Protein AF-A4YJ19-F1 (afdb_monomer)

Organism: Metallosphaera sedula (strain ATCC 51363 / DSM 5348 / JCM 9185 / NBRC 15509 / TH2) (NCBI:txid399549)

Solvent-accessible surface area (backbone atoms only — not comparable to full-atom values): 49978 Å² total; per-residue (Å²): 135,94,81,86,88,84,87,80,83,91,82,80,92,81,84,82,84,88,86,85,87,82,89,84,86,87,84,86,86,86,90,86,87,84,83,90,82,89,81,90,83,82,90,85,82,82,89,79,88,80,89,80,87,79,83,89,86,85,88,88,87,79,86,79,88,86,88,88,82,89,76,91,80,88,88,84,90,79,88,86,89,81,85,88,82,85,87,82,92,88,87,88,90,84,88,83,90,78,92,76,89,78,78,82,78,78,81,74,70,86,76,57,55,72,39,74,46,76,39,81,89,78,35,32,42,37,42,35,38,79,86,40,77,48,66,36,40,50,42,86,70,52,67,47,80,51,66,51,43,93,66,27,27,41,43,28,50,26,31,40,38,32,41,91,95,49,69,45,78,45,41,39,44,72,42,76,58,83,76,61,94,83,68,78,88,66,81,91,51,66,51,64,46,57,73,50,47,66,67,47,37,46,60,52,46,59,65,39,63,81,77,52,84,76,73,48,60,68,57,50,48,52,50,52,54,52,48,54,67,69,63,74,76,72,94,44,68,44,52,42,62,77,67,36,65,85,39,67,66,42,55,43,42,75,74,38,49,67,61,45,52,50,63,67,24,58,56,69,49,74,68,48,98,84,40,56,53,51,50,52,41,48,51,50,50,37,18,56,48,17,12,53,41,66,78,54,101,82,68,73,62,50,70,43,33,25,37,38,33,35,41,58,83,91,55,44,63,65,54,47,49,48,40,55,56,69,47,46,44,29,64,88,75,68,43,81,67,44,33,36,49,79,35,73,74,81,58,44,63,48,77,85,66,47,90,89,52,77,47,31,56,49,18,30,41,34,40,49,57,50,58,72,52,82,61,40,53,51,58,54,35,15,65,51,72,34,34,39,77,46,79,43,79,40,68,38,96,85,76,69,45,76,39,81,38,80,43,73,33,41,32,42,47,15,36,38,36,27,39,80,57,92,58,59,56,62,78,51,50,76,58,27,40,52,56,70,40,78,68,78,83,52,66,65,61,53,46,54,43,50,53,44,65,73,68,53,68,77,77,56,73,65,62,50,50,54,46,26,54,39,45,49,47,50,60,79,66,40,48,39,70,34,43,82,35,69,67,32,48,53,53,51,44,68,64,44,73,75,58,98,44,67,80,31,40,55,48,36,48,30,54,48,49,16,47,16,32,17,43,12,15,74,73,62,29,68,36,26,46,53,70,27,47,52,53,45,45,78,74,37,44,58,43,40,53,32,40,36,68,74,46,52,72,68,54,49,53,49,53,50,47,45,62,77,76,38,56,79,74,79,79,82,99,70,81,62,50,49,42,49,72,54,53,12,60,76,72,71,44,54,54,64,58,40,50,56,52,51,53,51,37,35,78,68,57,36,31,48,79,48,68,69,85,92,47,46,30,38,35,61,28,68,64,35,51,55,53,48,50,62,38,50,48,59,74,72,29,78,78,58,44,55,60,53,65,64,46,79,79,51,99,72,93,81,89,90,79,87,80,83,90,80,82,81,87,81,85,90,77,89,79,81,91,85,81,84,92,82,92,74,84,90,68,87,77,73,84,77,73,50,76,67,57,50,50,52,51,54,52,28,74,75,62,51,42,45,43,69,59,50,34,73,73,64,37,69,64,52,57,51,36,38,74,71,60,64,33,36,77,47,76,48,103,77,89,43,49,28,31,35,66,55,86,73,83,86,73,97,71,74,68,63,64,64,62,47,54,77,47,65,80,55,80,46,46,69,65,53,66,74,72,65,76,58,76,65,57,61,59,48,57,74,71,36,53,75,49,79,47,72,47,96,89,68,47,66,38,49,43,52,46,72,75,51,92,91,71,111

Sequence (808 aa):
MLKRLSDLPNVKRITKKSGIPSDTRDSQTPAHSRKPSARIISPRYNESKNDHGSDSNTSEKSKGVPGFVAKVAKTEHSKVKSLPQMPQSGVPHSKIDSEKSHHVTKNSRETSDNDIIIDKENERIIIIKNGRRLEIEYRFSGYIEGKVKDMKIPLFPQYELSVPPQSVMATIRYYKKEQKKGESQGNDEYKFVIANLEEVVEKIYEKKKSIDRHITTKDITTALEMWVNELELQPMYKDVLEVVKDWDEWKKINKDPINFFLELSKNDTVDDDNGITKKLKIATLLSIVSSHLKRNKSDTGIVRVHLILTGKSSAGKSTTIKSILKYFYERRDNTDDPIVFRNTRLTQNALGYIRSIDTFDGRVLFVEQIDNLEGVKYLREALSEGVISTTVPVRDPKTEEMKDQEVIVEGEPAFISTNVVASIDTQILNRTVQPYLPSSGDKKFKEKKRRKIWFKKGLDDEQFNRIKLVTYAWLKSLPDDPEPTEESFELVNKIFGRFDNADNDSRATEITKAFSRAVASLRRHDKIEREDVEFVMKLFKKDIILMAHYMSERDLEILKWLKDHGYIKEDENKAEYIENADLSRSLKLLSKETMDIMNSMYNMGLVDKDIIGKKVYWALTPYALTLIQEIDLTELGSDEANEVIETETGMGTVGFFRGDERGRDSEDPMPRNDGEGMRGDEREDGETLSRREAEIIQFVQSRNPRLADLIRKFGDTVNGLISKGMLETFVAGDDETYVRLPKTERSPVNNINDICASFDRREITEEEYASETPIEVFRCLRNAKAYMENTEDGKRVYRYIYPTEREK

Foldseek 3Di:
DPDPDDDDDDDDDDDDDDDDDDDDDDDDDDDDDDDDDDDDDDDDDDDDDDDDDDDDDDDDDDDDDDDDDDDDDDDDDDDDDDDDDDDDDDDDDDDDDDDDDDDPPPPPDPDDQFDWDQDPPQQWTWGHHNNDIFIKHKDWDFWDFDFDDPQKTWTWTWIWIDRPPDTDIWTKDKDFDDDDVPDPDDDGDIQIDGPCLVVRLCVSVVVCVVPDDGQDSVSVSVSRSVNRVPPPDDTDIDGLCNVQVVPVLLVVCLVPVLVSLVVQLVLQDDQDPLRLLSLLLVLLLLLLLLLQADDDPPDFAQSAAAAEAEEAPPLCQVSSNCSRQLLAAEVVVVHLDGQEDEDQDADLARVLPPPSALELRSHAYEYEECDPVPHVVQLLCCRGVQKDWDWDFDQDPPPRDTDTDIRMYGGRHSYYYYYHDPPDDVSVLLNHQYRYRYRDPDPVSVVVRVVSVVPRDDDDPVVSVSSNSSVHSLSNPFQNYAAEDPLLVVVLCVLLVVFPDVQLSVSLVSNLNNQQRSQCRSNRHSHRDNVSSVVCCLSCVLSSLCSSLVHDVVLLVLLVCLVVPADACPDDDDRPFDWLVVSCVVSVHDSVVSVVSQVSCVVSVQWDWDCDDPIITIHGDPSNVVSNVSVVLSSVGDPVSVVVVVPVVDDDDDDDDDDDDDDDDDDDDDDDDDDDDDDDDDDCPDDDDDPLLVVLQVVCAVPQAFPVVSCVVRNCVSVVCVVVLQKDWDDDPPRTITIHGDPDPDDDDDDLCVVLVVVAFDKDFPVNVVPDDDPSNVVSQVQWDWDWDQDPVGGIIIHTHHDDPVRD

Secondary structure (DSSP, 8-state):
---------------------------------------------------------------------PPP----------------------------------------TT-EEEETTTTEEEEEETTEEEEEEEEEEEEEE---BTTEEEEEEEEEEEETTEEEEEEEEEEEPPPPTTS------EEEEETTHHHHHHHHHHHHTTT-SSS-HHHHHHHHHHHHHHT----EEEEHHHHHTTSHHHHHHHH-HHHHHHHHHTTTSPPPTTSHHHHHHHHHHHHHHHTTS---TT--S--S--EEEEE-TTSSHHHHHHHHHTTS-BGGGT-SS-SEEEES---TTGGGG-TT-SBSTT-EEEES--TT-TT-HHHHHHHHHSEEEEEEEEE-TTT--EEEEEEEEES-PEEEEE-SSS---HHHHTTSB--EE-----HHHHHHHHHHHHT-PPPPHHHHHHHHHHHHHHHTTS-S-PEEPHHHHHHHHHHHTTSS-HHHHHHHHHHHHHHHHHHHHHHT-SEE-HHHHHHHHHHHHHHHHHHHTT--HHHHHHHHHHHHHS----SSS---PEEHHHHHHHHT--HHHHHHHHHHHHHTTSEEEEEETTEEEEEE-HHHHHHHHHHHHHHH-HHHHHHHHHHTTS----------------------------------------HHHHHHHHHHHHH--BHHHHHHHHTTHHHHHHHTTSSEEEEETTTEEEEE----S------HHHHHHTTTT--EEHHHHHH---TTHHHHHTTSEEEEEE-TTS-EEEEEEPPPTTT-

Radius of gyration: 40.96 Å; Cα contacts (8 Å, |Δi|>4): 970; chains: 1; bounding box: 127×102×115 Å

pLDDT: mean 72.52, std 23.94, range [24.91, 98.25]

Mean predicted aligned error: 19.34 Å

Nearest PDB structures (foldseek):
  6j05-assembly1_A  TM=7.494E-01  e=1.634E-02  Acidithiobacillus ferrooxidans
  3f6v-assembly1_A-2  TM=7.055E-01  e=6.992E-02  Rhodococcus jostii RHA1
  3fm5-assembly3_C  TM=6.008E-01  e=2.321E-02  Rhodococcus jostii RHA1
  3hrm-assembly1_B  TM=6.149E-01  e=6.016E-02  Staphylococcus aureus subsp. aureus str. Newman
  4a6d-assembly1_A  TM=6.645E-01  e=2.107E-01  Homo sapiens

Structure (mmCIF, N/CA/C/O backbone):
data_AF-A4YJ19-F1
#
_entry.id   AF-A4YJ19-F1
#
loop_
_atom_site.group_PDB
_atom_site.id
_atom_site.type_symbol
_atom_site.label_atom_id
_atom_site.label_alt_id
_atom_site.label_comp_id
_atom_site.label_asym_id
_atom_site.label_entity_id
_atom_site.label_seq_id
_atom_site.pdbx_PDB_ins_code
_atom_site.Cartn_x
_atom_site.Cartn_y
_atom_site.Cartn_z
_atom_site.occupancy
_atom_site.B_iso_or_equiv
_atom_site.auth_seq_id
_atom_site.auth_comp_id
_atom_site.auth_asym_id
_atom_site.auth_atom_id
_atom_site.pdbx_PDB_model_num
ATOM 1 N N . MET A 1 1 ? -41.319 -20.548 18.534 1.00 39.06 1 MET A N 1
ATOM 2 C CA . MET A 1 1 ? -40.942 -20.415 17.106 1.00 39.06 1 MET A CA 1
ATOM 3 C C . MET A 1 1 ? -40.502 -21.729 16.434 1.00 39.06 1 MET A C 1
ATOM 5 O O . MET A 1 1 ? -40.518 -21.782 15.216 1.00 39.06 1 MET A O 1
ATOM 9 N N . LEU A 1 2 ? -40.188 -22.814 17.162 1.00 32.88 2 LEU A N 1
ATOM 10 C CA . LEU A 1 2 ? -39.773 -24.105 16.574 1.00 32.88 2 LEU A CA 1
ATOM 11 C C . LEU A 1 2 ? -40.944 -25.087 16.324 1.00 32.88 2 LEU A C 1
ATOM 13 O O . LEU A 1 2 ? -41.030 -26.126 16.973 1.00 32.88 2 LEU A O 1
ATOM 17 N N . LYS A 1 3 ? -41.871 -24.757 15.407 1.00 29.62 3 LYS A N 1
ATOM 18 C CA . LYS A 1 3 ? -42.896 -25.710 14.908 1.00 29.62 3 LYS A CA 1
ATOM 19 C C . LYS A 1 3 ? -43.544 -25.278 13.575 1.00 29.62 3 LYS A C 1
ATOM 21 O O . LYS A 1 3 ? -44.746 -25.029 13.538 1.00 29.62 3 LYS A O 1
ATOM 26 N N . ARG A 1 4 ? -42.757 -25.138 12.494 1.00 35.41 4 ARG A N 1
ATOM 27 C CA . ARG A 1 4 ? -43.264 -24.842 11.128 1.00 35.41 4 ARG A CA 1
ATOM 28 C C . ARG A 1 4 ? -42.242 -25.153 10.009 1.00 35.41 4 ARG A C 1
ATOM 30 O O . ARG A 1 4 ? -41.819 -24.265 9.285 1.00 35.41 4 ARG A O 1
ATOM 37 N N . LEU A 1 5 ? -41.831 -26.419 9.891 1.00 34.25 5 LEU A N 1
ATOM 38 C CA . LEU A 1 5 ? -41.032 -26.948 8.767 1.00 34.25 5 LEU A CA 1
ATOM 39 C C . LEU A 1 5 ? -41.442 -28.407 8.478 1.00 34.25 5 LEU A C 1
ATOM 41 O O . LEU A 1 5 ? -40.699 -29.343 8.764 1.00 34.25 5 LEU A O 1
ATOM 45 N N . SER A 1 6 ? -42.665 -28.599 7.981 1.00 32.09 6 SER A N 1
ATOM 46 C CA . SER A 1 6 ? -43.226 -29.916 7.618 1.00 32.09 6 SER A CA 1
ATOM 47 C C . SER A 1 6 ? -43.806 -29.983 6.204 1.00 32.09 6 SER A C 1
ATOM 49 O O . SER A 1 6 ? -44.053 -31.078 5.708 1.00 32.09 6 SER A O 1
ATOM 51 N N . ASP A 1 7 ? -43.992 -28.836 5.549 1.00 38.50 7 ASP A N 1
ATOM 52 C CA . ASP A 1 7 ? -44.722 -28.721 4.289 1.00 38.50 7 ASP A CA 1
ATOM 53 C C . ASP A 1 7 ? -43.813 -28.145 3.195 1.00 38.50 7 ASP A C 1
ATOM 55 O O . ASP A 1 7 ? -43.645 -26.933 3.111 1.00 38.50 7 ASP A O 1
ATOM 59 N N . LEU A 1 8 ? -43.207 -29.027 2.390 1.00 33.72 8 LEU A N 1
ATOM 60 C CA . LEU A 1 8 ? -42.922 -28.878 0.948 1.00 33.72 8 LEU A CA 1
ATOM 61 C C . LEU A 1 8 ? -42.337 -30.216 0.411 1.00 33.72 8 LEU A C 1
ATOM 63 O O . LEU A 1 8 ? -41.652 -30.917 1.160 1.00 33.72 8 LEU A O 1
ATOM 67 N N . PRO A 1 9 ? -42.639 -30.644 -0.835 1.00 39.03 9 PRO A N 1
ATOM 68 C CA . PRO A 1 9 ? -42.507 -32.049 -1.239 1.00 39.03 9 PRO A CA 1
ATOM 69 C C . PRO A 1 9 ? -41.195 -32.431 -1.952 1.00 39.03 9 PRO A C 1
ATOM 71 O O . PRO A 1 9 ? -40.477 -31.610 -2.514 1.00 39.03 9 PRO A O 1
ATOM 74 N N . ASN A 1 10 ? -40.941 -33.744 -1.989 1.00 33.62 10 ASN A N 1
ATOM 75 C CA . ASN A 1 10 ? -39.816 -34.384 -2.680 1.00 33.62 10 ASN A CA 1
ATOM 76 C C . ASN A 1 10 ? -39.808 -34.164 -4.207 1.00 33.62 10 ASN A C 1
ATOM 78 O O . ASN A 1 10 ? -40.820 -34.398 -4.868 1.00 33.62 10 ASN A O 1
ATOM 82 N N . VAL A 1 11 ? -38.618 -33.950 -4.782 1.00 29.66 11 VAL A N 1
ATOM 83 C CA . VAL A 1 11 ? -38.312 -34.246 -6.197 1.00 29.66 11 VAL A CA 1
ATOM 84 C C . VAL A 1 11 ? -37.090 -35.175 -6.262 1.00 29.66 11 VAL A C 1
ATOM 86 O O . VAL A 1 11 ? -36.184 -35.095 -5.435 1.00 29.66 11 VAL A O 1
ATOM 89 N N . LYS A 1 12 ? -37.101 -36.137 -7.193 1.00 29.66 12 LYS A N 1
ATOM 90 C CA . LYS A 1 12 ? -36.185 -37.294 -7.212 1.00 29.66 12 LYS A CA 1
ATOM 91 C C . LYS A 1 12 ? -34.906 -37.045 -8.020 1.00 29.66 12 LYS A C 1
ATOM 93 O O . LYS A 1 12 ? -34.950 -36.448 -9.090 1.00 29.66 12 LYS A O 1
ATOM 98 N N . ARG A 1 13 ? -33.800 -37.671 -7.593 1.00 29.86 13 ARG A N 1
ATOM 99 C CA . ARG A 1 13 ? -32.670 -38.009 -8.483 1.00 29.86 13 ARG A CA 1
ATOM 100 C C . ARG A 1 13 ? -33.146 -38.942 -9.605 1.00 29.86 13 ARG A C 1
ATOM 102 O O . ARG A 1 13 ? -33.707 -39.994 -9.302 1.00 29.86 13 ARG A O 1
ATOM 109 N N . ILE A 1 14 ? -32.802 -38.637 -10.855 1.00 28.06 14 ILE A N 1
ATOM 110 C CA . ILE A 1 14 ? -32.711 -39.606 -11.963 1.00 28.06 14 ILE A CA 1
ATOM 111 C C . ILE A 1 14 ? -31.387 -39.356 -12.702 1.00 28.06 14 ILE A C 1
ATOM 113 O O . ILE A 1 14 ? -30.889 -38.234 -12.733 1.00 28.06 14 ILE A O 1
ATOM 117 N N . THR A 1 15 ? -30.781 -40.416 -13.238 1.00 29.66 15 THR A N 1
ATOM 118 C CA . THR A 1 15 ? -29.508 -40.384 -13.976 1.00 29.66 15 THR A CA 1
ATOM 119 C C . THR A 1 15 ? -29.657 -41.003 -15.371 1.00 29.66 15 THR A C 1
ATOM 121 O O . THR A 1 15 ? -30.603 -41.749 -15.607 1.00 29.66 15 THR A O 1
ATOM 124 N N . LYS A 1 16 ? -28.634 -40.776 -16.216 1.00 29.22 16 LYS A N 1
ATOM 125 C CA . LYS A 1 16 ? -28.295 -41.435 -17.504 1.00 29.22 16 LYS A CA 1
ATOM 126 C C . LYS A 1 16 ? -28.807 -40.811 -18.818 1.00 29.22 16 LYS A C 1
ATOM 128 O O . LYS A 1 16 ? -29.994 -40.766 -19.087 1.00 29.22 16 LYS A O 1
ATOM 133 N N . LYS A 1 17 ? -27.804 -40.502 -19.656 1.00 28.70 17 LYS A N 1
ATOM 134 C CA . LYS A 1 17 ? -27.562 -40.927 -21.057 1.00 28.70 17 LYS A CA 1
ATOM 135 C C . LYS A 1 17 ? -28.699 -40.953 -22.104 1.00 28.70 17 LYS A C 1
ATOM 137 O O . LYS A 1 17 ? -29.700 -41.632 -21.936 1.00 28.70 17 LYS A O 1
ATOM 142 N N . SER A 1 18 ? -28.290 -40.482 -23.292 1.00 28.27 18 SER A N 1
ATOM 143 C CA . SER A 1 18 ? -28.553 -41.016 -24.649 1.00 28.27 18 SER A CA 1
ATOM 144 C C . SER A 1 18 ? -29.981 -41.030 -25.205 1.00 28.27 18 SER A C 1
ATOM 146 O O . SER A 1 18 ? -30.839 -41.754 -24.715 1.00 28.27 18 SER A O 1
ATOM 148 N N . GLY A 1 19 ? -30.152 -40.370 -26.356 1.00 27.80 19 GLY A N 1
ATOM 149 C CA . GLY A 1 19 ? -31.308 -40.524 -27.243 1.00 27.80 19 GLY A CA 1
ATOM 150 C C . GLY A 1 19 ? -31.323 -39.471 -28.354 1.00 27.80 19 GLY A C 1
ATOM 151 O O . GLY A 1 19 ? -31.833 -38.379 -28.139 1.00 27.80 19 GLY A O 1
ATOM 152 N N . ILE A 1 20 ? -30.765 -39.790 -29.527 1.00 32.50 20 ILE A N 1
ATOM 153 C CA . ILE A 1 20 ? -30.948 -38.998 -30.757 1.00 32.50 20 ILE A CA 1
ATOM 154 C C . ILE A 1 20 ? -32.115 -39.627 -31.541 1.00 32.50 20 ILE A C 1
ATOM 156 O O . ILE A 1 20 ? -32.042 -40.828 -31.811 1.00 32.50 20 ILE A O 1
ATOM 160 N N . PRO A 1 21 ? -33.170 -38.876 -31.906 1.00 40.12 21 PRO A N 1
ATOM 161 C CA . PRO A 1 21 ? -34.173 -39.314 -32.875 1.00 40.12 21 PRO A CA 1
ATOM 162 C C . PRO A 1 21 ? -33.722 -39.024 -34.320 1.00 40.12 21 PRO A C 1
ATOM 164 O O . PRO A 1 21 ? -32.933 -38.113 -34.564 1.00 40.12 21 PRO A O 1
ATOM 167 N N . SER A 1 22 ? -34.224 -39.808 -35.273 1.00 31.56 22 SER A N 1
ATOM 168 C CA . SER A 1 22 ? -33.745 -39.872 -36.661 1.00 31.56 22 SER A CA 1
ATOM 169 C C . SER A 1 22 ? -34.684 -39.239 -37.698 1.00 31.56 22 SER A C 1
ATOM 171 O O . SER A 1 22 ? -35.899 -39.274 -37.535 1.00 31.56 22 SER A O 1
ATOM 173 N N . ASP A 1 23 ? -34.079 -38.817 -38.811 1.00 32.00 23 ASP A N 1
ATOM 174 C CA . ASP A 1 23 ? -34.597 -38.780 -40.188 1.00 32.00 23 ASP A CA 1
ATOM 175 C C . ASP A 1 23 ? -35.902 -38.031 -40.536 1.00 32.00 23 ASP A C 1
ATOM 177 O O . ASP A 1 23 ? -37.010 -38.534 -40.362 1.00 32.00 23 ASP A O 1
ATOM 181 N N . THR A 1 24 ? -35.736 -36.963 -41.326 1.00 31.39 24 THR A N 1
ATOM 182 C CA . THR A 1 24 ? -36.512 -36.757 -42.567 1.00 31.39 24 THR A CA 1
ATOM 183 C C . THR A 1 24 ? -35.579 -36.306 -43.697 1.00 31.39 24 THR A C 1
ATOM 185 O O . THR A 1 24 ? -34.614 -35.586 -43.450 1.00 31.39 24 THR A O 1
ATOM 188 N N . ARG A 1 25 ? -35.861 -36.753 -44.927 1.00 30.00 25 ARG A N 1
ATOM 189 C CA . ARG A 1 25 ? -35.112 -36.455 -46.169 1.00 30.00 25 ARG A CA 1
ATOM 190 C C . ARG A 1 25 ? -35.675 -35.197 -46.869 1.00 30.00 25 ARG A C 1
ATOM 192 O O . ARG A 1 25 ? -36.715 -34.711 -46.436 1.00 30.00 25 ARG A O 1
ATOM 199 N N .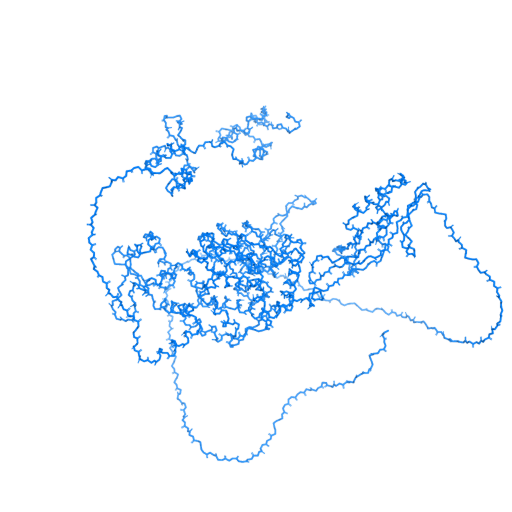 ASP A 1 26 ? -35.134 -34.630 -47.955 1.00 29.23 26 ASP A N 1
ATOM 200 C CA . ASP A 1 26 ? -33.914 -34.864 -48.772 1.00 29.23 26 ASP A CA 1
ATOM 201 C C . ASP A 1 26 ? -33.074 -33.528 -48.761 1.00 29.23 26 ASP A C 1
ATOM 203 O O . ASP A 1 26 ? -33.140 -32.833 -47.754 1.00 29.23 26 ASP A O 1
ATOM 207 N N . SER A 1 27 ? -32.257 -33.026 -49.712 1.00 30.31 27 SER A N 1
ATOM 208 C CA . SER A 1 27 ? -31.871 -33.409 -51.085 1.00 30.31 27 SER A CA 1
ATOM 209 C C . SER A 1 27 ? -30.578 -32.699 -51.575 1.00 30.31 27 SER A C 1
ATOM 211 O O . SER A 1 27 ? -30.138 -31.730 -50.969 1.00 30.31 27 SER A O 1
ATOM 213 N N . GLN A 1 28 ? -30.049 -33.159 -52.720 1.00 30.33 28 GLN A N 1
ATOM 214 C CA . GLN A 1 28 ? -29.187 -32.466 -53.710 1.00 30.33 28 GLN A CA 1
ATOM 215 C C . GLN A 1 28 ? -27.819 -31.847 -53.303 1.00 30.33 28 GLN A C 1
ATOM 217 O O . GLN A 1 28 ? -27.698 -30.749 -52.771 1.00 30.33 28 GLN A O 1
ATOM 222 N N . THR A 1 29 ? -26.764 -32.547 -53.740 1.00 30.44 29 THR A N 1
ATOM 223 C CA . THR A 1 29 ? -25.398 -32.092 -54.105 1.00 30.44 29 THR A CA 1
ATOM 224 C C . THR A 1 29 ? -25.398 -31.147 -55.337 1.00 30.44 29 THR A C 1
ATOM 226 O O . THR A 1 29 ? -26.430 -31.109 -56.008 1.00 30.44 29 THR A O 1
ATOM 229 N N . PRO A 1 30 ? -24.307 -30.408 -55.705 1.00 46.38 30 PRO A N 1
ATOM 230 C CA . PRO A 1 30 ? -22.859 -30.708 -55.577 1.00 46.38 30 PRO A CA 1
ATOM 231 C C . PRO A 1 30 ? -22.026 -29.658 -54.799 1.00 46.38 30 PRO A C 1
ATOM 233 O O . PRO A 1 30 ? -22.410 -28.505 -54.694 1.00 46.38 30 PRO A O 1
ATOM 236 N N . ALA A 1 31 ? -20.902 -29.965 -54.137 1.00 30.09 31 ALA A N 1
ATOM 237 C CA . ALA A 1 31 ? -19.748 -30.837 -54.426 1.00 30.09 31 ALA A CA 1
ATOM 238 C C . ALA A 1 31 ? -18.658 -30.206 -55.326 1.00 30.09 31 ALA A C 1
ATOM 240 O O . ALA A 1 31 ? -18.698 -30.309 -56.547 1.00 30.09 31 ALA A O 1
ATOM 241 N N . HIS A 1 32 ? -17.601 -29.681 -54.690 1.00 34.31 32 HIS A N 1
ATOM 242 C CA . HIS A 1 32 ? -16.267 -29.551 -55.285 1.00 34.31 32 HIS A CA 1
ATOM 243 C C . HIS A 1 32 ? -15.211 -30.101 -54.318 1.00 34.31 32 HIS A C 1
ATOM 245 O O . HIS A 1 32 ? -15.211 -29.791 -53.131 1.00 34.31 32 HIS A O 1
ATOM 251 N N . SER A 1 33 ? -14.313 -30.944 -54.829 1.00 29.64 33 SER A N 1
ATOM 252 C CA . SER A 1 33 ? -13.331 -31.693 -54.037 1.00 29.64 33 SER A CA 1
ATOM 253 C C . SER A 1 33 ? -11.893 -31.348 -54.412 1.00 29.64 33 SER A C 1
ATOM 255 O O . SER A 1 33 ? -11.582 -31.306 -55.603 1.00 29.64 33 SER A O 1
ATOM 257 N N . ARG A 1 34 ? -10.984 -31.303 -53.431 1.00 30.12 34 ARG A N 1
ATOM 258 C CA . ARG A 1 34 ? -9.563 -31.661 -53.609 1.00 30.12 34 ARG A CA 1
ATOM 259 C C . ARG A 1 34 ? -9.037 -32.352 -52.346 1.00 30.12 34 ARG A C 1
ATOM 261 O O . ARG A 1 34 ? -9.491 -32.063 -51.245 1.00 30.12 34 ARG A O 1
ATOM 268 N N . LYS A 1 35 ? -8.152 -33.337 -52.532 1.00 32.34 35 LYS A N 1
ATOM 269 C CA . LYS A 1 35 ? -7.600 -34.196 -51.467 1.00 32.34 35 LYS A CA 1
ATOM 270 C C . LYS A 1 35 ? -6.288 -33.624 -50.902 1.00 32.34 35 LYS A C 1
ATOM 272 O O . LYS A 1 35 ? -5.608 -32.897 -51.625 1.00 32.34 35 LYS A O 1
ATOM 277 N N . PRO A 1 36 ? -5.911 -33.976 -49.658 1.00 37.34 36 PRO A N 1
ATOM 278 C CA . PRO A 1 36 ? -4.627 -33.596 -49.076 1.00 37.34 36 PRO A CA 1
ATOM 279 C C . PRO A 1 36 ? -3.463 -34.411 -49.661 1.00 37.34 36 PRO A C 1
ATOM 281 O O . PRO A 1 36 ? -3.653 -35.536 -50.127 1.00 37.34 36 PRO A O 1
ATOM 284 N N . SER A 1 37 ? -2.251 -33.869 -49.533 1.00 29.56 37 SER A N 1
ATOM 285 C CA . SER A 1 37 ? -0.988 -34.568 -49.800 1.00 29.56 37 SER A CA 1
ATOM 286 C C . SER A 1 37 ? -0.098 -34.490 -48.564 1.00 29.56 37 SER A C 1
ATOM 288 O O . SER A 1 37 ? 0.371 -33.412 -48.209 1.00 29.56 37 SER A O 1
ATOM 290 N N . ALA A 1 38 ? 0.148 -35.624 -47.911 1.00 30.77 38 ALA A N 1
ATOM 291 C CA . ALA A 1 38 ? 1.094 -35.701 -46.803 1.00 30.77 38 ALA A CA 1
ATOM 292 C C . ALA A 1 38 ? 2.537 -35.826 -47.322 1.00 30.77 38 ALA A C 1
ATOM 294 O O . ALA A 1 38 ? 2.797 -36.567 -48.272 1.00 30.77 38 ALA A O 1
ATOM 295 N N . ARG A 1 39 ? 3.492 -35.179 -46.645 1.00 27.09 39 ARG A N 1
ATOM 296 C CA . ARG A 1 39 ? 4.913 -35.550 -46.704 1.00 27.09 39 ARG A CA 1
ATOM 297 C C . ARG A 1 39 ? 5.504 -35.578 -45.303 1.00 27.09 39 ARG A C 1
ATOM 299 O O . ARG A 1 39 ? 5.495 -34.579 -44.597 1.00 27.09 39 ARG A O 1
ATOM 306 N N . ILE A 1 40 ? 6.027 -36.743 -44.939 1.00 32.56 40 ILE A N 1
ATOM 307 C CA . ILE A 1 40 ? 6.816 -36.962 -43.730 1.00 32.56 40 ILE A CA 1
ATOM 308 C C . ILE A 1 40 ? 8.275 -36.693 -44.095 1.00 32.56 40 ILE A C 1
ATOM 310 O O . ILE A 1 40 ? 8.812 -37.379 -44.963 1.00 32.56 40 ILE A O 1
ATOM 314 N N . ILE A 1 41 ? 8.917 -35.736 -43.427 1.00 29.59 41 ILE A N 1
ATOM 315 C CA . ILE A 1 41 ? 10.379 -35.639 -43.353 1.00 29.59 41 ILE A CA 1
ATOM 316 C C . ILE A 1 41 ? 10.735 -35.301 -41.905 1.00 29.59 41 ILE A C 1
ATOM 318 O O . ILE A 1 41 ? 10.301 -34.280 -41.381 1.00 29.59 41 ILE A O 1
ATOM 322 N N . SER A 1 42 ? 11.527 -36.161 -41.269 1.00 31.66 42 SER A N 1
ATOM 323 C CA . SER A 1 42 ? 12.101 -35.927 -39.943 1.00 31.66 42 SER A CA 1
ATOM 324 C C . SER A 1 42 ? 13.619 -35.800 -40.080 1.00 31.66 42 SER A C 1
ATOM 326 O O . SER A 1 42 ? 14.235 -36.728 -40.609 1.00 31.66 42 SER A O 1
ATOM 328 N N . PRO A 1 43 ? 14.252 -34.719 -39.597 1.00 36.16 43 PRO A N 1
ATOM 329 C CA . PRO A 1 43 ? 15.698 -34.666 -39.468 1.00 36.16 43 PRO A CA 1
ATOM 330 C C . PRO A 1 43 ? 16.137 -35.319 -38.149 1.00 36.16 43 PRO A C 1
ATOM 332 O O . PRO A 1 43 ? 15.746 -34.887 -37.068 1.00 36.16 43 PRO A O 1
ATOM 335 N N . ARG A 1 44 ? 16.983 -36.351 -38.238 1.00 29.08 44 ARG A N 1
ATOM 336 C CA . ARG A 1 44 ? 17.853 -36.780 -37.132 1.00 29.08 44 ARG A CA 1
ATOM 337 C C . ARG A 1 44 ? 19.213 -36.108 -37.303 1.00 29.08 44 ARG A C 1
ATOM 339 O O . ARG A 1 44 ? 19.816 -36.297 -38.353 1.00 29.08 44 ARG A O 1
ATOM 346 N N . TYR A 1 45 ? 19.724 -35.461 -36.262 1.00 27.23 45 TYR A N 1
ATOM 347 C CA . TYR A 1 45 ? 21.160 -35.285 -36.012 1.00 27.23 45 TYR A CA 1
ATOM 348 C C . TYR A 1 45 ? 21.350 -35.514 -34.503 1.00 27.23 45 TYR A C 1
ATOM 350 O O . TYR A 1 45 ? 20.686 -34.863 -33.707 1.00 27.23 45 TYR A O 1
ATOM 358 N N . ASN A 1 46 ? 21.937 -36.636 -34.082 1.00 29.09 46 ASN A N 1
ATOM 359 C CA . ASN A 1 46 ? 23.366 -36.996 -34.090 1.00 29.09 46 ASN A CA 1
ATOM 360 C C . ASN A 1 46 ? 24.129 -36.353 -32.927 1.00 29.09 46 ASN A C 1
ATOM 362 O O . ASN A 1 46 ? 24.462 -35.173 -32.953 1.00 29.09 46 ASN A O 1
ATOM 366 N N . GLU A 1 47 ? 24.442 -37.190 -31.943 1.00 28.64 47 GLU A N 1
ATOM 367 C CA . GLU A 1 47 ? 25.321 -36.892 -30.816 1.00 28.64 47 GLU A CA 1
ATOM 368 C C . GLU A 1 47 ? 26.776 -36.768 -31.297 1.00 28.64 47 GLU A C 1
ATOM 370 O O . GLU A 1 47 ? 27.260 -37.609 -32.059 1.00 28.64 47 GLU A O 1
ATOM 375 N N . SER A 1 48 ? 27.506 -35.765 -30.807 1.00 31.27 48 SER A N 1
ATOM 376 C CA . SER A 1 48 ? 28.965 -35.690 -30.936 1.00 31.27 48 SER A CA 1
ATOM 377 C C . SER A 1 48 ? 29.614 -35.931 -29.577 1.00 31.27 48 SER A C 1
ATOM 379 O O . SER A 1 48 ? 29.458 -35.124 -28.660 1.00 31.27 48 SER A O 1
ATOM 381 N N . LYS A 1 49 ? 30.359 -37.031 -29.451 1.00 30.06 49 LYS A N 1
ATOM 382 C CA . LYS A 1 49 ? 31.200 -37.299 -28.278 1.00 30.06 49 LYS A CA 1
ATOM 383 C C . LYS A 1 49 ? 32.295 -36.241 -28.135 1.00 30.06 49 LYS A C 1
ATOM 385 O O . LYS A 1 49 ? 32.832 -35.786 -29.141 1.00 30.06 49 LYS A O 1
ATOM 390 N N . ASN A 1 50 ? 32.725 -36.006 -26.901 1.00 30.22 50 ASN A N 1
ATOM 391 C CA . ASN A 1 50 ? 34.144 -35.866 -26.584 1.00 30.22 50 ASN A CA 1
ATOM 392 C C . ASN A 1 50 ? 34.380 -36.359 -25.152 1.00 30.22 50 ASN A C 1
ATOM 394 O O . ASN A 1 50 ? 33.744 -35.883 -24.215 1.00 30.22 50 ASN A O 1
ATOM 398 N N . ASP A 1 51 ? 35.271 -37.334 -25.002 1.00 28.70 51 ASP A N 1
ATOM 399 C CA . ASP A 1 51 ? 35.718 -37.849 -23.709 1.00 28.70 51 ASP A CA 1
ATOM 400 C C . ASP A 1 51 ? 36.794 -36.932 -23.117 1.00 28.70 51 ASP A C 1
ATOM 402 O O . ASP A 1 51 ? 37.648 -36.473 -23.869 1.00 28.70 51 ASP A O 1
ATOM 406 N N . HIS A 1 52 ? 36.843 -36.778 -21.789 1.00 31.52 52 HIS A N 1
ATOM 407 C CA . HIS A 1 52 ? 38.085 -36.731 -20.994 1.00 31.52 52 HIS A CA 1
ATOM 408 C C . HIS A 1 52 ? 37.772 -37.054 -19.517 1.00 31.52 52 HIS A C 1
ATOM 410 O O . HIS A 1 52 ? 36.684 -36.759 -19.027 1.00 31.52 52 HIS A O 1
ATOM 416 N N . GLY A 1 53 ? 38.716 -37.714 -18.832 1.00 28.23 53 GLY A N 1
ATOM 417 C CA . GLY A 1 53 ? 38.622 -38.071 -17.407 1.00 28.23 53 GLY A CA 1
ATOM 418 C C . GLY A 1 53 ? 38.886 -36.889 -16.456 1.00 28.23 53 GLY A C 1
ATOM 419 O O . GLY A 1 53 ? 39.093 -35.766 -16.903 1.00 28.23 53 GLY A O 1
ATOM 420 N N . SER A 1 54 ? 38.937 -37.088 -15.134 1.00 28.28 54 SER A N 1
ATOM 421 C CA . SER A 1 54 ? 39.250 -38.345 -14.423 1.00 28.28 54 SER A CA 1
ATOM 422 C C . SER A 1 54 ? 38.755 -38.369 -12.957 1.00 28.28 54 SER A C 1
ATOM 424 O O . SER A 1 54 ? 38.341 -37.338 -12.439 1.00 28.28 54 SER A O 1
ATOM 426 N N . ASP A 1 55 ? 38.828 -39.557 -12.337 1.00 27.27 55 ASP A N 1
ATOM 427 C CA . ASP A 1 55 ? 38.952 -39.865 -10.893 1.00 27.27 55 ASP A CA 1
ATOM 428 C C . ASP A 1 55 ? 37.858 -39.347 -9.918 1.00 27.27 55 ASP A C 1
ATOM 430 O O . ASP A 1 55 ? 37.730 -38.164 -9.637 1.00 27.27 55 ASP A O 1
ATOM 434 N N . SER A 1 56 ? 36.948 -40.195 -9.408 1.00 29.25 56 SER A N 1
ATOM 435 C CA . SER A 1 56 ? 37.115 -41.167 -8.293 1.00 29.25 56 SER A CA 1
ATOM 436 C C . SER A 1 56 ? 37.449 -40.491 -6.947 1.00 29.25 56 SER A C 1
ATOM 438 O O . SER A 1 56 ? 38.569 -40.035 -6.746 1.00 29.25 56 SER A O 1
ATOM 440 N N . ASN A 1 57 ? 36.540 -40.358 -5.976 1.00 27.83 57 ASN A N 1
ATOM 441 C CA . ASN A 1 57 ? 35.982 -41.366 -5.046 1.00 27.83 57 ASN A CA 1
ATOM 442 C C . ASN A 1 57 ? 35.036 -40.611 -4.056 1.00 27.83 57 ASN A C 1
ATOM 444 O O . ASN A 1 57 ? 34.986 -39.388 -4.119 1.00 27.83 57 ASN A O 1
ATOM 448 N N . THR A 1 58 ? 34.272 -41.175 -3.108 1.00 29.52 58 THR A N 1
ATOM 449 C CA . THR A 1 58 ? 34.072 -42.537 -2.556 1.00 29.52 58 THR A CA 1
ATOM 450 C C . THR A 1 58 ? 32.566 -42.828 -2.397 1.00 29.52 58 THR A C 1
ATOM 452 O O . THR A 1 58 ? 31.734 -41.926 -2.397 1.00 29.52 58 THR A O 1
ATOM 455 N N . SER A 1 59 ? 32.199 -44.098 -2.193 1.00 30.00 59 SER A N 1
ATOM 456 C CA . SER A 1 59 ? 30.852 -44.497 -1.752 1.00 30.00 59 SER A CA 1
ATOM 457 C C . SER A 1 59 ? 30.735 -44.584 -0.228 1.00 30.00 59 SER A C 1
ATOM 459 O O . SER A 1 59 ? 31.641 -45.139 0.393 1.00 30.00 59 SER A O 1
ATOM 461 N N . GLU A 1 60 ? 29.564 -44.289 0.345 1.00 29.36 60 GLU A N 1
ATOM 462 C CA . GLU A 1 60 ? 29.128 -44.987 1.564 1.00 29.36 60 GLU A CA 1
ATOM 463 C C . GLU A 1 60 ? 27.604 -45.209 1.621 1.00 29.36 60 GLU A C 1
ATOM 465 O O . GLU A 1 60 ? 26.839 -44.614 0.863 1.00 29.36 60 GLU A O 1
ATOM 470 N N . LYS A 1 61 ? 27.162 -46.154 2.462 1.00 32.88 61 LYS A N 1
ATOM 471 C CA . LYS A 1 61 ? 25.779 -46.661 2.545 1.00 32.88 61 LYS A CA 1
ATOM 472 C C . LYS A 1 61 ? 25.258 -46.555 3.976 1.00 32.88 61 LYS A C 1
ATOM 474 O O . LYS A 1 61 ? 25.939 -47.034 4.878 1.00 32.88 61 LYS A O 1
ATOM 479 N N . SER A 1 62 ? 23.991 -46.182 4.181 1.00 28.31 62 SER A N 1
ATOM 480 C CA . SER A 1 62 ? 23.157 -46.846 5.205 1.00 28.31 62 SER A CA 1
ATOM 481 C C . SER A 1 62 ? 21.647 -46.545 5.116 1.00 28.31 62 SER A C 1
ATOM 483 O O . SER A 1 62 ? 21.233 -45.479 4.688 1.00 28.31 62 SER A O 1
ATOM 485 N N . LYS A 1 63 ? 20.855 -47.571 5.484 1.00 29.33 63 LYS A N 1
ATOM 486 C CA . LYS A 1 63 ? 19.677 -47.602 6.393 1.00 29.33 63 LYS A CA 1
ATOM 487 C C . LYS A 1 63 ? 18.899 -46.274 6.606 1.00 29.33 63 LYS A C 1
ATOM 489 O O . LYS A 1 63 ? 19.505 -45.271 6.937 1.00 29.33 63 LYS A O 1
ATOM 494 N N . GLY A 1 64 ? 17.563 -46.200 6.606 1.00 26.05 64 GLY A N 1
ATOM 495 C CA . GLY A 1 64 ? 16.518 -47.232 6.504 1.00 26.05 64 GLY A CA 1
ATOM 496 C C . GLY A 1 64 ? 15.448 -47.120 7.613 1.00 26.05 64 GLY A C 1
ATOM 497 O O . GLY A 1 64 ? 15.775 -47.416 8.752 1.00 26.05 64 GLY A O 1
ATOM 498 N N . VAL A 1 65 ? 14.214 -46.723 7.235 1.00 30.95 65 VAL A N 1
ATOM 499 C CA . VAL A 1 65 ? 12.848 -47.083 7.747 1.00 30.95 65 VAL A CA 1
ATOM 500 C C . VAL A 1 65 ? 12.698 -47.463 9.245 1.00 30.95 65 VAL A C 1
ATOM 502 O O . VAL A 1 65 ? 13.383 -48.395 9.662 1.00 30.95 65 VAL A O 1
ATOM 505 N N . PRO A 1 66 ? 11.733 -46.916 10.043 1.00 42.31 66 PRO A N 1
ATOM 506 C CA . PRO A 1 66 ? 10.359 -46.473 9.690 1.00 42.31 66 PRO A CA 1
ATOM 507 C C . PRO A 1 66 ? 9.995 -45.040 10.179 1.00 42.31 66 PRO A C 1
ATOM 509 O O . PRO A 1 66 ? 10.824 -44.358 10.761 1.00 42.31 66 PRO A O 1
ATOM 512 N N . GLY A 1 67 ? 8.785 -44.487 9.992 1.00 28.69 67 GLY A N 1
ATOM 513 C CA . GLY A 1 67 ? 7.546 -45.036 9.410 1.00 28.69 67 GLY A CA 1
ATOM 514 C C . GLY A 1 67 ? 6.420 -45.268 10.438 1.00 28.69 67 GLY A C 1
ATOM 515 O O . GLY A 1 67 ? 6.125 -46.413 10.769 1.00 28.69 67 GLY A O 1
ATOM 516 N N . PHE A 1 68 ? 5.777 -44.202 10.936 1.00 26.55 68 PHE A N 1
ATOM 517 C CA . PHE A 1 68 ? 4.689 -44.287 11.927 1.00 26.55 68 PHE A CA 1
ATOM 518 C C . PHE A 1 68 ? 3.297 -44.062 11.313 1.00 26.55 68 PHE A C 1
ATOM 520 O O . PHE A 1 68 ? 3.063 -43.069 10.631 1.00 26.55 68 PHE A O 1
ATOM 527 N N . VAL A 1 69 ? 2.351 -44.960 11.615 1.00 29.14 69 VAL A N 1
ATOM 528 C CA . VAL A 1 69 ? 0.932 -44.857 11.227 1.00 29.14 69 VAL A CA 1
ATOM 529 C C . VAL A 1 69 ? 0.063 -44.989 12.476 1.00 29.14 69 VAL A C 1
ATOM 531 O O . VAL A 1 69 ? -0.037 -46.072 13.053 1.00 29.14 69 VAL A O 1
ATOM 534 N N . ALA A 1 70 ? -0.598 -43.904 12.884 1.00 28.92 70 ALA A N 1
ATOM 535 C CA . ALA A 1 70 ? -1.579 -43.929 13.967 1.00 28.92 70 ALA A CA 1
ATOM 536 C C . ALA A 1 70 ? -2.968 -44.305 13.419 1.00 28.92 70 ALA A C 1
ATOM 538 O O . ALA A 1 70 ? -3.515 -43.617 12.558 1.00 28.92 70 ALA A O 1
ATOM 539 N N . LYS A 1 71 ? -3.550 -45.410 13.903 1.00 28.94 71 LYS A N 1
ATOM 540 C CA . LYS A 1 71 ? -4.907 -45.838 13.523 1.00 28.94 71 LYS A CA 1
ATOM 541 C C . LYS A 1 71 ? -5.975 -45.168 14.386 1.00 28.94 71 LYS A C 1
ATOM 543 O O . LYS A 1 71 ? -5.818 -45.038 15.595 1.00 28.94 71 LYS A O 1
ATOM 548 N N . VAL A 1 72 ? -7.106 -44.858 13.755 1.00 28.06 72 VAL A N 1
ATOM 549 C CA . VAL A 1 72 ? -8.363 -44.500 14.427 1.00 28.06 72 VAL A CA 1
ATOM 550 C C . VAL A 1 72 ? -8.816 -45.643 15.341 1.00 28.06 72 VAL A C 1
ATOM 552 O O . VAL A 1 72 ? -8.906 -46.789 14.897 1.00 28.06 72 VAL A O 1
ATOM 555 N N . ALA A 1 73 ? -9.181 -45.316 16.581 1.00 28.34 73 ALA A N 1
ATOM 556 C CA . ALA A 1 73 ? -9.923 -46.196 17.478 1.00 28.34 73 ALA A CA 1
ATOM 557 C C . ALA A 1 73 ? -11.350 -45.655 17.665 1.00 28.34 73 ALA A C 1
ATOM 559 O O . ALA A 1 73 ? -11.540 -44.468 17.925 1.00 28.34 73 ALA A O 1
ATOM 560 N N . LYS A 1 74 ? -12.353 -46.528 17.523 1.00 27.95 74 LYS A N 1
ATOM 561 C CA . LYS A 1 74 ? -13.749 -46.248 17.887 1.00 27.95 74 LYS A CA 1
ATOM 562 C C . LYS A 1 74 ? -14.043 -46.816 19.273 1.00 27.95 74 LYS A C 1
ATOM 564 O O . LYS A 1 74 ? -13.584 -47.914 19.580 1.00 27.95 74 LYS A O 1
ATOM 569 N N . THR A 1 75 ? -14.939 -46.168 20.006 1.00 27.98 75 THR A N 1
ATOM 570 C CA . THR A 1 75 ? -15.657 -46.774 21.135 1.00 27.98 75 THR A CA 1
ATOM 571 C C . THR A 1 75 ? -17.104 -46.291 21.128 1.00 27.98 75 THR A C 1
ATOM 573 O O . THR A 1 75 ? -17.368 -45.104 20.960 1.00 27.98 75 THR A O 1
ATOM 576 N N . GLU A 1 76 ? -18.047 -47.218 21.288 1.00 27.58 76 GLU A N 1
ATOM 577 C CA . GLU A 1 76 ? -19.488 -46.953 21.297 1.00 27.58 76 GLU A CA 1
ATOM 578 C C . GLU A 1 76 ? -20.159 -47.581 22.534 1.00 27.58 76 GLU A C 1
ATOM 580 O O . GLU A 1 76 ? -19.628 -48.512 23.133 1.00 27.58 76 GLU A O 1
ATOM 585 N N . HIS A 1 77 ? -21.389 -47.126 22.812 1.00 28.61 77 HIS A N 1
ATOM 586 C CA . HIS A 1 77 ? -22.457 -47.813 23.562 1.00 28.61 77 HIS A CA 1
ATOM 587 C C . HIS A 1 77 ? -22.411 -47.897 25.106 1.00 28.61 77 HIS A C 1
ATOM 589 O O . HIS A 1 77 ? -21.973 -48.883 25.690 1.00 28.61 77 HIS A O 1
ATOM 595 N N . SER A 1 78 ? -23.198 -47.014 25.729 1.00 27.91 78 SER A N 1
ATOM 596 C CA . SER A 1 78 ? -24.340 -47.363 26.607 1.00 27.91 78 SER A CA 1
ATOM 597 C C . SER A 1 78 ? -25.308 -46.149 26.597 1.00 27.91 78 SER A C 1
ATOM 599 O O . SER A 1 78 ? -24.838 -45.020 26.534 1.00 27.91 78 SER A O 1
ATOM 601 N N . LYS A 1 79 ? -26.646 -46.192 26.428 1.00 29.28 79 LYS A N 1
ATOM 602 C CA . LYS A 1 79 ? -27.757 -47.080 26.862 1.00 29.28 79 LYS A CA 1
ATOM 603 C C . LYS A 1 79 ? -27.886 -47.142 28.401 1.00 29.28 79 LYS A C 1
ATOM 605 O O . LYS A 1 79 ? -26.917 -47.487 29.049 1.00 29.28 79 LYS A O 1
ATOM 610 N N . VAL A 1 80 ? -29.038 -46.901 29.051 1.00 26.83 80 VAL A N 1
ATOM 611 C CA . VAL A 1 80 ? -30.425 -46.632 28.589 1.00 26.83 80 VAL A CA 1
ATOM 612 C C . VAL A 1 80 ? -31.305 -46.104 29.761 1.00 26.83 80 VAL A C 1
ATOM 614 O O . VAL A 1 80 ? -30.919 -46.314 30.906 1.00 26.83 80 VAL A O 1
ATOM 617 N N . LYS A 1 81 ? -32.517 -45.584 29.435 1.00 27.98 81 LYS A N 1
ATOM 618 C CA . LYS A 1 81 ? -33.731 -45.228 30.249 1.00 27.98 81 LYS A CA 1
ATOM 619 C C . LYS A 1 81 ? -33.848 -43.754 30.686 1.00 27.98 81 LYS A C 1
ATOM 621 O O . LYS A 1 81 ? -32.850 -43.170 31.066 1.00 27.98 81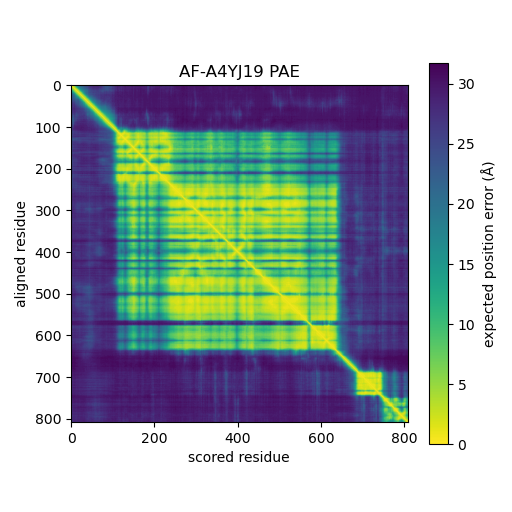 LYS A O 1
ATOM 626 N N . SER A 1 82 ? -35.012 -43.095 30.760 1.00 29.59 82 SER A N 1
ATOM 627 C CA . SER A 1 82 ? -36.398 -43.236 30.237 1.00 29.59 82 SER A CA 1
ATOM 628 C C . SER A 1 82 ? -37.264 -42.171 30.952 1.00 29.59 82 SER A C 1
ATOM 630 O O . SER A 1 82 ? -37.016 -41.903 32.123 1.00 29.59 82 SER A O 1
ATOM 632 N N . LEU A 1 83 ? -38.285 -41.599 30.300 1.00 28.44 83 LEU A N 1
ATOM 633 C CA . LEU A 1 83 ? -39.230 -40.631 30.906 1.00 28.44 83 LEU A CA 1
ATOM 634 C C . LEU A 1 83 ? -40.148 -41.256 31.985 1.00 28.44 83 LEU A C 1
ATOM 636 O O . LEU A 1 83 ? -40.247 -42.482 32.074 1.00 28.44 83 LEU A O 1
ATOM 640 N N . PRO A 1 84 ? -40.876 -40.420 32.751 1.00 33.66 84 PRO A N 1
ATOM 641 C CA . PRO A 1 84 ? -42.333 -40.353 32.527 1.00 33.66 84 PRO A CA 1
ATOM 642 C C . PRO A 1 84 ? -42.869 -38.930 32.241 1.00 33.66 84 PRO A C 1
ATOM 644 O O . PRO A 1 84 ? -42.130 -37.949 32.277 1.00 33.66 84 PRO A O 1
ATOM 647 N N . GLN A 1 85 ? -44.159 -38.832 31.896 1.00 28.58 85 GLN A N 1
ATOM 648 C CA . GLN A 1 85 ? -44.845 -37.612 31.430 1.00 28.58 85 GLN A CA 1
ATOM 649 C C . GLN A 1 85 ? -45.836 -37.032 32.464 1.00 28.58 85 GLN A C 1
ATOM 651 O O . GLN A 1 85 ? -46.181 -37.678 33.450 1.00 28.58 85 GLN A O 1
ATOM 656 N N . MET A 1 86 ? -46.324 -35.815 32.190 1.00 29.31 86 MET A N 1
ATOM 657 C CA . MET A 1 86 ? -47.457 -35.164 32.871 1.00 29.31 86 MET A CA 1
ATOM 658 C C . MET A 1 86 ? -48.801 -35.889 32.650 1.00 29.31 86 MET A C 1
ATOM 660 O O . MET A 1 86 ? -48.994 -36.498 31.597 1.00 29.31 86 MET A O 1
ATOM 664 N N . PRO A 1 87 ? -49.798 -35.642 33.518 1.00 32.81 87 PRO A N 1
ATOM 665 C CA . PRO A 1 87 ? -51.203 -35.488 33.138 1.00 32.81 87 PRO A CA 1
ATOM 666 C C . PRO A 1 87 ? -51.633 -34.000 33.089 1.00 32.81 87 PRO A C 1
ATOM 668 O O . PRO A 1 87 ? -50.984 -33.132 33.669 1.00 32.81 87 PRO A O 1
ATOM 671 N N . GLN A 1 88 ? -52.746 -33.700 32.409 1.00 30.47 88 GLN A N 1
ATOM 672 C CA . GLN A 1 88 ? -53.318 -32.348 32.263 1.00 30.47 88 GLN A CA 1
ATOM 673 C C . GLN A 1 88 ? -54.762 -32.255 32.798 1.00 30.47 88 GLN A C 1
ATOM 675 O O . GLN A 1 88 ? -55.475 -33.255 32.823 1.00 30.47 88 GLN A O 1
ATOM 680 N N . SER A 1 89 ? -55.220 -31.010 33.005 1.00 30.17 89 SER A N 1
ATOM 681 C CA . SER A 1 89 ? -56.623 -30.534 32.937 1.00 30.17 89 SER A CA 1
ATOM 682 C C . SER A 1 89 ? -57.595 -30.826 34.099 1.00 30.17 89 SER A C 1
ATOM 684 O O . SER A 1 89 ? -57.489 -31.834 34.788 1.00 30.17 89 SER A O 1
ATOM 686 N N . GLY A 1 90 ? -58.577 -29.923 34.272 1.00 27.80 90 GLY A N 1
ATOM 687 C CA . GLY A 1 90 ? -59.739 -30.067 35.168 1.00 27.80 90 GLY A CA 1
ATOM 688 C C . GLY A 1 90 ? -60.118 -28.771 35.909 1.00 27.80 90 GLY A C 1
ATOM 689 O O . GLY A 1 90 ? -59.349 -28.300 36.738 1.00 27.80 90 GLY A O 1
ATOM 690 N N . VAL A 1 91 ? -61.299 -28.195 35.631 1.00 32.25 91 VAL A N 1
ATOM 691 C CA . VAL A 1 91 ? -61.839 -26.962 36.263 1.00 32.25 91 VAL A CA 1
ATOM 692 C C . VAL A 1 91 ? -63.331 -27.148 36.581 1.00 32.25 91 VAL A C 1
ATOM 694 O O . VAL A 1 91 ? -64.052 -27.675 35.733 1.00 32.25 91 VAL A O 1
ATOM 697 N N . PRO A 1 92 ? -63.810 -26.719 37.767 1.00 40.22 92 PRO A N 1
ATOM 698 C CA . PRO A 1 92 ? -65.065 -25.946 37.832 1.00 40.22 92 PRO A CA 1
ATOM 699 C C . PRO A 1 92 ? -65.089 -24.802 38.886 1.00 40.22 92 PRO A C 1
ATOM 701 O O . PRO A 1 92 ? -64.168 -24.627 39.676 1.00 40.22 92 PRO A O 1
ATOM 704 N N . HIS A 1 93 ? -66.159 -23.992 38.859 1.00 32.47 93 HIS A N 1
ATOM 705 C CA . HIS A 1 93 ? -66.315 -22.689 39.539 1.00 32.47 93 HIS A CA 1
ATOM 706 C C . HIS A 1 93 ? -66.789 -22.702 41.014 1.00 32.47 93 HIS A C 1
ATOM 708 O O . HIS A 1 93 ? -67.699 -23.457 41.342 1.00 32.47 93 HIS A O 1
ATOM 714 N N . SER A 1 94 ? -66.377 -21.684 41.794 1.00 28.61 94 SER A N 1
ATOM 715 C CA . SER A 1 94 ? -67.247 -20.812 42.640 1.00 28.61 94 SER A CA 1
ATOM 716 C C . SER A 1 94 ? -66.414 -19.661 43.258 1.00 28.61 94 SER A C 1
ATOM 718 O O . SER A 1 94 ? -65.387 -19.945 43.857 1.00 28.61 94 SER A O 1
ATOM 720 N N . LYS A 1 95 ? -66.639 -18.365 42.977 1.00 31.12 95 LYS A N 1
ATOM 721 C CA . LYS A 1 95 ? -67.677 -17.412 43.460 1.00 31.12 95 LYS A CA 1
ATOM 722 C C . LYS A 1 95 ? -67.504 -16.876 44.908 1.00 31.12 95 LYS A C 1
ATOM 724 O O . LYS A 1 95 ? -67.702 -17.633 45.846 1.00 31.12 95 LYS A O 1
ATOM 729 N N . ILE A 1 96 ? -67.385 -15.535 44.992 1.00 29.47 96 ILE A N 1
ATOM 730 C CA . ILE A 1 96 ? -67.853 -14.603 46.057 1.00 29.47 96 ILE A CA 1
ATOM 731 C C . ILE A 1 96 ? -66.936 -14.357 47.289 1.00 29.47 96 ILE A C 1
ATOM 733 O O . ILE A 1 96 ? -66.591 -15.289 48.000 1.00 29.47 96 ILE A O 1
ATOM 737 N N . ASP A 1 97 ? -66.662 -13.056 47.522 1.00 29.27 97 ASP A N 1
ATOM 738 C CA . ASP A 1 97 ? -66.260 -12.331 48.756 1.00 29.27 97 ASP A CA 1
ATOM 739 C C . ASP A 1 97 ? -64.954 -12.711 49.509 1.00 29.27 97 ASP A C 1
ATOM 741 O O . ASP A 1 97 ? -64.512 -13.852 49.491 1.00 29.27 97 ASP A O 1
ATOM 745 N N . SER A 1 98 ? -64.248 -11.802 50.208 1.00 30.70 98 SER A N 1
ATOM 746 C CA . SER A 1 98 ? -64.382 -10.335 50.401 1.00 30.70 98 SER A CA 1
ATOM 747 C C . SER A 1 98 ? -63.010 -9.669 50.670 1.00 30.70 98 SER A C 1
ATOM 749 O O . SER A 1 98 ? -61.964 -10.318 50.642 1.00 30.70 98 SER A O 1
ATOM 751 N N . GLU A 1 99 ? -63.003 -8.351 50.897 1.00 38.78 99 GLU A N 1
ATOM 752 C CA . GLU A 1 99 ? -61.817 -7.512 51.118 1.00 38.78 99 GLU A CA 1
ATOM 753 C C . GLU A 1 99 ? -60.892 -7.982 52.259 1.00 38.78 99 GLU A C 1
ATOM 755 O O . GLU A 1 99 ? -61.338 -8.269 53.373 1.00 38.78 99 GLU A O 1
ATOM 760 N N . LYS A 1 100 ? -59.573 -7.908 52.027 1.00 31.72 100 LYS A N 1
ATOM 761 C CA . LYS A 1 100 ? -58.572 -7.637 53.075 1.00 31.72 100 LYS A CA 1
ATOM 762 C C . LYS A 1 100 ? -57.271 -7.115 52.477 1.00 31.72 100 LYS A C 1
ATOM 764 O O . LYS A 1 100 ? -56.697 -7.728 51.581 1.00 31.72 100 LYS A O 1
ATOM 769 N N . SER A 1 101 ? -56.790 -5.993 53.000 1.00 35.59 101 SER A N 1
ATOM 770 C CA . SER A 1 101 ? -55.505 -5.412 52.619 1.00 35.59 101 SER A CA 1
ATOM 771 C C . SER A 1 101 ? -54.354 -6.352 52.986 1.00 35.59 101 SER A C 1
ATOM 773 O O . SER A 1 101 ? -54.242 -6.819 54.119 1.00 35.59 101 SER A O 1
ATOM 775 N N . HIS A 1 102 ? -53.469 -6.629 52.029 1.00 33.03 102 HIS A N 1
ATOM 776 C CA . HIS A 1 102 ? -52.184 -7.256 52.321 1.00 33.03 102 HIS A CA 1
ATOM 777 C C . HIS A 1 102 ? -51.142 -6.170 52.571 1.00 33.03 102 HIS A C 1
ATOM 779 O O . HIS A 1 102 ? -50.770 -5.419 51.671 1.00 33.03 102 HIS A O 1
ATOM 785 N N . HIS A 1 103 ? -50.669 -6.097 53.816 1.00 32.50 103 HIS A N 1
ATOM 786 C CA . HIS A 1 103 ? -49.451 -5.367 54.137 1.00 32.50 103 HIS A CA 1
ATOM 787 C C . HIS A 1 103 ? -48.297 -5.944 53.316 1.00 32.50 103 HIS A C 1
ATOM 789 O O . HIS A 1 103 ? -47.986 -7.129 53.433 1.00 32.50 103 HIS A O 1
ATOM 795 N N . VAL A 1 104 ? -47.618 -5.095 52.544 1.00 35.16 104 VAL A N 1
ATOM 796 C CA . VAL A 1 104 ? -46.295 -5.429 52.011 1.00 35.16 104 VAL A CA 1
ATOM 797 C C . VAL A 1 104 ? -45.350 -5.565 53.203 1.00 35.16 104 VAL A C 1
ATOM 799 O O . VAL A 1 104 ? -44.962 -4.570 53.820 1.00 35.16 104 VAL A O 1
ATOM 802 N N . THR A 1 105 ? -45.001 -6.801 53.552 1.00 33.03 105 THR A N 1
ATOM 803 C CA . THR A 1 105 ? -43.987 -7.095 54.565 1.00 33.03 105 THR A CA 1
ATOM 804 C C . THR A 1 105 ? -42.636 -6.620 54.053 1.00 33.03 105 THR A C 1
ATOM 806 O O . THR A 1 105 ? -41.982 -7.300 53.261 1.00 33.03 105 THR A O 1
ATOM 809 N N . LYS A 1 106 ? -42.209 -5.439 54.513 1.00 39.41 106 LYS A N 1
ATOM 810 C CA . LYS A 1 106 ? -40.826 -4.986 54.375 1.00 39.41 106 LYS A CA 1
ATOM 811 C C . LYS A 1 106 ? -39.920 -5.965 55.119 1.00 39.41 106 LYS A C 1
ATOM 813 O O . LYS A 1 106 ? -39.714 -5.822 56.320 1.00 39.41 106 LYS A O 1
ATOM 818 N N . ASN A 1 107 ? -39.353 -6.923 54.392 1.00 35.91 107 ASN A N 1
ATOM 819 C CA . ASN A 1 107 ? -38.201 -7.689 54.852 1.00 35.91 107 ASN A CA 1
ATOM 820 C C . ASN A 1 107 ? -36.984 -6.756 54.869 1.00 35.91 107 ASN A C 1
ATOM 822 O O . ASN A 1 107 ? -36.156 -6.771 53.959 1.00 35.91 107 ASN A O 1
ATOM 826 N N . SER A 1 108 ? -36.897 -5.913 55.898 1.00 40.94 108 SER A N 1
ATOM 827 C CA . SER A 1 108 ? -35.687 -5.167 56.215 1.00 40.94 108 SER A CA 1
ATOM 828 C C . SER A 1 108 ? -34.604 -6.163 56.614 1.00 40.94 108 SER A C 1
ATOM 830 O O . SER A 1 108 ? -34.504 -6.545 57.779 1.00 40.94 108 SER A O 1
ATOM 832 N N . ARG A 1 109 ? -33.801 -6.595 55.635 1.00 48.97 109 ARG A N 1
ATOM 833 C CA . ARG A 1 109 ? -32.470 -7.133 55.918 1.00 48.97 109 ARG A CA 1
ATOM 834 C C . ARG A 1 109 ? -31.743 -6.115 56.790 1.00 48.97 109 ARG A C 1
ATOM 836 O O . ARG A 1 109 ? -31.729 -4.929 56.460 1.00 48.97 109 ARG A O 1
ATOM 843 N N . GLU A 1 110 ? -31.151 -6.586 57.876 1.00 52.34 110 GLU A N 1
ATOM 844 C CA . GLU A 1 110 ? -30.199 -5.804 58.655 1.00 52.34 110 GLU A CA 1
ATOM 845 C C . GLU A 1 110 ? -28.959 -5.602 57.776 1.00 52.34 110 GLU A C 1
ATOM 847 O O . GLU A 1 110 ? -28.129 -6.498 57.638 1.00 52.34 110 GLU A O 1
ATOM 852 N N . THR A 1 111 ? -28.892 -4.458 57.090 1.00 59.84 111 THR A N 1
ATOM 853 C CA . THR A 1 111 ? -27.723 -4.069 56.295 1.00 59.84 111 THR A CA 1
ATOM 854 C C . THR A 1 111 ? -26.546 -3.855 57.229 1.00 59.84 111 THR A C 1
ATOM 856 O O . THR A 1 111 ? -26.681 -3.125 58.216 1.00 59.84 111 THR A O 1
ATOM 859 N N . SER A 1 112 ? -25.400 -4.459 56.927 1.00 72.81 112 SER A N 1
ATOM 860 C CA . SER A 1 112 ? -24.201 -4.262 57.733 1.00 72.81 112 SER A CA 1
ATOM 861 C C . SER A 1 112 ? -23.665 -2.838 57.574 1.00 72.81 112 SER A C 1
ATOM 863 O O . SER A 1 112 ? -23.924 -2.146 56.587 1.00 72.81 112 SER A O 1
ATOM 865 N N . ASP A 1 113 ? -22.845 -2.413 58.533 1.00 77.38 113 ASP A N 1
ATOM 866 C CA . ASP A 1 113 ? -22.173 -1.113 58.498 1.00 77.38 113 ASP A CA 1
ATOM 867 C C . ASP A 1 113 ? -21.198 -0.935 57.312 1.00 77.38 113 ASP A C 1
ATOM 869 O O . ASP A 1 113 ? -20.613 0.137 57.184 1.00 77.38 113 ASP A O 1
ATOM 873 N N . ASN A 1 114 ? -20.972 -1.952 56.469 1.00 85.44 114 ASN A N 1
ATOM 874 C CA . ASN A 1 114 ? -20.042 -1.913 55.331 1.00 85.44 114 ASN A CA 1
ATOM 875 C C . ASN A 1 114 ? -20.598 -2.620 54.067 1.00 85.44 114 ASN A C 1
ATOM 877 O O . ASN A 1 114 ? -19.855 -3.308 53.366 1.00 85.44 114 ASN A O 1
ATOM 881 N N . ASP A 1 115 ? -21.895 -2.472 53.775 1.00 90.38 115 ASP A N 1
ATOM 882 C CA . ASP A 1 115 ? -22.534 -3.089 52.599 1.00 90.38 115 ASP A CA 1
ATOM 883 C C . ASP A 1 115 ? -22.395 -2.264 51.302 1.00 90.38 115 ASP A C 1
ATOM 885 O O . ASP A 1 115 ? -22.537 -1.040 51.288 1.00 90.38 115 ASP A O 1
ATOM 889 N N . ILE A 1 116 ? -22.226 -2.960 50.173 1.00 91.75 116 ILE A N 1
ATOM 890 C CA . ILE A 1 116 ? -22.455 -2.428 48.820 1.00 91.75 116 ILE A CA 1
ATOM 891 C C . ILE A 1 116 ? -23.686 -3.138 48.252 1.00 91.75 116 ILE A C 1
ATOM 893 O O . ILE A 1 116 ? -23.748 -4.367 48.258 1.00 91.75 116 ILE A O 1
ATOM 897 N N . ILE A 1 117 ? -24.661 -2.371 47.763 1.00 92.81 117 ILE A N 1
ATOM 898 C CA . ILE A 1 117 ? -25.938 -2.876 47.245 1.00 92.81 117 ILE A CA 1
ATOM 899 C C . ILE A 1 117 ? -26.153 -2.319 45.837 1.00 92.81 117 ILE A C 1
ATOM 901 O O . ILE A 1 117 ? -26.105 -1.105 45.632 1.00 92.81 117 ILE A O 1
ATOM 905 N N . ILE A 1 118 ? -26.413 -3.202 44.874 1.00 93.75 118 ILE A N 1
ATOM 906 C CA . ILE A 1 118 ? -26.786 -2.842 43.503 1.00 93.75 118 ILE A CA 1
ATOM 907 C C . ILE A 1 118 ? -28.294 -3.057 43.367 1.00 93.75 118 ILE A C 1
ATOM 909 O O . ILE A 1 118 ? -28.799 -4.175 43.438 1.00 93.75 118 ILE A O 1
ATOM 913 N N . ASP A 1 119 ? -29.021 -1.956 43.234 1.00 91.75 119 ASP A N 1
ATOM 914 C CA . ASP A 1 119 ? -30.469 -1.920 43.084 1.00 91.75 119 ASP A CA 1
ATOM 915 C C . ASP A 1 119 ? -30.804 -1.799 41.594 1.00 91.75 119 ASP A C 1
ATOM 917 O O . ASP A 1 119 ? -30.856 -0.703 41.026 1.00 91.75 119 ASP A O 1
ATOM 921 N N . LYS A 1 120 ? -30.999 -2.958 40.952 1.00 88.62 120 LYS A N 1
ATOM 922 C CA . LYS A 1 120 ? -31.363 -3.046 39.530 1.00 88.62 120 LYS A CA 1
ATOM 923 C C . LYS A 1 120 ? -32.780 -2.537 39.234 1.00 88.62 120 LYS A C 1
ATOM 925 O O . LYS A 1 120 ? -33.057 -2.226 38.081 1.00 88.62 120 LYS A O 1
ATOM 930 N N . GLU A 1 121 ? -33.670 -2.464 40.228 1.00 88.81 121 GLU A N 1
ATOM 931 C CA . GLU A 1 121 ? -35.067 -2.039 40.038 1.00 88.81 121 GLU A CA 1
ATOM 932 C C . GLU A 1 121 ? -35.205 -0.510 40.032 1.00 88.81 121 GLU A C 1
ATOM 934 O O . GLU A 1 121 ? -36.009 0.030 39.276 1.00 88.81 121 GLU A O 1
ATOM 939 N N . ASN A 1 122 ? -34.395 0.188 40.836 1.00 90.88 122 ASN A N 1
ATOM 940 C CA . ASN A 1 122 ? -34.379 1.653 40.939 1.00 90.88 122 ASN A CA 1
ATOM 941 C C . ASN A 1 122 ? -33.175 2.308 40.228 1.00 90.88 122 ASN A C 1
ATOM 943 O O . ASN A 1 122 ? -32.926 3.496 40.427 1.00 90.88 122 ASN A O 1
ATOM 947 N N . GLU A 1 123 ? -32.422 1.532 39.440 1.00 93.94 123 GLU A N 1
ATOM 948 C CA . GLU A 1 123 ? -31.181 1.912 38.743 1.00 93.94 123 GLU A CA 1
ATOM 949 C C . GLU A 1 123 ? -30.145 2.624 39.645 1.00 93.94 123 GLU A C 1
ATOM 951 O O . GLU A 1 123 ? -29.661 3.721 39.347 1.00 93.94 123 GLU A O 1
ATOM 956 N N . ARG A 1 124 ? -29.802 2.021 40.794 1.00 94.19 124 ARG A N 1
ATOM 957 C CA . ARG A 1 124 ? -28.913 2.632 41.802 1.00 94.19 124 ARG A CA 1
ATOM 958 C C . ARG A 1 124 ? -27.789 1.724 42.282 1.00 94.19 124 ARG A C 1
ATOM 960 O O . ARG A 1 124 ? -27.960 0.526 42.475 1.00 94.19 124 ARG A O 1
ATOM 967 N N . ILE A 1 125 ? -26.646 2.337 42.574 1.00 94.00 125 ILE A N 1
ATOM 968 C CA . ILE A 1 125 ? -25.561 1.751 43.365 1.00 94.00 125 ILE A CA 1
ATOM 969 C C . ILE A 1 125 ? -25.568 2.454 44.722 1.00 94.00 125 ILE A C 1
ATOM 971 O O . ILE A 1 125 ? -25.473 3.682 44.795 1.00 94.00 125 ILE A O 1
ATOM 975 N N . ILE A 1 126 ? -25.690 1.686 45.799 1.00 92.88 126 ILE A N 1
ATOM 976 C CA . ILE A 1 126 ? -25.761 2.184 47.172 1.00 92.88 126 ILE A CA 1
ATOM 977 C C . ILE A 1 126 ? -24.533 1.675 47.927 1.00 92.88 126 ILE A C 1
ATOM 979 O O . ILE A 1 126 ? -24.309 0.470 48.020 1.00 92.88 126 ILE A O 1
ATOM 983 N N . ILE A 1 127 ? -23.743 2.593 48.481 1.00 92.38 127 ILE A N 1
ATOM 984 C CA . ILE A 1 127 ? -22.558 2.276 49.287 1.00 92.38 127 ILE A CA 1
ATOM 985 C C . ILE A 1 127 ? -22.838 2.705 50.726 1.00 92.38 127 ILE A C 1
ATOM 987 O O . ILE A 1 127 ? -23.042 3.894 50.983 1.00 92.38 127 ILE A O 1
ATOM 991 N N . ILE A 1 128 ? -22.842 1.747 51.652 1.00 91.12 128 ILE A N 1
ATOM 992 C CA . ILE A 1 128 ? -23.019 1.954 53.091 1.00 91.12 128 ILE A CA 1
ATOM 993 C C . ILE A 1 128 ? -21.662 1.759 53.776 1.00 91.12 128 ILE A C 1
ATOM 995 O O . ILE A 1 128 ? -20.986 0.756 53.557 1.00 91.12 128 ILE A O 1
ATOM 999 N N . LYS A 1 129 ? -21.235 2.730 54.590 1.00 90.19 129 LYS A N 1
ATOM 1000 C CA . LYS A 1 129 ? -19.979 2.657 55.347 1.00 90.19 129 LYS A CA 1
ATOM 1001 C C . LYS A 1 129 ? -20.042 3.439 56.659 1.00 90.19 129 LYS A C 1
ATOM 1003 O O . LYS A 1 129 ? -20.151 4.663 56.632 1.00 90.19 129 LYS A O 1
ATOM 1008 N N . ASN A 1 130 ? -19.931 2.755 57.797 1.00 87.44 130 ASN A N 1
ATOM 1009 C CA . ASN A 1 130 ? -20.036 3.313 59.155 1.00 87.44 130 ASN A CA 1
ATOM 1010 C C . ASN A 1 130 ? -21.303 4.184 59.330 1.00 87.44 130 ASN A C 1
ATOM 1012 O O . ASN A 1 130 ? -21.217 5.378 59.629 1.00 87.44 130 ASN A O 1
ATOM 1016 N N . GLY A 1 131 ? -22.476 3.626 59.027 1.00 83.88 131 GLY A N 1
ATOM 1017 C CA . GLY A 1 131 ? -23.766 4.322 59.049 1.00 83.88 131 GLY A CA 1
ATOM 1018 C C . GLY A 1 131 ? -23.950 5.431 58.000 1.00 83.88 131 GLY A C 1
ATOM 1019 O O . GLY A 1 131 ? -24.987 6.096 57.998 1.00 83.88 131 GLY A O 1
ATOM 1020 N N . ARG A 1 132 ? -22.978 5.673 57.108 1.00 86.38 132 ARG A N 1
ATOM 1021 C CA . ARG A 1 132 ? -23.058 6.687 56.041 1.00 86.38 132 ARG A CA 1
ATOM 1022 C C . ARG A 1 132 ? -23.411 6.052 54.703 1.00 86.38 132 ARG A C 1
ATOM 1024 O O . ARG A 1 132 ? -22.859 5.016 54.357 1.00 86.38 132 ARG A O 1
ATOM 1031 N N . ARG A 1 133 ? -24.306 6.690 53.943 1.00 89.62 133 ARG A N 1
ATOM 1032 C CA . ARG A 1 133 ? -24.820 6.202 52.654 1.00 89.62 133 ARG A CA 1
ATOM 1033 C C . ARG A 1 133 ? -24.437 7.155 51.522 1.00 89.62 133 ARG A C 1
ATOM 1035 O O . ARG A 1 133 ? -24.681 8.354 51.626 1.00 89.62 133 ARG A O 1
ATOM 1042 N N . LEU A 1 134 ? -23.889 6.615 50.436 1.00 90.56 134 LEU A N 1
ATOM 1043 C CA . LEU A 1 134 ? -23.816 7.268 49.126 1.00 90.56 134 LEU A CA 1
ATOM 1044 C C . LEU A 1 134 ? -24.755 6.531 48.170 1.00 90.56 134 LEU A C 1
ATOM 1046 O O . LEU A 1 134 ? -24.753 5.303 48.139 1.00 90.56 134 LEU A O 1
ATOM 1050 N N . GLU A 1 135 ? -25.528 7.279 47.388 1.00 92.19 135 GLU A N 1
ATOM 1051 C CA . GLU A 1 135 ? -26.307 6.752 46.266 1.00 92.19 135 GLU A CA 1
ATOM 1052 C C . GLU A 1 135 ? -25.747 7.328 44.966 1.00 92.19 135 GLU A C 1
ATOM 1054 O O . GLU A 1 135 ? -25.507 8.533 44.867 1.00 92.19 135 GLU A O 1
ATOM 1059 N N . ILE A 1 136 ? -25.534 6.455 43.986 1.00 93.19 136 ILE A N 1
ATOM 1060 C CA . ILE A 1 136 ? -25.189 6.796 42.607 1.00 93.19 136 ILE A CA 1
ATOM 1061 C C . ILE A 1 136 ? -26.339 6.252 41.759 1.00 93.19 136 ILE A C 1
ATOM 1063 O O . ILE A 1 136 ? -26.508 5.036 41.680 1.00 93.19 136 ILE A O 1
ATOM 1067 N N . GLU A 1 137 ? -27.152 7.121 41.157 1.00 94.06 137 GLU A N 1
ATOM 1068 C CA . GLU A 1 137 ? -28.091 6.670 40.121 1.00 94.06 137 GLU A CA 1
ATOM 1069 C C . GLU A 1 137 ? -27.296 6.374 38.845 1.00 94.06 137 GLU A C 1
ATOM 1071 O O . GLU A 1 137 ? -26.354 7.102 38.527 1.00 94.06 137 GLU A O 1
ATOM 1076 N N . TYR A 1 138 ? -27.668 5.345 38.094 1.00 94.62 138 TYR A N 1
ATOM 1077 C CA . TYR A 1 138 ? -27.131 5.091 36.760 1.00 94.62 138 TYR A CA 1
ATOM 1078 C C . TYR A 1 138 ? -28.268 5.056 35.745 1.00 94.62 138 TYR A C 1
ATOM 1080 O O . TYR A 1 138 ? -29.349 4.583 36.055 1.00 94.62 138 TYR A O 1
ATOM 1088 N N . ARG A 1 139 ? -28.052 5.547 34.524 1.00 93.31 139 ARG A N 1
ATOM 1089 C CA . ARG A 1 139 ? -29.028 5.422 33.428 1.00 93.31 139 ARG A CA 1
ATOM 1090 C C . ARG A 1 139 ? -28.331 5.051 32.140 1.00 93.31 139 ARG A C 1
ATOM 1092 O O . ARG A 1 139 ? -27.236 5.540 31.863 1.00 93.31 139 ARG A O 1
ATOM 1099 N N . PHE A 1 140 ? -28.948 4.183 31.348 1.00 92.56 140 PHE A N 1
ATOM 1100 C CA . PHE A 1 140 ? -28.414 3.844 30.034 1.00 92.56 140 PHE A CA 1
ATOM 1101 C C . PHE A 1 140 ? -28.528 5.048 29.086 1.00 92.56 140 PHE A C 1
ATOM 1103 O O . PHE A 1 140 ? -29.618 5.566 28.859 1.00 92.56 140 PHE A O 1
ATOM 1110 N N . SER A 1 141 ? -27.395 5.490 28.536 1.00 89.69 141 SER A N 1
ATOM 1111 C CA . SER A 1 141 ? -27.297 6.698 27.706 1.00 89.69 141 SER A CA 1
ATOM 1112 C C . SER A 1 141 ? -27.146 6.404 26.211 1.00 89.69 141 SER A C 1
ATOM 1114 O O . SER A 1 141 ? -27.321 7.313 25.402 1.00 89.69 141 SER A O 1
ATOM 1116 N N . GLY A 1 142 ? -26.803 5.169 25.831 1.00 91.50 142 GLY A N 1
ATOM 1117 C CA . GLY A 1 142 ? -26.602 4.761 24.440 1.00 91.50 142 GLY A CA 1
ATOM 1118 C C . GLY A 1 142 ? -25.361 3.889 24.246 1.00 91.50 142 GLY A C 1
ATOM 1119 O O . GLY A 1 142 ? -24.849 3.283 25.187 1.00 91.50 142 GLY A O 1
ATOM 1120 N N . TYR A 1 143 ? -24.865 3.837 23.011 1.00 89.31 143 TYR A N 1
ATOM 1121 C CA . TYR A 1 143 ? -23.624 3.148 22.654 1.00 89.31 143 TYR A CA 1
ATOM 1122 C C . TYR A 1 143 ? -22.642 4.125 22.010 1.00 89.31 143 TYR A C 1
ATOM 1124 O O . TYR A 1 143 ? -23.032 4.918 21.155 1.00 89.31 143 TYR A O 1
ATOM 1132 N N . ILE A 1 144 ? -21.363 4.011 22.365 1.00 85.50 144 ILE A N 1
ATOM 1133 C CA . ILE A 1 144 ? -20.259 4.643 21.637 1.00 85.50 144 ILE A CA 1
ATOM 1134 C C . ILE A 1 144 ? -19.673 3.622 20.657 1.00 85.50 144 ILE A C 1
ATOM 1136 O O . ILE A 1 144 ? -19.354 2.493 21.039 1.00 85.50 144 ILE A O 1
ATOM 1140 N N . GLU A 1 145 ? -19.508 4.029 19.399 1.00 84.88 145 GLU A N 1
ATOM 1141 C CA . GLU A 1 145 ? -18.798 3.250 18.382 1.00 84.88 145 GLU A CA 1
ATOM 1142 C C . GLU A 1 145 ? -17.290 3.206 18.701 1.00 84.88 145 GLU A C 1
ATOM 1144 O O . GLU A 1 145 ? -16.638 4.228 18.921 1.00 84.88 145 GLU A O 1
ATOM 1149 N N . GLY A 1 146 ? -16.738 1.995 18.792 1.00 78.38 146 GLY A N 1
ATOM 1150 C CA . GLY A 1 146 ? -15.320 1.753 19.033 1.00 78.38 146 GLY A CA 1
ATOM 1151 C C . GLY A 1 146 ? -14.473 1.718 17.758 1.00 78.38 146 GLY A C 1
ATOM 1152 O O . GLY A 1 146 ? -14.880 2.138 16.680 1.00 78.38 146 GLY A O 1
ATOM 1153 N N . LYS A 1 147 ? -13.255 1.186 17.882 1.00 79.88 147 LYS A N 1
ATOM 1154 C CA . LYS A 1 147 ? -12.332 1.019 16.751 1.00 79.88 147 LYS A CA 1
ATOM 1155 C C . LYS A 1 147 ? -12.754 -0.149 15.868 1.00 79.88 147 LYS A C 1
ATOM 1157 O O . LYS A 1 147 ? -13.121 -1.200 16.387 1.00 79.88 147 LYS A O 1
ATOM 1162 N N . VAL A 1 148 ? -12.611 0.013 14.557 1.00 81.00 148 VAL A N 1
ATOM 1163 C CA . VAL A 1 148 ? -12.861 -1.057 13.588 1.00 81.00 148 VAL A CA 1
ATOM 1164 C C . VAL A 1 148 ? -11.917 -2.237 13.818 1.00 81.00 148 VAL A C 1
ATOM 1166 O O . VAL A 1 148 ? -10.708 -2.053 13.972 1.00 81.00 148 VAL A O 1
ATOM 1169 N N . LYS A 1 149 ? -12.477 -3.445 13.784 1.00 77.25 149 LYS A N 1
ATOM 1170 C CA . LYS A 1 149 ? -11.756 -4.715 13.767 1.00 77.25 149 LYS A CA 1
ATOM 1171 C C . LYS A 1 149 ? -12.513 -5.710 12.894 1.00 77.25 149 LYS A C 1
ATOM 1173 O O . LYS A 1 149 ? -13.695 -5.931 13.131 1.00 77.25 149 LYS A O 1
ATOM 1178 N N . ASP A 1 150 ? -11.846 -6.310 11.911 1.00 76.44 150 ASP A N 1
ATOM 1179 C CA . ASP A 1 150 ? -12.387 -7.402 11.084 1.00 76.44 150 ASP A CA 1
ATOM 1180 C C . ASP A 1 150 ? -13.791 -7.098 10.510 1.00 76.44 150 ASP A C 1
ATOM 1182 O O . ASP A 1 150 ? -14.741 -7.862 10.693 1.00 76.44 150 ASP A O 1
ATOM 1186 N N . MET A 1 151 ? -13.933 -5.928 9.867 1.00 83.62 151 MET A N 1
ATOM 1187 C CA . MET A 1 151 ? -15.201 -5.376 9.343 1.00 83.62 151 MET A CA 1
ATOM 1188 C C . MET A 1 151 ? -16.321 -5.139 10.376 1.00 83.62 151 MET A C 1
ATOM 1190 O O . MET A 1 151 ? -17.465 -4.875 10.008 1.00 83.62 151 MET A O 1
ATOM 1194 N N . LYS A 1 152 ? -16.001 -5.137 11.674 1.00 85.25 152 LYS A N 1
ATOM 1195 C CA . LYS A 1 152 ? -16.945 -4.871 12.768 1.00 85.25 152 LYS A CA 1
ATOM 1196 C C . LYS A 1 152 ? -16.535 -3.653 13.585 1.00 85.25 152 LYS A C 1
ATOM 1198 O O . LYS A 1 152 ? -15.361 -3.443 13.885 1.00 85.25 152 LYS A O 1
ATOM 1203 N N . ILE A 1 153 ? -17.531 -2.885 14.006 1.00 84.38 153 ILE A N 1
ATOM 1204 C CA . ILE A 1 153 ? -17.403 -1.822 15.001 1.00 84.38 153 ILE A CA 1
ATOM 1205 C C . ILE A 1 153 ? -17.948 -2.363 16.330 1.00 84.38 153 ILE A C 1
ATOM 1207 O O . ILE A 1 153 ? -19.134 -2.695 16.393 1.00 84.38 153 ILE A O 1
ATOM 1211 N N . PRO A 1 154 ? -17.130 -2.496 17.390 1.00 85.19 154 PRO A N 1
ATOM 1212 C CA . PRO A 1 154 ? -17.620 -2.842 18.715 1.00 85.19 154 PRO A CA 1
ATOM 1213 C C . PRO A 1 154 ? -18.421 -1.664 19.280 1.00 85.19 154 PRO A C 1
ATOM 1215 O O . PRO A 1 154 ? -17.962 -0.522 19.251 1.00 85.19 154 PRO A O 1
ATOM 1218 N N . LEU A 1 155 ? -19.618 -1.941 19.787 1.00 88.38 155 LEU A N 1
ATOM 1219 C CA . LEU A 1 155 ? -20.496 -0.964 20.419 1.00 88.38 155 LEU A CA 1
ATOM 1220 C C . LEU A 1 155 ? -20.306 -1.040 21.934 1.00 88.38 155 LEU A C 1
ATOM 1222 O O . LEU A 1 155 ? -20.644 -2.040 22.570 1.00 88.38 155 LEU A O 1
ATOM 1226 N N . PHE A 1 156 ? -19.764 0.022 22.522 1.00 88.69 156 PHE A N 1
ATOM 1227 C CA . PHE A 1 156 ? -19.516 0.105 23.958 1.00 88.69 156 PHE A CA 1
ATOM 1228 C C . PHE A 1 156 ? -20.703 0.780 24.655 1.00 88.69 156 PHE A C 1
ATOM 1230 O O . PHE A 1 156 ? -20.956 1.956 24.378 1.00 88.69 156 PHE A O 1
ATOM 1237 N N . PRO A 1 157 ? -21.455 0.080 25.529 1.00 91.50 157 PRO A N 1
ATOM 1238 C CA . PRO A 1 157 ? -22.578 0.689 26.229 1.00 91.50 157 PRO A CA 1
ATOM 1239 C C . PRO A 1 157 ? -22.087 1.798 27.164 1.00 91.50 157 PRO A C 1
ATOM 1241 O O . PRO A 1 157 ? -21.104 1.647 27.900 1.00 91.50 157 PRO A O 1
ATOM 1244 N N . GLN A 1 158 ? -22.784 2.926 27.109 1.00 93.00 158 GLN A N 1
ATOM 1245 C CA . GLN A 1 158 ? -22.479 4.137 27.850 1.00 93.00 158 GLN A CA 1
ATOM 1246 C C . GLN A 1 158 ? -23.592 4.404 28.864 1.00 93.00 158 GLN A C 1
ATOM 1248 O O . GLN A 1 158 ? -24.778 4.351 28.535 1.00 93.00 158 GLN A O 1
ATOM 1253 N N . TYR A 1 159 ? -23.200 4.721 30.093 1.00 94.75 159 TYR A N 1
ATOM 1254 C CA . TYR A 1 159 ? -24.110 5.020 31.191 1.00 94.75 159 TYR A CA 1
ATOM 1255 C C . TYR A 1 159 ? -23.831 6.414 31.748 1.00 94.75 159 TYR A C 1
ATOM 1257 O O . TYR A 1 159 ? -22.676 6.807 31.930 1.00 94.75 159 TYR A O 1
ATOM 1265 N N . GLU A 1 160 ? -24.895 7.151 32.041 1.00 94.06 160 GLU A N 1
ATOM 1266 C CA . GLU A 1 160 ? -24.836 8.376 32.828 1.00 94.06 160 GLU A CA 1
ATOM 1267 C C . GLU A 1 160 ? -24.900 8.003 34.315 1.00 94.06 160 GLU A C 1
ATOM 1269 O O . GLU A 1 160 ? -25.889 7.433 34.768 1.00 94.06 160 GLU A O 1
ATOM 1274 N N . LEU A 1 161 ? -23.844 8.304 35.074 1.00 93.44 161 LEU A N 1
ATOM 1275 C CA . LEU A 1 161 ? -23.771 8.105 36.522 1.00 93.44 161 LEU A CA 1
ATOM 1276 C C . LEU A 1 161 ? -24.035 9.431 37.236 1.00 93.44 161 LEU A C 1
ATOM 1278 O O . LEU A 1 161 ? -23.227 10.358 37.151 1.00 93.44 161 LEU A O 1
ATOM 1282 N N . SER A 1 162 ? -25.154 9.533 37.945 1.00 90.81 162 SER A N 1
ATOM 1283 C CA . SER A 1 162 ? -25.594 10.740 38.640 1.00 90.81 162 SER A CA 1
ATOM 1284 C C . SER A 1 162 ? -25.377 10.647 40.147 1.00 90.81 162 SER A C 1
ATOM 1286 O O . SER A 1 162 ? -25.877 9.744 40.816 1.00 90.81 162 SER A O 1
ATOM 1288 N N . VAL A 1 163 ? -24.670 11.639 40.689 1.00 88.94 163 VAL A N 1
ATOM 1289 C CA . VAL A 1 163 ? -24.665 11.951 42.122 1.00 88.94 163 VAL A CA 1
ATOM 1290 C C . VAL A 1 163 ? -25.208 13.374 42.241 1.00 88.94 163 VAL A C 1
ATOM 1292 O O . VAL A 1 163 ? -24.527 14.308 41.802 1.00 88.94 163 VAL A O 1
ATOM 1295 N N . PRO A 1 164 ? -26.440 13.573 42.750 1.00 77.88 164 PRO A N 1
ATOM 1296 C CA . PRO A 1 164 ? -27.101 14.872 42.698 1.00 77.88 164 PRO A CA 1
ATOM 1297 C C . PRO A 1 164 ? -26.235 16.006 43.279 1.00 77.88 164 PRO A C 1
ATOM 1299 O O . PRO A 1 164 ? -25.703 15.853 44.379 1.00 77.88 164 PRO A O 1
ATOM 1302 N N . PRO A 1 165 ? -26.080 17.147 42.574 1.00 75.81 165 PRO A N 1
ATOM 1303 C CA . PRO A 1 165 ? -26.835 17.578 41.393 1.00 75.81 165 PRO A CA 1
ATOM 1304 C C . PRO A 1 165 ? -26.122 17.372 40.033 1.00 75.81 165 PRO A C 1
ATOM 1306 O O . PRO A 1 165 ? -26.464 18.066 39.080 1.00 75.81 165 PRO A O 1
ATOM 1309 N N . GLN A 1 166 ? -25.108 16.499 39.908 1.00 78.56 166 GLN A N 1
ATOM 1310 C CA . GLN A 1 166 ? -24.278 16.412 38.689 1.00 78.56 166 GLN A CA 1
ATOM 1311 C C . GLN A 1 166 ? -23.950 14.980 38.242 1.00 78.56 166 GLN A C 1
ATOM 1313 O O . GLN A 1 166 ? -23.428 14.178 39.022 1.00 78.56 166 GLN A O 1
ATOM 1318 N N . SER A 1 167 ? -24.059 14.711 36.941 1.00 88.06 167 SER A N 1
ATOM 1319 C CA . SER A 1 167 ? -23.693 13.431 36.325 1.00 88.06 167 SER A CA 1
ATOM 1320 C C . SER A 1 167 ? -22.238 13.323 35.833 1.00 88.06 167 SER A C 1
ATOM 1322 O O . SER A 1 167 ? -21.453 14.276 35.913 1.00 88.06 167 SER A O 1
ATOM 1324 N N . VAL A 1 168 ? -21.842 12.110 35.428 1.00 91.50 168 VAL A N 1
ATOM 1325 C CA . VAL A 1 168 ? -20.563 11.722 34.807 1.00 91.50 168 VAL A CA 1
ATOM 1326 C C . VAL A 1 168 ? -20.838 10.588 33.815 1.00 91.50 168 VAL A C 1
ATOM 1328 O O . VAL A 1 168 ? -21.590 9.677 34.143 1.00 91.50 168 VAL A O 1
ATOM 1331 N N . MET A 1 169 ? -20.205 10.584 32.641 1.00 92.56 169 MET A N 1
ATOM 1332 C CA . MET A 1 169 ? -20.356 9.472 31.694 1.00 92.56 169 MET A CA 1
ATOM 1333 C C . MET A 1 169 ? -19.352 8.349 31.974 1.00 92.56 169 MET A C 1
ATOM 1335 O O . MET A 1 169 ? -18.142 8.573 31.931 1.00 92.56 169 MET A O 1
ATOM 1339 N N . ALA A 1 170 ? -19.848 7.132 32.182 1.00 87.94 170 ALA A N 1
ATOM 1340 C CA . ALA A 1 170 ? -19.057 5.908 32.233 1.00 87.94 170 ALA A CA 1
ATOM 1341 C C . ALA A 1 170 ? -19.214 5.130 30.919 1.00 87.94 170 ALA A C 1
ATOM 1343 O O . ALA A 1 170 ? -20.331 4.852 30.483 1.00 87.94 170 ALA A O 1
ATOM 1344 N N . THR A 1 171 ? -18.100 4.760 30.283 1.00 90.69 171 THR A N 1
ATOM 1345 C CA . THR A 1 171 ? -18.112 3.929 29.062 1.00 90.69 171 THR A CA 1
ATOM 1346 C C . THR A 1 171 ? -17.622 2.528 29.393 1.00 90.69 171 THR A C 1
ATOM 1348 O O . THR A 1 171 ? -16.489 2.382 29.849 1.00 90.69 171 THR A O 1
ATOM 1351 N N . ILE A 1 172 ? -18.427 1.491 29.157 1.00 90.31 172 ILE A N 1
ATOM 1352 C CA . ILE A 1 172 ? -18.042 0.111 29.476 1.00 90.31 172 ILE A CA 1
ATOM 1353 C C . ILE A 1 172 ? -17.433 -0.554 28.238 1.00 90.31 172 ILE A C 1
ATOM 1355 O O . ILE A 1 172 ? -18.087 -0.719 27.210 1.00 90.31 172 ILE A O 1
ATOM 1359 N N . ARG A 1 173 ? -16.166 -0.965 28.343 1.00 89.69 173 ARG A N 1
ATOM 1360 C CA . ARG A 1 173 ? -15.486 -1.804 27.347 1.00 89.69 173 ARG A CA 1
ATOM 1361 C C . ARG A 1 173 ? -15.513 -3.261 27.778 1.00 89.69 173 ARG A C 1
ATOM 1363 O O . ARG A 1 173 ? -15.538 -3.562 28.968 1.00 89.69 173 ARG A O 1
ATOM 1370 N N . TYR A 1 174 ? -15.432 -4.151 26.800 1.00 89.12 174 TYR A N 1
ATOM 1371 C CA . TYR A 1 174 ? -15.277 -5.583 27.011 1.00 89.12 174 TYR A CA 1
ATOM 1372 C C . TYR A 1 174 ? -14.006 -6.097 26.340 1.00 89.12 174 TYR A C 1
ATOM 1374 O O . TYR A 1 174 ? -13.604 -5.614 25.281 1.00 89.12 174 TYR A O 1
ATOM 1382 N N . TYR A 1 175 ? -13.400 -7.113 26.945 1.00 84.38 175 TYR A N 1
ATOM 1383 C CA . TYR A 1 175 ? -12.249 -7.826 26.403 1.00 84.38 175 TYR A CA 1
ATOM 1384 C C . TYR A 1 175 ? -12.534 -9.326 26.451 1.00 84.38 175 TYR A C 1
ATOM 1386 O O . TYR A 1 175 ? -12.965 -9.842 27.485 1.00 84.38 175 TYR A O 1
ATOM 1394 N N . LYS A 1 176 ? -12.301 -10.030 25.337 1.00 82.88 176 LYS A N 1
ATOM 1395 C CA . LYS A 1 176 ? -12.360 -11.494 25.313 1.00 82.88 176 LYS A CA 1
ATOM 1396 C C . LYS A 1 176 ? -11.226 -12.034 26.184 1.00 82.88 176 LYS A C 1
ATOM 1398 O O . LYS A 1 176 ? -10.068 -11.680 25.978 1.00 82.88 176 LYS A O 1
ATOM 1403 N N . LYS A 1 177 ? -11.561 -12.869 27.163 1.00 81.38 177 LYS A N 1
ATOM 1404 C CA . LYS A 1 177 ? -10.596 -13.541 28.033 1.00 81.38 177 LYS A CA 1
ATOM 1405 C C . LYS A 1 177 ? -9.863 -14.600 27.207 1.00 81.38 177 LYS A C 1
ATOM 1407 O O . LYS A 1 177 ? -10.505 -15.437 26.574 1.00 81.38 177 LYS A O 1
ATOM 1412 N N . GLU A 1 178 ? -8.533 -14.563 27.186 1.00 71.00 178 GLU A N 1
ATOM 1413 C CA . GLU A 1 178 ? -7.755 -15.599 26.501 1.00 71.00 178 GLU A CA 1
ATOM 1414 C C . GLU A 1 178 ? -7.984 -16.955 27.185 1.00 71.00 178 GLU A C 1
ATOM 1416 O O . GLU A 1 178 ? -7.660 -17.135 28.362 1.00 71.00 178 GLU A O 1
ATOM 1421 N N . GLN A 1 179 ? -8.560 -17.911 26.451 1.00 67.56 179 GLN A N 1
ATOM 1422 C CA . GLN A 1 179 ? -8.698 -19.287 26.925 1.00 67.56 179 GLN A CA 1
ATOM 1423 C C . GLN A 1 179 ? -7.304 -19.906 27.071 1.00 67.56 179 GLN A C 1
ATOM 1425 O O . GLN A 1 179 ? -6.470 -19.822 26.163 1.00 67.56 179 GLN A O 1
ATOM 1430 N N . LYS A 1 180 ? -7.035 -20.555 28.208 1.00 69.81 180 LYS A N 1
ATOM 1431 C CA . LYS A 1 180 ? -5.763 -21.255 28.409 1.00 69.81 180 LYS A CA 1
ATOM 1432 C C . LYS A 1 180 ? -5.687 -22.426 27.434 1.00 69.81 180 LYS A C 1
ATOM 1434 O O . LYS A 1 180 ? -6.592 -23.259 27.402 1.00 69.81 180 LYS A O 1
ATOM 1439 N N . LYS A 1 181 ? -4.591 -22.522 26.668 1.00 55.41 181 LYS A N 1
ATOM 1440 C CA . LYS A 1 181 ? -4.339 -23.646 25.747 1.00 55.41 181 LYS A CA 1
ATOM 1441 C C . LYS A 1 181 ? -4.463 -24.981 26.498 1.00 55.41 181 LYS A C 1
ATOM 1443 O O . LYS A 1 181 ? -3.570 -25.337 27.261 1.00 55.41 181 LYS A O 1
ATOM 1448 N N . GLY A 1 182 ? -5.568 -25.694 26.273 1.00 71.31 182 GLY A N 1
ATOM 1449 C CA . GLY A 1 182 ? -5.900 -26.961 26.935 1.00 71.31 182 GLY A CA 1
ATOM 1450 C C . GLY A 1 182 ? -7.339 -27.048 27.459 1.00 71.31 182 GLY A C 1
ATOM 1451 O O . GLY A 1 182 ? -7.863 -28.151 27.573 1.00 71.31 182 GLY A O 1
ATOM 1452 N N . GLU A 1 183 ? -8.005 -25.921 27.729 1.00 67.25 183 GLU A N 1
ATOM 1453 C CA . GLU A 1 183 ? -9.420 -25.909 28.130 1.00 67.25 183 GLU A CA 1
ATOM 1454 C C . GLU A 1 183 ? -10.327 -26.080 26.892 1.00 67.25 183 GLU A C 1
ATOM 1456 O O . GLU A 1 183 ? -10.194 -25.380 25.888 1.00 67.25 183 GLU A O 1
ATOM 1461 N N . SER A 1 184 ? -11.225 -27.069 26.927 1.00 54.00 184 SER A N 1
ATOM 1462 C CA . SER A 1 184 ? -12.016 -27.505 25.769 1.00 54.00 184 SER A CA 1
ATOM 1463 C C . SER A 1 184 ? -13.231 -26.609 25.508 1.00 54.00 184 SER A C 1
ATOM 1465 O O . SER A 1 184 ? -14.144 -26.613 26.331 1.00 54.00 184 SER A O 1
ATOM 1467 N N . GLN A 1 185 ? -13.252 -25.913 24.360 1.00 54.25 185 GLN A N 1
ATOM 1468 C CA . GLN A 1 185 ? -14.387 -25.167 23.766 1.00 54.25 185 GLN A CA 1
ATOM 1469 C C . GLN A 1 185 ? -15.494 -24.736 24.752 1.00 54.25 185 GLN A C 1
ATOM 1471 O O . GLN A 1 185 ? -16.657 -25.121 24.626 1.00 54.25 185 GLN A O 1
ATOM 1476 N N . GLY A 1 186 ? -15.124 -23.912 25.733 1.00 56.91 186 GLY A N 1
ATOM 1477 C CA . GLY A 1 186 ? -16.093 -23.163 26.527 1.00 56.91 186 GLY A CA 1
ATOM 1478 C C . GLY A 1 186 ? -16.674 -22.002 25.718 1.00 56.91 186 GLY A C 1
ATOM 1479 O O . GLY A 1 186 ? -16.058 -21.549 24.749 1.00 56.91 186 GLY A O 1
ATOM 1480 N N . ASN A 1 187 ? -17.834 -21.495 26.144 1.00 69.88 187 ASN A N 1
ATOM 1481 C CA . ASN A 1 187 ? -18.367 -20.226 25.643 1.00 69.88 187 ASN A CA 1
ATOM 1482 C C . ASN A 1 187 ? -17.315 -19.112 25.796 1.00 69.88 187 ASN A C 1
ATOM 1484 O O . ASN A 1 187 ? -16.536 -19.114 26.752 1.00 69.88 187 ASN A O 1
ATOM 1488 N N . ASP A 1 188 ? -17.314 -18.147 24.876 1.00 76.81 188 ASP A N 1
ATOM 1489 C CA . ASP A 1 188 ? -16.418 -16.995 24.956 1.00 76.81 188 ASP A CA 1
ATOM 1490 C C . ASP A 1 188 ? -16.727 -16.163 26.212 1.00 76.81 188 ASP A C 1
ATOM 1492 O O . ASP A 1 188 ? -17.777 -15.533 26.318 1.00 76.81 188 ASP A O 1
ATOM 1496 N N . GLU A 1 189 ? -15.806 -16.171 27.176 1.00 83.94 189 GLU A N 1
ATOM 1497 C CA . GLU A 1 189 ? -15.926 -15.390 28.406 1.00 83.94 189 GLU A CA 1
ATOM 1498 C C . GLU A 1 189 ? -15.382 -13.972 28.171 1.00 83.94 189 GLU A C 1
ATOM 1500 O O . GLU A 1 189 ? -14.233 -13.787 27.757 1.00 83.94 189 GLU A O 1
ATOM 1505 N N . TYR A 1 190 ? -16.200 -12.956 28.446 1.00 85.25 190 TYR A N 1
ATOM 1506 C CA . TYR A 1 190 ? -15.844 -11.550 28.262 1.00 85.25 190 TYR A CA 1
ATOM 1507 C C . TYR A 1 190 ? -15.730 -10.845 29.611 1.00 85.25 190 TYR A C 1
ATOM 1509 O O . TYR A 1 190 ? -16.661 -10.874 30.412 1.00 85.25 190 TYR A O 1
ATOM 1517 N N . LYS A 1 191 ? -14.604 -10.162 29.850 1.00 89.12 191 LYS A N 1
ATOM 1518 C CA . LYS A 1 191 ? -14.454 -9.266 31.001 1.00 89.12 191 LYS A CA 1
ATOM 1519 C C . LYS A 1 191 ? -14.888 -7.856 30.609 1.00 89.12 191 LYS A C 1
ATOM 1521 O O . LYS A 1 191 ? -14.263 -7.245 29.741 1.00 89.12 191 LYS A O 1
ATOM 1526 N N . PHE A 1 192 ? -15.904 -7.335 31.288 1.00 90.44 192 PHE A N 1
ATOM 1527 C CA . PHE A 1 192 ? -16.355 -5.948 31.171 1.00 90.44 192 PHE A CA 1
ATOM 1528 C C . PHE A 1 192 ? -15.630 -5.060 32.197 1.00 90.44 192 PHE A C 1
ATOM 1530 O O . PHE A 1 192 ? -15.363 -5.495 33.316 1.00 90.44 192 PHE A O 1
ATOM 1537 N N . VAL A 1 193 ? -15.279 -3.828 31.816 1.00 92.25 193 VAL A N 1
ATOM 1538 C CA . VAL A 1 193 ? -14.651 -2.811 32.686 1.00 92.25 193 VAL A CA 1
ATOM 1539 C C . VAL A 1 193 ? -15.057 -1.398 32.257 1.00 92.25 193 VAL A C 1
ATOM 1541 O O . VAL A 1 193 ? -15.289 -1.146 31.073 1.00 92.25 193 VAL A O 1
ATOM 1544 N N . ILE A 1 194 ? -15.075 -0.443 33.191 1.00 91.62 194 ILE A N 1
ATOM 1545 C CA . ILE A 1 194 ? -15.227 0.980 32.850 1.00 91.62 194 ILE A CA 1
ATOM 1546 C C . ILE A 1 194 ? -13.915 1.482 32.234 1.00 91.62 194 ILE A C 1
ATOM 1548 O O . ILE A 1 194 ? -12.856 1.416 32.853 1.00 91.62 194 ILE A O 1
ATOM 1552 N N . ALA A 1 195 ? -13.975 1.987 31.004 1.00 90.69 195 ALA A N 1
ATOM 1553 C CA . ALA A 1 195 ? -12.812 2.441 30.242 1.00 90.69 195 ALA A CA 1
ATOM 1554 C C . ALA A 1 195 ? -12.167 3.717 30.801 1.00 90.69 195 ALA A C 1
ATOM 1556 O O . ALA A 1 195 ? -10.979 3.940 30.588 1.00 90.69 195 ALA A O 1
ATOM 1557 N N . ASN A 1 196 ? -12.953 4.539 31.496 1.00 90.75 196 ASN A N 1
ATOM 1558 C CA . ASN A 1 196 ? -12.546 5.774 32.160 1.00 90.75 196 ASN A CA 1
ATOM 1559 C C . ASN A 1 196 ? -12.768 5.700 33.686 1.00 90.75 196 ASN A C 1
ATOM 1561 O O . ASN A 1 196 ? -13.209 6.662 34.307 1.00 90.75 196 ASN A O 1
ATOM 1565 N N . LEU A 1 197 ? -12.493 4.534 34.289 1.00 93.19 197 LEU A N 1
ATOM 1566 C CA . LEU A 1 197 ? -12.765 4.244 35.704 1.00 93.19 197 LEU A CA 1
ATOM 1567 C C . LEU A 1 197 ? -12.168 5.281 36.668 1.00 93.19 197 LEU A C 1
ATOM 1569 O O . LEU A 1 197 ? -12.860 5.708 37.584 1.00 93.19 197 LEU A O 1
ATOM 1573 N N . GLU A 1 198 ? -10.920 5.702 36.455 1.00 92.50 198 GLU A N 1
ATOM 1574 C CA . GLU A 1 198 ? -10.238 6.688 37.308 1.00 92.50 198 GLU A CA 1
ATOM 1575 C C . GLU A 1 198 ? -10.942 8.052 37.255 1.00 92.50 198 GLU A C 1
ATOM 1577 O O . GLU A 1 198 ? -11.378 8.554 38.286 1.00 92.50 198 GLU A O 1
ATOM 1582 N N . GLU A 1 199 ? -11.177 8.584 36.051 1.00 91.31 199 GLU A N 1
ATOM 1583 C CA . GLU A 1 199 ? -11.917 9.834 35.814 1.00 91.31 199 GLU A CA 1
ATOM 1584 C C . GLU A 1 199 ? -13.323 9.810 36.447 1.00 91.31 199 GLU A C 1
ATOM 1586 O O . GLU A 1 199 ? -13.775 10.793 37.039 1.00 91.31 199 GLU A O 1
ATOM 1591 N N . VAL A 1 200 ? -14.023 8.676 36.335 1.00 92.12 200 VAL A N 1
ATOM 1592 C CA . VAL A 1 200 ? -15.353 8.463 36.920 1.00 92.12 200 VAL A CA 1
ATOM 1593 C C . VAL A 1 200 ? -15.287 8.452 38.450 1.00 92.12 200 VAL A C 1
ATOM 1595 O O . VAL A 1 200 ? -16.060 9.162 39.097 1.00 92.12 200 VAL A O 1
ATOM 1598 N N . VAL A 1 201 ? -14.357 7.692 39.035 1.00 93.00 201 VAL A N 1
ATOM 1599 C CA . VAL A 1 201 ? -14.162 7.596 40.491 1.00 93.00 201 VAL A CA 1
ATOM 1600 C C . VAL A 1 201 ? -13.755 8.945 41.077 1.00 93.00 201 VAL A C 1
ATOM 1602 O O . VAL A 1 201 ? -14.317 9.345 42.095 1.00 93.00 201 VAL A O 1
ATOM 1605 N N . GLU A 1 202 ? -12.845 9.679 40.434 1.00 91.06 202 GLU A N 1
ATOM 1606 C CA . GLU A 1 202 ? -12.444 11.022 40.858 1.00 91.06 202 GLU A CA 1
ATOM 1607 C C . GLU A 1 202 ? -13.626 11.989 40.813 1.00 91.06 202 GLU A C 1
ATOM 1609 O O . GLU A 1 202 ? -13.965 12.572 41.842 1.00 91.06 202 GLU A O 1
ATOM 1614 N N . LYS A 1 203 ? -14.335 12.099 39.680 1.00 90.88 203 LYS A N 1
ATOM 1615 C CA . LYS A 1 203 ? -15.488 13.009 39.551 1.00 90.88 203 LYS A CA 1
ATOM 1616 C C . LYS A 1 203 ? -16.621 12.687 40.528 1.00 90.88 203 LYS A C 1
ATOM 1618 O O . LYS A 1 203 ? -17.289 13.610 40.991 1.00 90.88 203 LYS A O 1
ATOM 1623 N N . ILE A 1 204 ? -16.842 11.417 40.871 1.00 90.50 204 ILE A N 1
ATOM 1624 C CA . ILE A 1 204 ? -17.791 11.015 41.923 1.00 90.50 204 ILE A CA 1
ATOM 1625 C C . ILE A 1 204 ? -17.252 11.403 43.310 1.00 90.50 204 ILE A C 1
ATOM 1627 O O . ILE A 1 204 ? -17.969 12.015 44.104 1.00 90.50 204 ILE A O 1
ATOM 1631 N N . TYR A 1 205 ? -15.986 11.097 43.601 1.00 89.12 205 TYR A N 1
ATOM 1632 C CA . TYR A 1 205 ? -15.359 11.355 44.897 1.00 89.12 205 TYR A CA 1
ATOM 1633 C C . TYR A 1 205 ? -15.242 12.851 45.213 1.00 89.12 205 TYR A C 1
ATOM 1635 O O . TYR A 1 205 ? -15.519 13.257 46.339 1.00 89.12 205 TYR A O 1
ATOM 1643 N N . GLU A 1 206 ? -14.893 13.688 44.234 1.00 86.56 206 GLU A N 1
ATOM 1644 C CA . GLU A 1 206 ? -14.770 15.140 44.392 1.00 86.56 206 GLU A CA 1
ATOM 1645 C C . GLU A 1 206 ? -16.100 15.802 44.751 1.00 86.56 206 GLU A C 1
ATOM 1647 O O . GLU A 1 206 ? -16.167 16.523 45.747 1.00 86.56 206 GLU A O 1
ATOM 1652 N N . LYS A 1 207 ? -17.177 15.485 44.019 1.00 80.81 207 LYS A N 1
ATOM 1653 C CA . LYS A 1 207 ? -18.544 15.922 44.359 1.00 80.81 207 LYS A CA 1
ATOM 1654 C C . LYS A 1 207 ? -18.899 15.499 45.788 1.00 80.81 207 LYS A C 1
ATOM 1656 O O . LYS A 1 207 ? -19.381 16.300 46.592 1.00 80.81 207 LYS A O 1
ATOM 1661 N N . LYS A 1 208 ? -18.568 14.253 46.133 1.00 76.50 208 LYS A N 1
ATOM 1662 C CA . LYS A 1 208 ? -18.839 13.621 47.428 1.00 76.50 208 LYS A CA 1
ATOM 1663 C C . LYS A 1 208 ? -18.002 14.172 48.600 1.00 76.50 208 LYS A C 1
ATOM 1665 O O . LYS A 1 208 ? -18.475 14.085 49.736 1.00 76.50 208 LYS A O 1
ATOM 1670 N N . LYS A 1 209 ? -16.835 14.806 48.376 1.00 69.00 209 LYS A N 1
ATOM 1671 C CA . LYS A 1 209 ? -16.025 15.481 49.430 1.00 69.00 209 LYS A CA 1
ATOM 1672 C C . LYS A 1 209 ? -16.823 16.540 50.208 1.00 69.00 209 LYS A C 1
ATOM 1674 O O . LYS A 1 209 ? -16.482 16.825 51.354 1.00 69.00 209 LYS A O 1
ATOM 1679 N N . SER A 1 210 ? -17.863 17.113 49.595 1.00 60.22 210 SER A N 1
ATOM 1680 C CA . SER A 1 210 ? -18.754 18.104 50.218 1.00 60.22 210 SER A CA 1
ATOM 1681 C C . SER A 1 210 ? -19.787 17.509 51.190 1.00 60.22 210 SER A C 1
ATOM 1683 O O . SER A 1 210 ? -20.325 18.241 52.017 1.00 60.22 210 SER A O 1
ATOM 1685 N N . ILE A 1 211 ? -20.041 16.195 51.121 1.00 62.88 211 ILE A N 1
ATOM 1686 C CA . ILE A 1 211 ? -21.130 15.512 51.841 1.00 62.88 211 ILE A CA 1
ATOM 1687 C C . ILE A 1 211 ? -20.586 14.580 52.933 1.00 62.88 211 ILE A C 1
ATOM 1689 O O . ILE A 1 211 ? -21.115 14.558 54.044 1.00 62.88 211 ILE A O 1
ATOM 1693 N N . ASP A 1 212 ? -19.530 13.806 52.651 1.00 63.72 212 ASP A N 1
ATOM 1694 C CA . ASP A 1 212 ? -19.019 12.808 53.600 1.00 63.72 212 ASP A CA 1
ATOM 1695 C C . ASP A 1 212 ? -17.520 12.494 53.402 1.00 63.72 212 ASP A C 1
ATOM 1697 O O . ASP A 1 212 ? -16.998 12.558 52.287 1.00 63.72 212 ASP A O 1
ATOM 1701 N N . ARG A 1 213 ? -16.812 12.086 54.466 1.00 69.69 213 ARG A N 1
ATOM 1702 C CA . ARG A 1 213 ? -15.374 11.742 54.445 1.00 69.69 213 ARG A CA 1
ATOM 1703 C C . ARG A 1 213 ? -15.045 10.246 54.599 1.00 69.69 213 ARG A C 1
ATOM 1705 O O . ARG A 1 213 ? -13.894 9.889 54.389 1.00 69.69 213 ARG A O 1
ATOM 1712 N N . HIS A 1 214 ? -16.000 9.370 54.925 1.00 82.00 214 HIS A N 1
ATOM 1713 C CA . HIS A 1 214 ? -15.715 7.972 55.297 1.00 82.00 214 HIS A CA 1
ATOM 1714 C C . HIS A 1 214 ? -15.646 6.993 54.115 1.00 82.00 214 HIS A C 1
ATOM 1716 O O . HIS A 1 214 ? -14.755 6.149 54.079 1.00 82.00 214 HIS A O 1
ATOM 1722 N N . ILE A 1 215 ? -16.547 7.110 53.132 1.00 85.81 215 ILE A N 1
ATOM 1723 C CA . ILE A 1 215 ? -16.468 6.332 51.878 1.00 85.81 215 ILE A CA 1
ATOM 1724 C C . ILE A 1 215 ? -15.270 6.826 51.047 1.00 85.81 215 ILE A C 1
ATOM 1726 O O . ILE A 1 215 ? -15.180 8.022 50.749 1.00 85.81 215 ILE A O 1
ATOM 1730 N N . THR A 1 216 ? -14.361 5.922 50.687 1.00 90.00 216 THR A N 1
ATOM 1731 C CA . THR A 1 216 ? -13.103 6.206 49.974 1.00 90.00 216 THR A CA 1
ATOM 1732 C C . THR A 1 216 ? -13.239 6.041 48.456 1.00 90.00 216 THR A C 1
ATOM 1734 O O . THR A 1 216 ? -14.219 5.478 47.973 1.00 90.00 216 THR A O 1
ATOM 1737 N N . THR A 1 217 ? -12.232 6.475 47.689 1.00 91.56 217 THR A N 1
ATOM 1738 C CA . THR A 1 217 ? -12.136 6.169 46.248 1.00 91.56 217 THR A CA 1
ATOM 1739 C C . THR A 1 217 ? -12.179 4.666 45.983 1.00 91.56 217 THR A C 1
ATOM 1741 O O . THR A 1 217 ? -12.940 4.238 45.125 1.00 91.56 217 THR A O 1
ATOM 1744 N N . LYS A 1 218 ? -11.459 3.857 46.776 1.00 93.00 218 LYS A N 1
ATOM 1745 C CA . LYS A 1 218 ? -11.462 2.388 46.670 1.00 93.00 218 LYS A CA 1
ATOM 1746 C C . LYS A 1 218 ? -12.864 1.790 46.819 1.00 93.00 218 LYS A C 1
ATOM 1748 O O . LYS A 1 218 ? -13.200 0.872 46.082 1.00 93.00 218 LYS A O 1
ATOM 1753 N N . ASP A 1 219 ? -13.678 2.314 47.734 1.00 92.06 219 ASP A N 1
ATOM 1754 C CA . ASP A 1 219 ? -15.054 1.837 47.930 1.00 92.06 219 ASP A CA 1
ATOM 1755 C C . ASP A 1 219 ? -15.929 2.128 46.697 1.00 92.06 219 ASP A C 1
ATOM 1757 O O . ASP A 1 219 ? -16.704 1.274 46.272 1.00 92.06 219 ASP A O 1
ATOM 1761 N N . ILE A 1 220 ? -15.751 3.303 46.079 1.00 92.06 220 ILE A N 1
ATOM 1762 C CA . ILE A 1 220 ? -16.419 3.677 44.822 1.00 92.06 220 ILE A CA 1
ATOM 1763 C C . ILE A 1 220 ? -15.930 2.779 43.672 1.00 92.06 220 ILE A C 1
ATOM 1765 O O . ILE A 1 220 ? -16.752 2.268 42.917 1.00 92.06 220 ILE A O 1
ATOM 1769 N N . THR A 1 221 ? -14.618 2.526 43.564 1.00 95.31 221 THR A N 1
ATOM 1770 C CA . THR A 1 221 ? -14.041 1.595 42.580 1.00 95.31 221 THR A CA 1
ATOM 1771 C C . THR A 1 221 ? -14.659 0.203 42.706 1.00 95.31 221 THR A C 1
ATOM 1773 O O . THR A 1 221 ? -15.186 -0.312 41.726 1.00 95.31 221 THR A O 1
ATOM 1776 N N . THR A 1 222 ? -14.664 -0.385 43.908 1.00 95.25 222 THR A N 1
ATOM 1777 C CA . THR A 1 222 ? -15.227 -1.724 44.143 1.00 95.25 222 THR A CA 1
ATOM 1778 C C . THR A 1 222 ? -16.722 -1.778 43.827 1.00 95.25 222 THR A C 1
ATOM 1780 O O . THR A 1 222 ? -17.167 -2.729 43.188 1.00 95.25 222 THR A O 1
ATOM 1783 N N . ALA A 1 223 ? -17.496 -0.752 44.191 1.00 93.62 223 ALA A N 1
ATOM 1784 C CA . ALA A 1 223 ? -18.922 -0.704 43.878 1.00 93.62 223 ALA A CA 1
ATOM 1785 C C . ALA A 1 223 ? -19.203 -0.605 42.367 1.00 93.62 223 ALA A C 1
ATOM 1787 O O . ALA A 1 223 ? -20.112 -1.266 41.866 1.00 93.62 223 ALA A O 1
ATOM 1788 N N . LEU A 1 224 ? -18.398 0.165 41.627 1.00 94.62 224 LEU A N 1
ATOM 1789 C CA . LEU A 1 224 ? -18.486 0.268 40.167 1.00 94.62 224 LEU A CA 1
ATOM 1790 C C . LEU A 1 224 ? -18.045 -1.021 39.455 1.00 94.62 224 LEU A C 1
ATOM 1792 O O . LEU A 1 224 ? -18.656 -1.407 38.460 1.00 94.62 224 LEU A O 1
ATOM 1796 N N . GLU A 1 225 ? -17.021 -1.712 39.963 1.00 93.06 225 GLU A N 1
ATOM 1797 C CA . GLU A 1 225 ? -16.608 -3.022 39.447 1.00 93.06 225 GLU A CA 1
ATOM 1798 C C . GLU A 1 225 ? -17.679 -4.093 39.698 1.00 93.06 225 GLU A C 1
ATOM 1800 O O . GLU A 1 225 ? -17.994 -4.862 38.791 1.00 93.06 225 GLU A O 1
ATOM 1805 N N . MET A 1 226 ? -18.288 -4.133 40.889 1.00 92.62 226 MET A N 1
ATOM 1806 C CA . MET A 1 226 ? -19.421 -5.023 41.174 1.00 92.62 226 MET A CA 1
ATOM 1807 C C . MET A 1 226 ? -20.607 -4.730 40.243 1.00 92.62 226 MET A C 1
ATOM 1809 O O . MET A 1 226 ? -21.132 -5.652 39.623 1.00 92.62 226 MET A O 1
ATOM 1813 N N . TRP A 1 227 ? -20.969 -3.455 40.072 1.00 94.25 227 TRP A N 1
ATOM 1814 C CA . TRP A 1 227 ? -22.056 -3.021 39.189 1.00 94.25 227 TRP A CA 1
ATOM 1815 C C . TRP A 1 227 ? -21.847 -3.475 37.738 1.00 94.25 227 TRP A C 1
ATOM 1817 O O . TRP A 1 227 ? -22.743 -4.080 37.156 1.00 94.25 227 TRP A O 1
ATOM 1827 N N . VAL A 1 228 ? -20.650 -3.286 37.171 1.00 92.25 228 VAL A N 1
ATOM 1828 C CA . VAL A 1 228 ? -20.336 -3.730 35.798 1.00 92.25 228 VAL A CA 1
ATOM 1829 C C . VAL A 1 228 ? -20.439 -5.249 35.637 1.00 92.25 228 VAL A C 1
ATOM 1831 O O . VAL A 1 228 ? -20.916 -5.710 34.601 1.00 92.25 228 VAL A O 1
ATOM 1834 N N . ASN A 1 229 ? -20.035 -6.029 36.645 1.00 89.88 229 ASN A N 1
ATOM 1835 C CA . ASN A 1 229 ? -20.190 -7.487 36.622 1.00 89.88 229 ASN A CA 1
ATOM 1836 C C . ASN A 1 229 ? -21.667 -7.922 36.710 1.00 89.88 229 ASN A C 1
ATOM 1838 O O . ASN A 1 229 ? -22.033 -8.956 36.155 1.00 89.88 229 ASN A O 1
ATOM 1842 N N . GLU A 1 230 ? -22.523 -7.139 37.372 1.00 91.12 230 GLU A N 1
ATOM 1843 C CA . GLU A 1 230 ? -23.955 -7.426 37.512 1.00 91.12 230 GLU A CA 1
ATOM 1844 C C . GLU A 1 230 ? -24.821 -7.012 36.309 1.00 91.12 230 GLU A C 1
ATOM 1846 O O . GLU A 1 230 ? -25.960 -7.467 36.206 1.00 91.12 230 GLU A O 1
ATOM 1851 N N . LEU A 1 231 ? -24.329 -6.189 35.378 1.00 86.31 231 LEU A N 1
ATOM 1852 C CA . LEU A 1 231 ? -25.125 -5.716 34.232 1.00 86.31 231 LEU A CA 1
ATOM 1853 C C . LEU A 1 231 ? -25.425 -6.791 33.158 1.00 86.31 231 LEU A C 1
ATOM 1855 O O . LEU A 1 231 ? -26.132 -6.489 32.200 1.00 86.31 231 LEU A O 1
ATOM 1859 N N . GLU A 1 232 ? -24.892 -8.016 33.283 1.00 84.62 232 GLU A N 1
ATOM 1860 C CA . GLU A 1 232 ? -25.137 -9.170 32.379 1.00 84.62 232 GLU A CA 1
ATOM 1861 C C . GLU A 1 232 ? -24.908 -8.877 30.874 1.00 84.62 232 GLU A C 1
ATOM 1863 O O . GLU A 1 232 ? -25.445 -9.540 29.979 1.00 84.62 232 GLU A O 1
ATOM 1868 N N . LEU A 1 233 ? -24.067 -7.875 30.595 1.00 86.81 233 LEU A N 1
ATOM 1869 C CA . LEU A 1 233 ? -23.833 -7.317 29.267 1.00 86.81 233 LEU A CA 1
ATOM 1870 C C . LEU A 1 233 ? -23.360 -8.371 28.261 1.00 86.81 233 LEU A C 1
ATOM 1872 O O . LEU A 1 233 ? -22.597 -9.281 28.580 1.00 86.81 233 LEU A O 1
ATOM 1876 N N . GLN A 1 234 ? -23.767 -8.185 27.006 1.00 85.19 234 GLN A N 1
ATOM 1877 C CA . GLN A 1 234 ? -23.292 -8.971 25.870 1.00 85.19 234 GLN A CA 1
ATOM 1878 C C . GLN A 1 234 ? -22.475 -8.081 24.921 1.00 85.19 234 GLN A C 1
ATOM 1880 O O . GLN A 1 234 ? -22.848 -6.922 24.715 1.00 85.19 234 GLN A O 1
ATOM 1885 N N . PRO A 1 235 ? -21.381 -8.586 24.320 1.00 85.19 235 PRO A N 1
ATOM 1886 C CA . PRO A 1 235 ? -20.618 -7.853 23.313 1.00 85.19 235 PRO A CA 1
ATOM 1887 C C . PRO A 1 235 ? -21.480 -7.526 22.091 1.00 85.19 235 PRO A C 1
ATOM 1889 O O . PRO A 1 235 ? -21.856 -8.416 21.328 1.00 85.19 235 PRO A O 1
ATOM 1892 N N . MET A 1 236 ? -21.780 -6.246 21.886 1.00 88.00 236 MET A N 1
ATOM 1893 C CA . MET A 1 236 ? -22.475 -5.791 20.687 1.00 88.00 236 MET A CA 1
ATOM 1894 C C . MET A 1 236 ? -21.480 -5.341 19.627 1.00 88.00 236 MET A C 1
ATOM 1896 O O . MET A 1 236 ? -20.553 -4.588 19.899 1.00 88.00 236 MET A O 1
ATOM 1900 N N . TYR A 1 237 ? -21.707 -5.775 18.395 1.00 87.88 237 TYR A N 1
ATOM 1901 C CA . TYR A 1 237 ? -20.941 -5.369 17.226 1.00 87.88 237 TYR A CA 1
ATOM 1902 C C . TYR A 1 237 ? -21.907 -4.950 16.123 1.00 87.88 237 TYR A C 1
ATOM 1904 O O . TYR A 1 237 ? -22.980 -5.536 15.986 1.00 87.88 237 TYR A O 1
ATOM 1912 N N . LYS A 1 238 ? -21.499 -3.977 15.316 1.00 89.19 238 LYS A N 1
ATOM 1913 C CA . LYS A 1 238 ? -22.203 -3.516 14.117 1.00 89.19 238 LYS A CA 1
ATOM 1914 C C . LYS A 1 238 ? -21.297 -3.733 12.910 1.00 89.19 238 LYS A C 1
ATOM 1916 O O . LYS A 1 238 ? -20.089 -3.523 13.022 1.00 89.19 238 LYS A O 1
ATOM 1921 N N . ASP A 1 239 ? -21.841 -4.179 11.785 1.00 90.25 239 ASP A N 1
ATOM 1922 C CA . ASP A 1 239 ? -21.046 -4.335 10.564 1.00 90.25 239 ASP A CA 1
ATOM 1923 C C . ASP A 1 239 ? -20.698 -2.951 9.993 1.00 90.25 239 ASP A C 1
ATOM 1925 O O . ASP A 1 239 ? -21.546 -2.053 9.960 1.00 90.25 239 ASP A O 1
ATOM 1929 N N . VAL A 1 240 ? -19.455 -2.747 9.549 1.00 89.69 240 VAL A N 1
ATOM 1930 C CA . VAL A 1 240 ? -19.044 -1.460 8.970 1.00 89.69 240 VAL A CA 1
ATOM 1931 C C . VAL A 1 240 ? -19.850 -1.147 7.702 1.00 89.69 240 VAL A C 1
ATOM 1933 O O . VAL A 1 240 ? -20.215 0.009 7.493 1.00 89.69 240 VAL A O 1
ATOM 1936 N N . LEU A 1 241 ? -20.203 -2.146 6.885 1.00 91.06 241 LEU A N 1
ATOM 1937 C CA . LEU A 1 241 ? -21.042 -1.960 5.694 1.00 91.06 241 LEU A CA 1
ATOM 1938 C C . LEU A 1 241 ? -22.431 -1.437 6.073 1.00 91.06 241 LEU A C 1
ATOM 1940 O O . LEU A 1 241 ? -22.960 -0.556 5.398 1.00 91.06 241 LEU A O 1
ATOM 1944 N N . GLU A 1 242 ? -23.003 -1.907 7.184 1.00 90.50 242 GLU A N 1
ATOM 1945 C CA . GLU A 1 242 ? -24.281 -1.399 7.693 1.00 90.50 242 GLU A CA 1
ATOM 1946 C C . GLU A 1 242 ? -24.208 0.044 8.199 1.00 90.50 242 GLU A C 1
ATOM 1948 O O . GLU A 1 242 ? -25.225 0.735 8.174 1.00 90.50 242 GLU A O 1
ATOM 1953 N N . VAL A 1 243 ? -23.031 0.506 8.631 1.00 89.25 243 VAL A N 1
ATOM 1954 C CA . VAL A 1 243 ? -22.784 1.903 9.026 1.00 89.25 243 VAL A CA 1
ATOM 1955 C C . VAL A 1 243 ? -22.672 2.803 7.794 1.00 89.25 243 VAL A C 1
ATOM 1957 O O . VAL A 1 243 ? -23.301 3.859 7.750 1.00 89.25 243 VAL A O 1
ATOM 1960 N N . VAL A 1 244 ? -21.871 2.404 6.798 1.00 94.19 244 VAL A N 1
ATOM 1961 C CA . VAL A 1 244 ? -21.474 3.299 5.696 1.00 94.19 244 VAL A CA 1
ATOM 1962 C C . VAL A 1 244 ? -22.414 3.285 4.490 1.00 94.19 244 VAL A C 1
ATOM 1964 O O . VAL A 1 244 ? -22.420 4.263 3.746 1.00 94.19 244 VAL A O 1
ATOM 1967 N N . LYS A 1 245 ? -23.212 2.225 4.278 1.00 93.12 245 LYS A N 1
ATOM 1968 C CA . LYS A 1 245 ? -24.040 2.031 3.064 1.00 93.12 245 LYS A CA 1
ATOM 1969 C C . LYS A 1 245 ? -24.925 3.230 2.696 1.00 93.12 245 LYS A C 1
ATOM 1971 O O . LYS A 1 245 ? -25.105 3.534 1.517 1.00 93.12 245 LYS A O 1
ATOM 1976 N N . ASP A 1 246 ? -25.457 3.918 3.704 1.00 92.56 246 ASP A N 1
ATOM 1977 C CA . ASP A 1 246 ? -26.411 5.015 3.537 1.00 92.56 246 ASP A CA 1
ATOM 1978 C C . ASP A 1 246 ? -25.718 6.376 3.323 1.00 92.56 246 ASP A C 1
ATOM 1980 O O . ASP A 1 246 ? -26.369 7.361 2.963 1.00 92.56 246 ASP A O 1
ATOM 1984 N N . TRP A 1 247 ? -24.392 6.448 3.491 1.00 95.00 247 TRP A N 1
ATOM 1985 C CA . TRP A 1 247 ? -23.592 7.666 3.338 1.00 95.00 247 TRP A CA 1
ATOM 1986 C C . TRP A 1 247 ? -23.312 7.989 1.862 1.00 95.00 247 TRP A C 1
ATOM 1988 O O . TRP A 1 247 ? -23.212 7.111 1.005 1.00 95.00 247 TRP A O 1
ATOM 1998 N N . ASP A 1 248 ? -23.164 9.271 1.532 1.00 96.06 248 ASP A N 1
ATOM 1999 C CA . ASP A 1 248 ? -22.982 9.691 0.137 1.00 96.06 248 ASP A CA 1
ATOM 2000 C C . ASP A 1 248 ? -21.567 9.431 -0.379 1.00 96.06 248 ASP A C 1
ATOM 2002 O O . ASP A 1 248 ? -21.369 9.221 -1.572 1.00 96.06 248 ASP A O 1
ATOM 2006 N N . GLU A 1 249 ? -20.577 9.415 0.507 1.00 95.94 249 GLU A N 1
ATOM 2007 C CA . GLU A 1 249 ? -19.204 9.012 0.228 1.00 95.94 249 GLU A CA 1
ATOM 2008 C C . GLU A 1 249 ? -19.153 7.551 -0.242 1.00 95.94 249 GLU A C 1
ATOM 2010 O O . GLU A 1 249 ? -18.490 7.264 -1.235 1.00 95.94 249 GLU A O 1
ATOM 2015 N N . TRP A 1 250 ? -19.931 6.657 0.386 1.00 96.75 250 TRP A N 1
ATOM 2016 C CA . TRP A 1 250 ? -20.071 5.257 -0.032 1.00 96.75 250 TRP A CA 1
ATOM 2017 C C . TRP A 1 250 ? -20.688 5.128 -1.432 1.00 96.75 250 TRP A C 1
ATOM 2019 O O . TRP A 1 250 ? -20.195 4.372 -2.271 1.00 96.75 250 TRP A O 1
ATOM 2029 N N . LYS A 1 251 ? -21.733 5.911 -1.726 1.00 96.50 251 LYS A N 1
ATOM 2030 C CA . LYS A 1 251 ? -22.372 5.941 -3.055 1.00 96.50 251 LYS A CA 1
ATOM 2031 C C . LYS A 1 251 ? -21.421 6.488 -4.128 1.00 96.50 251 LYS A C 1
ATOM 2033 O O . LYS A 1 251 ? -21.417 5.993 -5.251 1.00 96.50 251 LYS A O 1
ATOM 2038 N N . LYS A 1 252 ? -20.594 7.485 -3.789 1.00 97.12 252 LYS A N 1
ATOM 2039 C CA . LYS A 1 252 ? -19.605 8.092 -4.698 1.00 97.12 252 LYS A CA 1
ATOM 2040 C C . LYS A 1 252 ? -18.447 7.137 -5.003 1.00 97.12 252 LYS A C 1
ATOM 2042 O O . LYS A 1 252 ? -18.179 6.901 -6.177 1.00 97.12 252 LYS A O 1
ATOM 2047 N N . ILE A 1 253 ? -17.810 6.550 -3.983 1.00 97.44 253 ILE A N 1
ATOM 2048 C CA . ILE A 1 253 ? -16.659 5.649 -4.173 1.00 97.44 253 ILE A CA 1
ATOM 2049 C C . ILE A 1 253 ? -17.038 4.355 -4.910 1.00 97.44 253 ILE A C 1
ATOM 2051 O O . ILE A 1 253 ? -16.239 3.847 -5.684 1.00 97.44 253 ILE A O 1
ATOM 2055 N N . ASN A 1 254 ? -18.267 3.849 -4.743 1.00 95.75 254 ASN A N 1
ATOM 2056 C CA . ASN A 1 254 ? -18.742 2.684 -5.500 1.00 95.75 254 ASN A CA 1
ATOM 2057 C C . ASN A 1 254 ? -19.185 3.008 -6.936 1.00 95.75 254 ASN A C 1
ATOM 2059 O O . ASN A 1 254 ? -19.268 2.091 -7.746 1.00 95.75 254 ASN A O 1
ATOM 2063 N N . LYS A 1 255 ? -19.470 4.277 -7.267 1.00 96.44 255 LYS A N 1
ATOM 2064 C CA . LYS A 1 255 ? -19.781 4.692 -8.644 1.00 96.44 255 LYS A CA 1
ATOM 2065 C C . LYS A 1 255 ? -18.518 4.957 -9.465 1.00 96.44 255 LYS A C 1
ATOM 2067 O O . LYS A 1 255 ? -18.471 4.604 -10.636 1.00 96.44 255 LYS A O 1
ATOM 2072 N N . ASP A 1 256 ? -17.545 5.645 -8.874 1.00 96.88 256 ASP A N 1
ATOM 2073 C CA . ASP A 1 256 ? -16.305 6.043 -9.544 1.00 96.88 256 ASP A CA 1
ATOM 2074 C C . ASP A 1 256 ? -15.188 6.226 -8.498 1.00 96.88 256 ASP A C 1
ATOM 2076 O O . ASP A 1 256 ? -14.959 7.341 -8.009 1.00 96.88 256 ASP A O 1
ATOM 2080 N N . PRO A 1 257 ? -14.505 5.138 -8.095 1.00 96.88 257 PRO A N 1
ATOM 2081 C CA . PRO A 1 257 ? -13.476 5.209 -7.061 1.00 96.88 257 PRO A CA 1
ATOM 2082 C C . PRO A 1 257 ? -12.267 6.036 -7.513 1.00 96.88 257 PRO A C 1
ATOM 2084 O O . PRO A 1 257 ? -11.668 6.741 -6.701 1.00 96.88 257 PRO A O 1
ATOM 2087 N N . ILE A 1 258 ? -11.930 6.017 -8.808 1.00 96.62 258 ILE A N 1
ATOM 2088 C CA . ILE A 1 258 ? -10.808 6.789 -9.353 1.00 96.62 258 ILE A CA 1
ATOM 2089 C C . ILE A 1 258 ? -11.075 8.285 -9.183 1.00 96.62 258 ILE A C 1
ATOM 2091 O O . ILE A 1 258 ? -10.294 8.966 -8.515 1.00 96.62 258 ILE A O 1
ATOM 2095 N N . ASN A 1 259 ? -12.180 8.813 -9.715 1.00 96.44 259 ASN A N 1
ATOM 2096 C CA . ASN A 1 259 ? -12.460 10.242 -9.589 1.00 96.44 259 ASN A CA 1
ATOM 2097 C C . ASN A 1 259 ? -12.814 10.645 -8.146 1.00 96.44 259 ASN A C 1
ATOM 2099 O O . ASN A 1 259 ? -12.502 11.770 -7.759 1.00 96.44 259 ASN A O 1
ATOM 2103 N N . PHE A 1 260 ? -13.338 9.738 -7.310 1.00 96.94 260 PHE A N 1
ATOM 2104 C CA . PHE A 1 260 ? -13.481 9.967 -5.865 1.00 96.94 260 PHE A CA 1
ATOM 2105 C C . PHE A 1 260 ? -12.131 10.291 -5.197 1.00 96.94 260 PHE A C 1
ATOM 2107 O O . PHE A 1 260 ? -11.989 11.343 -4.569 1.00 96.94 260 PHE A O 1
ATOM 2114 N N . PHE A 1 261 ? -11.105 9.451 -5.377 1.00 96.31 261 PHE A N 1
ATOM 2115 C CA . PHE A 1 261 ? -9.775 9.711 -4.808 1.00 96.31 261 PHE A CA 1
ATOM 2116 C C . PHE A 1 261 ? -9.036 10.879 -5.489 1.00 96.31 261 PHE A C 1
ATOM 2118 O O . PHE A 1 261 ? -8.259 11.583 -4.833 1.00 96.31 261 PHE A O 1
ATOM 2125 N N . LEU A 1 262 ? -9.280 11.140 -6.778 1.00 94.75 262 LEU A N 1
ATOM 2126 C CA . LEU A 1 262 ? -8.712 12.302 -7.472 1.00 94.75 262 LEU A CA 1
ATOM 2127 C C . LEU A 1 262 ? -9.299 13.628 -6.962 1.00 94.75 262 LEU A C 1
ATOM 2129 O O . LEU A 1 262 ? -8.525 14.535 -6.662 1.00 94.75 262 LEU A O 1
ATOM 2133 N N . GLU A 1 263 ? -10.620 13.737 -6.788 1.00 93.06 263 GLU A N 1
ATOM 2134 C CA . GLU A 1 263 ? -11.262 14.930 -6.211 1.00 93.06 263 GLU A CA 1
ATOM 2135 C C . GLU A 1 263 ? -10.891 15.127 -4.733 1.00 93.06 263 GLU A C 1
ATOM 2137 O O . GLU A 1 263 ? -10.648 16.253 -4.305 1.00 93.06 263 GLU A O 1
ATOM 2142 N N . LEU A 1 264 ? -10.742 14.051 -3.954 1.00 92.19 264 LEU A N 1
ATOM 2143 C CA . LEU A 1 264 ? -10.257 14.137 -2.572 1.00 92.19 264 LEU A CA 1
ATOM 2144 C C . LEU A 1 264 ? -8.798 14.631 -2.477 1.00 92.19 264 LEU A C 1
ATOM 2146 O O . LEU A 1 264 ? -8.481 15.524 -1.687 1.00 92.19 264 LEU A O 1
ATOM 2150 N N . SER A 1 265 ? -7.900 14.104 -3.315 1.00 91.12 265 SER A N 1
ATOM 2151 C CA . SER A 1 265 ? -6.488 14.533 -3.379 1.00 91.12 265 SER A CA 1
ATOM 2152 C C . SER A 1 265 ? -6.276 15.883 -4.087 1.00 91.12 265 SER A C 1
ATOM 2154 O O . SER A 1 265 ? -5.172 16.443 -4.061 1.00 91.12 265 SER A O 1
ATOM 2156 N N . LYS A 1 266 ? -7.333 16.462 -4.674 1.00 87.44 266 LYS A N 1
ATOM 2157 C CA . LYS A 1 266 ? -7.340 17.738 -5.412 1.00 87.44 266 LYS A CA 1
ATOM 2158 C C . LYS A 1 266 ? -6.959 18.955 -4.574 1.00 87.44 266 LYS A C 1
ATOM 2160 O O . LYS A 1 266 ? -6.711 20.001 -5.162 1.00 87.44 266 LYS A O 1
ATOM 2165 N N . ASN A 1 267 ? -6.829 18.841 -3.251 1.00 81.94 267 ASN A N 1
ATOM 2166 C CA . ASN A 1 267 ? -6.298 19.903 -2.383 1.00 81.94 267 ASN A CA 1
ATOM 2167 C C . ASN A 1 267 ? -4.837 19.681 -1.930 1.00 81.94 267 ASN A C 1
ATOM 2169 O O . ASN A 1 267 ? -4.229 20.601 -1.388 1.00 81.94 267 ASN A O 1
ATOM 2173 N N . ASP A 1 268 ? -4.225 18.516 -2.176 1.00 83.00 268 ASP A N 1
ATOM 2174 C CA . ASP A 1 268 ? -2.845 18.228 -1.743 1.00 83.00 268 ASP A CA 1
ATOM 2175 C C . ASP A 1 268 ? -1.781 18.526 -2.803 1.00 83.00 268 ASP A C 1
ATOM 2177 O O . ASP A 1 268 ? -0.693 19.000 -2.475 1.00 83.00 268 ASP A O 1
ATOM 2181 N N . THR A 1 269 ? -2.071 18.213 -4.065 1.00 82.19 269 THR A N 1
ATOM 2182 C CA . THR A 1 269 ? -1.099 18.218 -5.168 1.00 82.19 269 THR A CA 1
ATOM 2183 C C . THR A 1 269 ? -1.664 18.924 -6.389 1.00 82.19 269 THR A C 1
ATOM 2185 O O . THR A 1 269 ? -2.848 18.799 -6.695 1.00 82.19 269 THR A O 1
ATOM 2188 N N . VAL A 1 270 ? -0.842 19.721 -7.076 1.00 78.88 270 VAL A N 1
ATOM 2189 C CA . VAL A 1 270 ? -1.206 20.273 -8.389 1.00 78.88 270 VAL A CA 1
ATOM 2190 C C . VAL A 1 270 ? -1.029 19.164 -9.406 1.00 78.88 270 VAL A C 1
ATOM 2192 O O . VAL A 1 270 ? 0.081 18.663 -9.550 1.00 78.88 270 VAL A O 1
ATOM 2195 N N . ASP A 1 271 ? -2.105 18.815 -10.097 1.00 79.00 271 ASP A N 1
ATOM 2196 C CA . ASP A 1 271 ? -2.018 17.980 -11.283 1.00 79.00 271 ASP A CA 1
ATOM 2197 C C . ASP A 1 271 ? -1.387 18.799 -12.418 1.00 79.00 271 ASP A C 1
ATOM 2199 O O . ASP A 1 271 ? -1.775 19.944 -12.668 1.00 79.00 271 ASP A O 1
ATOM 2203 N N . ASP A 1 272 ? -0.342 18.250 -13.029 1.00 73.38 272 ASP A N 1
ATOM 2204 C CA . ASP A 1 272 ? 0.317 18.825 -14.197 1.00 73.38 272 ASP A CA 1
ATOM 2205 C C . ASP A 1 272 ? -0.563 18.704 -15.438 1.00 73.38 272 ASP A C 1
ATOM 2207 O O . ASP A 1 272 ? -1.414 17.821 -15.541 1.00 73.38 272 ASP A O 1
ATOM 2211 N N . ASP A 1 273 ? -0.339 19.611 -16.385 1.00 68.50 273 ASP A N 1
ATOM 2212 C CA . ASP A 1 273 ? -1.157 19.722 -17.591 1.00 68.50 273 ASP A CA 1
ATOM 2213 C C . ASP A 1 273 ? -0.968 18.514 -18.546 1.00 68.50 273 ASP A C 1
ATOM 2215 O O . ASP A 1 273 ? -1.805 18.291 -19.414 1.00 68.50 273 ASP A O 1
ATOM 2219 N N . ASN A 1 274 ? 0.056 17.675 -18.312 1.00 72.50 274 ASN A N 1
ATOM 2220 C CA . ASN A 1 274 ? 0.305 16.395 -18.994 1.00 72.50 274 ASN A CA 1
ATOM 2221 C C . ASN A 1 274 ? -0.317 15.182 -18.255 1.00 72.50 274 ASN A C 1
ATOM 2223 O O . ASN A 1 274 ? -0.164 14.042 -18.688 1.00 72.50 274 ASN A O 1
ATOM 2227 N N . GLY A 1 275 ? -0.993 15.388 -17.118 1.00 83.50 275 GLY A N 1
ATOM 2228 C CA . GLY A 1 275 ? -1.695 14.337 -16.375 1.00 83.50 275 GLY A CA 1
ATOM 2229 C C . GLY A 1 275 ? -0.815 13.324 -15.626 1.00 83.50 275 GLY A C 1
ATOM 2230 O O . GLY A 1 275 ? -1.354 12.366 -15.064 1.00 83.50 275 GLY A O 1
ATOM 2231 N N . ILE A 1 276 ? 0.504 13.515 -15.537 1.00 84.94 276 ILE A N 1
ATOM 2232 C CA . ILE A 1 276 ? 1.431 12.549 -14.920 1.00 84.94 276 ILE A CA 1
ATOM 2233 C C . ILE A 1 276 ? 1.109 12.371 -13.430 1.00 84.94 276 ILE A C 1
ATOM 2235 O O . ILE A 1 276 ? 1.017 11.254 -12.930 1.00 84.94 276 ILE A O 1
ATOM 2239 N N . THR A 1 277 ? 0.823 13.451 -12.709 1.00 87.12 277 THR A N 1
ATOM 2240 C CA . THR A 1 277 ? 0.410 13.415 -11.296 1.00 87.12 277 THR A CA 1
ATOM 2241 C C . THR A 1 277 ? -0.916 12.669 -11.104 1.00 87.12 277 THR A C 1
ATOM 2243 O O . THR A 1 277 ? -1.062 11.944 -10.118 1.00 87.12 277 THR A O 1
ATOM 2246 N N . LYS A 1 278 ? -1.852 12.759 -12.062 1.00 91.62 278 LYS A N 1
ATOM 2247 C CA . LYS A 1 278 ? -3.095 11.967 -12.071 1.00 91.62 278 LYS A CA 1
ATOM 2248 C C . LYS A 1 278 ? -2.788 10.479 -12.273 1.00 91.62 278 LYS A C 1
ATOM 2250 O O . LYS A 1 278 ? -3.256 9.660 -11.485 1.00 91.62 278 LYS A O 1
ATOM 2255 N N . LYS A 1 279 ? -1.944 10.132 -13.249 1.00 92.69 279 LYS A N 1
ATOM 2256 C CA . LYS A 1 279 ? -1.423 8.768 -13.467 1.00 92.69 279 LYS A CA 1
ATOM 2257 C C . LYS A 1 279 ? -0.754 8.200 -12.204 1.00 92.69 279 LYS A C 1
ATOM 2259 O O . LYS A 1 279 ? -1.055 7.079 -11.812 1.00 92.69 279 LYS A O 1
ATOM 2264 N N . LEU A 1 280 ? 0.072 8.983 -11.505 1.00 93.00 280 LEU A N 1
ATOM 2265 C CA . LEU A 1 280 ? 0.733 8.581 -10.253 1.00 93.00 280 LEU A CA 1
ATOM 2266 C C . LEU A 1 280 ? -0.245 8.355 -9.088 1.00 93.00 280 LEU A C 1
ATOM 2268 O O . LEU A 1 280 ? -0.059 7.426 -8.298 1.00 93.00 280 LEU A O 1
ATOM 2272 N N . LYS A 1 281 ? -1.299 9.175 -8.975 1.00 95.31 281 LYS A N 1
ATOM 2273 C CA . LYS A 1 281 ? -2.395 8.956 -8.014 1.00 95.31 281 LYS A CA 1
ATOM 2274 C C . LYS A 1 281 ? -3.138 7.650 -8.312 1.00 95.31 281 LYS A C 1
ATOM 2276 O O . LYS A 1 281 ? -3.381 6.880 -7.388 1.00 95.31 281 LYS A O 1
ATOM 2281 N N . ILE A 1 282 ? -3.440 7.381 -9.587 1.00 96.81 282 ILE A N 1
ATOM 2282 C CA . ILE A 1 282 ? -4.093 6.138 -10.029 1.00 96.81 282 ILE A CA 1
ATOM 2283 C C . ILE A 1 282 ? -3.192 4.928 -9.753 1.00 96.81 282 ILE A C 1
ATOM 2285 O O . ILE A 1 282 ? -3.659 3.972 -9.147 1.00 96.81 282 ILE A O 1
ATOM 2289 N N . ALA A 1 283 ? -1.899 4.987 -10.089 1.00 96.94 283 ALA A N 1
ATOM 2290 C CA . ALA A 1 283 ? -0.942 3.929 -9.757 1.00 96.94 283 ALA A CA 1
ATOM 2291 C C . ALA A 1 283 ? -0.922 3.648 -8.246 1.00 96.94 283 ALA A C 1
ATOM 2293 O O . ALA A 1 283 ? -1.035 2.499 -7.828 1.00 96.94 283 ALA A O 1
ATOM 2294 N N . THR A 1 284 ? -0.853 4.702 -7.423 1.00 97.44 284 THR A N 1
ATOM 2295 C CA . THR A 1 284 ? -0.880 4.575 -5.957 1.00 97.44 284 THR A CA 1
ATOM 2296 C C . THR A 1 284 ? -2.168 3.902 -5.474 1.00 97.44 284 THR A C 1
ATOM 2298 O O . THR A 1 284 ? -2.108 3.036 -4.607 1.00 97.44 284 THR A O 1
ATOM 2301 N N . LEU A 1 285 ? -3.324 4.246 -6.053 1.00 98.12 285 LEU A N 1
ATOM 2302 C CA . LEU A 1 285 ? -4.601 3.601 -5.740 1.00 98.12 285 LEU A CA 1
ATOM 2303 C C . LEU A 1 285 ? -4.619 2.120 -6.151 1.00 98.12 285 LEU A C 1
ATOM 2305 O O . LEU A 1 285 ? -5.025 1.285 -5.350 1.00 98.12 285 LEU A O 1
ATOM 2309 N N . LEU A 1 286 ? -4.140 1.782 -7.350 1.00 98.25 286 LEU A N 1
ATOM 2310 C CA . LEU A 1 286 ? -4.070 0.397 -7.831 1.00 98.25 286 LEU A CA 1
ATOM 2311 C C . LEU A 1 286 ? -3.087 -0.453 -7.013 1.00 98.25 286 LEU A C 1
ATOM 2313 O O . LEU A 1 286 ? -3.368 -1.618 -6.762 1.00 98.25 286 LEU A O 1
ATOM 2317 N N . SER A 1 287 ? -1.996 0.131 -6.510 1.00 98.06 287 SER A N 1
ATOM 2318 C CA . SER A 1 287 ? -1.112 -0.521 -5.535 1.00 98.06 287 SER A CA 1
ATOM 2319 C C . SER A 1 287 ? -1.850 -0.860 -4.234 1.00 98.06 287 SER A C 1
ATOM 2321 O O . SER A 1 287 ? -1.787 -2.000 -3.772 1.00 98.06 287 SER A O 1
ATOM 2323 N N . ILE A 1 288 ? -2.645 0.073 -3.696 1.00 98.00 288 ILE A N 1
ATOM 2324 C CA . ILE A 1 288 ? -3.461 -0.162 -2.492 1.00 98.00 288 ILE A CA 1
ATOM 2325 C C . ILE A 1 288 ? -4.554 -1.212 -2.745 1.00 98.00 288 ILE A C 1
ATOM 2327 O O . ILE A 1 288 ? -4.750 -2.079 -1.904 1.00 98.00 288 ILE A O 1
ATOM 2331 N N . VAL A 1 289 ? -5.232 -1.192 -3.898 1.00 97.81 289 VAL A N 1
ATOM 2332 C CA . VAL A 1 289 ? -6.207 -2.239 -4.263 1.00 97.81 289 VAL A CA 1
ATOM 2333 C C . VAL A 1 289 ? -5.516 -3.595 -4.424 1.00 97.81 289 VAL A C 1
ATOM 2335 O O . VAL A 1 289 ? -6.001 -4.595 -3.900 1.00 97.81 289 VAL A O 1
ATOM 2338 N N . SER A 1 290 ? -4.335 -3.634 -5.052 1.00 96.94 290 SER A N 1
ATOM 2339 C CA . SER A 1 290 ? -3.574 -4.875 -5.222 1.00 96.94 290 SER A CA 1
ATOM 2340 C C . SER A 1 290 ? -3.167 -5.522 -3.895 1.00 96.94 290 SER A C 1
ATOM 2342 O O . SER A 1 290 ? -3.044 -6.742 -3.845 1.00 96.94 290 SER A O 1
ATOM 2344 N N . SER A 1 291 ? -3.038 -4.754 -2.801 1.00 95.69 291 SER A N 1
ATOM 2345 C CA . SER A 1 291 ? -2.750 -5.319 -1.475 1.00 95.69 291 SER A CA 1
ATOM 2346 C C . SER A 1 291 ? -3.867 -6.217 -0.945 1.00 95.69 291 SER A C 1
ATOM 2348 O O . SER A 1 291 ? -3.586 -7.114 -0.154 1.00 95.69 291 SER A O 1
ATOM 2350 N N . HIS A 1 292 ? -5.115 -6.012 -1.378 1.00 93.00 292 HIS A N 1
ATOM 2351 C CA . HIS A 1 292 ? -6.233 -6.866 -0.988 1.00 93.00 292 HIS A CA 1
ATOM 2352 C C . HIS A 1 292 ? -6.275 -8.181 -1.778 1.00 93.00 292 HIS A C 1
ATOM 2354 O O . HIS A 1 292 ? -6.790 -9.170 -1.258 1.00 93.00 292 HIS A O 1
ATOM 2360 N N . LEU A 1 293 ? -5.723 -8.208 -2.998 1.00 93.25 293 LEU A N 1
ATOM 2361 C CA . LEU A 1 293 ? -5.806 -9.369 -3.882 1.00 93.25 293 LEU A CA 1
ATOM 2362 C C . LEU A 1 293 ? -5.171 -10.610 -3.251 1.00 93.25 293 LEU A C 1
ATOM 2364 O O . LEU A 1 293 ? -4.037 -10.557 -2.769 1.00 93.25 293 LEU A O 1
ATOM 2368 N N . LYS A 1 294 ? -5.858 -11.748 -3.326 1.00 89.44 294 LYS A N 1
ATOM 2369 C CA . LYS A 1 294 ? -5.320 -13.053 -2.953 1.00 89.44 294 LYS A CA 1
ATOM 2370 C C . LYS A 1 294 ? -4.092 -13.387 -3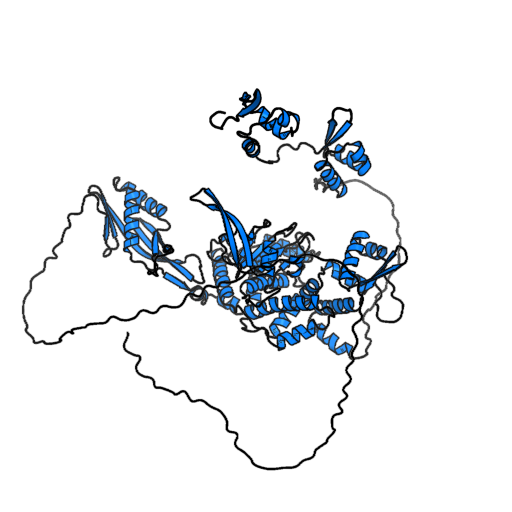.797 1.00 89.44 294 LYS A C 1
ATOM 2372 O O . LYS A 1 294 ? -4.072 -13.189 -5.017 1.00 89.44 294 LYS A O 1
ATOM 2377 N N . ARG A 1 295 ? -3.094 -13.958 -3.124 1.00 84.75 295 ARG A N 1
ATOM 2378 C CA . ARG A 1 295 ? -2.020 -14.735 -3.735 1.00 84.75 295 ARG A CA 1
ATOM 2379 C C . ARG A 1 295 ? -2.375 -16.210 -3.587 1.00 84.75 295 ARG A C 1
ATOM 2381 O O . ARG A 1 295 ? -2.471 -16.712 -2.467 1.00 84.75 295 ARG A O 1
ATOM 2388 N N . ASN A 1 296 ? -2.610 -16.904 -4.696 1.00 80.75 296 ASN A N 1
ATOM 2389 C CA . ASN A 1 296 ? -2.861 -18.339 -4.660 1.00 80.75 296 ASN A CA 1
ATOM 2390 C C . ASN A 1 296 ? -1.553 -19.101 -4.428 1.00 80.75 296 ASN A C 1
ATOM 2392 O O . ASN A 1 296 ? -0.472 -18.636 -4.780 1.00 80.75 296 ASN A O 1
ATOM 2396 N N . LYS A 1 297 ? -1.630 -20.319 -3.876 1.00 72.19 297 LYS A N 1
ATOM 2397 C CA . LYS A 1 297 ? -0.431 -21.145 -3.600 1.00 72.19 297 LYS A CA 1
ATOM 2398 C C . LYS A 1 297 ? 0.319 -21.614 -4.857 1.00 72.19 297 LYS A C 1
ATOM 2400 O O . LYS A 1 297 ? 1.388 -22.201 -4.742 1.00 72.19 297 LYS A O 1
ATOM 2405 N N . SER A 1 298 ? -0.253 -21.371 -6.034 1.00 72.38 298 SER A N 1
ATOM 2406 C CA . SER A 1 298 ? 0.344 -21.573 -7.355 1.00 72.38 298 SER A CA 1
ATOM 2407 C C . SER A 1 298 ? 0.888 -20.287 -7.993 1.00 72.38 298 SER A C 1
ATOM 2409 O O . SER A 1 298 ? 1.506 -20.374 -9.048 1.00 72.38 298 SER A O 1
ATOM 2411 N N . ASP A 1 299 ? 0.647 -19.106 -7.409 1.00 75.94 299 ASP A N 1
ATOM 2412 C CA . ASP A 1 299 ? 1.146 -17.836 -7.947 1.00 75.94 299 ASP A CA 1
ATOM 2413 C C . ASP A 1 299 ? 2.627 -17.640 -7.568 1.00 75.94 299 ASP A C 1
ATOM 2415 O O . ASP A 1 299 ? 2.986 -17.291 -6.435 1.00 75.94 299 ASP A O 1
ATOM 2419 N N . THR A 1 300 ? 3.488 -17.859 -8.558 1.00 72.31 300 THR A N 1
ATOM 2420 C CA . THR A 1 300 ? 4.884 -17.407 -8.601 1.00 72.31 300 THR A CA 1
ATOM 2421 C C . THR A 1 300 ? 4.982 -16.063 -9.326 1.00 72.31 300 THR A C 1
ATOM 2423 O O . THR A 1 300 ? 4.148 -15.777 -10.183 1.00 72.31 300 THR A O 1
ATOM 2426 N N . GLY A 1 301 ? 6.025 -15.280 -9.038 1.00 79.81 301 GLY A N 1
ATOM 2427 C CA . GLY A 1 301 ? 6.269 -13.998 -9.710 1.00 79.81 301 GLY A CA 1
ATOM 2428 C C . GLY A 1 301 ? 5.581 -12.809 -9.033 1.00 79.81 301 GLY A C 1
ATOM 2429 O O . GLY A 1 301 ? 5.293 -12.845 -7.836 1.00 79.81 301 GLY A O 1
ATOM 2430 N N . ILE A 1 302 ? 5.362 -11.736 -9.792 1.00 86.44 302 ILE A N 1
ATOM 2431 C CA . ILE A 1 302 ? 4.784 -10.471 -9.320 1.00 86.44 302 ILE A CA 1
ATOM 2432 C C . ILE A 1 302 ? 3.255 -10.601 -9.240 1.00 86.44 302 ILE A C 1
ATOM 2434 O O . ILE A 1 302 ? 2.566 -10.635 -10.261 1.00 86.44 302 ILE A O 1
ATOM 2438 N N . VAL A 1 303 ? 2.708 -10.647 -8.021 1.00 89.06 303 VAL A N 1
ATOM 2439 C CA . VAL A 1 303 ? 1.257 -10.790 -7.793 1.00 89.06 303 VAL A CA 1
ATOM 2440 C C . VAL A 1 303 ? 0.588 -9.439 -7.523 1.00 89.06 303 VAL A C 1
ATOM 2442 O O . VAL A 1 303 ? -0.584 -9.254 -7.874 1.00 89.06 303 VAL A O 1
ATOM 2445 N N . ARG A 1 304 ? 1.321 -8.482 -6.937 1.00 93.44 304 ARG A N 1
ATOM 2446 C CA . ARG A 1 304 ? 0.830 -7.144 -6.574 1.00 93.44 304 ARG A CA 1
ATOM 2447 C C . ARG A 1 304 ? 1.550 -6.018 -7.322 1.00 93.44 304 ARG A C 1
ATOM 2449 O O . ARG A 1 304 ? 2.572 -6.196 -7.976 1.00 93.44 304 ARG A O 1
ATOM 2456 N N . VAL A 1 305 ? 0.973 -4.819 -7.264 1.00 95.38 305 VAL A N 1
ATOM 2457 C CA . VAL A 1 305 ? 1.510 -3.627 -7.933 1.00 95.38 305 VAL A CA 1
ATOM 2458 C C . VAL A 1 305 ? 2.439 -2.900 -6.965 1.00 95.38 305 VAL A C 1
ATOM 2460 O O . VAL A 1 305 ? 1.989 -2.149 -6.095 1.00 95.38 305 VAL A O 1
ATOM 2463 N N . HIS A 1 306 ? 3.744 -3.110 -7.120 1.00 94.62 306 HIS A N 1
ATOM 2464 C CA . HIS A 1 306 ? 4.780 -2.405 -6.360 1.00 94.62 306 HIS A CA 1
ATOM 2465 C C . HIS A 1 306 ? 5.272 -1.175 -7.138 1.00 94.62 306 HIS A C 1
ATOM 2467 O O . HIS A 1 306 ? 5.389 -1.214 -8.366 1.00 94.62 306 HIS A O 1
ATOM 2473 N N . LEU A 1 307 ? 5.573 -0.079 -6.433 1.00 94.50 307 LEU A N 1
ATOM 2474 C CA . LEU A 1 307 ? 5.908 1.228 -7.007 1.00 94.50 307 LEU A CA 1
ATOM 2475 C C . LEU A 1 307 ? 7.150 1.857 -6.358 1.00 94.50 307 LEU A C 1
ATOM 2477 O O . LEU A 1 307 ? 7.173 2.083 -5.150 1.00 94.50 307 LEU A O 1
ATOM 2481 N N . ILE A 1 308 ? 8.125 2.281 -7.162 1.00 91.75 308 ILE A N 1
ATOM 2482 C CA . ILE A 1 308 ? 9.188 3.211 -6.752 1.00 91.75 308 ILE A CA 1
ATOM 2483 C C . ILE A 1 308 ? 9.036 4.469 -7.600 1.00 91.75 308 ILE A C 1
ATOM 2485 O O . ILE A 1 308 ? 9.381 4.490 -8.778 1.00 91.75 308 ILE A O 1
ATOM 2489 N N . LEU A 1 309 ? 8.515 5.545 -7.009 1.00 90.25 309 LEU A N 1
ATOM 2490 C CA . LEU A 1 309 ? 8.399 6.814 -7.720 1.00 90.25 309 LEU A CA 1
ATOM 2491 C C . LEU A 1 309 ? 9.783 7.451 -7.859 1.00 90.25 309 LEU A C 1
ATOM 2493 O O . LEU A 1 309 ? 10.401 7.866 -6.868 1.00 90.25 309 LEU A O 1
ATOM 2497 N N . THR A 1 310 ? 10.238 7.561 -9.103 1.00 85.19 310 THR A N 1
ATOM 2498 C CA . THR A 1 310 ? 11.508 8.180 -9.489 1.00 85.19 310 THR A CA 1
ATOM 2499 C C . THR A 1 310 ? 11.292 9.648 -9.884 1.00 85.19 310 THR A C 1
ATOM 2501 O O . THR A 1 310 ? 10.164 10.138 -9.987 1.00 85.19 310 THR A O 1
ATOM 2504 N N . GLY A 1 311 ? 12.377 10.411 -10.025 1.00 82.06 311 GLY A N 1
ATOM 2505 C CA . GLY A 1 311 ? 12.323 11.837 -10.369 1.00 82.06 311 GLY A CA 1
ATOM 2506 C C . GLY A 1 311 ? 13.208 12.704 -9.484 1.00 82.06 311 GLY A C 1
ATOM 2507 O O . GLY A 1 311 ? 13.731 12.259 -8.462 1.00 82.06 311 GLY A O 1
ATOM 2508 N N . LYS A 1 312 ? 13.362 13.977 -9.857 1.00 81.06 312 LYS A N 1
ATOM 2509 C CA . LYS A 1 312 ? 14.259 14.921 -9.164 1.00 81.06 312 LYS A CA 1
ATOM 2510 C C . LYS A 1 312 ? 13.771 15.234 -7.733 1.00 81.06 312 LYS A C 1
ATOM 2512 O O . LYS A 1 312 ? 12.640 14.911 -7.345 1.00 81.06 312 LYS A O 1
ATOM 2517 N N . SER A 1 313 ? 14.633 15.847 -6.919 1.00 79.25 313 SER A N 1
ATOM 2518 C CA . SER A 1 313 ? 14.235 16.351 -5.595 1.00 79.25 313 SER A CA 1
ATOM 2519 C C . SER A 1 313 ? 13.154 17.441 -5.720 1.00 79.25 313 SER A C 1
ATOM 2521 O O . SER A 1 313 ? 13.025 18.084 -6.762 1.00 79.25 313 SER A O 1
ATOM 2523 N N . SER A 1 314 ? 12.329 17.614 -4.684 1.00 78.94 314 SER A N 1
ATOM 2524 C CA . SER A 1 314 ? 11.210 18.581 -4.613 1.00 78.94 314 SER A CA 1
ATOM 2525 C C . SER A 1 314 ? 10.120 18.498 -5.705 1.00 78.94 314 SER A C 1
ATOM 2527 O O . SER A 1 314 ? 9.168 19.291 -5.684 1.00 78.94 314 SER A O 1
ATOM 2529 N N . ALA A 1 315 ? 10.179 17.515 -6.615 1.00 81.62 315 ALA A N 1
ATOM 2530 C CA . ALA A 1 315 ? 9.187 17.316 -7.676 1.00 81.62 315 ALA A CA 1
ATOM 2531 C C . ALA A 1 315 ? 7.757 17.171 -7.110 1.00 81.62 315 ALA A C 1
ATOM 2533 O O . ALA A 1 315 ? 6.851 17.909 -7.501 1.00 81.62 315 ALA A O 1
ATOM 2534 N N . GLY A 1 316 ? 7.589 16.331 -6.082 1.00 85.62 316 GLY A N 1
ATOM 2535 C CA . GLY A 1 316 ? 6.308 16.121 -5.387 1.00 85.62 316 GLY A CA 1
ATOM 2536 C C . GLY A 1 316 ? 5.990 14.666 -5.029 1.00 85.62 316 GLY A C 1
ATOM 2537 O O . GLY A 1 316 ? 4.970 14.426 -4.397 1.00 85.62 316 GLY A O 1
ATOM 2538 N N . LYS A 1 317 ? 6.869 13.718 -5.386 1.00 89.06 317 LYS A N 1
ATOM 2539 C CA . LYS A 1 317 ? 6.704 12.253 -5.273 1.00 89.06 317 LYS A CA 1
ATOM 2540 C C . LYS A 1 317 ? 5.991 11.802 -3.987 1.00 89.06 317 LYS A C 1
ATOM 2542 O O . LYS A 1 317 ? 4.892 11.255 -4.047 1.00 89.06 317 LYS A O 1
ATOM 2547 N N . SER A 1 318 ? 6.566 12.117 -2.822 1.00 90.38 318 SER A N 1
ATOM 2548 C CA . SER A 1 318 ? 5.978 11.772 -1.521 1.00 90.38 318 SER A CA 1
ATOM 2549 C C . SER A 1 318 ? 4.623 12.434 -1.279 1.00 90.38 318 SER A C 1
ATOM 2551 O O . SER A 1 318 ? 3.740 11.811 -0.702 1.00 90.38 318 SER A O 1
ATOM 2553 N N . THR A 1 319 ? 4.435 13.686 -1.701 1.00 90.62 319 THR A N 1
ATOM 2554 C CA . THR A 1 319 ? 3.167 14.417 -1.558 1.00 90.62 319 THR A CA 1
ATOM 2555 C C . THR A 1 319 ? 2.061 13.773 -2.393 1.00 90.62 319 THR A C 1
ATOM 2557 O O . THR A 1 319 ? 0.932 13.673 -1.920 1.00 90.62 319 THR A O 1
ATOM 2560 N N . THR A 1 320 ? 2.385 13.283 -3.593 1.00 92.06 320 THR A N 1
ATOM 2561 C CA . THR A 1 320 ? 1.452 12.569 -4.475 1.00 92.06 320 THR A CA 1
ATOM 2562 C C . THR A 1 320 ? 0.998 11.256 -3.843 1.00 92.06 320 THR A C 1
ATOM 2564 O O . THR A 1 320 ? -0.200 11.082 -3.631 1.00 92.06 320 THR A O 1
ATOM 2567 N N . ILE A 1 321 ? 1.929 10.400 -3.409 1.00 94.44 321 ILE A N 1
ATOM 2568 C CA . ILE A 1 321 ? 1.607 9.148 -2.698 1.00 94.44 321 ILE A CA 1
ATOM 2569 C C . ILE A 1 321 ? 0.780 9.426 -1.430 1.00 94.44 321 ILE A C 1
ATOM 2571 O O . ILE A 1 321 ? -0.299 8.863 -1.230 1.00 94.44 321 ILE A O 1
ATOM 2575 N N . LYS A 1 322 ? 1.249 10.350 -0.578 1.00 94.62 322 LYS A N 1
ATOM 2576 C CA . LYS A 1 322 ? 0.595 10.699 0.694 1.00 94.62 322 LYS A CA 1
ATOM 2577 C C . LYS A 1 322 ? -0.791 11.323 0.504 1.00 94.62 322 LYS A C 1
ATOM 2579 O O . LYS A 1 322 ? -1.598 11.221 1.424 1.00 94.62 322 LYS A O 1
ATOM 2584 N N . SER A 1 323 ? -1.086 11.931 -0.651 1.00 93.94 323 SER A N 1
ATOM 2585 C CA . SER A 1 323 ? -2.421 12.467 -0.958 1.00 93.94 323 SER A CA 1
ATOM 2586 C C . SER A 1 323 ? -3.492 11.387 -1.139 1.00 93.94 323 SER A C 1
ATOM 2588 O O . SER A 1 323 ? -4.667 11.671 -0.924 1.00 93.94 323 SER A O 1
ATOM 2590 N N . ILE A 1 324 ? -3.084 10.149 -1.448 1.00 96.81 324 ILE A N 1
ATOM 2591 C CA . ILE A 1 324 ? -3.962 8.976 -1.540 1.00 96.81 324 ILE A CA 1
ATOM 2592 C C . ILE A 1 324 ? -3.885 8.148 -0.248 1.00 96.81 324 ILE A C 1
ATOM 2594 O O . ILE A 1 324 ? -4.910 7.934 0.396 1.00 96.81 324 ILE A O 1
ATOM 2598 N N . LEU A 1 325 ? -2.677 7.766 0.204 1.00 96.38 325 LEU A N 1
ATOM 2599 C CA . LEU A 1 325 ? -2.493 6.899 1.385 1.00 96.38 325 LEU A CA 1
ATOM 2600 C C . LEU A 1 325 ? -3.151 7.433 2.663 1.00 96.38 325 LEU A C 1
ATOM 2602 O O . LEU A 1 325 ? -3.618 6.643 3.476 1.00 96.38 325 LEU A O 1
ATOM 2606 N N . LYS A 1 326 ? -3.216 8.760 2.847 1.00 94.75 326 LYS A N 1
ATOM 2607 C CA . LYS A 1 326 ? -3.815 9.374 4.046 1.00 94.75 326 LYS A CA 1
ATOM 2608 C C . LYS A 1 326 ? -5.286 8.988 4.272 1.00 94.75 326 LYS A C 1
ATOM 2610 O O . LYS A 1 326 ? -5.769 9.167 5.382 1.00 94.75 326 LYS A O 1
ATOM 2615 N N . TYR A 1 327 ? -5.992 8.515 3.242 1.00 96.06 327 TYR A N 1
ATOM 2616 C CA . TYR A 1 327 ? -7.397 8.110 3.321 1.00 96.06 327 TYR A CA 1
ATOM 2617 C C . TYR A 1 327 ? -7.601 6.652 3.736 1.00 96.06 327 TYR A C 1
ATOM 2619 O O . TYR A 1 327 ? -8.742 6.220 3.826 1.00 96.06 327 TYR A O 1
ATOM 2627 N N . PHE A 1 328 ? -6.536 5.904 4.007 1.00 96.06 328 PHE A N 1
ATOM 2628 C CA . PHE A 1 328 ? -6.596 4.542 4.532 1.00 96.06 328 PHE A CA 1
ATOM 2629 C C . PHE A 1 328 ? -6.070 4.533 5.973 1.00 96.06 328 PHE A C 1
ATOM 2631 O O . PHE A 1 328 ? -5.346 5.447 6.379 1.00 96.06 328 PHE A O 1
ATOM 2638 N N . TYR A 1 329 ? -6.451 3.530 6.768 1.00 93.81 329 TYR A N 1
ATOM 2639 C CA . TYR A 1 329 ? -6.002 3.467 8.159 1.00 93.81 329 TYR A CA 1
ATOM 2640 C C . TYR A 1 329 ? -4.509 3.122 8.261 1.00 93.81 329 TYR A C 1
ATOM 2642 O O . TYR A 1 329 ? -4.046 2.106 7.737 1.00 93.81 329 TYR A O 1
ATOM 2650 N N . GLU A 1 330 ? -3.769 3.952 8.992 1.00 91.81 330 GLU A N 1
ATOM 2651 C CA . GLU A 1 330 ? -2.381 3.740 9.396 1.00 91.81 330 GLU A CA 1
ATOM 2652 C C . GLU A 1 330 ? -2.310 3.266 10.851 1.00 91.81 330 GLU A C 1
ATOM 2654 O O . GLU A 1 330 ? -3.189 3.546 11.665 1.00 91.81 330 GLU A O 1
ATOM 2659 N N . ARG A 1 331 ? -1.190 2.640 11.238 1.00 83.50 331 ARG A N 1
ATOM 2660 C CA . ARG A 1 331 ? -0.925 2.241 12.638 1.00 83.50 331 ARG A CA 1
ATOM 2661 C C . ARG A 1 331 ? -1.073 3.398 13.651 1.00 83.50 331 ARG A C 1
ATOM 2663 O O . ARG A 1 331 ? -1.342 3.154 14.822 1.00 83.50 331 ARG A O 1
ATOM 2670 N N . ARG A 1 332 ? -0.921 4.654 13.206 1.00 85.06 332 ARG A N 1
ATOM 2671 C CA . ARG A 1 332 ? -1.085 5.873 14.026 1.00 85.06 332 ARG A CA 1
ATOM 2672 C C . ARG A 1 332 ? -2.540 6.253 14.313 1.00 85.06 332 ARG A C 1
ATOM 2674 O O . ARG A 1 332 ? -2.777 6.965 15.281 1.00 85.06 332 ARG A O 1
ATOM 2681 N N . ASP A 1 333 ? -3.498 5.741 13.541 1.00 84.75 333 ASP A N 1
ATOM 2682 C CA . ASP A 1 333 ? -4.933 5.888 13.831 1.00 84.75 333 ASP A CA 1
ATOM 2683 C C . ASP A 1 333 ? -5.380 4.971 14.988 1.00 84.75 333 ASP A C 1
ATOM 2685 O O . ASP A 1 333 ? -6.535 4.985 15.405 1.00 84.75 333 ASP A O 1
ATOM 2689 N N . ASN A 1 334 ? -4.455 4.165 15.527 1.00 76.19 334 ASN A N 1
ATOM 2690 C CA . ASN A 1 334 ? -4.666 3.204 16.606 1.00 76.19 334 ASN A CA 1
ATOM 2691 C C . ASN A 1 334 ? -5.714 2.116 16.294 1.00 76.19 334 ASN A C 1
ATOM 2693 O O . ASN A 1 334 ? -6.258 1.539 17.234 1.00 76.19 334 ASN A O 1
ATOM 2697 N N . THR A 1 335 ? -6.003 1.834 15.020 1.00 81.50 335 THR A N 1
ATOM 2698 C CA . THR A 1 335 ? -6.845 0.696 14.606 1.00 81.50 335 THR A CA 1
ATOM 2699 C C . THR A 1 335 ? -6.170 -0.652 14.899 1.00 81.50 335 THR A C 1
ATOM 2701 O O . THR A 1 335 ? -4.940 -0.734 14.932 1.00 81.50 335 THR A O 1
ATOM 2704 N N . ASP A 1 336 ? -6.975 -1.702 15.069 1.00 80.00 336 ASP A N 1
ATOM 2705 C CA . ASP A 1 336 ? -6.508 -3.091 15.159 1.00 80.00 336 ASP A CA 1
ATOM 2706 C C . ASP A 1 336 ? -6.124 -3.657 13.774 1.00 80.00 336 ASP A C 1
ATOM 2708 O O . ASP A 1 336 ? -5.314 -4.576 13.698 1.00 80.00 336 ASP A O 1
ATOM 2712 N N . ASP A 1 337 ? -6.664 -3.098 12.681 1.00 84.75 337 ASP A N 1
ATOM 2713 C CA . ASP A 1 337 ? -6.465 -3.583 11.304 1.00 84.75 337 ASP A CA 1
ATOM 2714 C C . ASP A 1 337 ? -5.909 -2.481 10.362 1.00 84.75 337 ASP A C 1
ATOM 2716 O O . ASP A 1 337 ? -6.616 -1.991 9.475 1.00 84.75 337 ASP A O 1
ATOM 2720 N N . PRO A 1 338 ? -4.653 -2.025 10.551 1.00 89.88 338 PRO A N 1
ATOM 2721 C CA . PRO A 1 338 ? -4.052 -0.963 9.741 1.00 89.88 338 PRO A CA 1
ATOM 2722 C C . PRO A 1 338 ? -3.690 -1.452 8.332 1.00 89.88 338 PRO A C 1
ATOM 2724 O O . PRO A 1 338 ? -2.927 -2.403 8.161 1.00 89.88 338 PRO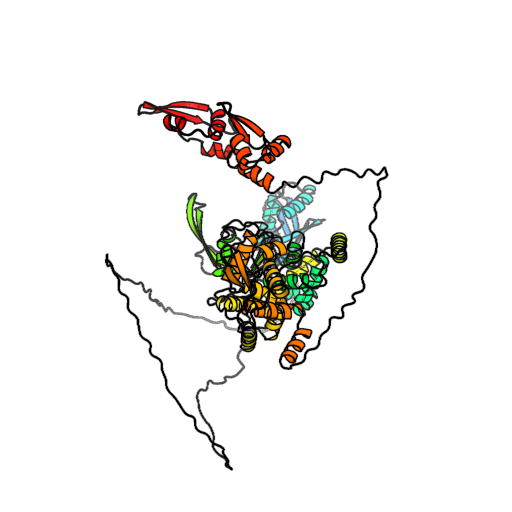 A O 1
ATOM 2727 N N . ILE A 1 339 ? -4.197 -0.766 7.308 1.00 93.44 339 ILE A N 1
ATOM 2728 C CA . ILE A 1 339 ? -3.891 -1.055 5.898 1.00 93.44 339 ILE A CA 1
ATOM 2729 C C . ILE A 1 339 ? -2.480 -0.562 5.549 1.00 93.44 339 ILE A C 1
ATOM 2731 O O . ILE A 1 339 ? -1.752 -1.235 4.826 1.00 93.44 339 ILE A O 1
ATOM 2735 N N . VAL A 1 340 ? -2.076 0.609 6.057 1.00 94.88 340 VAL A N 1
ATOM 2736 C CA . VAL A 1 340 ? -0.852 1.301 5.621 1.00 94.88 340 VAL A CA 1
ATOM 2737 C C . VAL A 1 340 ? 0.217 1.332 6.722 1.00 94.88 340 VAL A C 1
ATOM 2739 O O . VAL A 1 340 ? 0.034 1.905 7.802 1.00 94.88 340 VAL A O 1
ATOM 2742 N N . PHE A 1 341 ? 1.392 0.781 6.412 1.00 91.31 341 PHE A N 1
ATOM 2743 C CA . PHE A 1 341 ? 2.602 0.848 7.233 1.00 91.31 341 PHE A CA 1
ATOM 2744 C C . PHE A 1 341 ? 3.582 1.874 6.662 1.00 91.31 341 PHE A C 1
ATOM 2746 O O . PHE A 1 341 ? 4.442 1.562 5.839 1.00 91.31 341 PHE A O 1
ATOM 2753 N N . ARG A 1 342 ? 3.440 3.123 7.119 1.00 89.88 342 ARG A N 1
ATOM 2754 C CA . ARG A 1 342 ? 4.315 4.248 6.766 1.00 89.88 342 ARG A CA 1
ATOM 2755 C C . ARG A 1 342 ? 5.597 4.242 7.605 1.00 89.88 342 ARG A C 1
ATOM 2757 O O . ARG A 1 342 ? 5.546 4.510 8.805 1.00 89.88 342 ARG A O 1
ATOM 2764 N N . ASN A 1 343 ? 6.740 4.043 6.954 1.00 85.19 343 ASN A N 1
ATOM 2765 C CA . ASN A 1 343 ? 8.076 4.097 7.549 1.00 85.19 343 ASN A CA 1
ATOM 2766 C C . ASN A 1 343 ? 8.949 5.148 6.839 1.00 85.19 343 ASN A C 1
ATOM 2768 O O . ASN A 1 343 ? 8.861 5.328 5.628 1.00 85.19 343 ASN A O 1
ATOM 2772 N N . THR A 1 344 ? 9.810 5.845 7.585 1.00 80.31 344 THR A N 1
ATOM 2773 C CA . THR A 1 344 ? 10.809 6.784 7.026 1.00 80.31 344 THR A CA 1
ATOM 2774 C C . THR A 1 344 ? 12.196 6.163 6.865 1.00 80.31 344 THR A C 1
ATOM 2776 O O . THR A 1 344 ? 13.054 6.752 6.222 1.00 80.31 344 THR A O 1
ATOM 2779 N N . ARG A 1 345 ? 12.427 5.000 7.487 1.00 74.00 345 ARG A N 1
ATOM 2780 C CA . ARG A 1 345 ? 13.600 4.125 7.346 1.00 74.00 345 ARG A CA 1
ATOM 2781 C C . ARG A 1 345 ? 13.164 2.693 7.661 1.00 74.00 345 ARG A C 1
ATOM 2783 O O . ARG A 1 345 ? 12.267 2.506 8.482 1.00 74.00 345 ARG A O 1
ATOM 2790 N N . LEU A 1 346 ? 13.821 1.701 7.067 1.00 76.75 346 LEU A N 1
ATOM 2791 C CA . LEU A 1 346 ? 13.765 0.301 7.498 1.00 76.75 346 LEU A CA 1
ATOM 2792 C C . LEU A 1 346 ? 15.185 -0.171 7.820 1.00 76.75 346 LEU A C 1
ATOM 2794 O O . LEU A 1 346 ? 16.130 0.205 7.132 1.00 76.75 346 LEU A O 1
ATOM 2798 N N . THR A 1 347 ? 15.338 -0.998 8.852 1.00 75.06 347 THR A N 1
ATOM 2799 C CA . THR A 1 347 ? 16.559 -1.793 9.047 1.00 75.06 347 THR A CA 1
ATOM 2800 C C . THR A 1 347 ? 16.454 -3.096 8.253 1.00 75.06 347 THR A C 1
ATOM 2802 O O . THR A 1 347 ? 15.351 -3.528 7.914 1.00 75.06 347 THR A O 1
ATOM 2805 N N . GLN A 1 348 ? 17.594 -3.738 7.979 1.00 74.31 348 GLN A N 1
ATOM 2806 C CA . GLN A 1 348 ? 17.693 -4.936 7.130 1.00 74.31 348 GLN A CA 1
ATOM 2807 C C . GLN A 1 348 ? 16.666 -6.035 7.468 1.00 74.31 348 GLN A C 1
ATOM 2809 O O . GLN A 1 348 ? 16.054 -6.619 6.576 1.00 74.31 348 GLN A O 1
ATOM 2814 N N . ASN A 1 349 ? 16.411 -6.238 8.764 1.00 76.94 349 ASN A N 1
ATOM 2815 C CA . ASN A 1 349 ? 15.538 -7.296 9.273 1.00 76.94 349 ASN A CA 1
ATOM 2816 C C . ASN A 1 349 ? 14.202 -6.758 9.837 1.00 76.94 349 ASN A C 1
ATOM 2818 O O . ASN A 1 349 ? 13.486 -7.486 10.519 1.00 76.94 349 ASN A O 1
ATOM 2822 N N . ALA A 1 350 ? 13.851 -5.485 9.602 1.00 79.25 350 ALA A N 1
ATOM 2823 C CA . ALA A 1 350 ? 12.743 -4.809 10.293 1.00 79.25 350 ALA A CA 1
ATOM 2824 C C . ALA A 1 350 ? 11.392 -5.541 10.195 1.00 79.25 350 ALA A C 1
ATOM 2826 O O . ALA A 1 350 ? 10.654 -5.586 11.177 1.00 79.25 350 ALA A O 1
ATOM 2827 N N . LEU A 1 351 ? 11.078 -6.116 9.028 1.00 82.12 351 LEU A N 1
ATOM 2828 C CA . LEU A 1 351 ? 9.772 -6.722 8.743 1.00 82.12 351 LEU A CA 1
ATOM 2829 C C . LEU A 1 351 ? 9.477 -7.956 9.617 1.00 82.12 351 LEU A C 1
ATOM 2831 O O . LEU A 1 351 ? 8.364 -8.085 10.116 1.00 82.12 351 LEU A O 1
ATOM 2835 N N . GLY A 1 352 ? 10.484 -8.790 9.897 1.00 79.88 352 GLY A N 1
ATOM 2836 C CA . GLY A 1 352 ? 10.355 -9.983 10.745 1.00 79.88 352 GLY A CA 1
ATOM 2837 C C . GLY A 1 352 ? 10.250 -9.678 12.245 1.00 79.88 352 GLY A C 1
ATOM 2838 O O . GLY A 1 352 ? 10.049 -10.584 13.044 1.00 79.88 352 GLY A O 1
ATOM 2839 N N . TYR A 1 353 ? 10.367 -8.408 12.650 1.00 78.38 353 TYR A N 1
ATOM 2840 C CA . TYR A 1 353 ? 10.225 -7.979 14.045 1.00 78.38 353 TYR A CA 1
ATOM 2841 C C . TYR A 1 353 ? 8.934 -7.190 14.320 1.00 78.38 353 TYR A C 1
ATOM 2843 O O . TYR A 1 353 ? 8.709 -6.754 15.454 1.00 78.38 353 TYR A O 1
ATOM 2851 N N . ILE A 1 354 ? 8.048 -7.012 13.330 1.00 78.62 354 ILE A N 1
ATOM 2852 C CA . ILE A 1 354 ? 6.788 -6.278 13.520 1.00 78.62 354 ILE A CA 1
ATOM 2853 C C . ILE A 1 354 ? 5.730 -7.190 14.163 1.00 78.62 354 ILE A C 1
ATOM 2855 O O . ILE A 1 354 ? 4.775 -7.600 13.518 1.00 78.62 354 ILE A O 1
ATOM 2859 N N . ARG A 1 355 ? 5.861 -7.438 15.476 1.00 68.19 355 ARG A N 1
ATOM 2860 C CA . ARG A 1 355 ? 4.968 -8.269 16.329 1.00 68.19 355 ARG A CA 1
ATOM 2861 C C . ARG A 1 355 ? 3.468 -7.886 16.357 1.00 68.19 355 ARG A C 1
ATOM 2863 O O . ARG A 1 355 ? 2.731 -8.386 17.195 1.00 68.19 355 ARG A O 1
ATOM 2870 N N . SER A 1 356 ? 3.026 -6.952 15.520 1.00 69.50 356 SER A N 1
ATOM 2871 C CA . SER A 1 356 ? 1.624 -6.544 15.354 1.00 69.50 356 SER A CA 1
ATOM 2872 C C . SER A 1 356 ? 1.131 -6.782 13.920 1.00 69.50 356 SER A C 1
ATOM 2874 O O . SER A 1 356 ? 0.291 -6.026 13.433 1.00 69.50 356 SER A O 1
ATOM 2876 N N . ILE A 1 357 ? 1.745 -7.733 13.212 1.00 76.19 357 ILE A N 1
ATOM 2877 C CA . ILE A 1 357 ? 1.415 -8.153 11.851 1.00 76.19 357 ILE A CA 1
ATOM 2878 C C . ILE A 1 357 ? 1.526 -9.678 11.820 1.00 76.19 357 ILE A C 1
ATOM 2880 O O . ILE A 1 357 ? 2.633 -10.207 11.817 1.00 76.19 357 ILE A O 1
ATOM 2884 N N . ASP A 1 358 ? 0.388 -10.367 11.782 1.00 82.06 358 ASP A N 1
ATOM 2885 C CA . ASP A 1 358 ? 0.350 -11.819 11.553 1.00 82.06 358 ASP A CA 1
ATOM 2886 C C . ASP A 1 358 ? 0.486 -12.149 10.052 1.00 82.06 358 ASP A C 1
ATOM 2888 O O . ASP A 1 358 ? 0.979 -13.210 9.679 1.00 82.06 358 ASP A O 1
ATOM 2892 N N . THR A 1 359 ? 0.079 -11.216 9.179 1.00 88.75 359 THR A N 1
ATOM 2893 C CA . THR A 1 359 ? 0.235 -11.316 7.721 1.00 88.75 359 THR A CA 1
ATOM 2894 C C . THR A 1 359 ? 0.390 -9.949 7.042 1.00 88.75 359 THR A C 1
ATOM 2896 O O . THR A 1 359 ? -0.269 -8.967 7.410 1.00 88.75 359 THR A O 1
ATOM 2899 N N . PHE A 1 360 ? 1.244 -9.897 6.016 1.00 90.44 360 PHE A N 1
ATOM 2900 C CA . PHE A 1 360 ? 1.391 -8.774 5.088 1.00 90.44 360 PHE A CA 1
ATOM 2901 C C . PHE A 1 360 ? 0.308 -8.731 3.991 1.00 90.44 360 PHE A C 1
ATOM 2903 O O . PHE A 1 360 ? 0.286 -7.791 3.194 1.00 90.44 360 PHE A O 1
ATOM 2910 N N . ASP A 1 361 ? -0.641 -9.670 3.978 1.00 90.44 361 ASP A N 1
ATOM 2911 C CA . ASP A 1 361 ? -1.815 -9.593 3.110 1.00 90.44 361 ASP A CA 1
ATOM 2912 C C . ASP A 1 361 ? -2.833 -8.544 3.576 1.00 90.44 361 ASP A C 1
ATOM 2914 O O . ASP A 1 361 ? -3.049 -8.313 4.768 1.00 90.44 361 ASP A O 1
ATOM 2918 N N . GLY A 1 362 ? -3.410 -7.826 2.609 1.00 91.75 362 GLY A N 1
ATOM 2919 C CA . GLY A 1 362 ? -4.173 -6.602 2.854 1.00 91.75 362 GLY A CA 1
ATOM 2920 C C . GLY A 1 362 ? -3.317 -5.394 3.257 1.00 91.75 362 GLY A C 1
ATOM 2921 O O . GLY A 1 362 ? -3.882 -4.373 3.656 1.00 91.75 362 GLY A O 1
ATOM 2922 N N . ARG A 1 363 ? -1.973 -5.482 3.213 1.00 93.56 363 ARG A N 1
ATOM 2923 C CA . ARG A 1 363 ? -1.065 -4.443 3.740 1.00 93.56 363 ARG A CA 1
ATOM 2924 C C . ARG A 1 363 ? -0.285 -3.713 2.650 1.00 93.56 363 ARG A C 1
ATOM 2926 O O . ARG A 1 363 ? 0.236 -4.307 1.709 1.00 93.56 363 ARG A O 1
ATOM 2933 N N . VAL A 1 364 ? -0.144 -2.405 2.843 1.00 95.62 364 VAL A N 1
ATOM 2934 C CA . VAL A 1 364 ? 0.667 -1.506 2.018 1.00 95.62 364 VAL A CA 1
ATOM 2935 C C . VAL A 1 364 ? 1.866 -1.036 2.835 1.00 95.62 364 VAL A C 1
ATOM 2937 O O . VAL A 1 364 ? 1.713 -0.317 3.825 1.00 95.62 364 VAL A O 1
ATOM 2940 N N . LEU A 1 365 ? 3.071 -1.415 2.420 1.00 93.69 365 LEU A N 1
ATOM 2941 C CA . LEU A 1 365 ? 4.321 -0.956 3.016 1.00 93.69 365 LEU A CA 1
ATOM 2942 C C . LEU A 1 365 ? 4.803 0.287 2.263 1.00 93.69 365 LEU A C 1
ATOM 2944 O O . LEU A 1 365 ? 5.318 0.180 1.151 1.00 93.69 365 LEU A O 1
ATOM 2948 N N . PHE A 1 366 ? 4.654 1.464 2.874 1.00 93.88 366 PHE A N 1
ATOM 2949 C CA . PHE A 1 366 ? 5.147 2.718 2.306 1.00 93.88 366 PHE A CA 1
ATOM 2950 C C . PHE A 1 366 ? 6.448 3.148 2.990 1.00 93.88 366 PHE A C 1
ATOM 2952 O O . PHE A 1 366 ? 6.447 3.497 4.173 1.00 93.88 366 PHE A O 1
ATOM 2959 N N . VAL A 1 367 ? 7.549 3.155 2.237 1.00 90.00 367 VAL A N 1
ATOM 2960 C CA . VAL A 1 367 ? 8.866 3.627 2.692 1.00 90.00 367 VAL A CA 1
ATOM 2961 C C . VAL A 1 367 ? 9.188 4.950 2.009 1.00 90.00 367 VAL A C 1
ATOM 2963 O O . VAL A 1 367 ? 9.245 5.022 0.786 1.00 90.00 367 VAL A O 1
ATOM 2966 N N . GLU A 1 368 ? 9.410 6.011 2.774 1.00 86.31 368 GLU A N 1
ATOM 2967 C CA . GLU A 1 368 ? 9.853 7.292 2.218 1.00 86.31 368 GLU A CA 1
ATOM 2968 C C . GLU A 1 368 ? 11.378 7.328 2.073 1.00 86.31 368 GLU A C 1
ATOM 2970 O O . GLU A 1 368 ? 12.074 7.112 3.057 1.00 86.31 368 GLU A O 1
ATOM 2975 N N . GLN A 1 369 ? 11.865 7.647 0.866 1.00 79.69 369 GLN A N 1
ATOM 2976 C CA . GLN A 1 369 ? 13.285 7.657 0.490 1.00 79.69 369 GLN A CA 1
ATOM 2977 C C . GLN A 1 369 ? 13.994 6.305 0.679 1.00 79.69 369 GLN A C 1
ATOM 2979 O O . GLN A 1 369 ? 14.614 6.027 1.700 1.00 79.69 369 GLN A O 1
ATOM 2984 N N . ILE A 1 370 ? 13.948 5.491 -0.378 1.00 78.00 370 ILE A N 1
ATOM 2985 C CA . ILE A 1 370 ? 14.648 4.199 -0.520 1.00 78.00 370 ILE A CA 1
ATOM 2986 C C . ILE A 1 370 ? 16.180 4.339 -0.689 1.00 78.00 370 ILE A C 1
ATOM 2988 O O . ILE A 1 370 ? 16.875 3.359 -0.946 1.00 78.00 370 ILE A O 1
ATOM 2992 N N . ASP A 1 371 ? 16.712 5.557 -0.571 1.00 67.38 371 ASP A N 1
ATOM 2993 C CA . ASP A 1 371 ? 18.128 5.859 -0.761 1.00 67.38 371 ASP A CA 1
ATOM 2994 C C . ASP A 1 371 ? 18.977 5.075 0.276 1.00 67.38 371 ASP A C 1
ATOM 2996 O O . ASP A 1 371 ? 18.782 5.223 1.485 1.00 67.38 371 ASP A O 1
ATOM 3000 N N . ASN A 1 372 ? 19.935 4.260 -0.191 1.00 57.00 372 ASN A N 1
ATOM 3001 C CA . ASN A 1 372 ? 20.792 3.355 0.607 1.00 57.00 372 ASN A CA 1
ATOM 3002 C C . ASN A 1 372 ? 20.092 2.130 1.239 1.00 57.00 372 ASN A C 1
ATOM 3004 O O . ASN A 1 372 ? 20.484 1.687 2.321 1.00 57.00 372 ASN A O 1
ATOM 3008 N N . LEU A 1 373 ? 19.089 1.533 0.584 1.00 60.25 373 LEU A N 1
ATOM 3009 C CA . LEU A 1 373 ? 18.399 0.333 1.093 1.00 60.25 373 LEU A CA 1
ATOM 3010 C C . LEU A 1 373 ? 19.177 -0.993 0.880 1.00 60.25 373 LEU A C 1
ATOM 3012 O O . LEU A 1 373 ? 18.581 -2.046 0.647 1.00 60.25 373 LEU A O 1
ATOM 3016 N N . GLU A 1 374 ? 20.511 -0.962 0.977 1.00 51.09 374 GLU A N 1
ATOM 3017 C CA . GLU A 1 374 ? 21.372 -2.144 0.853 1.00 51.09 374 GLU A CA 1
ATOM 3018 C C . GLU A 1 374 ? 21.098 -3.151 1.988 1.00 51.09 374 GLU A C 1
ATOM 3020 O O . GLU A 1 374 ? 21.507 -2.988 3.143 1.00 51.09 374 GLU A O 1
ATOM 3025 N N . GLY A 1 375 ? 20.396 -4.233 1.639 1.00 53.56 375 GLY A N 1
ATOM 3026 C CA . GLY A 1 375 ? 20.256 -5.421 2.476 1.00 53.56 375 GLY A CA 1
ATOM 3027 C C . GLY A 1 375 ? 18.954 -5.582 3.262 1.00 53.56 375 GLY A C 1
ATOM 3028 O O . GLY A 1 375 ? 18.960 -6.363 4.210 1.00 53.56 375 GLY A O 1
ATOM 3029 N N . VAL A 1 376 ? 17.827 -4.945 2.902 1.00 67.56 376 VAL A N 1
ATOM 3030 C CA . VAL A 1 376 ? 16.506 -5.358 3.447 1.00 67.56 376 VAL A CA 1
ATOM 3031 C C . VAL A 1 376 ? 16.050 -6.671 2.797 1.00 67.56 376 VAL A C 1
ATOM 3033 O O . VAL A 1 376 ? 15.131 -6.719 1.978 1.00 67.56 376 VAL A O 1
ATOM 3036 N N . LYS A 1 377 ? 16.733 -7.754 3.181 1.00 75.00 377 LYS A N 1
ATOM 3037 C CA . LYS A 1 377 ? 16.553 -9.129 2.690 1.00 75.00 377 LYS A CA 1
ATOM 3038 C C . LYS A 1 377 ? 15.094 -9.572 2.787 1.00 75.00 377 LYS A C 1
ATOM 3040 O O . LYS A 1 377 ? 14.518 -9.989 1.789 1.00 75.00 377 LYS A O 1
ATOM 3045 N N . TYR A 1 378 ? 14.459 -9.309 3.928 1.00 82.12 378 TYR A N 1
ATOM 3046 C CA . TYR A 1 378 ? 13.063 -9.675 4.169 1.00 82.12 378 TYR A CA 1
ATOM 3047 C C . TYR A 1 378 ? 12.067 -8.983 3.227 1.00 82.12 378 TYR A C 1
ATOM 3049 O O . TYR A 1 378 ? 11.009 -9.539 2.963 1.00 82.12 378 TYR A O 1
ATOM 3057 N N . LEU A 1 379 ? 12.371 -7.787 2.701 1.00 84.62 379 LEU A N 1
ATOM 3058 C CA . LEU A 1 379 ? 11.499 -7.143 1.710 1.00 84.62 379 LEU A CA 1
ATOM 3059 C C . LEU A 1 379 ? 11.593 -7.889 0.377 1.00 84.62 379 LEU A C 1
ATOM 3061 O O . LEU A 1 379 ? 10.582 -8.276 -0.190 1.00 84.62 379 LEU A O 1
ATOM 3065 N N . ARG A 1 380 ? 12.817 -8.145 -0.082 1.00 82.81 380 ARG A N 1
ATOM 3066 C CA . ARG A 1 380 ? 13.126 -8.933 -1.282 1.00 82.81 380 ARG A CA 1
ATOM 3067 C C . ARG A 1 380 ? 12.541 -10.355 -1.217 1.00 82.81 380 ARG A C 1
ATOM 3069 O O . ARG A 1 380 ? 12.035 -10.840 -2.225 1.00 82.81 380 ARG A O 1
ATOM 3076 N N . GLU A 1 381 ? 12.565 -10.992 -0.047 1.00 84.38 381 GLU A N 1
ATOM 3077 C CA . GLU A 1 381 ? 11.928 -12.293 0.208 1.00 84.38 381 GLU A CA 1
ATOM 3078 C C . GLU A 1 381 ? 10.392 -12.201 0.208 1.00 84.38 381 GLU A C 1
ATOM 3080 O O . GLU A 1 381 ? 9.755 -12.936 -0.542 1.00 84.38 381 GLU A O 1
ATOM 3085 N N . ALA A 1 382 ? 9.784 -11.250 0.930 1.00 86.81 382 ALA A N 1
ATOM 3086 C CA . ALA A 1 382 ? 8.327 -11.067 0.925 1.00 86.81 382 ALA A CA 1
ATOM 3087 C C . ALA A 1 382 ? 7.767 -10.740 -0.474 1.00 86.81 382 ALA A C 1
ATOM 3089 O O . ALA A 1 382 ? 6.699 -11.225 -0.833 1.00 86.81 382 ALA A O 1
ATOM 3090 N N . LEU A 1 383 ? 8.514 -9.972 -1.278 1.00 87.12 383 LEU A N 1
ATOM 3091 C CA . LEU A 1 383 ? 8.214 -9.652 -2.682 1.00 87.12 383 LEU A CA 1
ATOM 3092 C C . LEU A 1 383 ? 8.492 -10.811 -3.665 1.00 87.12 383 LEU A C 1
ATOM 3094 O O . LEU A 1 383 ? 8.309 -10.642 -4.867 1.00 87.12 383 LEU A O 1
ATOM 3098 N N . SER A 1 384 ? 8.986 -11.961 -3.200 1.00 79.56 384 SER A N 1
ATOM 3099 C CA . SER A 1 384 ? 9.250 -13.141 -4.040 1.00 79.56 384 SER A CA 1
ATOM 3100 C C . SER A 1 384 ? 8.382 -14.318 -3.617 1.00 79.56 384 SER A C 1
ATOM 3102 O O . SER A 1 384 ? 7.549 -14.792 -4.390 1.00 79.56 384 SER A O 1
ATOM 3104 N N . GLU A 1 385 ? 8.519 -14.733 -2.361 1.00 81.81 385 GLU A N 1
ATOM 3105 C CA . GLU A 1 385 ? 7.932 -15.961 -1.824 1.00 81.81 385 GLU A CA 1
ATOM 3106 C C . GLU A 1 385 ? 6.551 -15.733 -1.193 1.00 81.81 385 GLU A C 1
ATOM 3108 O O . GLU A 1 385 ? 5.826 -16.690 -0.934 1.00 81.81 385 GLU A O 1
ATOM 3113 N N . GLY A 1 386 ? 6.181 -14.477 -0.909 1.00 84.56 386 GLY A N 1
ATOM 3114 C CA . GLY A 1 386 ? 4.968 -14.159 -0.150 1.00 84.56 386 GLY A CA 1
ATOM 3115 C C . GLY A 1 386 ? 5.020 -14.656 1.299 1.00 84.56 386 GLY A C 1
ATOM 3116 O O . GLY A 1 386 ? 3.982 -14.935 1.894 1.00 84.56 386 GLY A O 1
ATOM 3117 N N . VAL A 1 387 ? 6.223 -14.818 1.858 1.00 87.50 387 VAL A N 1
ATOM 3118 C CA . VAL A 1 387 ? 6.466 -15.207 3.251 1.00 87.50 387 VAL A CA 1
ATOM 3119 C C . VAL A 1 387 ? 7.854 -14.736 3.693 1.00 87.50 387 VAL A C 1
ATOM 3121 O O . VAL A 1 387 ? 8.804 -14.729 2.911 1.00 87.50 387 VAL A O 1
ATOM 3124 N N . ILE A 1 388 ? 7.984 -14.367 4.966 1.00 86.56 388 ILE A N 1
ATOM 3125 C CA . ILE A 1 388 ? 9.263 -14.221 5.666 1.00 86.56 388 ILE A CA 1
ATOM 3126 C C . ILE A 1 388 ? 9.292 -15.300 6.750 1.00 86.56 388 ILE A C 1
ATOM 3128 O O . ILE A 1 388 ? 8.522 -15.202 7.701 1.00 86.56 388 ILE A O 1
ATOM 3132 N N . SER A 1 389 ? 10.170 -16.302 6.637 1.00 87.62 389 SER A N 1
ATOM 3133 C CA . SER A 1 389 ? 10.554 -17.151 7.778 1.00 87.62 389 SER A CA 1
ATOM 3134 C C . SER A 1 389 ? 11.972 -16.801 8.216 1.00 87.62 389 SER A C 1
ATOM 3136 O O . SER A 1 389 ? 12.873 -16.634 7.391 1.00 87.62 389 SER A O 1
ATOM 3138 N N . THR A 1 390 ? 12.168 -16.648 9.523 1.00 86.19 390 THR A N 1
ATOM 3139 C CA . THR A 1 390 ? 13.467 -16.353 10.120 1.00 86.19 390 THR A CA 1
ATOM 3140 C C . THR A 1 390 ? 13.558 -16.895 11.544 1.00 86.19 390 THR A C 1
ATOM 3142 O O . THR A 1 390 ? 12.644 -16.724 12.350 1.00 86.19 390 THR A O 1
ATOM 3145 N N . THR A 1 391 ? 14.679 -17.532 11.879 1.00 86.38 391 THR A N 1
ATOM 3146 C CA . THR A 1 391 ? 14.993 -17.910 13.260 1.00 86.38 391 THR A CA 1
ATOM 3147 C C . THR A 1 391 ? 15.598 -16.714 13.984 1.00 86.38 391 THR A C 1
ATOM 3149 O O . THR A 1 391 ? 16.624 -16.182 13.555 1.00 86.38 391 THR A O 1
ATOM 3152 N N . VAL A 1 392 ? 14.990 -16.301 15.097 1.00 85.62 392 VAL A N 1
ATOM 3153 C CA . VAL A 1 392 ? 15.487 -15.204 15.936 1.00 85.62 392 VAL A CA 1
ATOM 3154 C C . VAL A 1 392 ? 15.672 -15.680 17.381 1.00 85.62 392 VAL A C 1
ATOM 3156 O O . VAL A 1 392 ? 14.799 -16.371 17.912 1.00 85.62 392 VAL A O 1
ATOM 3159 N N . PRO A 1 393 ? 16.777 -15.321 18.054 1.00 85.62 393 PRO A N 1
ATOM 3160 C CA . PRO A 1 393 ? 17.001 -15.730 19.431 1.00 85.62 393 PRO A CA 1
ATOM 3161 C C . PRO A 1 393 ? 16.180 -14.845 20.380 1.00 85.62 393 PRO A C 1
ATOM 3163 O O . PRO A 1 393 ? 16.325 -13.619 20.410 1.00 85.62 393 PRO A O 1
ATOM 3166 N N . VAL A 1 394 ? 15.303 -15.465 21.167 1.00 85.56 394 VAL A N 1
ATOM 3167 C CA . VAL A 1 394 ? 14.394 -14.802 22.109 1.00 85.56 394 VAL A CA 1
ATOM 3168 C C . VAL A 1 394 ? 14.735 -15.235 23.531 1.00 85.56 394 VAL A C 1
ATOM 3170 O O . VAL A 1 394 ? 14.847 -16.423 23.824 1.00 85.56 394 VAL A O 1
ATOM 3173 N N . ARG A 1 395 ? 14.880 -14.266 24.439 1.00 87.25 395 ARG A N 1
ATOM 3174 C CA . ARG A 1 395 ? 15.098 -14.548 25.861 1.00 87.25 395 ARG A CA 1
ATOM 3175 C C . ARG A 1 395 ? 13.802 -15.045 26.502 1.00 87.25 395 ARG A C 1
ATOM 3177 O O . ARG A 1 395 ? 12.786 -14.350 26.447 1.00 87.25 395 ARG A O 1
ATOM 3184 N N . ASP A 1 396 ? 13.836 -16.220 27.119 1.00 84.75 396 ASP A N 1
ATOM 3185 C CA . ASP A 1 396 ? 12.706 -16.771 27.867 1.00 84.75 396 ASP A CA 1
ATOM 3186 C C . ASP A 1 396 ? 12.450 -15.909 29.121 1.00 84.75 396 ASP A C 1
ATOM 3188 O O . ASP A 1 396 ? 13.342 -15.781 29.963 1.00 84.75 396 ASP A O 1
ATOM 3192 N N . PRO A 1 397 ? 11.252 -15.318 29.297 1.00 84.25 397 PRO A N 1
ATOM 3193 C CA . PRO A 1 397 ? 10.959 -14.446 30.435 1.00 84.25 397 PRO A CA 1
ATOM 3194 C C . PRO A 1 397 ? 10.828 -15.188 31.779 1.00 84.25 397 PRO A C 1
ATOM 3196 O O . PRO A 1 397 ? 10.551 -14.547 32.790 1.00 84.25 397 PRO A O 1
ATOM 3199 N N . LYS A 1 398 ? 10.976 -16.522 31.810 1.00 86.50 398 LYS A N 1
ATOM 3200 C CA . LYS A 1 398 ? 10.953 -17.345 33.032 1.00 86.50 398 LYS A CA 1
ATOM 3201 C C . LYS A 1 398 ? 12.304 -17.955 33.388 1.00 86.50 398 LYS A C 1
ATOM 3203 O O . LYS A 1 398 ? 12.573 -18.113 34.573 1.00 86.50 398 LYS A O 1
ATOM 3208 N N . THR A 1 399 ? 13.110 -18.346 32.399 1.00 88.94 399 THR A N 1
ATOM 3209 C CA . THR A 1 399 ? 14.424 -18.977 32.639 1.00 88.94 399 THR A CA 1
ATOM 3210 C C . THR A 1 399 ? 15.608 -18.068 32.322 1.00 88.94 399 THR A C 1
ATOM 3212 O O . THR A 1 399 ? 16.738 -18.436 32.615 1.00 88.94 399 THR A O 1
ATOM 3215 N N . GLU A 1 400 ? 15.367 -16.895 31.726 1.00 88.62 400 GLU A N 1
ATOM 3216 C CA . GLU A 1 400 ? 16.373 -15.945 31.226 1.00 88.62 400 GLU A CA 1
ATOM 3217 C C . GLU A 1 400 ? 17.330 -16.476 30.140 1.00 88.62 400 GLU A C 1
ATOM 3219 O O . GLU A 1 400 ? 18.138 -15.705 29.614 1.00 88.62 400 GLU A O 1
ATOM 3224 N N . GLU A 1 401 ? 17.207 -17.748 29.761 1.00 92.19 401 GLU A N 1
ATOM 3225 C CA . GLU A 1 401 ? 17.937 -18.402 28.676 1.00 92.19 401 GLU A CA 1
ATOM 3226 C C . GLU A 1 401 ? 17.554 -17.812 27.312 1.00 92.19 401 GLU A C 1
ATOM 3228 O O . GLU A 1 401 ? 16.397 -17.460 27.073 1.00 92.19 401 GLU A O 1
ATOM 3233 N N . MET A 1 402 ? 18.506 -17.777 26.381 1.00 89.31 402 MET A N 1
ATOM 3234 C CA . MET A 1 402 ? 18.220 -17.496 24.973 1.00 89.31 402 MET A CA 1
ATOM 3235 C C . MET A 1 402 ? 17.721 -18.776 24.297 1.00 89.31 402 MET A C 1
ATOM 3237 O O . MET A 1 402 ? 18.375 -19.815 24.384 1.00 89.31 402 MET A O 1
ATOM 3241 N N . LYS A 1 403 ? 16.566 -18.704 23.634 1.00 90.19 403 LYS A N 1
ATOM 3242 C CA . LYS A 1 403 ? 15.952 -19.811 22.891 1.00 90.19 403 LYS A CA 1
ATOM 3243 C C . LYS A 1 403 ? 15.657 -19.355 21.473 1.00 90.19 403 LYS A C 1
ATOM 3245 O O . LYS A 1 403 ? 15.093 -18.282 21.270 1.00 90.19 403 LYS A O 1
ATOM 3250 N N . ASP A 1 404 ? 16.026 -20.174 20.502 1.00 89.50 404 ASP A N 1
ATOM 3251 C CA . ASP A 1 404 ? 15.713 -19.905 19.105 1.00 89.50 404 ASP A CA 1
ATOM 3252 C C . ASP A 1 404 ? 14.206 -20.044 18.872 1.00 89.50 404 ASP A C 1
ATOM 3254 O O . ASP A 1 404 ? 13.607 -21.084 19.155 1.00 89.50 404 ASP A O 1
ATOM 3258 N N . GLN A 1 405 ? 13.591 -18.979 18.363 1.00 86.12 405 GLN A N 1
ATOM 3259 C CA . GLN A 1 405 ? 12.195 -18.956 17.953 1.00 86.12 405 GLN A CA 1
ATOM 3260 C C . GLN A 1 405 ? 12.130 -18.738 16.441 1.00 86.12 405 GLN A C 1
ATOM 3262 O O . GLN A 1 405 ? 12.614 -17.728 15.931 1.00 86.12 405 GLN A O 1
ATOM 3267 N N . GLU A 1 406 ? 11.486 -19.658 15.724 1.00 87.50 406 GLU A N 1
ATOM 3268 C CA . GLU A 1 406 ? 11.087 -19.403 14.341 1.00 87.50 406 GLU A CA 1
ATOM 3269 C C . GLU A 1 406 ? 9.962 -18.356 14.324 1.00 87.50 406 GLU A C 1
ATOM 3271 O O . GLU A 1 406 ? 8.953 -18.479 15.028 1.00 87.50 406 GLU A O 1
ATOM 3276 N N . VAL A 1 407 ? 10.154 -17.304 13.534 1.00 85.50 407 VAL A N 1
ATOM 3277 C CA . VAL A 1 407 ? 9.165 -16.266 13.259 1.00 85.50 407 VAL A CA 1
ATOM 3278 C C . VAL A 1 407 ? 8.826 -16.339 11.780 1.00 85.50 407 VAL A C 1
ATOM 3280 O O . VAL A 1 407 ? 9.636 -15.980 10.927 1.00 85.50 407 VAL A O 1
ATOM 3283 N N . ILE A 1 408 ? 7.613 -16.811 11.503 1.00 87.81 408 ILE A N 1
ATOM 3284 C CA . ILE A 1 408 ? 7.015 -16.841 10.171 1.00 87.81 408 ILE A CA 1
ATOM 3285 C C . ILE A 1 408 ? 5.977 -15.720 10.104 1.00 87.81 408 ILE A C 1
ATOM 3287 O O . ILE A 1 408 ? 5.103 -15.643 10.968 1.00 87.81 408 ILE A O 1
ATOM 3291 N N . VAL A 1 409 ? 6.064 -14.867 9.085 1.00 88.38 409 VAL A N 1
ATOM 3292 C CA . VAL A 1 409 ? 5.031 -13.888 8.726 1.00 88.38 409 VAL A CA 1
ATOM 3293 C C . VAL A 1 409 ? 4.654 -14.126 7.268 1.00 88.38 409 VAL A C 1
ATOM 3295 O O . VAL A 1 409 ? 5.490 -13.977 6.376 1.00 88.38 409 VAL A O 1
ATOM 3298 N N . GLU A 1 410 ? 3.411 -14.537 7.027 1.00 89.12 410 GLU A N 1
ATOM 3299 C CA . GLU A 1 410 ? 2.893 -14.819 5.681 1.00 89.12 410 GLU A CA 1
ATOM 3300 C C . GLU A 1 410 ? 2.484 -13.522 4.951 1.00 89.12 410 GLU A C 1
ATOM 3302 O O . GLU A 1 410 ? 2.282 -12.476 5.570 1.00 89.12 410 GLU A O 1
ATOM 3307 N N . GLY A 1 411 ? 2.318 -13.585 3.632 1.00 88.38 411 GLY A N 1
ATOM 3308 C CA . GLY A 1 411 ? 1.823 -12.500 2.782 1.00 88.38 411 GLY A CA 1
ATOM 3309 C C . GLY A 1 411 ? 2.904 -11.645 2.103 1.00 88.38 411 GLY A C 1
ATOM 3310 O O . GLY A 1 411 ? 4.063 -11.585 2.513 1.00 88.38 411 GLY A O 1
ATOM 3311 N N . GLU A 1 412 ? 2.490 -10.937 1.052 1.00 91.06 412 GLU A N 1
ATOM 3312 C CA . GLU A 1 412 ? 3.342 -10.127 0.161 1.00 91.06 412 GLU A CA 1
ATOM 3313 C C . GLU A 1 412 ? 2.944 -8.640 0.246 1.00 91.06 412 GLU A C 1
ATOM 3315 O O . GLU A 1 412 ? 1.955 -8.249 -0.363 1.00 91.06 412 GLU A O 1
ATOM 3320 N N . PRO A 1 413 ? 3.638 -7.742 0.962 1.00 92.31 413 PRO A N 1
ATOM 3321 C CA . PRO A 1 413 ? 3.153 -6.368 1.096 1.00 92.31 413 PRO A CA 1
ATOM 3322 C C . PRO A 1 413 ? 3.149 -5.640 -0.258 1.00 92.31 413 PRO A C 1
ATOM 3324 O O . PRO A 1 413 ? 4.162 -5.613 -0.963 1.00 92.31 413 PRO A O 1
ATOM 3327 N N . ALA A 1 414 ? 2.051 -4.950 -0.590 1.00 95.25 414 ALA A N 1
ATOM 3328 C CA . ALA A 1 414 ? 2.077 -3.991 -1.694 1.00 95.25 414 ALA A CA 1
ATOM 3329 C C . ALA A 1 414 ? 3.074 -2.882 -1.324 1.00 95.25 414 ALA A C 1
ATOM 3331 O O . ALA A 1 414 ? 2.920 -2.203 -0.305 1.00 95.25 414 ALA A O 1
ATOM 3332 N N . PHE A 1 415 ? 4.144 -2.746 -2.102 1.00 93.88 415 PHE A N 1
ATOM 3333 C CA . PHE A 1 415 ? 5.296 -1.932 -1.722 1.00 93.88 415 PHE A CA 1
ATOM 3334 C C . PHE A 1 415 ? 5.270 -0.613 -2.479 1.00 93.88 415 PHE A C 1
ATOM 3336 O O . PHE A 1 415 ? 5.206 -0.600 -3.704 1.00 93.88 415 PHE A O 1
ATOM 3343 N N . ILE A 1 416 ? 5.325 0.499 -1.752 1.00 95.19 416 ILE A N 1
ATOM 3344 C CA . ILE A 1 416 ? 5.360 1.840 -2.331 1.00 95.19 416 ILE A CA 1
ATOM 3345 C C . ILE A 1 416 ? 6.568 2.574 -1.765 1.00 95.19 416 ILE A C 1
ATOM 3347 O O . ILE A 1 416 ? 6.803 2.580 -0.555 1.00 95.19 416 ILE A O 1
ATOM 3351 N N . SER A 1 417 ? 7.321 3.253 -2.622 1.00 92.38 417 SER A N 1
ATOM 3352 C CA . SER A 1 417 ? 8.438 4.072 -2.184 1.00 92.38 417 SER A CA 1
ATOM 3353 C C . SER A 1 417 ? 8.718 5.270 -3.089 1.00 92.38 417 SER A C 1
ATOM 3355 O O . SER A 1 417 ? 8.106 5.459 -4.142 1.00 92.38 417 SER A O 1
ATOM 3357 N N . THR A 1 418 ? 9.637 6.122 -2.644 1.00 89.25 418 THR A N 1
ATOM 3358 C CA . THR A 1 418 ? 10.166 7.264 -3.389 1.00 89.25 418 THR A CA 1
ATOM 3359 C C . THR A 1 418 ? 11.680 7.164 -3.457 1.00 89.25 418 THR A C 1
ATOM 3361 O O . THR A 1 418 ? 12.314 6.791 -2.475 1.00 89.25 418 THR A O 1
ATOM 3364 N N . ASN A 1 419 ? 12.259 7.527 -4.601 1.00 83.75 419 ASN A N 1
ATOM 3365 C CA . ASN A 1 419 ? 13.702 7.454 -4.814 1.00 83.75 419 ASN A CA 1
ATOM 3366 C C . ASN A 1 419 ? 14.318 8.794 -5.240 1.00 83.75 419 ASN A C 1
ATOM 3368 O O . ASN A 1 419 ? 13.678 9.567 -5.961 1.00 83.75 419 ASN A O 1
ATOM 3372 N N . VAL A 1 420 ? 15.557 9.068 -4.827 1.00 69.38 420 VAL A N 1
ATOM 3373 C CA . VAL A 1 420 ? 16.384 10.189 -5.302 1.00 69.38 420 VAL A CA 1
ATOM 3374 C C . VAL A 1 420 ? 17.711 9.700 -5.912 1.00 69.38 420 VAL A C 1
ATOM 3376 O O . VAL A 1 420 ? 18.229 10.381 -6.798 1.00 69.38 420 VAL A O 1
ATOM 3379 N N . VAL A 1 421 ? 18.239 8.539 -5.502 1.00 61.53 421 VAL A N 1
ATOM 3380 C CA . VAL A 1 421 ? 19.580 8.030 -5.861 1.00 61.53 421 VAL A CA 1
ATOM 3381 C C . VAL A 1 421 ? 19.513 6.641 -6.521 1.00 61.53 421 VAL A C 1
ATOM 3383 O O . VAL A 1 421 ? 18.660 5.823 -6.212 1.00 61.53 421 VAL A O 1
ATOM 3386 N N . ALA A 1 422 ? 20.418 6.326 -7.449 1.00 54.78 422 ALA A N 1
ATOM 3387 C CA . ALA A 1 422 ? 20.365 5.076 -8.225 1.00 54.78 422 ALA A CA 1
ATOM 3388 C C . ALA A 1 422 ? 20.710 3.774 -7.448 1.00 54.78 422 ALA A C 1
ATOM 3390 O O . ALA A 1 422 ? 20.689 2.698 -8.038 1.00 54.78 422 ALA A O 1
ATOM 3391 N N . SER A 1 423 ? 21.039 3.841 -6.153 1.00 62.72 423 SER A N 1
ATOM 3392 C CA . SER A 1 423 ? 21.506 2.708 -5.334 1.00 62.72 423 SER A CA 1
ATOM 3393 C C . SER A 1 423 ? 20.359 1.899 -4.702 1.00 62.72 423 SER A C 1
ATOM 3395 O O . SER A 1 423 ? 20.151 1.923 -3.488 1.00 62.72 423 SER A O 1
ATOM 3397 N N . ILE A 1 424 ? 19.619 1.161 -5.536 1.00 70.94 424 ILE A N 1
ATOM 3398 C CA . ILE A 1 424 ? 18.585 0.201 -5.111 1.00 70.94 424 ILE A CA 1
ATOM 3399 C C . ILE A 1 424 ? 18.987 -1.209 -5.558 1.00 70.94 424 ILE A C 1
ATOM 3401 O O . ILE A 1 424 ? 19.485 -1.393 -6.667 1.00 70.94 424 ILE A O 1
ATOM 3405 N N . ASP A 1 425 ? 18.732 -2.205 -4.706 1.00 74.94 425 ASP A N 1
ATOM 3406 C CA . ASP A 1 425 ? 18.879 -3.627 -5.036 1.00 74.94 425 ASP A CA 1
ATOM 3407 C C . ASP A 1 425 ? 18.084 -3.980 -6.309 1.00 74.94 425 ASP A C 1
ATOM 3409 O O . ASP A 1 425 ? 16.866 -3.775 -6.386 1.00 74.94 425 ASP A O 1
ATOM 3413 N N . THR A 1 426 ? 18.769 -4.527 -7.317 1.00 76.69 426 THR A N 1
ATOM 3414 C CA . THR A 1 426 ? 18.157 -4.857 -8.610 1.00 76.69 426 THR A CA 1
ATOM 3415 C C . THR A 1 426 ? 17.039 -5.885 -8.476 1.00 76.69 426 THR A C 1
ATOM 3417 O O . THR A 1 426 ? 16.069 -5.818 -9.222 1.00 76.69 426 THR A O 1
ATOM 3420 N N . GLN A 1 427 ? 17.074 -6.780 -7.486 1.00 77.81 427 GLN A N 1
ATOM 3421 C CA . GLN A 1 427 ? 16.003 -7.753 -7.261 1.00 77.81 427 GLN A CA 1
ATOM 3422 C C . GLN A 1 427 ? 14.699 -7.077 -6.805 1.00 77.81 427 GLN A C 1
ATOM 3424 O O . GLN A 1 427 ? 13.623 -7.586 -7.124 1.00 77.81 427 GLN A O 1
ATOM 3429 N N . ILE A 1 428 ? 14.777 -5.918 -6.137 1.00 83.12 428 ILE A N 1
ATOM 3430 C CA . ILE A 1 428 ? 13.611 -5.086 -5.794 1.00 83.12 428 ILE A CA 1
ATOM 3431 C C . ILE A 1 428 ? 13.142 -4.294 -7.024 1.00 83.12 428 ILE A C 1
ATOM 3433 O O . ILE A 1 428 ? 11.943 -4.277 -7.308 1.00 83.12 428 ILE A O 1
ATOM 3437 N N . LEU A 1 429 ? 14.065 -3.692 -7.788 1.00 82.50 429 LEU A N 1
ATOM 3438 C CA . LEU A 1 429 ? 13.742 -2.969 -9.031 1.00 82.50 429 LEU A CA 1
ATOM 3439 C C . LEU A 1 429 ? 13.019 -3.867 -10.047 1.00 82.50 429 LEU A C 1
ATOM 3441 O O . LEU A 1 429 ? 11.984 -3.477 -10.576 1.00 82.50 429 LEU A O 1
ATOM 3445 N N . ASN A 1 430 ? 13.490 -5.101 -10.234 1.00 80.19 430 ASN A N 1
ATOM 3446 C CA . ASN A 1 430 ? 12.914 -6.093 -11.152 1.00 80.19 430 ASN A CA 1
ATOM 3447 C C . ASN A 1 430 ? 11.483 -6.533 -10.785 1.00 80.19 430 ASN A C 1
ATOM 3449 O O . ASN A 1 430 ? 10.841 -7.219 -11.572 1.00 80.19 430 ASN A O 1
ATOM 3453 N N . ARG A 1 431 ? 10.996 -6.187 -9.588 1.00 83.44 431 ARG A N 1
ATOM 3454 C CA . ARG A 1 431 ? 9.634 -6.478 -9.099 1.00 83.44 431 ARG A CA 1
ATOM 3455 C C . ARG A 1 431 ? 8.778 -5.220 -8.965 1.00 83.44 431 ARG A C 1
ATOM 3457 O O . ARG A 1 431 ? 7.615 -5.299 -8.591 1.00 83.44 431 ARG A O 1
ATOM 3464 N N . THR A 1 432 ? 9.353 -4.051 -9.244 1.00 89.06 432 THR A N 1
ATOM 3465 C CA . THR A 1 432 ? 8.759 -2.757 -8.927 1.00 89.06 432 THR A CA 1
ATOM 3466 C C . THR A 1 432 ? 8.677 -1.846 -10.144 1.00 89.06 432 THR A C 1
ATOM 3468 O O . THR A 1 432 ? 9.688 -1.491 -10.745 1.00 89.06 432 THR A O 1
ATOM 3471 N N . VAL A 1 433 ? 7.468 -1.394 -10.477 1.00 90.62 433 VAL A N 1
ATOM 3472 C CA . VAL A 1 433 ? 7.252 -0.403 -11.538 1.00 90.62 433 VAL A CA 1
ATOM 3473 C C . VAL A 1 433 ? 7.847 0.934 -11.092 1.00 90.62 433 VAL A C 1
ATOM 3475 O O . VAL A 1 433 ? 7.726 1.319 -9.923 1.00 90.62 433 VAL A O 1
ATOM 3478 N N . GLN A 1 434 ? 8.470 1.670 -12.017 1.00 88.88 434 GLN A N 1
ATOM 3479 C CA . GLN A 1 434 ? 9.203 2.905 -11.704 1.00 88.88 434 GLN A CA 1
ATOM 3480 C C . GLN A 1 434 ? 8.610 4.181 -12.340 1.00 88.88 434 GLN A C 1
ATOM 3482 O O . GLN A 1 434 ? 9.316 4.857 -13.094 1.00 88.88 434 GLN A O 1
ATOM 3487 N N . PRO A 1 435 ? 7.346 4.569 -12.052 1.00 86.69 435 PRO A N 1
ATOM 3488 C CA . PRO A 1 435 ? 6.762 5.775 -12.632 1.00 86.69 435 PRO A CA 1
ATOM 3489 C C . PRO A 1 435 ? 7.574 7.036 -12.308 1.00 86.69 435 PRO A C 1
ATOM 3491 O O . PRO A 1 435 ? 7.812 7.372 -11.141 1.00 86.69 435 PRO A O 1
ATOM 3494 N N . TYR A 1 436 ? 7.973 7.754 -13.354 1.00 83.44 436 TYR A N 1
ATOM 3495 C CA . TYR A 1 436 ? 8.796 8.954 -13.257 1.00 83.44 436 TYR A CA 1
ATOM 3496 C C . TYR A 1 436 ? 7.951 10.218 -13.100 1.00 83.44 436 TYR A C 1
ATOM 3498 O O . TYR A 1 436 ? 6.977 10.437 -13.821 1.00 83.44 436 TYR A O 1
ATOM 3506 N N . LEU A 1 437 ? 8.352 11.088 -12.169 1.00 80.81 437 LEU A N 1
ATOM 3507 C CA . LEU A 1 437 ? 7.806 12.437 -12.039 1.00 80.81 437 LEU A CA 1
ATOM 3508 C C . LEU A 1 437 ? 8.829 13.472 -12.548 1.00 80.81 437 LEU A C 1
ATOM 3510 O O . LEU A 1 437 ? 9.764 13.814 -11.805 1.00 80.81 437 LEU A O 1
ATOM 3514 N N . PRO A 1 438 ? 8.673 14.007 -13.776 1.00 72.56 438 PRO A N 1
ATOM 3515 C CA . PRO A 1 438 ? 9.560 15.039 -14.297 1.00 72.56 438 PRO A CA 1
ATOM 3516 C C . PRO A 1 438 ? 9.462 16.330 -13.475 1.00 72.56 438 PRO A C 1
ATOM 3518 O O . PRO A 1 438 ? 8.424 16.681 -12.911 1.00 72.56 438 PRO A O 1
ATOM 3521 N N . SER A 1 439 ? 10.565 17.079 -13.415 1.00 65.31 439 SER A N 1
ATOM 3522 C CA . SER A 1 439 ? 10.582 18.380 -12.740 1.00 65.31 439 SER A CA 1
ATOM 3523 C C . SER A 1 439 ? 10.087 19.471 -13.685 1.00 65.31 439 SER A C 1
ATOM 3525 O O . SER A 1 439 ? 10.834 19.957 -14.532 1.00 65.31 439 SER A O 1
ATOM 3527 N N . SER A 1 440 ? 8.823 19.863 -13.525 1.00 62.19 440 SER A N 1
ATOM 3528 C CA . SER A 1 440 ? 8.173 20.936 -14.283 1.00 62.19 440 SER A CA 1
ATOM 3529 C C . SER A 1 440 ? 8.995 22.239 -14.264 1.00 62.19 440 SER A C 1
ATOM 3531 O O . SER A 1 440 ? 9.081 22.927 -13.237 1.00 62.19 440 SER A O 1
ATOM 3533 N N . GLY A 1 441 ? 9.581 22.613 -15.404 1.00 59.81 441 GLY A N 1
ATOM 3534 C CA . GLY A 1 441 ? 10.317 23.873 -15.551 1.00 59.81 441 GLY A CA 1
ATOM 3535 C C . GLY A 1 441 ? 9.422 25.117 -15.460 1.00 59.81 441 GLY A C 1
ATOM 3536 O O . GLY A 1 441 ? 9.865 26.156 -14.963 1.00 59.81 441 GLY A O 1
ATOM 3537 N N . ASP A 1 442 ? 8.161 24.986 -15.874 1.00 73.75 442 ASP A N 1
ATOM 3538 C CA . ASP A 1 442 ? 7.207 26.078 -16.074 1.00 73.75 442 ASP A CA 1
ATOM 3539 C C . ASP A 1 442 ? 6.945 26.959 -14.831 1.00 73.75 442 ASP A C 1
ATOM 3541 O O . ASP A 1 442 ? 6.783 26.499 -13.696 1.00 73.75 442 ASP A O 1
ATOM 3545 N N . LYS A 1 443 ? 6.865 28.272 -15.083 1.00 76.06 443 LYS A N 1
ATOM 3546 C CA . LYS A 1 443 ? 6.534 29.308 -14.102 1.00 76.06 443 LYS A CA 1
ATOM 3547 C C . LYS A 1 443 ? 5.061 29.246 -13.671 1.00 76.06 443 LYS A C 1
ATOM 3549 O O . LYS A 1 443 ? 4.808 29.456 -12.482 1.00 76.06 443 LYS A O 1
ATOM 3554 N N . LYS A 1 444 ? 4.109 28.927 -14.565 1.00 79.69 444 LYS A N 1
ATOM 3555 C CA . LYS A 1 444 ? 2.672 28.865 -14.223 1.00 79.69 444 LYS A CA 1
ATOM 3556 C C . LYS A 1 444 ? 2.390 27.703 -13.269 1.00 79.69 444 LYS A C 1
ATOM 3558 O O . LYS A 1 444 ? 1.778 27.919 -12.228 1.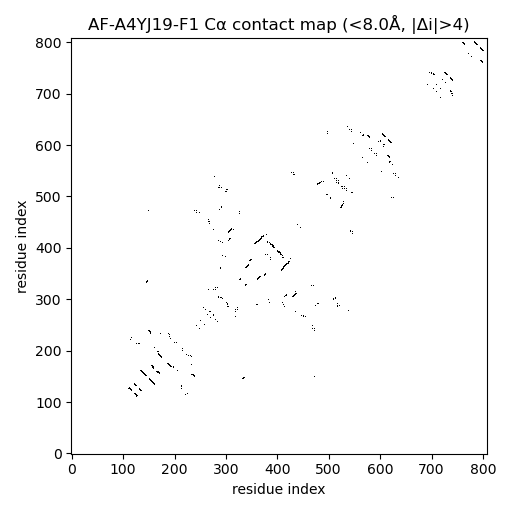00 79.69 444 LYS A O 1
ATOM 3563 N N . PHE A 1 445 ? 2.906 26.502 -13.534 1.00 77.31 445 PHE A N 1
ATOM 3564 C CA . PHE A 1 445 ? 2.809 25.348 -12.636 1.00 77.31 445 PHE A CA 1
ATOM 3565 C C . PHE A 1 445 ? 3.456 25.625 -11.272 1.00 77.31 445 PHE A C 1
ATOM 3567 O O . PHE A 1 445 ? 2.864 25.332 -10.231 1.00 77.31 445 PHE A O 1
ATOM 3574 N N . LYS A 1 446 ? 4.628 26.274 -11.241 1.00 79.38 446 LYS A N 1
ATOM 3575 C CA . LYS A 1 446 ? 5.257 26.718 -9.982 1.00 79.38 446 LYS A CA 1
ATOM 3576 C C . LYS A 1 446 ? 4.373 27.702 -9.205 1.00 79.38 446 LYS A C 1
ATOM 3578 O O . LYS A 1 446 ? 4.336 27.633 -7.978 1.00 79.38 446 LYS A O 1
ATOM 3583 N N . GLU A 1 447 ? 3.625 28.576 -9.878 1.00 83.69 447 GLU A N 1
ATOM 3584 C CA . GLU A 1 447 ? 2.646 29.450 -9.222 1.00 83.69 447 GLU A CA 1
ATOM 3585 C C . GLU A 1 447 ? 1.396 28.694 -8.746 1.00 83.69 447 GLU A C 1
ATOM 3587 O O . GLU A 1 447 ? 1.028 28.851 -7.579 1.00 83.69 447 GLU A O 1
ATOM 3592 N N . LYS A 1 448 ? 0.804 27.814 -9.578 1.00 83.06 448 LYS A N 1
ATOM 3593 C CA . LYS A 1 448 ? -0.270 26.880 -9.176 1.00 83.06 448 LYS A CA 1
ATOM 3594 C C . LYS A 1 448 ? 0.131 26.168 -7.871 1.00 83.06 448 LYS A C 1
ATOM 3596 O O . LYS A 1 448 ? -0.647 26.140 -6.918 1.00 83.06 448 LYS A O 1
ATOM 3601 N N . LYS A 1 449 ? 1.373 25.663 -7.794 1.00 81.00 449 LYS A N 1
ATOM 3602 C CA . LYS A 1 449 ? 1.935 24.934 -6.639 1.00 81.00 449 LYS A CA 1
ATOM 3603 C C . LYS A 1 449 ? 2.075 25.824 -5.402 1.00 81.00 449 LYS A C 1
ATOM 3605 O O . LYS A 1 449 ? 1.624 25.420 -4.334 1.00 81.00 449 LYS A O 1
ATOM 3610 N N . ARG A 1 450 ? 2.596 27.053 -5.534 1.00 82.62 450 ARG A N 1
ATOM 3611 C CA . ARG A 1 450 ? 2.657 28.023 -4.419 1.00 82.62 450 ARG A CA 1
ATOM 3612 C C . ARG A 1 450 ? 1.270 28.400 -3.892 1.00 82.62 450 ARG A C 1
ATOM 3614 O O . ARG A 1 450 ? 1.047 28.285 -2.691 1.00 82.62 450 ARG A O 1
ATOM 3621 N N . ARG A 1 451 ? 0.329 28.789 -4.767 1.00 84.00 451 ARG A N 1
ATOM 3622 C CA . ARG A 1 451 ? -1.050 29.138 -4.365 1.00 84.00 451 ARG A CA 1
ATOM 3623 C C . ARG A 1 451 ? -1.722 27.982 -3.624 1.00 84.00 451 ARG A C 1
ATOM 3625 O O . ARG A 1 451 ? -2.346 28.203 -2.593 1.00 84.00 451 ARG A O 1
ATOM 3632 N N . LYS A 1 452 ? -1.558 26.751 -4.118 1.00 84.12 452 LYS A N 1
ATOM 3633 C CA . LYS A 1 452 ? -2.161 25.551 -3.525 1.00 84.12 452 LYS A CA 1
ATOM 3634 C C . LYS A 1 452 ? -1.602 25.207 -2.147 1.00 84.12 452 LYS A C 1
ATOM 3636 O O . LYS A 1 452 ? -2.371 24.819 -1.281 1.00 84.12 452 LYS A O 1
ATOM 3641 N N . ILE A 1 453 ? -0.296 25.387 -1.933 1.00 82.06 453 ILE A N 1
ATOM 3642 C CA . ILE A 1 453 ? 0.329 25.241 -0.608 1.00 82.06 453 ILE A CA 1
ATOM 3643 C C . ILE A 1 453 ? -0.191 26.323 0.351 1.00 82.06 453 ILE A C 1
ATOM 3645 O O . ILE A 1 453 ? -0.546 26.010 1.481 1.00 82.06 453 ILE A O 1
ATOM 3649 N N . TRP A 1 454 ? -0.279 27.576 -0.110 1.00 84.31 454 TRP A N 1
ATOM 3650 C CA . TRP A 1 454 ? -0.678 28.722 0.714 1.00 84.31 454 TRP A CA 1
ATOM 3651 C C . TRP A 1 454 ? -2.151 28.692 1.145 1.00 84.31 454 TRP A C 1
ATOM 3653 O O . TRP A 1 454 ? -2.471 28.977 2.294 1.00 84.31 454 TRP A O 1
ATOM 3663 N N . PHE A 1 455 ? -3.056 28.317 0.238 1.00 84.06 455 PHE A N 1
ATOM 3664 C CA . PHE A 1 455 ? -4.500 28.249 0.495 1.00 84.06 455 PHE A CA 1
ATOM 3665 C C . PHE A 1 455 ? -4.988 26.833 0.843 1.00 84.06 455 PHE A C 1
ATOM 3667 O O . PHE A 1 455 ? -6.175 26.532 0.691 1.00 84.06 455 PHE A O 1
ATOM 3674 N N . LYS A 1 456 ? -4.093 25.944 1.299 1.00 80.38 456 LYS A N 1
ATOM 3675 C CA . LYS A 1 456 ? -4.450 24.560 1.618 1.00 80.38 456 LYS A CA 1
ATOM 3676 C C . LYS A 1 456 ? -5.374 24.491 2.835 1.00 80.38 456 LYS A C 1
ATOM 3678 O O . LYS A 1 456 ? -4.922 24.566 3.975 1.00 80.38 456 LYS A O 1
ATOM 3683 N N . LYS A 1 457 ? -6.663 24.255 2.594 1.00 79.94 457 LYS A N 1
ATOM 3684 C CA . LYS A 1 457 ? -7.595 23.807 3.635 1.00 79.94 457 LYS A CA 1
ATOM 3685 C C . LYS A 1 457 ? -7.494 22.292 3.809 1.00 79.94 457 LYS A C 1
ATOM 3687 O O . LYS A 1 457 ? -7.405 21.553 2.826 1.00 79.94 457 LYS A O 1
ATOM 3692 N N . GLY A 1 458 ? -7.494 21.845 5.063 1.00 76.94 458 GLY A N 1
ATOM 3693 C CA . GLY A 1 458 ? -7.781 20.453 5.395 1.00 76.94 458 GLY A CA 1
ATOM 3694 C C . GLY A 1 458 ? -9.258 20.125 5.167 1.00 76.94 458 GLY A C 1
ATOM 3695 O O . GLY A 1 458 ? -10.071 21.016 4.917 1.00 76.94 458 GLY A O 1
ATOM 3696 N N . LEU A 1 459 ? -9.581 18.840 5.274 1.00 84.12 459 LEU A N 1
ATOM 3697 C CA . LEU A 1 459 ? -10.922 18.415 5.677 1.00 84.12 459 LEU A CA 1
ATOM 3698 C C . LEU A 1 459 ? -11.008 18.586 7.203 1.00 84.12 459 LEU A C 1
ATOM 3700 O O . LEU A 1 459 ? -9.965 18.630 7.862 1.00 84.12 459 LEU A O 1
ATOM 3704 N N . ASP A 1 460 ? -12.208 18.682 7.761 1.00 89.31 460 ASP A N 1
ATOM 3705 C CA . ASP A 1 460 ? -12.401 18.536 9.204 1.00 89.31 460 ASP A CA 1
ATOM 3706 C C . ASP A 1 460 ? -12.162 17.080 9.652 1.00 89.31 460 ASP A C 1
ATOM 3708 O O . ASP A 1 460 ? -12.221 16.141 8.849 1.00 89.31 460 ASP A O 1
ATOM 3712 N N . ASP A 1 461 ? -11.859 16.890 10.938 1.00 87.50 461 ASP A N 1
ATOM 3713 C CA . ASP A 1 461 ? -11.490 15.577 11.475 1.00 87.50 461 ASP A CA 1
ATOM 3714 C C . ASP A 1 461 ? -12.657 14.573 11.441 1.00 87.50 461 ASP A C 1
ATOM 3716 O O . ASP A 1 461 ? -12.426 13.371 11.294 1.00 87.50 461 ASP A O 1
ATOM 3720 N N . GLU A 1 462 ? -13.910 15.032 11.527 1.00 88.31 462 GLU A N 1
ATOM 3721 C CA . GLU A 1 462 ? -15.090 14.166 11.433 1.00 88.31 462 GLU A CA 1
ATOM 3722 C C . GLU A 1 462 ? -15.239 13.620 10.008 1.00 88.31 462 GLU A C 1
ATOM 3724 O O . GLU A 1 462 ? -15.231 12.403 9.809 1.00 88.31 462 GLU A O 1
ATOM 3729 N N . GLN A 1 463 ? -15.254 14.493 8.996 1.00 90.31 463 GLN A N 1
ATOM 3730 C CA . GLN A 1 463 ? -15.283 14.112 7.585 1.00 90.31 463 GLN A CA 1
ATOM 3731 C C . GLN A 1 463 ? -14.072 13.250 7.199 1.00 90.31 463 GLN A C 1
ATOM 3733 O O . GLN A 1 463 ? -14.214 12.291 6.438 1.00 90.31 463 GLN A O 1
ATOM 3738 N N . PHE A 1 464 ? -12.880 13.546 7.722 1.00 90.88 464 PHE A N 1
ATOM 3739 C CA . PHE A 1 464 ? -11.682 12.756 7.441 1.00 90.88 464 PHE A CA 1
ATOM 3740 C C . PHE A 1 464 ? -11.778 11.330 8.006 1.00 90.88 464 PHE A C 1
ATOM 3742 O O . PHE A 1 464 ? -11.500 10.368 7.285 1.00 90.88 464 PHE A O 1
ATOM 3749 N N . ASN A 1 465 ? -12.244 11.172 9.249 1.00 90.38 465 ASN A N 1
ATOM 3750 C CA . ASN A 1 465 ? -12.498 9.858 9.848 1.00 90.38 465 ASN A CA 1
ATOM 3751 C C . ASN A 1 465 ? -13.651 9.116 9.151 1.00 90.38 465 ASN A C 1
ATOM 3753 O O . ASN A 1 465 ? -13.538 7.915 8.894 1.00 90.38 465 ASN A O 1
ATOM 3757 N N . ARG A 1 466 ? -14.716 9.830 8.760 1.00 92.44 466 ARG A N 1
ATOM 3758 C CA . ARG A 1 466 ? -15.834 9.297 7.966 1.00 92.44 466 ARG A CA 1
ATOM 3759 C C . ARG A 1 466 ? -15.346 8.687 6.652 1.00 92.44 466 ARG A C 1
ATOM 3761 O O . ARG A 1 466 ? -15.723 7.567 6.313 1.00 92.44 466 ARG A O 1
ATOM 3768 N N . ILE A 1 467 ? -14.470 9.395 5.936 1.00 95.56 467 ILE A N 1
ATOM 3769 C CA . ILE A 1 467 ? -13.874 8.901 4.690 1.00 95.56 467 ILE A CA 1
ATOM 3770 C C . ILE A 1 467 ? -12.995 7.674 4.956 1.00 95.56 467 ILE A C 1
ATOM 3772 O O . ILE A 1 467 ? -13.126 6.707 4.214 1.00 95.56 467 ILE A O 1
ATOM 3776 N N . LYS A 1 468 ? -12.166 7.654 6.013 1.00 94.62 468 LYS A N 1
ATOM 3777 C CA . LYS A 1 468 ? -11.354 6.467 6.362 1.00 94.62 468 LYS A CA 1
ATOM 3778 C C . LYS A 1 468 ? -12.191 5.213 6.624 1.00 94.62 468 LYS A C 1
ATOM 3780 O O . LYS A 1 468 ? -11.787 4.119 6.235 1.00 94.62 468 LYS A O 1
ATOM 3785 N N . LEU A 1 469 ? -13.359 5.359 7.251 1.00 93.44 469 LEU A N 1
ATOM 3786 C CA . LEU A 1 469 ? -14.269 4.236 7.471 1.00 93.44 469 LEU A CA 1
ATOM 3787 C C . LEU A 1 469 ? -14.860 3.726 6.145 1.00 93.44 469 LEU A C 1
ATOM 3789 O O . LEU A 1 469 ? -14.890 2.522 5.898 1.00 93.44 469 LEU A O 1
ATOM 3793 N N . VAL A 1 470 ? -15.269 4.648 5.267 1.00 96.31 470 VAL A N 1
ATOM 3794 C CA . VAL A 1 470 ? -15.811 4.348 3.930 1.00 96.31 470 VAL A CA 1
ATOM 3795 C C . VAL A 1 470 ? -14.784 3.659 3.035 1.00 96.31 470 VAL A C 1
ATOM 3797 O O . VAL A 1 470 ? -15.126 2.684 2.375 1.00 96.31 470 VAL A O 1
ATOM 3800 N N . THR A 1 471 ? -13.536 4.128 3.003 1.00 96.62 471 THR A N 1
ATOM 3801 C CA . THR A 1 471 ? -12.468 3.551 2.168 1.00 96.62 471 THR A CA 1
ATOM 3802 C C . THR A 1 471 ? -12.002 2.192 2.680 1.00 96.62 471 THR A C 1
ATOM 3804 O O . THR A 1 471 ? -11.752 1.307 1.865 1.00 96.62 471 THR A O 1
ATOM 3807 N N . TYR A 1 472 ? -11.937 1.994 4.002 1.00 95.19 472 TYR A N 1
ATOM 3808 C CA . TYR A 1 472 ? -11.684 0.686 4.613 1.00 95.19 472 TYR A CA 1
ATOM 3809 C C . TYR A 1 472 ? -12.768 -0.320 4.209 1.00 95.19 472 TYR A C 1
ATOM 3811 O O . TYR A 1 472 ? -12.457 -1.381 3.672 1.00 95.19 472 TYR A O 1
ATOM 3819 N N . ALA A 1 473 ? -14.038 0.049 4.399 1.00 95.19 473 ALA A N 1
ATOM 3820 C CA . ALA A 1 473 ? -15.180 -0.792 4.056 1.00 95.19 473 ALA A CA 1
ATOM 3821 C C . ALA A 1 473 ? -15.270 -1.080 2.553 1.00 95.19 473 ALA A C 1
ATOM 3823 O O . ALA A 1 473 ? -15.609 -2.189 2.151 1.00 95.19 473 ALA A O 1
ATOM 3824 N N . TRP A 1 474 ? -14.954 -0.081 1.722 1.00 96.75 474 TRP A N 1
ATOM 3825 C CA . TRP A 1 474 ? -14.954 -0.202 0.267 1.00 96.75 474 TRP A CA 1
ATOM 3826 C C . TRP A 1 474 ? -13.881 -1.189 -0.175 1.00 96.75 474 TRP A C 1
ATOM 3828 O O . TRP A 1 474 ? -14.225 -2.163 -0.841 1.00 96.75 474 TRP A O 1
ATOM 3838 N N . LEU A 1 475 ? -12.631 -0.999 0.269 1.00 96.62 475 LEU A N 1
ATOM 3839 C CA . LEU A 1 475 ? -11.510 -1.870 -0.077 1.00 96.62 475 LEU A CA 1
ATOM 3840 C C . LEU A 1 475 ? -11.822 -3.322 0.297 1.00 96.62 475 LEU A C 1
ATOM 3842 O O . LEU A 1 475 ? -11.785 -4.176 -0.574 1.00 96.62 475 LEU A O 1
ATOM 3846 N N . LYS A 1 476 ? -12.241 -3.578 1.543 1.00 93.31 476 LYS A N 1
ATOM 3847 C CA . LYS A 1 476 ? -12.608 -4.910 2.068 1.00 93.31 476 LYS A CA 1
ATOM 3848 C C . LYS A 1 476 ? -13.874 -5.528 1.441 1.00 93.31 476 LYS A C 1
ATOM 3850 O O . LYS A 1 476 ? -14.311 -6.587 1.882 1.00 93.31 476 LYS A O 1
ATOM 3855 N N . SER A 1 477 ? -14.499 -4.854 0.473 1.00 94.00 477 SER A N 1
ATOM 3856 C CA . SER A 1 477 ? -15.700 -5.319 -0.235 1.00 94.00 477 SER A CA 1
ATOM 3857 C C . SER A 1 477 ? -15.491 -5.510 -1.740 1.00 94.00 477 SER A C 1
ATOM 3859 O O . SER A 1 477 ? -16.464 -5.783 -2.444 1.00 94.00 477 SER A O 1
ATOM 3861 N N . LEU A 1 478 ? -14.274 -5.311 -2.256 1.00 95.69 478 LEU A N 1
ATOM 3862 C CA . LEU A 1 478 ? -13.940 -5.572 -3.660 1.00 95.69 478 LEU A CA 1
ATOM 3863 C C . LEU A 1 478 ? -13.721 -7.080 -3.900 1.00 95.69 478 LEU A C 1
ATOM 3865 O O . LEU A 1 478 ? -13.370 -7.789 -2.957 1.00 95.69 478 LEU A O 1
ATOM 3869 N N . PRO A 1 479 ? -13.877 -7.586 -5.140 1.00 95.75 479 PRO A N 1
ATOM 3870 C CA . PRO A 1 479 ? -13.410 -8.922 -5.502 1.00 95.75 479 PRO A CA 1
ATOM 3871 C C . PRO A 1 479 ? -11.903 -9.040 -5.259 1.00 95.75 479 PRO A C 1
ATOM 3873 O O . PRO A 1 479 ? -11.128 -8.195 -5.715 1.00 95.75 479 PRO A O 1
ATOM 3876 N N . ASP A 1 480 ? -11.481 -10.075 -4.539 1.00 94.38 480 ASP A N 1
ATOM 3877 C CA . ASP A 1 480 ? -10.086 -10.274 -4.136 1.00 94.38 480 ASP A CA 1
ATOM 3878 C C . ASP A 1 480 ? -9.326 -11.274 -5.026 1.00 94.38 480 ASP A C 1
ATOM 3880 O O . ASP A 1 480 ? -8.116 -11.411 -4.878 1.00 94.38 480 ASP A O 1
ATOM 3884 N N . ASP A 1 481 ? -9.980 -11.928 -5.990 1.00 93.81 481 ASP A N 1
ATOM 3885 C CA . ASP A 1 481 ? -9.306 -12.788 -6.973 1.00 93.81 481 ASP A CA 1
ATOM 3886 C C . ASP A 1 481 ? -9.951 -12.756 -8.378 1.00 93.81 481 ASP A C 1
ATOM 3888 O O . ASP A 1 481 ? -10.615 -13.714 -8.768 1.00 93.81 481 ASP A O 1
ATOM 3892 N N . PRO A 1 482 ? -9.792 -11.664 -9.158 1.00 95.38 482 PRO A N 1
ATOM 3893 C CA . PRO A 1 482 ? -10.281 -11.626 -10.536 1.00 95.38 482 PRO A CA 1
ATOM 3894 C C . PRO A 1 482 ? -9.486 -12.567 -11.456 1.00 95.38 482 PRO A C 1
ATOM 3896 O O . PRO A 1 482 ? -8.266 -12.422 -11.599 1.00 95.38 482 PRO A O 1
ATOM 3899 N N . GLU A 1 483 ? -10.174 -13.506 -12.109 1.00 94.06 483 GLU A N 1
ATOM 3900 C CA . GLU A 1 483 ? -9.560 -14.488 -13.018 1.00 94.06 483 GLU A CA 1
ATOM 3901 C C . GLU A 1 483 ? -9.262 -13.893 -14.412 1.00 94.06 483 GLU A C 1
ATOM 3903 O O . GLU A 1 483 ? -10.109 -13.186 -14.964 1.00 94.06 483 GLU A O 1
ATOM 3908 N N . PRO A 1 484 ? -8.110 -14.186 -15.048 1.00 92.81 484 PRO A N 1
ATOM 3909 C CA . PRO A 1 484 ? -7.852 -13.774 -16.429 1.00 92.81 484 PRO A CA 1
ATOM 3910 C C . PRO A 1 484 ? -8.809 -14.456 -17.422 1.00 92.81 484 PRO A C 1
ATOM 3912 O O . PRO A 1 484 ? -9.144 -15.632 -17.280 1.00 92.81 484 PRO A O 1
ATOM 3915 N N . THR A 1 485 ? -9.220 -13.724 -18.458 1.00 95.81 485 THR A N 1
ATOM 3916 C CA . THR A 1 485 ? -9.994 -14.252 -19.598 1.00 95.81 485 THR A CA 1
ATOM 3917 C C . THR A 1 485 ? -9.098 -14.503 -20.809 1.00 95.81 485 THR A C 1
ATOM 3919 O O . THR A 1 485 ? -8.064 -13.849 -20.951 1.00 95.81 485 THR A O 1
ATOM 3922 N N . GLU A 1 486 ? -9.509 -15.391 -21.721 1.00 94.88 486 GLU A N 1
ATOM 3923 C CA . GLU A 1 486 ? -8.773 -15.630 -22.973 1.00 94.88 486 GLU A CA 1
ATOM 3924 C C . GLU A 1 486 ? -8.631 -14.337 -23.793 1.00 94.88 486 GLU A C 1
ATOM 3926 O O . GLU A 1 486 ? -7.536 -14.008 -24.224 1.00 94.88 486 GLU A O 1
ATOM 3931 N N . GLU A 1 487 ? -9.688 -13.522 -23.898 1.00 94.25 487 GLU A N 1
ATOM 3932 C CA . GLU A 1 487 ? -9.648 -12.218 -24.582 1.00 94.25 487 GLU A CA 1
ATOM 3933 C C . GLU A 1 487 ? -8.648 -11.235 -23.944 1.00 94.25 487 GLU A C 1
ATOM 3935 O O . GLU A 1 487 ? -7.966 -10.484 -24.649 1.00 94.25 487 GLU A O 1
ATOM 3940 N N . SER A 1 488 ? -8.527 -11.245 -22.608 1.00 94.00 488 SER A N 1
ATOM 3941 C CA . SER A 1 488 ? -7.503 -10.459 -21.910 1.00 94.00 488 SER A CA 1
ATOM 3942 C C . SER A 1 488 ? -6.092 -10.975 -22.215 1.00 94.00 488 SER A C 1
ATOM 3944 O O . SER A 1 488 ? -5.186 -10.171 -22.430 1.00 94.00 488 SER A O 1
ATOM 3946 N N . PHE A 1 489 ? -5.906 -12.296 -22.314 1.00 93.00 489 PHE A N 1
ATOM 3947 C CA . PHE A 1 489 ? -4.625 -12.911 -22.660 1.00 93.00 489 PHE A CA 1
ATOM 3948 C C . PHE A 1 489 ? -4.242 -12.674 -24.128 1.00 93.00 489 PHE A C 1
ATOM 3950 O O . PHE A 1 489 ? -3.113 -12.267 -24.389 1.00 93.00 489 PHE A O 1
ATOM 3957 N N . GLU A 1 490 ? -5.171 -12.823 -25.076 1.00 93.38 490 GLU A N 1
ATOM 3958 C CA . GLU A 1 490 ? -4.963 -12.505 -26.495 1.00 93.38 490 GLU A CA 1
ATOM 3959 C C . GLU A 1 490 ? -4.506 -11.054 -26.690 1.00 93.38 490 GLU A C 1
ATOM 3961 O O . GLU A 1 490 ? -3.601 -10.793 -27.484 1.00 93.38 490 GLU A O 1
ATOM 3966 N N . LEU A 1 491 ? -5.085 -10.102 -25.948 1.00 91.62 491 LEU A N 1
ATOM 3967 C CA . LEU A 1 491 ? -4.673 -8.701 -26.008 1.00 91.62 491 LEU A CA 1
ATOM 3968 C C . LEU A 1 491 ? -3.263 -8.483 -25.436 1.00 91.62 491 LEU A C 1
ATOM 3970 O O . LEU A 1 491 ? -2.461 -7.790 -26.061 1.00 91.62 491 LEU A O 1
ATOM 3974 N N . VAL A 1 492 ? -2.937 -9.087 -24.289 1.00 91.56 492 VAL A N 1
ATOM 3975 C CA . VAL A 1 492 ? -1.587 -9.014 -23.698 1.00 91.56 492 VAL A CA 1
ATOM 3976 C C . VAL A 1 492 ? -0.550 -9.647 -24.635 1.00 91.56 492 VAL A C 1
ATOM 3978 O O . VAL A 1 492 ? 0.487 -9.041 -24.902 1.00 91.56 492 VAL A O 1
ATOM 3981 N N . ASN A 1 493 ? -0.864 -10.802 -25.224 1.00 90.25 493 ASN A N 1
ATOM 3982 C CA . ASN A 1 493 ? -0.023 -11.494 -26.197 1.00 90.25 493 ASN A CA 1
ATOM 3983 C C . ASN A 1 493 ? 0.138 -10.698 -27.509 1.00 90.25 493 ASN A C 1
ATOM 3985 O O . ASN A 1 493 ? 1.235 -10.633 -28.052 1.00 90.25 493 ASN A O 1
ATOM 3989 N N . LYS A 1 494 ? -0.909 -10.011 -27.993 1.00 89.12 494 LYS A N 1
ATOM 3990 C CA . LYS A 1 494 ? -0.826 -9.111 -29.163 1.00 89.12 494 LYS A CA 1
ATOM 3991 C C . LYS A 1 494 ? 0.114 -7.917 -28.933 1.00 89.12 494 LYS A C 1
ATOM 3993 O O . LYS A 1 494 ? 0.666 -7.395 -29.902 1.00 89.12 494 LYS A O 1
ATOM 3998 N N . ILE A 1 495 ? 0.254 -7.470 -27.682 1.00 85.75 495 ILE A N 1
ATOM 3999 C CA . ILE A 1 495 ? 1.104 -6.337 -27.295 1.00 85.75 495 ILE A CA 1
ATOM 4000 C C . ILE A 1 495 ? 2.551 -6.787 -27.069 1.00 85.75 495 ILE A C 1
ATOM 4002 O O . ILE A 1 495 ? 3.453 -6.179 -27.638 1.00 85.75 495 ILE A O 1
ATOM 4006 N N . PHE A 1 496 ? 2.785 -7.834 -26.269 1.00 86.31 496 PHE A N 1
ATOM 4007 C CA . PHE A 1 496 ? 4.146 -8.246 -25.896 1.00 86.31 496 PHE A CA 1
ATOM 4008 C C . PHE A 1 496 ? 4.768 -9.299 -26.818 1.00 86.31 496 PHE A C 1
ATOM 4010 O O . PHE A 1 496 ? 5.976 -9.273 -27.006 1.00 86.31 496 PHE A O 1
ATOM 4017 N N . GLY A 1 497 ? 3.983 -10.124 -27.519 1.00 81.62 497 GLY A N 1
ATOM 4018 C CA . GLY A 1 497 ? 4.471 -11.075 -28.537 1.00 81.62 497 GLY A CA 1
ATOM 4019 C C . GLY A 1 497 ? 5.029 -10.429 -29.819 1.00 81.62 497 GLY A C 1
ATOM 4020 O O . GLY A 1 497 ? 5.079 -11.075 -30.863 1.00 81.62 497 GLY A O 1
ATOM 4021 N N . ARG A 1 498 ? 5.388 -9.140 -29.750 1.00 80.06 498 ARG A N 1
ATOM 4022 C CA . ARG A 1 498 ? 6.126 -8.346 -30.747 1.00 80.06 498 ARG A CA 1
ATOM 4023 C C . ARG A 1 498 ? 7.603 -8.170 -30.375 1.00 80.06 498 ARG A C 1
ATOM 4025 O O . ARG A 1 498 ? 8.378 -7.700 -31.201 1.00 80.06 498 ARG A O 1
ATOM 4032 N N . PHE A 1 499 ? 7.973 -8.482 -29.136 1.00 77.00 499 PHE A N 1
ATOM 4033 C CA . PHE A 1 499 ? 9.333 -8.397 -28.625 1.00 77.00 499 PHE A CA 1
ATOM 4034 C C . PHE A 1 499 ? 9.966 -9.797 -28.673 1.00 77.00 499 PHE A C 1
ATOM 4036 O O . PHE A 1 499 ? 9.355 -10.772 -28.250 1.00 77.00 499 PHE A O 1
ATOM 4043 N N . ASP A 1 500 ? 11.193 -9.917 -29.183 1.00 64.56 500 ASP A N 1
ATOM 4044 C CA . ASP A 1 500 ? 11.895 -11.209 -29.310 1.00 64.56 500 ASP A CA 1
ATOM 4045 C C . ASP A 1 500 ? 12.629 -11.624 -28.006 1.00 64.56 500 ASP A C 1
ATOM 4047 O O . ASP A 1 500 ? 13.704 -12.226 -28.053 1.00 64.56 500 ASP A O 1
ATOM 4051 N N . ASN A 1 501 ? 12.110 -11.273 -26.818 1.00 68.81 501 ASN A N 1
ATOM 4052 C CA . ASN A 1 501 ? 12.835 -11.437 -25.548 1.00 68.81 501 ASN A CA 1
ATOM 4053 C C . ASN A 1 501 ? 11.953 -11.951 -24.396 1.00 68.81 501 ASN A C 1
ATOM 4055 O O . ASN A 1 501 ? 11.560 -11.209 -23.492 1.00 68.81 501 ASN A O 1
ATOM 4059 N N . ALA A 1 502 ? 11.734 -13.269 -24.393 1.00 62.12 502 ALA A N 1
ATOM 4060 C CA . ALA A 1 502 ? 10.832 -13.975 -23.480 1.00 62.12 502 ALA A CA 1
ATOM 4061 C C . ALA A 1 502 ? 11.052 -13.704 -21.970 1.00 62.12 502 ALA A C 1
ATOM 4063 O O . ALA A 1 502 ? 10.093 -13.746 -21.188 1.00 62.12 502 ALA A O 1
ATOM 4064 N N . ASP A 1 503 ? 12.282 -13.399 -21.540 1.00 68.25 503 ASP A N 1
ATOM 4065 C CA . ASP A 1 503 ? 12.590 -13.050 -20.142 1.00 68.25 503 ASP A CA 1
ATOM 4066 C C . ASP A 1 503 ? 12.019 -11.673 -19.749 1.00 68.25 503 ASP A C 1
ATOM 4068 O O . ASP A 1 503 ? 11.612 -11.466 -18.601 1.00 68.25 503 ASP A O 1
ATOM 4072 N N . ASN A 1 504 ? 11.940 -10.737 -20.698 1.00 72.06 504 ASN A N 1
ATOM 4073 C CA . ASN A 1 504 ? 11.285 -9.444 -20.504 1.00 72.06 504 ASN A CA 1
ATOM 4074 C C . ASN A 1 504 ? 9.757 -9.589 -20.632 1.00 72.06 504 ASN A C 1
ATOM 4076 O O . ASN A 1 504 ? 9.016 -9.015 -19.832 1.00 72.06 504 ASN A O 1
ATOM 4080 N N . ASP A 1 505 ? 9.281 -10.388 -21.592 1.00 76.75 505 ASP A N 1
ATOM 4081 C CA . ASP A 1 505 ? 7.852 -10.525 -21.919 1.00 76.75 505 ASP A CA 1
ATOM 4082 C C . ASP A 1 505 ? 7.051 -11.225 -20.822 1.00 76.75 505 ASP A C 1
ATOM 4084 O O . ASP A 1 505 ? 5.927 -10.820 -20.505 1.00 76.75 505 ASP A O 1
ATOM 4088 N N . SER A 1 506 ? 7.642 -12.241 -20.188 1.00 84.06 506 SER A N 1
ATOM 4089 C CA . SER A 1 506 ? 7.065 -12.902 -19.013 1.00 84.06 506 SER A CA 1
ATOM 4090 C C . SER A 1 506 ? 6.832 -11.903 -17.876 1.00 84.06 506 SER A C 1
ATOM 4092 O O . SER A 1 506 ? 5.729 -11.826 -17.332 1.00 84.06 506 SER A O 1
ATOM 4094 N N . ARG A 1 507 ? 7.812 -11.039 -17.586 1.00 84.56 507 ARG A N 1
ATOM 4095 C CA . ARG A 1 507 ? 7.676 -9.983 -16.575 1.00 84.56 507 ARG A CA 1
ATOM 4096 C C . ARG A 1 507 ? 6.684 -8.896 -16.984 1.00 84.56 507 ARG A C 1
ATOM 4098 O O . ARG A 1 507 ? 5.877 -8.475 -16.158 1.00 84.56 507 ARG A O 1
ATOM 4105 N N . ALA A 1 508 ? 6.709 -8.447 -18.239 1.00 89.31 508 ALA A N 1
ATOM 4106 C CA . ALA A 1 508 ? 5.740 -7.482 -18.757 1.00 89.31 508 ALA A CA 1
ATOM 4107 C C . ALA A 1 508 ? 4.299 -8.004 -18.600 1.00 89.31 508 ALA A C 1
ATOM 4109 O O . ALA A 1 508 ? 3.404 -7.270 -18.169 1.00 89.31 508 ALA A O 1
ATOM 4110 N N . THR A 1 509 ? 4.107 -9.301 -18.853 1.00 91.44 509 THR A N 1
ATOM 4111 C CA . THR A 1 509 ? 2.856 -10.040 -18.650 1.00 91.44 509 THR A CA 1
ATOM 4112 C C . THR A 1 509 ? 2.465 -10.117 -17.170 1.00 91.44 509 THR A C 1
ATOM 4114 O O . THR A 1 509 ? 1.320 -9.807 -16.844 1.00 91.44 509 THR A O 1
ATOM 4117 N N . GLU A 1 510 ? 3.383 -10.447 -16.254 1.00 91.06 510 GLU A N 1
ATOM 4118 C CA . GLU A 1 510 ? 3.112 -10.470 -14.803 1.00 91.06 510 GLU A CA 1
ATOM 4119 C C . GLU A 1 510 ? 2.676 -9.098 -14.264 1.00 91.06 510 GLU A C 1
ATOM 4121 O O . GLU A 1 510 ? 1.627 -8.991 -13.627 1.00 91.06 510 GLU A O 1
ATOM 4126 N N . ILE A 1 511 ? 3.418 -8.027 -14.577 1.00 92.56 511 ILE A N 1
ATOM 4127 C CA . ILE A 1 511 ? 3.071 -6.655 -14.162 1.00 92.56 511 ILE A CA 1
ATOM 4128 C C . ILE A 1 511 ? 1.692 -6.267 -14.713 1.00 92.56 511 ILE A C 1
ATOM 4130 O O . ILE A 1 511 ? 0.867 -5.683 -14.006 1.00 92.56 511 ILE A O 1
ATOM 4134 N N . THR A 1 512 ? 1.426 -6.614 -15.975 1.00 95.12 512 THR A N 1
ATOM 4135 C CA . THR A 1 512 ? 0.140 -6.354 -16.629 1.00 95.12 512 THR A CA 1
ATOM 4136 C C . THR A 1 512 ? -0.992 -7.127 -15.957 1.00 95.12 512 THR A C 1
ATOM 4138 O O . THR A 1 512 ? -2.037 -6.535 -15.690 1.00 95.12 512 THR A O 1
ATOM 4141 N N . LYS A 1 513 ? -0.793 -8.405 -15.602 1.00 94.75 513 LYS A N 1
ATOM 4142 C CA . LYS A 1 513 ? -1.746 -9.218 -14.823 1.00 94.75 513 LYS A CA 1
ATOM 4143 C C . LYS A 1 513 ? -2.013 -8.578 -13.456 1.00 94.75 513 LYS A C 1
ATOM 4145 O O . LYS A 1 513 ? -3.176 -8.421 -13.091 1.00 94.75 513 LYS A O 1
ATOM 4150 N N . ALA A 1 514 ? -0.978 -8.157 -12.727 1.00 95.06 514 ALA A N 1
ATOM 4151 C CA . ALA A 1 514 ? -1.110 -7.534 -11.407 1.00 95.06 514 ALA A CA 1
ATOM 4152 C C . ALA A 1 514 ? -1.903 -6.212 -11.456 1.00 95.06 514 ALA A C 1
ATOM 4154 O O . ALA A 1 514 ? -2.845 -6.024 -10.681 1.00 95.06 514 ALA A O 1
ATOM 4155 N N . PHE A 1 515 ? -1.591 -5.322 -12.407 1.00 97.19 515 PHE A N 1
ATOM 4156 C CA . PHE A 1 515 ? -2.381 -4.108 -12.638 1.00 97.19 515 PHE A CA 1
ATOM 4157 C C . PHE A 1 515 ? -3.816 -4.424 -13.078 1.00 97.19 515 PHE A C 1
ATOM 4159 O O . PHE A 1 515 ? -4.750 -3.810 -12.567 1.00 97.19 515 PHE A O 1
ATOM 4166 N N . SER A 1 516 ? -4.014 -5.373 -13.995 1.00 97.69 516 SER A N 1
ATOM 4167 C CA . SER A 1 516 ? -5.340 -5.653 -14.563 1.00 97.69 516 SER A CA 1
ATOM 4168 C C . SER A 1 516 ? -6.265 -6.333 -13.548 1.00 97.69 516 SER A C 1
ATOM 4170 O O . SER A 1 516 ? -7.433 -5.964 -13.474 1.00 97.69 516 SER A O 1
ATOM 4172 N N . ARG A 1 517 ? -5.749 -7.208 -12.665 1.00 97.00 517 ARG A N 1
ATOM 4173 C CA . ARG A 1 517 ? -6.490 -7.698 -11.481 1.00 97.00 517 ARG A CA 1
ATOM 4174 C C . ARG A 1 517 ? -6.881 -6.549 -10.549 1.00 97.00 517 ARG A C 1
ATOM 4176 O O . ARG A 1 517 ? -8.006 -6.523 -10.062 1.00 97.00 517 ARG A O 1
ATOM 4183 N N . ALA A 1 518 ? -5.992 -5.580 -10.317 1.00 97.75 518 ALA A N 1
ATOM 4184 C CA . ALA A 1 518 ? -6.308 -4.420 -9.481 1.00 97.75 518 ALA A CA 1
ATOM 4185 C C . ALA A 1 518 ? -7.366 -3.494 -10.120 1.00 97.75 518 ALA A C 1
ATOM 4187 O O . ALA A 1 518 ? -8.183 -2.924 -9.401 1.00 97.75 518 ALA A O 1
ATOM 4188 N N . VAL A 1 519 ? -7.389 -3.365 -11.451 1.00 98.19 519 VAL A N 1
ATOM 4189 C CA . VAL A 1 519 ? -8.404 -2.592 -12.193 1.00 98.19 519 VAL A CA 1
ATOM 4190 C C . VAL A 1 519 ? -9.755 -3.315 -12.212 1.00 98.19 519 VAL A C 1
ATOM 4192 O O . VAL A 1 519 ? -10.759 -2.694 -11.869 1.00 98.19 519 VAL A O 1
ATOM 4195 N N . ALA A 1 520 ? -9.771 -4.620 -12.501 1.00 98.00 520 ALA A N 1
ATOM 4196 C CA . ALA A 1 520 ? -10.957 -5.475 -12.428 1.00 98.00 520 ALA A CA 1
ATOM 4197 C C . ALA A 1 520 ? -11.585 -5.447 -11.021 1.00 98.00 520 ALA A C 1
ATOM 4199 O O . ALA A 1 520 ? -12.759 -5.116 -10.862 1.00 98.00 520 ALA A O 1
ATOM 4200 N N . SER A 1 521 ? -10.775 -5.662 -9.977 1.00 97.69 521 SER A N 1
ATOM 4201 C CA . SER A 1 521 ? -11.186 -5.556 -8.569 1.00 97.69 521 SER A CA 1
ATOM 4202 C C . SER A 1 521 ? -11.776 -4.176 -8.239 1.00 97.69 521 SER A C 1
ATOM 4204 O O . SER A 1 521 ? -12.874 -4.082 -7.688 1.00 97.69 521 SER A O 1
ATOM 4206 N N . LEU A 1 522 ? -11.114 -3.090 -8.662 1.00 97.25 522 LEU A N 1
ATOM 4207 C CA . LEU A 1 522 ? -11.586 -1.709 -8.495 1.00 97.25 522 LEU A CA 1
ATOM 4208 C C . LEU A 1 522 ? -12.918 -1.433 -9.221 1.00 97.25 522 LEU A C 1
ATOM 4210 O O . LEU A 1 522 ? -13.727 -0.651 -8.718 1.00 97.25 522 LEU A O 1
ATOM 4214 N N . ARG A 1 523 ? -13.157 -2.074 -10.372 1.00 96.56 523 ARG A N 1
ATOM 4215 C CA . ARG A 1 523 ? -14.419 -2.036 -11.137 1.00 96.56 523 ARG A CA 1
ATOM 4216 C C . ARG A 1 523 ? -15.481 -3.022 -10.636 1.00 96.56 523 ARG A C 1
ATOM 4218 O O . ARG A 1 523 ? -16.624 -2.944 -11.076 1.00 96.56 523 ARG A O 1
ATOM 4225 N N . ARG A 1 524 ? -15.141 -3.880 -9.667 1.00 96.50 524 ARG A N 1
ATOM 4226 C CA . ARG A 1 524 ? -15.967 -4.983 -9.138 1.00 96.50 524 ARG A CA 1
ATOM 4227 C C . ARG A 1 524 ? -16.245 -6.107 -10.147 1.00 96.50 524 ARG A C 1
ATOM 4229 O O . ARG A 1 524 ? -17.277 -6.764 -10.055 1.00 96.50 524 ARG A O 1
ATOM 4236 N N . HIS A 1 525 ? -15.325 -6.341 -11.077 1.00 96.56 525 HIS A N 1
ATOM 4237 C CA . HIS A 1 525 ? -15.351 -7.503 -11.959 1.00 96.56 525 HIS A CA 1
ATOM 4238 C C . HIS A 1 525 ? -14.729 -8.720 -11.250 1.00 96.56 525 HIS A C 1
ATOM 4240 O O . HIS A 1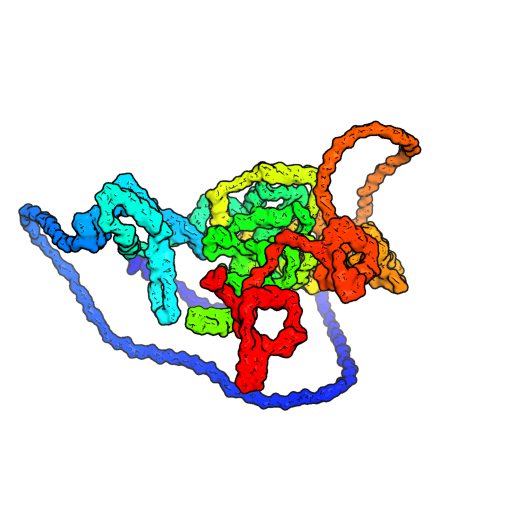 525 ? -13.626 -8.632 -10.709 1.00 96.56 525 HIS A O 1
ATOM 4246 N N . ASP A 1 526 ? -15.398 -9.875 -11.312 1.00 96.06 526 ASP A N 1
ATOM 4247 C CA . ASP A 1 526 ? -14.851 -11.167 -10.853 1.00 96.06 526 ASP A CA 1
ATOM 4248 C C . ASP A 1 526 ? -13.841 -11.771 -11.856 1.00 96.06 526 ASP A C 1
ATOM 4250 O O . ASP A 1 526 ? -13.273 -12.840 -11.631 1.00 96.06 526 ASP A O 1
ATOM 4254 N N . LYS A 1 527 ? -13.627 -11.100 -12.995 1.00 97.31 527 LYS A N 1
ATOM 4255 C CA . LYS A 1 527 ? -12.729 -11.499 -14.082 1.00 97.31 527 LYS A CA 1
ATOM 4256 C C . LYS A 1 527 ? -12.017 -10.286 -14.664 1.00 97.31 527 LYS A C 1
ATOM 4258 O O . LYS A 1 527 ? -12.529 -9.177 -14.586 1.00 97.31 527 LYS A O 1
ATOM 4263 N N . ILE A 1 528 ? -10.850 -10.504 -15.257 1.00 97.31 528 ILE A N 1
ATOM 4264 C CA . ILE A 1 528 ? -10.134 -9.481 -16.018 1.00 97.31 528 ILE A CA 1
ATOM 4265 C C . ILE A 1 528 ? -10.767 -9.402 -17.405 1.00 97.31 528 ILE A C 1
ATOM 4267 O O . ILE A 1 528 ? -10.612 -10.317 -18.221 1.00 97.31 528 ILE A O 1
ATOM 4271 N N . GLU A 1 529 ? -11.480 -8.318 -17.672 1.00 96.69 529 GLU A N 1
ATOM 4272 C CA . GLU A 1 529 ? -12.078 -8.054 -18.975 1.00 96.69 529 GLU A CA 1
ATOM 4273 C C . GLU A 1 529 ? -11.091 -7.325 -19.895 1.00 96.69 529 GLU A C 1
ATOM 4275 O O . GLU A 1 529 ? -10.087 -6.748 -19.462 1.00 96.69 529 GLU A O 1
ATOM 4280 N N . ARG A 1 530 ? -11.379 -7.326 -21.200 1.00 96.50 530 ARG A N 1
ATOM 4281 C CA . ARG A 1 530 ? -10.562 -6.631 -22.202 1.00 96.50 530 ARG A CA 1
ATOM 4282 C C . ARG A 1 530 ? -10.357 -5.150 -21.850 1.00 96.50 530 ARG A C 1
ATOM 4284 O O . ARG A 1 530 ? -9.234 -4.651 -21.910 1.00 96.50 530 ARG A O 1
ATOM 4291 N N . GLU A 1 531 ? -11.421 -4.474 -21.415 1.00 97.12 531 GLU A N 1
ATOM 4292 C CA . GLU A 1 531 ? -11.389 -3.062 -21.012 1.00 97.12 531 GLU A CA 1
ATOM 4293 C C . GLU A 1 531 ? -10.496 -2.789 -19.789 1.00 97.12 531 GLU A C 1
ATOM 4295 O O . GLU A 1 531 ? -10.094 -1.642 -19.566 1.00 97.12 531 GLU A O 1
ATOM 4300 N N . ASP A 1 532 ? -10.201 -3.796 -18.958 1.00 97.81 532 ASP A N 1
ATOM 4301 C CA . ASP A 1 532 ? -9.294 -3.665 -17.811 1.00 97.81 532 ASP A CA 1
ATOM 4302 C C . ASP A 1 532 ? -7.844 -3.578 -18.294 1.00 97.81 532 ASP A C 1
ATOM 4304 O O . ASP A 1 532 ? -7.117 -2.658 -17.913 1.00 97.81 532 ASP A O 1
ATOM 4308 N N . VAL A 1 533 ? -7.455 -4.460 -19.220 1.00 97.31 533 VAL A N 1
ATOM 4309 C CA . VAL A 1 533 ? -6.132 -4.444 -19.863 1.00 97.31 533 VAL A CA 1
ATOM 4310 C C . VAL A 1 533 ? -5.939 -3.176 -20.703 1.00 97.31 533 VAL A C 1
ATOM 4312 O O . VAL A 1 533 ? -4.892 -2.536 -20.614 1.00 97.31 533 VAL A O 1
ATOM 4315 N N . GLU A 1 534 ? -6.943 -2.756 -21.480 1.00 96.00 534 GLU A N 1
ATOM 4316 C CA . GLU A 1 534 ? -6.862 -1.526 -22.287 1.00 96.00 534 GLU A CA 1
ATOM 4317 C C . GLU A 1 534 ? -6.703 -0.270 -21.413 1.00 96.00 534 GLU A C 1
ATOM 4319 O O . GLU A 1 534 ? -5.901 0.612 -21.738 1.00 96.00 534 GLU A O 1
ATOM 4324 N N . PHE A 1 535 ? -7.379 -0.208 -20.259 1.00 96.38 535 PHE A N 1
ATOM 4325 C CA . PHE A 1 535 ? -7.193 0.867 -19.280 1.00 96.38 535 PHE A CA 1
ATOM 4326 C C . PHE A 1 535 ? -5.773 0.877 -18.686 1.00 96.38 535 PHE A C 1
ATOM 4328 O O . PHE A 1 535 ? -5.167 1.946 -18.568 1.00 96.38 535 PHE A O 1
ATOM 4335 N N . VAL A 1 536 ? -5.218 -0.294 -18.343 1.00 96.38 536 VAL A N 1
ATOM 4336 C CA . VAL A 1 536 ? -3.829 -0.417 -17.864 1.00 96.38 536 VAL A CA 1
ATOM 4337 C C . VAL A 1 536 ? -2.850 0.069 -18.928 1.00 96.38 536 VAL A C 1
ATOM 4339 O O . VAL A 1 536 ? -1.984 0.892 -18.630 1.00 96.38 536 VAL A O 1
ATOM 4342 N N . MET A 1 537 ? -3.010 -0.367 -20.176 1.00 93.69 537 MET A N 1
ATOM 4343 C CA . MET A 1 537 ? -2.113 0.006 -21.271 1.00 93.69 537 MET A CA 1
ATOM 4344 C C . MET A 1 537 ? -2.159 1.504 -21.573 1.00 93.69 537 MET A C 1
ATOM 4346 O O . MET A 1 537 ? -1.104 2.131 -21.678 1.00 93.69 537 MET A O 1
ATOM 4350 N N . LYS A 1 538 ? -3.354 2.109 -21.597 1.00 92.44 538 LYS A N 1
ATOM 4351 C CA . LYS A 1 538 ? -3.541 3.552 -21.831 1.00 92.44 538 LYS A CA 1
ATOM 4352 C C . LYS A 1 538 ? -2.872 4.451 -20.776 1.00 92.44 538 LYS A C 1
ATOM 4354 O O . LYS A 1 538 ? -2.645 5.626 -21.049 1.00 92.44 538 LYS A O 1
ATOM 4359 N N . LEU A 1 539 ? -2.551 3.932 -19.587 1.00 91.44 539 LEU A N 1
ATOM 4360 C CA . LEU A 1 539 ? -1.890 4.695 -18.516 1.00 91.44 539 LEU A CA 1
ATOM 4361 C C . LEU A 1 539 ? -0.443 4.269 -18.231 1.00 91.44 539 LEU A C 1
ATOM 4363 O O . LEU A 1 539 ? 0.354 5.112 -17.809 1.00 91.44 539 LEU A O 1
ATOM 4367 N N . PHE A 1 540 ? -0.111 2.989 -18.424 1.00 93.12 540 PHE A N 1
ATOM 4368 C CA . PHE A 1 540 ? 1.105 2.371 -17.885 1.00 93.12 540 PHE A CA 1
ATOM 4369 C C . PHE A 1 540 ? 1.932 1.563 -18.894 1.00 93.12 540 PHE A C 1
ATOM 4371 O O . PHE A 1 540 ? 3.000 1.088 -18.514 1.00 93.12 540 PHE A O 1
ATOM 4378 N N . LYS A 1 541 ? 1.518 1.424 -20.168 1.00 91.75 541 LYS A N 1
ATOM 4379 C CA . LYS A 1 541 ? 2.275 0.655 -21.183 1.00 91.75 541 LYS A CA 1
ATOM 4380 C C . LYS A 1 541 ? 3.755 1.059 -21.235 1.00 91.75 541 LYS A C 1
ATOM 4382 O O . LYS A 1 541 ? 4.621 0.190 -21.204 1.00 91.75 541 LYS A O 1
ATOM 4387 N N . LYS A 1 542 ? 4.052 2.364 -21.209 1.00 90.69 542 LYS A N 1
ATOM 4388 C CA . LYS A 1 542 ? 5.428 2.887 -21.155 1.00 90.69 542 LYS A CA 1
ATOM 4389 C C . LYS A 1 542 ? 6.202 2.394 -19.924 1.00 90.69 542 LYS A C 1
ATOM 4391 O O . LYS A 1 542 ? 7.304 1.879 -20.066 1.00 90.69 542 LYS A O 1
ATOM 4396 N N . ASP A 1 543 ? 5.645 2.536 -18.722 1.00 91.19 543 ASP A N 1
ATOM 4397 C CA . ASP A 1 543 ? 6.308 2.172 -17.460 1.00 91.19 543 ASP A CA 1
ATOM 4398 C C . ASP A 1 543 ? 6.504 0.651 -17.341 1.00 91.19 543 ASP A C 1
ATOM 4400 O O . ASP A 1 543 ? 7.501 0.203 -16.776 1.00 91.19 543 ASP A O 1
ATOM 4404 N N . ILE A 1 544 ? 5.569 -0.133 -17.894 1.00 91.75 544 ILE A N 1
ATOM 4405 C CA . ILE A 1 544 ? 5.641 -1.597 -17.976 1.00 91.75 544 ILE A CA 1
ATOM 4406 C C . ILE A 1 544 ? 6.758 -2.016 -18.939 1.00 91.75 544 ILE A C 1
ATOM 4408 O O . ILE A 1 544 ? 7.610 -2.810 -18.546 1.00 91.75 544 ILE A O 1
ATOM 4412 N N . ILE A 1 545 ? 6.811 -1.447 -20.152 1.00 89.25 545 ILE A N 1
ATOM 4413 C CA . ILE A 1 545 ? 7.879 -1.723 -21.128 1.00 89.25 545 ILE A CA 1
ATOM 4414 C C . ILE A 1 545 ? 9.246 -1.339 -20.547 1.00 89.25 545 ILE A C 1
ATOM 4416 O O . ILE A 1 545 ? 10.151 -2.170 -20.553 1.00 89.25 545 ILE A O 1
ATOM 4420 N N . LEU A 1 546 ? 9.401 -0.130 -19.994 1.00 88.06 546 LEU A N 1
ATOM 4421 C CA . LEU A 1 546 ? 10.675 0.310 -19.411 1.00 88.06 546 LEU A CA 1
ATOM 4422 C C . LEU A 1 546 ? 11.138 -0.610 -18.273 1.00 88.06 546 LEU A C 1
ATOM 4424 O O . LEU A 1 546 ? 12.299 -1.012 -18.259 1.00 88.06 546 LEU A O 1
ATOM 4428 N N . MET A 1 547 ? 10.242 -1.002 -17.361 1.00 87.56 547 MET A N 1
ATOM 4429 C CA . MET A 1 547 ? 10.587 -1.894 -16.248 1.00 87.56 547 MET A CA 1
ATOM 4430 C C . MET A 1 547 ? 10.932 -3.314 -16.724 1.00 87.56 547 MET A C 1
ATOM 4432 O O . MET A 1 547 ? 11.932 -3.878 -16.275 1.00 87.56 547 MET A O 1
ATOM 4436 N N . ALA A 1 548 ? 10.162 -3.871 -17.665 1.00 85.62 548 ALA A N 1
ATOM 4437 C CA . ALA A 1 548 ? 10.439 -5.177 -18.263 1.00 85.62 548 ALA A CA 1
ATOM 4438 C C . ALA A 1 548 ? 11.834 -5.230 -18.907 1.00 85.62 548 ALA A C 1
ATOM 4440 O O . ALA A 1 548 ? 12.553 -6.205 -18.720 1.00 85.62 548 ALA A O 1
ATOM 4441 N N . HIS A 1 549 ? 12.244 -4.144 -19.569 1.00 84.00 549 HIS A N 1
ATOM 4442 C CA . HIS A 1 549 ? 13.545 -4.002 -20.230 1.00 84.00 549 HIS A CA 1
ATOM 4443 C C . HIS A 1 549 ? 14.638 -3.404 -19.319 1.00 84.00 549 HIS A C 1
ATOM 4445 O O . HIS A 1 549 ? 15.704 -3.040 -19.807 1.00 84.00 549 HIS A O 1
ATOM 4451 N N . TYR A 1 550 ? 14.407 -3.317 -18.001 1.00 82.25 550 TYR A N 1
ATOM 4452 C CA . TYR A 1 550 ? 15.351 -2.795 -16.994 1.00 82.25 550 TYR A CA 1
ATOM 4453 C C . TYR A 1 550 ? 15.832 -1.341 -17.230 1.00 82.25 550 TYR A C 1
ATOM 4455 O O . TYR A 1 550 ? 16.861 -0.930 -16.688 1.00 82.25 550 TYR A O 1
ATOM 4463 N N . MET A 1 551 ? 15.103 -0.548 -18.017 1.00 83.69 551 MET A N 1
ATOM 4464 C CA . MET A 1 551 ? 15.479 0.814 -18.404 1.00 83.69 551 MET A CA 1
ATOM 4465 C C . MET A 1 551 ? 14.881 1.886 -17.492 1.00 83.69 551 MET A C 1
ATOM 4467 O O . MET A 1 551 ? 13.755 1.769 -17.005 1.00 83.69 551 MET A O 1
ATOM 4471 N N . SER A 1 552 ? 15.598 3.000 -17.340 1.00 81.88 552 SER A N 1
ATOM 4472 C CA . SER A 1 552 ? 15.039 4.255 -16.832 1.00 81.88 552 SER A CA 1
ATOM 4473 C C . SER A 1 552 ? 14.631 5.203 -17.967 1.00 81.88 552 SER A C 1
ATOM 4475 O O . SER A 1 552 ? 15.062 5.060 -19.109 1.00 81.88 552 SER A O 1
ATOM 4477 N N . GLU A 1 553 ? 13.855 6.240 -17.642 1.00 82.00 553 GLU A N 1
ATOM 4478 C CA . GLU A 1 553 ? 13.513 7.322 -18.584 1.00 82.00 553 GLU A CA 1
ATOM 4479 C C . GLU A 1 553 ? 14.746 8.007 -19.195 1.00 82.00 553 GLU A C 1
ATOM 4481 O O . GLU A 1 553 ? 14.710 8.392 -20.355 1.00 82.00 553 GLU A O 1
ATOM 4486 N N . ARG A 1 554 ? 15.866 8.109 -18.462 1.00 81.56 554 ARG A N 1
ATOM 4487 C CA . ARG A 1 554 ? 17.132 8.636 -19.009 1.00 81.56 554 ARG A CA 1
ATOM 4488 C C . ARG A 1 554 ? 17.674 7.730 -20.115 1.00 81.56 554 ARG A C 1
ATOM 4490 O O . ARG A 1 554 ? 18.251 8.203 -21.087 1.00 81.56 554 ARG A O 1
ATOM 4497 N N . ASP A 1 555 ? 17.522 6.424 -19.949 1.00 86.38 555 ASP A N 1
ATOM 4498 C CA . ASP A 1 555 ? 18.041 5.444 -20.896 1.00 86.38 555 ASP A CA 1
ATOM 4499 C C . ASP A 1 555 ? 17.166 5.444 -22.164 1.00 86.38 555 ASP A C 1
ATOM 4501 O O . ASP A 1 555 ? 17.697 5.418 -23.271 1.00 86.38 555 ASP A O 1
ATOM 4505 N N . LEU A 1 556 ? 15.850 5.654 -22.021 1.00 88.19 556 LEU A N 1
ATOM 4506 C CA . LEU A 1 556 ? 14.956 5.977 -23.139 1.00 88.19 556 LEU A CA 1
ATOM 4507 C C . LEU A 1 556 ? 15.289 7.325 -23.807 1.00 88.19 556 LEU A C 1
ATOM 4509 O O . LEU A 1 556 ? 15.305 7.387 -25.031 1.00 88.19 556 LEU A O 1
ATOM 4513 N N . GLU A 1 557 ? 15.569 8.393 -23.049 1.00 85.50 557 GLU A N 1
ATOM 4514 C CA . GLU A 1 557 ? 16.005 9.693 -23.596 1.00 85.50 557 GLU A CA 1
ATOM 4515 C C . GLU A 1 557 ? 17.268 9.530 -24.467 1.00 85.50 557 GLU A C 1
ATOM 4517 O O . GLU A 1 557 ? 17.365 10.140 -25.530 1.00 85.50 557 GLU A O 1
ATOM 4522 N N . ILE A 1 558 ? 18.203 8.659 -24.066 1.00 87.25 558 ILE A N 1
ATOM 4523 C CA . ILE A 1 558 ? 19.403 8.314 -24.846 1.00 87.25 558 ILE A CA 1
ATOM 4524 C C . ILE A 1 558 ? 19.045 7.507 -26.103 1.00 87.25 558 ILE A C 1
ATOM 4526 O O . ILE A 1 558 ? 19.551 7.824 -27.177 1.00 87.25 558 ILE A O 1
ATOM 4530 N N . LEU A 1 559 ? 18.165 6.504 -26.010 1.00 88.69 559 LEU A N 1
ATOM 4531 C CA . LEU A 1 559 ? 17.724 5.721 -27.174 1.00 88.69 559 LEU A CA 1
ATOM 4532 C C . LEU A 1 559 ? 16.958 6.577 -28.198 1.00 88.69 559 LEU A C 1
ATOM 4534 O O . LEU A 1 559 ? 17.210 6.459 -29.395 1.00 88.69 559 LEU A O 1
ATOM 4538 N N . LYS A 1 560 ? 16.089 7.493 -27.746 1.00 88.06 560 LYS A N 1
ATOM 4539 C CA . LYS A 1 560 ? 15.446 8.493 -28.615 1.00 88.06 560 LYS A CA 1
ATOM 4540 C C . LYS A 1 560 ? 16.480 9.433 -29.237 1.00 88.06 560 LYS A C 1
ATOM 4542 O O . LYS A 1 560 ? 16.470 9.619 -30.446 1.00 88.06 560 LYS A O 1
ATOM 4547 N N . TRP A 1 561 ? 17.448 9.933 -28.463 1.00 86.25 561 TRP A N 1
ATOM 4548 C CA . TRP A 1 561 ? 18.532 10.753 -29.017 1.00 86.25 561 TRP A CA 1
ATOM 4549 C C . TRP A 1 561 ? 19.329 10.011 -30.105 1.00 86.25 561 TRP A C 1
ATOM 4551 O O . TRP A 1 561 ? 19.628 10.598 -31.141 1.00 86.25 561 TRP A O 1
ATOM 4561 N N . LEU A 1 562 ? 19.612 8.717 -29.914 1.00 85.25 562 LEU A N 1
ATOM 4562 C CA . LEU A 1 562 ? 20.274 7.853 -30.901 1.00 85.25 562 LEU A CA 1
ATOM 4563 C C . LEU A 1 562 ? 19.410 7.547 -32.139 1.00 85.25 562 LEU A C 1
ATOM 4565 O O . LEU A 1 562 ? 19.976 7.281 -33.193 1.00 85.25 562 LEU A O 1
ATOM 4569 N N . LYS A 1 563 ? 18.076 7.603 -32.036 1.00 85.25 563 LYS A N 1
ATOM 4570 C CA . LYS A 1 563 ? 17.136 7.519 -33.172 1.00 85.25 563 LYS A CA 1
ATOM 4571 C C . LYS A 1 563 ? 17.099 8.834 -33.957 1.00 85.25 563 LYS A C 1
ATOM 4573 O O . LYS A 1 563 ? 17.071 8.815 -35.181 1.00 85.25 563 LYS A O 1
ATOM 4578 N N . ASP A 1 564 ? 17.134 9.962 -33.252 1.00 81.88 564 ASP A N 1
ATOM 4579 C CA . ASP A 1 564 ? 17.025 11.302 -33.839 1.00 81.88 564 ASP A CA 1
ATOM 4580 C C . ASP A 1 564 ? 18.361 11.825 -34.419 1.00 81.88 564 ASP A C 1
ATOM 4582 O O . ASP A 1 564 ? 18.359 12.714 -35.269 1.00 81.88 564 ASP A O 1
ATOM 4586 N N . HIS A 1 565 ? 19.506 11.313 -33.942 1.00 75.94 565 HIS A N 1
ATOM 4587 C CA . HIS A 1 565 ? 20.858 11.801 -34.283 1.00 75.94 565 HIS A CA 1
ATOM 4588 C C . HIS A 1 565 ? 21.830 10.696 -34.739 1.00 75.94 565 HIS A C 1
ATOM 4590 O O . HIS A 1 565 ? 22.983 10.997 -35.055 1.00 75.94 565 HIS A O 1
ATOM 4596 N N . GLY A 1 566 ? 21.409 9.429 -34.730 1.00 61.66 566 GLY A N 1
ATOM 4597 C CA . GLY A 1 566 ? 22.199 8.276 -35.163 1.00 61.66 566 GLY A CA 1
ATOM 4598 C C . GLY A 1 566 ? 21.573 7.575 -36.362 1.00 61.66 566 GLY A C 1
ATOM 4599 O O . GLY A 1 566 ? 20.372 7.664 -36.600 1.00 61.66 566 GLY A O 1
ATOM 4600 N N . TYR A 1 567 ? 22.405 6.888 -37.143 1.00 58.94 567 TYR A N 1
ATOM 4601 C CA . TYR A 1 567 ? 21.966 6.277 -38.392 1.00 58.94 567 TYR A CA 1
ATOM 4602 C C . TYR A 1 567 ? 21.348 4.898 -38.163 1.00 58.94 567 TYR A C 1
ATOM 4604 O O . TYR A 1 567 ? 21.909 4.041 -37.476 1.00 58.94 567 TYR A O 1
ATOM 4612 N N . ILE A 1 568 ? 20.165 4.707 -38.744 1.00 55.47 568 ILE A N 1
ATOM 4613 C CA . ILE A 1 568 ? 19.327 3.528 -38.546 1.00 55.47 568 ILE A CA 1
ATOM 4614 C C . ILE A 1 568 ? 19.822 2.369 -39.423 1.00 55.47 568 ILE A C 1
ATOM 4616 O O . ILE A 1 568 ? 20.121 2.533 -40.605 1.00 55.47 568 ILE A O 1
ATOM 4620 N N . LYS A 1 569 ? 19.894 1.175 -38.830 1.00 50.25 569 LYS A N 1
ATOM 4621 C CA . LYS A 1 569 ? 20.286 -0.080 -39.482 1.00 50.25 569 LYS A CA 1
ATOM 4622 C C . LYS A 1 569 ? 19.091 -0.699 -40.223 1.00 50.25 569 LYS A C 1
ATOM 4624 O O . LYS A 1 569 ? 18.541 -1.695 -39.761 1.00 50.25 569 LYS A O 1
ATOM 4629 N N . GLU A 1 570 ? 18.682 -0.086 -41.334 1.00 50.22 570 GLU A N 1
ATOM 4630 C CA . GLU A 1 570 ? 17.565 -0.580 -42.158 1.00 50.22 570 GLU A CA 1
ATOM 4631 C C . GLU A 1 570 ? 18.007 -1.565 -43.250 1.00 50.22 570 GLU A C 1
ATOM 4633 O O . GLU A 1 570 ? 17.491 -2.678 -43.256 1.00 50.22 570 GLU A O 1
ATOM 4638 N N . ASP A 1 571 ? 18.996 -1.245 -44.100 1.00 49.06 571 ASP A N 1
ATOM 4639 C CA . ASP A 1 571 ? 19.607 -2.257 -44.982 1.00 49.06 571 ASP A CA 1
ATOM 4640 C C . ASP A 1 571 ? 21.025 -1.904 -45.501 1.00 49.06 571 ASP A C 1
ATOM 4642 O O . ASP A 1 571 ? 21.486 -0.769 -45.407 1.00 49.06 571 ASP A O 1
ATOM 4646 N N . GLU A 1 572 ? 21.721 -2.917 -46.028 1.00 41.22 572 GLU A N 1
ATOM 4647 C CA . GLU A 1 572 ? 23.010 -2.894 -46.758 1.00 41.22 572 GLU A CA 1
ATOM 4648 C C . GLU A 1 572 ? 24.217 -2.072 -46.206 1.00 41.22 572 GLU A C 1
ATOM 4650 O O . GLU A 1 572 ? 24.524 -0.950 -46.608 1.00 41.22 572 GLU A O 1
ATOM 4655 N N . ASN A 1 573 ? 25.084 -2.764 -45.453 1.00 41.12 573 ASN A N 1
ATOM 4656 C CA . ASN A 1 573 ? 26.557 -2.609 -45.459 1.00 41.12 573 ASN A CA 1
ATOM 4657 C C . ASN A 1 573 ? 27.230 -1.275 -45.044 1.00 41.12 573 ASN A C 1
ATOM 4659 O O . ASN A 1 573 ? 28.461 -1.195 -45.114 1.00 41.12 573 ASN A O 1
ATOM 4663 N N . LYS A 1 574 ? 26.518 -0.270 -44.519 1.00 44.53 574 LYS A N 1
ATOM 4664 C CA . LYS A 1 574 ? 27.143 0.834 -43.754 1.00 44.53 574 LYS A CA 1
ATOM 4665 C C . LYS A 1 574 ? 26.374 1.204 -42.486 1.00 44.53 574 LYS A C 1
ATOM 4667 O O . LYS A 1 574 ? 25.530 2.091 -42.492 1.00 44.53 574 LYS A O 1
ATOM 4672 N N . ALA A 1 575 ? 26.756 0.591 -41.368 1.00 49.78 575 ALA A N 1
ATOM 4673 C CA . ALA A 1 575 ? 26.429 1.124 -40.050 1.00 49.78 575 ALA A CA 1
ATOM 4674 C C . ALA A 1 575 ? 27.348 2.322 -39.743 1.00 49.78 575 ALA A C 1
ATOM 4676 O O . ALA A 1 575 ? 28.528 2.141 -39.438 1.00 49.78 575 ALA A O 1
ATOM 4677 N N . GLU A 1 576 ? 26.828 3.550 -39.823 1.00 63.81 576 GLU A N 1
ATOM 4678 C CA . GLU A 1 576 ? 27.541 4.742 -39.343 1.00 63.81 576 GLU A CA 1
ATOM 4679 C C . GLU A 1 576 ? 27.356 4.888 -37.826 1.00 63.81 576 GLU A C 1
ATOM 4681 O O . GLU A 1 576 ? 26.552 5.672 -37.323 1.00 63.81 576 GLU A O 1
ATOM 4686 N N . TYR A 1 577 ? 28.109 4.063 -37.094 1.00 70.88 577 TYR A N 1
ATOM 4687 C CA . TYR A 1 577 ? 28.145 4.058 -35.637 1.00 70.88 577 TYR A CA 1
ATOM 4688 C C . TYR A 1 577 ? 28.593 5.408 -35.050 1.00 70.88 577 TYR A C 1
ATOM 4690 O O . TYR A 1 577 ? 29.566 6.017 -35.503 1.00 70.88 577 TYR A O 1
ATOM 4698 N N . ILE A 1 578 ? 27.985 5.807 -33.932 1.00 84.19 578 ILE A N 1
ATOM 4699 C CA . ILE A 1 578 ? 28.415 6.970 -33.147 1.00 84.19 578 ILE A CA 1
ATOM 4700 C C . ILE A 1 578 ? 29.568 6.572 -32.218 1.00 84.19 578 ILE A C 1
ATOM 4702 O O . ILE A 1 578 ? 29.479 5.598 -31.469 1.00 84.19 578 ILE A O 1
ATOM 4706 N N . GLU A 1 579 ? 30.653 7.351 -32.223 1.00 87.62 579 GLU A N 1
ATOM 4707 C CA . GLU A 1 579 ? 31.768 7.162 -31.293 1.00 87.62 579 GLU A CA 1
ATOM 4708 C C . GLU A 1 579 ? 31.352 7.529 -29.858 1.00 87.62 579 GLU A C 1
ATOM 4710 O O . GLU A 1 579 ? 30.760 8.583 -29.611 1.00 87.62 579 GLU A O 1
ATOM 4715 N N . ASN A 1 580 ? 31.744 6.714 -28.873 1.00 88.44 580 ASN A N 1
ATOM 4716 C CA . ASN A 1 580 ? 31.468 6.962 -27.450 1.00 88.44 580 ASN A CA 1
ATOM 4717 C C . ASN A 1 580 ? 31.920 8.362 -26.976 1.00 88.44 580 ASN A C 1
ATOM 4719 O O . ASN A 1 580 ? 31.332 8.935 -26.061 1.00 88.44 580 ASN A O 1
ATOM 4723 N N . ALA A 1 581 ? 32.961 8.925 -27.600 1.00 87.06 581 ALA A N 1
ATOM 4724 C CA . ALA A 1 581 ? 33.475 10.258 -27.302 1.00 87.06 581 ALA A CA 1
ATOM 4725 C C . ALA A 1 581 ? 32.586 11.400 -27.831 1.00 87.06 581 ALA A C 1
ATOM 4727 O O . ALA A 1 581 ? 32.628 12.491 -27.262 1.00 87.06 581 ALA A O 1
ATOM 4728 N N . ASP A 1 582 ? 31.814 11.185 -28.900 1.00 85.88 582 ASP A N 1
ATOM 4729 C CA . ASP A 1 582 ? 30.813 12.130 -29.414 1.00 85.88 582 ASP A CA 1
ATOM 4730 C C . ASP A 1 582 ? 29.521 12.021 -28.603 1.00 85.88 582 ASP A C 1
ATOM 4732 O O . ASP A 1 582 ? 29.037 13.029 -28.092 1.00 85.88 582 ASP A O 1
ATOM 4736 N N . LEU A 1 583 ? 29.048 10.796 -28.346 1.00 85.75 583 LEU A N 1
ATOM 4737 C CA . LEU A 1 583 ? 27.896 10.535 -27.475 1.00 85.75 583 LEU A CA 1
ATOM 4738 C C . LEU A 1 583 ? 28.083 11.145 -26.070 1.00 85.75 583 LEU A C 1
ATOM 4740 O O . LEU A 1 583 ? 27.205 11.845 -25.569 1.00 85.75 583 LEU A O 1
ATOM 4744 N N . SER A 1 584 ? 29.263 10.965 -25.465 1.00 86.75 584 SER A N 1
ATOM 4745 C CA . SER A 1 584 ? 29.635 11.575 -24.177 1.00 86.75 584 SER A CA 1
ATOM 4746 C C . SER A 1 584 ? 29.584 13.109 -24.207 1.00 86.75 584 SER A C 1
ATOM 4748 O O . SER A 1 584 ? 29.139 13.724 -23.236 1.00 86.75 584 SER A O 1
ATOM 4750 N N . ARG A 1 585 ? 29.981 13.739 -25.324 1.00 86.44 585 ARG A N 1
ATOM 4751 C CA . ARG A 1 585 ? 29.893 15.197 -25.511 1.00 86.44 585 ARG A CA 1
ATOM 4752 C C . ARG A 1 585 ? 28.443 15.667 -25.655 1.00 86.44 585 ARG A C 1
ATOM 4754 O O . ARG A 1 585 ? 28.073 16.635 -24.993 1.00 86.44 585 ARG A O 1
ATOM 4761 N N . SER A 1 586 ? 27.622 14.974 -26.446 1.00 83.81 586 SER A N 1
ATOM 4762 C CA . SER A 1 586 ? 26.201 15.301 -26.643 1.00 83.81 586 SER A CA 1
ATOM 4763 C C . SER A 1 586 ? 25.391 15.180 -25.351 1.00 83.81 586 SER A C 1
ATOM 4765 O O . SER A 1 586 ? 24.697 16.121 -24.963 1.00 83.81 586 SER A O 1
ATOM 4767 N N . LEU A 1 587 ? 25.538 14.059 -24.638 1.00 82.94 587 LEU A N 1
ATOM 4768 C CA . LEU A 1 587 ? 24.833 13.789 -23.379 1.00 82.94 587 LEU A CA 1
ATOM 4769 C C . LEU A 1 587 ? 25.401 14.572 -22.181 1.00 82.94 587 LEU A C 1
ATOM 4771 O O . LEU A 1 587 ? 24.768 14.626 -21.128 1.00 82.94 587 LEU A O 1
ATOM 4775 N N . LYS A 1 588 ? 26.589 15.181 -22.326 1.00 87.75 588 LYS A N 1
ATOM 4776 C CA . LYS A 1 588 ? 27.339 15.883 -21.263 1.00 87.75 588 LYS A CA 1
ATOM 4777 C C . LYS A 1 588 ? 27.674 14.984 -20.061 1.00 87.75 588 LYS A C 1
ATOM 4779 O O . LYS A 1 588 ? 27.849 15.469 -18.943 1.00 87.75 588 LYS A O 1
ATOM 4784 N N . LEU A 1 589 ? 27.783 13.679 -20.307 1.00 85.19 589 LEU A N 1
ATOM 4785 C CA . LEU A 1 589 ? 28.182 12.657 -19.338 1.00 85.19 589 LEU A CA 1
ATOM 4786 C C . LEU A 1 589 ? 29.682 12.373 -19.451 1.00 85.19 589 LEU A C 1
ATOM 4788 O O . LEU A 1 589 ? 30.302 12.613 -20.489 1.00 85.19 589 LEU A O 1
ATOM 4792 N N . LEU A 1 590 ? 30.282 11.806 -18.403 1.00 89.19 590 LEU A N 1
ATOM 4793 C CA . LEU A 1 590 ? 31.671 11.347 -18.485 1.00 89.19 590 LEU A CA 1
ATOM 4794 C C . LEU A 1 590 ? 31.792 10.211 -19.515 1.00 89.19 590 LEU A C 1
ATOM 4796 O O . LEU A 1 590 ? 30.914 9.356 -19.604 1.00 89.19 590 LEU A O 1
ATOM 4800 N N . SER A 1 591 ? 32.902 10.145 -20.255 1.00 87.81 591 SER A N 1
ATOM 4801 C CA . SER A 1 591 ? 33.107 9.098 -21.276 1.00 87.81 591 SER A CA 1
ATOM 4802 C C . SER A 1 591 ? 33.016 7.680 -20.690 1.00 87.81 591 SER A C 1
ATOM 4804 O O . SER A 1 591 ? 32.423 6.798 -21.310 1.00 87.81 591 SER A O 1
ATOM 4806 N N . LYS A 1 592 ? 33.490 7.483 -19.446 1.00 90.06 592 LYS A N 1
ATOM 4807 C CA . LYS A 1 592 ? 33.280 6.233 -18.698 1.00 90.06 592 LYS A CA 1
ATOM 4808 C C . LYS A 1 592 ? 31.800 5.987 -18.376 1.00 90.06 592 LYS A C 1
ATOM 4810 O O . LYS A 1 592 ? 31.316 4.903 -18.639 1.00 90.06 592 LYS A O 1
ATOM 4815 N N . GLU A 1 593 ? 31.085 6.972 -17.837 1.00 85.19 593 GLU A N 1
ATOM 4816 C CA . GLU A 1 593 ? 29.659 6.828 -17.498 1.00 85.19 593 GLU A CA 1
ATOM 4817 C C . GLU A 1 593 ? 28.815 6.513 -18.743 1.00 85.19 593 GLU A C 1
ATOM 4819 O O . GLU A 1 593 ? 27.962 5.634 -18.712 1.00 85.19 593 GLU A O 1
ATOM 4824 N N . THR A 1 594 ? 29.133 7.160 -19.865 1.00 88.19 594 THR A N 1
ATOM 4825 C CA . THR A 1 594 ? 28.543 6.885 -21.182 1.00 88.19 594 THR A CA 1
ATOM 4826 C C . THR A 1 594 ? 28.819 5.441 -21.610 1.00 88.19 594 THR A C 1
ATOM 4828 O O . THR A 1 594 ? 27.897 4.715 -21.965 1.00 88.19 594 THR A O 1
ATOM 4831 N N . MET A 1 595 ? 30.073 4.992 -21.492 1.00 90.94 595 MET A N 1
ATOM 4832 C CA . MET A 1 595 ? 30.484 3.618 -21.792 1.00 90.94 595 MET A CA 1
ATOM 4833 C C . MET A 1 595 ? 29.779 2.591 -20.887 1.00 90.94 595 MET A C 1
ATOM 4835 O O . MET A 1 595 ? 29.359 1.543 -21.368 1.00 90.94 595 MET A O 1
ATOM 4839 N N . ASP A 1 596 ? 29.630 2.879 -19.592 1.00 89.31 596 ASP A N 1
ATOM 4840 C CA . ASP A 1 596 ? 28.970 2.004 -18.617 1.00 89.31 596 ASP A CA 1
ATOM 4841 C C . ASP A 1 596 ? 27.461 1.866 -18.928 1.00 89.31 596 ASP A C 1
ATOM 4843 O O . ASP A 1 596 ? 26.939 0.751 -18.932 1.00 89.31 596 ASP A O 1
ATOM 4847 N N . ILE A 1 597 ? 26.776 2.965 -19.282 1.00 87.56 597 ILE A N 1
ATOM 4848 C CA . ILE A 1 597 ? 25.364 2.960 -19.721 1.00 87.56 597 ILE A CA 1
ATOM 4849 C C . ILE A 1 597 ? 25.195 2.178 -21.029 1.00 87.56 597 ILE A C 1
ATOM 4851 O O . ILE A 1 597 ? 24.334 1.305 -21.120 1.00 87.56 597 ILE A O 1
ATOM 4855 N N . MET A 1 598 ? 26.032 2.448 -22.031 1.00 91.56 598 MET A N 1
ATOM 4856 C CA . MET A 1 598 ? 25.912 1.819 -23.348 1.00 91.56 598 MET A CA 1
ATOM 4857 C C . MET A 1 598 ? 26.299 0.332 -23.329 1.00 91.56 598 MET A C 1
ATOM 4859 O O . MET A 1 598 ? 25.673 -0.470 -24.014 1.00 91.56 598 MET A O 1
ATOM 4863 N N . ASN A 1 599 ? 27.247 -0.082 -22.476 1.00 91.31 599 ASN A N 1
ATOM 4864 C CA . ASN A 1 599 ? 27.472 -1.502 -22.177 1.00 91.31 599 ASN A CA 1
ATOM 4865 C C . ASN A 1 599 ? 26.217 -2.157 -21.569 1.00 91.31 599 ASN A C 1
ATOM 4867 O O . ASN A 1 599 ? 25.921 -3.303 -21.893 1.00 91.31 599 ASN A O 1
ATOM 4871 N N . SER A 1 600 ? 25.481 -1.446 -20.707 1.00 87.56 600 SER A N 1
ATOM 4872 C CA . SER A 1 600 ? 24.221 -1.936 -20.132 1.00 87.56 600 SER A CA 1
ATOM 4873 C C . SER A 1 600 ? 23.167 -2.163 -21.224 1.00 87.56 600 SER A C 1
ATOM 4875 O O . SER A 1 600 ? 22.619 -3.256 -21.324 1.00 87.56 600 SER A O 1
ATOM 4877 N N . MET A 1 601 ? 22.965 -1.182 -22.111 1.00 89.31 601 MET A N 1
ATOM 4878 C CA . MET A 1 601 ? 22.051 -1.289 -23.260 1.00 89.31 601 MET A CA 1
ATOM 4879 C C . MET A 1 601 ? 22.455 -2.394 -24.249 1.00 89.31 601 MET A C 1
ATOM 4881 O O . MET A 1 601 ? 21.591 -3.088 -24.782 1.00 89.31 601 MET A O 1
ATOM 4885 N N . TYR A 1 602 ? 23.757 -2.593 -24.475 1.00 90.00 602 TYR A N 1
ATOM 4886 C CA . TYR A 1 602 ? 24.280 -3.677 -25.312 1.00 90.00 602 TYR A CA 1
ATOM 4887 C C . TYR A 1 602 ? 23.957 -5.050 -24.713 1.00 90.00 602 TYR A C 1
ATOM 4889 O O . TYR A 1 602 ? 23.460 -5.931 -25.408 1.00 90.00 602 TYR A O 1
ATOM 4897 N N . ASN A 1 603 ? 24.140 -5.212 -23.398 1.00 86.56 603 ASN A N 1
ATOM 4898 C CA . ASN A 1 603 ? 23.764 -6.437 -22.685 1.00 86.56 603 ASN A CA 1
ATOM 4899 C C . ASN A 1 603 ? 22.240 -6.695 -22.692 1.00 86.56 603 ASN A C 1
ATOM 4901 O O . ASN A 1 603 ? 21.821 -7.825 -22.462 1.00 86.56 603 ASN A O 1
ATOM 4905 N N . MET A 1 604 ? 21.422 -5.670 -22.956 1.00 84.31 604 MET A N 1
ATOM 4906 C CA . MET A 1 604 ? 19.964 -5.760 -23.134 1.00 84.31 604 MET A CA 1
ATOM 4907 C C . MET A 1 604 ? 19.542 -5.990 -24.600 1.00 84.31 604 MET A C 1
ATOM 4909 O O . MET A 1 604 ? 18.349 -6.091 -24.876 1.00 84.31 604 MET A O 1
ATOM 4913 N N . GLY A 1 605 ? 20.487 -6.039 -25.549 1.00 87.31 605 GLY A N 1
ATOM 4914 C CA . GLY A 1 605 ? 20.207 -6.171 -26.986 1.00 87.31 605 GLY A CA 1
ATOM 4915 C C . GLY A 1 605 ? 19.656 -4.904 -27.656 1.00 87.31 605 GLY A C 1
ATOM 4916 O O . GLY A 1 605 ? 19.143 -4.977 -28.771 1.00 87.31 605 GLY A O 1
ATOM 4917 N N . LEU A 1 606 ? 19.737 -3.742 -26.997 1.00 88.06 606 LEU A N 1
ATOM 4918 C CA . LEU A 1 606 ? 19.150 -2.478 -27.468 1.00 88.06 606 LEU A CA 1
ATOM 4919 C C . LEU A 1 606 ? 20.099 -1.667 -28.370 1.00 88.06 606 LEU A C 1
ATOM 4921 O O . LEU A 1 606 ? 19.654 -0.848 -29.174 1.00 88.06 606 LEU A O 1
ATOM 4925 N N . VAL A 1 607 ? 21.409 -1.890 -28.252 1.00 90.12 607 VAL A N 1
ATOM 4926 C CA . VAL A 1 607 ? 22.426 -1.258 -29.106 1.00 90.12 607 VAL A CA 1
ATOM 4927 C C . VAL A 1 607 ? 23.452 -2.284 -29.576 1.00 90.12 607 VAL A C 1
ATOM 4929 O O . VAL A 1 607 ? 23.893 -3.123 -28.793 1.00 90.12 607 VAL A O 1
ATOM 4932 N N . ASP A 1 608 ? 23.852 -2.191 -30.841 1.00 89.56 608 ASP A N 1
ATOM 4933 C CA . ASP A 1 608 ? 25.031 -2.867 -31.379 1.00 89.56 608 ASP A CA 1
ATOM 4934 C C . ASP A 1 608 ? 26.306 -2.123 -30.953 1.00 89.56 608 ASP A C 1
ATOM 4936 O O . ASP A 1 608 ? 26.299 -0.907 -30.720 1.00 89.56 608 ASP A O 1
ATOM 4940 N N . LYS A 1 609 ? 27.421 -2.858 -30.880 1.00 91.25 609 LYS A N 1
ATOM 4941 C CA . LYS A 1 609 ? 28.726 -2.354 -30.440 1.00 91.25 609 LYS A CA 1
ATOM 4942 C C . LYS A 1 609 ? 29.842 -2.813 -31.370 1.00 91.25 609 LYS A C 1
ATOM 4944 O O . LYS A 1 609 ? 30.033 -4.013 -31.549 1.00 91.25 609 LYS A O 1
ATOM 4949 N N . ASP A 1 610 ? 30.639 -1.865 -31.848 1.00 89.50 610 ASP A N 1
ATOM 4950 C CA . ASP A 1 610 ? 31.867 -2.111 -32.608 1.00 89.50 610 ASP A CA 1
ATOM 4951 C C . ASP A 1 610 ? 33.087 -1.454 -31.927 1.00 89.50 610 ASP A C 1
ATOM 4953 O O . ASP A 1 610 ? 32.960 -0.559 -31.081 1.00 89.50 610 ASP A O 1
ATOM 4957 N N . ILE A 1 611 ? 34.291 -1.937 -32.244 1.00 89.94 611 ILE A N 1
ATOM 4958 C CA . ILE A 1 611 ? 35.562 -1.491 -31.661 1.00 89.94 611 ILE A CA 1
ATOM 4959 C C . ILE A 1 611 ? 36.619 -1.353 -32.764 1.00 89.94 611 ILE A C 1
ATOM 4961 O O . ILE A 1 611 ? 37.410 -2.259 -33.034 1.00 89.94 611 ILE A O 1
ATOM 4965 N N . ILE A 1 612 ? 36.689 -0.164 -33.363 1.00 87.06 612 ILE A N 1
ATOM 4966 C CA . ILE A 1 612 ? 37.681 0.152 -34.394 1.00 87.06 612 ILE A CA 1
ATOM 4967 C C . ILE A 1 612 ? 38.947 0.692 -33.708 1.00 87.06 612 ILE A C 1
ATOM 4969 O O . ILE A 1 612 ? 39.087 1.875 -33.375 1.00 87.06 612 ILE A O 1
ATOM 4973 N N . GLY A 1 613 ? 39.892 -0.215 -33.451 1.00 90.00 613 GLY A N 1
ATOM 4974 C CA . GLY A 1 613 ? 41.177 0.084 -32.816 1.00 90.00 613 GLY A CA 1
ATOM 4975 C C . GLY A 1 613 ? 41.047 0.384 -31.320 1.00 90.00 613 GLY A C 1
ATOM 4976 O O . GLY A 1 613 ? 40.962 -0.530 -30.507 1.00 90.00 613 GLY A O 1
ATOM 4977 N N . LYS A 1 614 ? 41.086 1.670 -30.942 1.00 88.88 614 LYS A N 1
ATOM 4978 C CA . LYS A 1 614 ? 40.882 2.135 -29.549 1.00 88.88 614 LYS A CA 1
ATOM 4979 C C . LYS A 1 614 ? 39.546 2.852 -29.334 1.00 88.88 614 LYS A C 1
ATOM 4981 O O . LYS A 1 614 ? 39.260 3.267 -28.213 1.00 88.88 614 LYS A O 1
ATOM 4986 N N . LYS A 1 615 ? 38.767 3.049 -30.397 1.00 89.19 615 LYS A N 1
ATOM 4987 C CA . LYS A 1 615 ? 37.482 3.745 -30.358 1.00 89.19 615 LYS A CA 1
ATOM 4988 C C . LYS A 1 615 ? 36.357 2.728 -30.219 1.00 89.19 615 LYS A C 1
ATOM 4990 O O . LYS A 1 615 ? 36.410 1.672 -30.843 1.00 89.19 615 LYS A O 1
ATOM 4995 N N . VAL A 1 616 ? 35.363 3.057 -29.400 1.00 90.75 616 VAL A N 1
ATOM 4996 C CA . VAL A 1 616 ? 34.146 2.256 -29.222 1.00 90.75 616 VAL A CA 1
ATOM 4997 C C . VAL A 1 616 ? 32.999 2.981 -29.904 1.00 90.75 616 VAL A C 1
ATOM 4999 O O . VAL A 1 616 ? 32.873 4.203 -29.781 1.00 90.75 616 VAL A O 1
ATOM 5002 N N . TYR A 1 617 ? 32.201 2.204 -30.616 1.00 89.00 617 TYR A N 1
ATOM 5003 C CA . TYR A 1 617 ? 31.235 2.638 -31.603 1.00 89.00 617 TYR A CA 1
ATOM 5004 C C . TYR A 1 617 ? 29.882 1.978 -31.319 1.00 89.00 617 TYR A C 1
ATOM 5006 O O . TYR A 1 617 ? 29.836 0.788 -31.014 1.00 89.00 617 TYR A O 1
ATOM 5014 N N . TRP A 1 618 ? 28.798 2.753 -31.384 1.00 90.50 618 TRP A N 1
ATOM 5015 C CA . TRP A 1 618 ? 27.451 2.328 -30.990 1.00 90.50 618 TRP A CA 1
ATOM 5016 C C . TRP A 1 618 ? 26.409 2.620 -32.078 1.00 90.50 618 TRP A C 1
ATOM 5018 O O . TRP A 1 618 ? 26.474 3.665 -32.726 1.00 90.50 618 TRP A O 1
ATOM 5028 N N . ALA A 1 619 ? 25.434 1.725 -32.250 1.00 87.44 619 ALA A N 1
ATOM 5029 C CA . ALA A 1 619 ? 24.282 1.889 -33.147 1.00 87.44 619 ALA A CA 1
ATOM 5030 C C . ALA A 1 619 ? 23.019 1.266 -32.523 1.00 87.44 619 ALA A C 1
ATOM 5032 O O . ALA A 1 619 ? 23.137 0.396 -31.665 1.00 87.44 619 ALA A O 1
ATOM 5033 N N . LEU A 1 620 ? 21.816 1.683 -32.928 1.00 88.31 620 LEU A N 1
ATOM 5034 C CA . LEU A 1 620 ? 20.566 1.060 -32.459 1.00 88.31 620 LEU A CA 1
ATOM 5035 C C . LEU A 1 620 ? 20.330 -0.302 -33.129 1.00 88.31 620 LEU A C 1
ATOM 5037 O O . LEU A 1 620 ? 20.607 -0.471 -34.317 1.00 88.31 620 LEU A O 1
ATOM 5041 N N . THR A 1 621 ? 19.765 -1.255 -32.385 1.00 86.81 621 THR A N 1
ATOM 5042 C CA . THR A 1 621 ? 19.240 -2.501 -32.966 1.00 86.81 621 THR A CA 1
ATOM 5043 C C . THR A 1 621 ? 17.804 -2.305 -33.475 1.00 86.81 621 THR A C 1
ATOM 5045 O O . THR A 1 621 ? 17.085 -1.453 -32.946 1.00 86.81 621 THR A O 1
ATOM 5048 N N . PRO A 1 622 ? 17.325 -3.111 -34.448 1.00 84.56 622 PRO A N 1
ATOM 5049 C CA . PRO A 1 622 ? 15.927 -3.061 -34.890 1.00 84.56 622 PRO A CA 1
ATOM 5050 C C . PRO A 1 622 ? 14.922 -3.243 -33.742 1.00 84.56 622 PRO A C 1
ATOM 5052 O O . PRO A 1 622 ? 13.919 -2.541 -33.673 1.00 84.56 622 PRO A O 1
ATOM 5055 N N . TYR A 1 623 ? 15.254 -4.104 -32.778 1.00 85.06 623 TYR A N 1
ATOM 5056 C CA . TYR A 1 623 ? 14.492 -4.324 -31.547 1.00 85.06 623 TYR A CA 1
ATOM 5057 C C . TYR A 1 623 ? 14.299 -3.041 -30.717 1.00 85.06 623 TYR A C 1
ATOM 5059 O O . TYR A 1 623 ? 13.192 -2.763 -30.252 1.00 85.06 623 TYR A O 1
ATOM 5067 N N . ALA A 1 624 ? 15.338 -2.208 -30.583 1.00 87.06 624 ALA A N 1
ATOM 5068 C CA . ALA A 1 624 ? 15.206 -0.915 -29.916 1.00 87.06 624 ALA A CA 1
ATOM 5069 C C . ALA A 1 624 ? 14.332 0.071 -30.706 1.00 87.06 624 ALA A C 1
ATOM 5071 O O . ALA A 1 624 ? 13.597 0.836 -30.087 1.00 87.06 624 ALA A O 1
ATOM 5072 N N . LEU A 1 625 ? 14.346 0.039 -32.045 1.00 84.88 625 LEU A N 1
ATOM 5073 C CA . LEU A 1 625 ? 13.451 0.870 -32.865 1.00 84.88 625 LEU A CA 1
ATOM 5074 C C . LEU A 1 625 ? 11.984 0.506 -32.615 1.00 84.88 625 LEU A C 1
ATOM 5076 O O . LEU A 1 625 ? 11.189 1.397 -32.319 1.00 84.88 625 LEU A O 1
ATOM 5080 N N . THR A 1 626 ? 11.647 -0.789 -32.646 1.00 85.44 626 THR A N 1
ATOM 5081 C CA . THR A 1 626 ? 10.302 -1.302 -32.331 1.00 85.44 626 THR A CA 1
ATOM 5082 C C . THR A 1 626 ? 9.865 -0.892 -30.926 1.00 85.44 626 THR A C 1
ATOM 5084 O O . THR A 1 626 ? 8.744 -0.423 -30.730 1.00 85.44 626 THR A O 1
ATOM 5087 N N . LEU A 1 627 ? 10.763 -0.989 -29.942 1.00 87.12 627 LEU A N 1
ATOM 5088 C CA . LEU A 1 627 ? 10.487 -0.560 -28.574 1.00 87.12 627 LEU A CA 1
ATOM 5089 C C . LEU A 1 627 ? 10.233 0.953 -28.471 1.00 87.12 627 LEU A C 1
ATOM 5091 O O . LEU A 1 627 ? 9.301 1.369 -27.779 1.00 87.12 627 LEU A O 1
ATOM 5095 N N . ILE A 1 628 ? 11.027 1.783 -29.157 1.00 87.94 628 ILE A N 1
ATOM 5096 C CA . ILE A 1 628 ? 10.820 3.238 -29.184 1.00 87.94 628 ILE A CA 1
ATOM 5097 C C . ILE A 1 628 ? 9.489 3.568 -29.874 1.00 87.94 628 ILE A C 1
ATOM 5099 O O . ILE A 1 628 ? 8.731 4.366 -29.336 1.00 87.94 628 ILE A O 1
ATOM 5103 N N . GLN A 1 629 ? 9.162 2.932 -31.005 1.00 86.94 629 GLN A N 1
ATOM 5104 C CA . GLN A 1 629 ? 7.886 3.108 -31.718 1.00 86.94 629 GLN A CA 1
ATOM 5105 C C . GLN A 1 629 ? 6.679 2.769 -30.827 1.00 86.94 629 GLN A C 1
ATOM 5107 O O . GLN A 1 629 ? 5.754 3.571 -30.705 1.00 86.94 629 GLN A O 1
ATOM 5112 N N . GLU A 1 630 ? 6.700 1.622 -30.142 1.00 85.12 630 GLU A N 1
ATOM 5113 C CA . GLU A 1 630 ? 5.620 1.208 -29.236 1.00 85.12 630 GLU A CA 1
ATOM 5114 C C . GLU A 1 630 ? 5.446 2.163 -28.038 1.00 85.12 630 GLU A C 1
ATOM 5116 O O . GLU A 1 630 ? 4.326 2.331 -27.537 1.00 85.12 630 GLU A O 1
ATOM 5121 N N . ILE A 1 631 ? 6.520 2.825 -27.590 1.00 86.75 631 ILE A N 1
ATOM 5122 C CA . ILE A 1 631 ? 6.462 3.883 -26.572 1.00 86.75 631 ILE A CA 1
ATOM 5123 C C . ILE A 1 631 ? 5.976 5.215 -27.165 1.00 86.75 631 ILE A C 1
ATOM 5125 O O . ILE A 1 631 ? 5.100 5.835 -26.566 1.00 86.75 631 ILE A O 1
ATOM 5129 N N . ASP A 1 632 ? 6.463 5.639 -28.332 1.00 82.50 632 ASP A N 1
ATOM 5130 C CA . ASP A 1 632 ? 6.054 6.883 -29.004 1.00 82.50 632 ASP A CA 1
ATOM 5131 C C . ASP A 1 632 ? 4.540 6.884 -29.294 1.00 82.50 632 ASP A C 1
ATOM 5133 O O . ASP A 1 632 ? 3.838 7.835 -28.944 1.00 82.50 632 ASP A O 1
ATOM 5137 N N . LEU A 1 633 ? 4.002 5.765 -29.799 1.00 77.88 633 LEU A N 1
ATOM 5138 C CA . LEU A 1 633 ? 2.557 5.538 -29.978 1.00 77.88 633 LEU A CA 1
ATOM 5139 C C . LEU A 1 633 ? 1.760 5.609 -28.659 1.00 77.88 633 LEU A C 1
ATOM 5141 O O . LEU A 1 633 ? 0.557 5.864 -28.669 1.00 77.88 633 LEU A O 1
ATOM 5145 N N . THR A 1 634 ? 2.410 5.391 -27.512 1.00 71.50 634 THR A N 1
ATOM 5146 C CA . THR A 1 634 ? 1.789 5.548 -26.184 1.00 71.50 634 THR A CA 1
ATOM 5147 C C . THR A 1 634 ? 1.765 7.014 -25.738 1.00 71.50 634 THR A C 1
ATOM 5149 O O . THR A 1 634 ? 0.856 7.414 -25.014 1.00 71.50 634 THR A O 1
ATOM 5152 N N . GLU A 1 635 ? 2.745 7.822 -26.154 1.00 68.75 635 GLU A N 1
ATOM 5153 C CA . GLU A 1 635 ? 2.866 9.236 -25.771 1.00 68.75 635 GLU A CA 1
ATOM 5154 C C . GLU A 1 635 ? 2.002 10.174 -26.634 1.00 68.75 635 GLU A C 1
ATOM 5156 O O . GLU A 1 635 ? 1.562 11.206 -26.128 1.00 68.75 635 GLU A O 1
ATOM 5161 N N . LEU A 1 636 ? 1.696 9.794 -27.882 1.00 57.31 636 LEU A N 1
ATOM 5162 C CA . LEU A 1 636 ? 0.743 10.496 -28.764 1.00 57.31 636 LEU A CA 1
ATOM 5163 C C . LEU A 1 636 ? -0.729 10.261 -28.368 1.00 57.31 636 LEU A C 1
ATOM 5165 O O . LEU A 1 636 ? -1.578 11.135 -28.525 1.00 57.31 636 LEU A O 1
ATOM 5169 N N . GLY A 1 637 ? -1.031 9.102 -27.777 1.00 53.28 637 GLY A N 1
ATOM 5170 C CA . GLY A 1 637 ? -2.370 8.750 -27.305 1.00 53.28 637 GLY A CA 1
ATOM 5171 C C . GLY A 1 637 ? -3.214 7.974 -28.323 1.00 53.28 637 GLY A C 1
ATOM 5172 O O . GLY A 1 637 ? -2.928 7.915 -29.515 1.00 53.28 637 GLY A O 1
ATOM 5173 N N . SER A 1 638 ? -4.279 7.340 -27.823 1.00 42.66 638 SER A N 1
ATOM 5174 C CA . SER A 1 638 ? -5.061 6.326 -28.555 1.00 42.66 638 SER A CA 1
ATOM 5175 C C . SER A 1 638 ? -5.763 6.813 -29.820 1.00 42.66 638 SER A C 1
ATOM 5177 O O . SER A 1 638 ? -6.157 5.992 -30.643 1.00 42.66 638 SER A O 1
ATOM 5179 N N . ASP A 1 639 ? -5.975 8.116 -29.943 1.00 43.28 639 ASP A N 1
ATOM 5180 C CA . ASP A 1 639 ? -6.922 8.664 -30.909 1.00 43.28 639 ASP A CA 1
ATOM 5181 C C . ASP A 1 639 ? -6.188 9.015 -32.220 1.00 43.28 639 ASP A C 1
ATOM 5183 O O . ASP A 1 639 ? -6.720 8.759 -33.294 1.00 43.28 639 ASP A O 1
ATOM 5187 N N . GLU A 1 640 ? -4.922 9.451 -32.136 1.00 39.28 640 GLU A N 1
ATOM 5188 C CA . GLU A 1 640 ? -4.003 9.585 -33.281 1.00 39.28 640 GLU A CA 1
ATOM 5189 C C . GLU A 1 640 ? -3.343 8.237 -33.643 1.00 39.28 640 GLU A C 1
ATOM 5191 O O . GLU A 1 640 ? -3.175 7.911 -34.818 1.00 39.28 640 GLU A O 1
ATOM 5196 N N . ALA A 1 641 ? -3.019 7.395 -32.650 1.00 34.28 641 ALA A N 1
ATOM 5197 C CA . ALA A 1 641 ? -2.308 6.130 -32.872 1.00 34.28 641 ALA A CA 1
ATOM 5198 C C . ALA A 1 641 ? -3.059 5.121 -33.768 1.00 34.28 641 ALA A C 1
ATOM 5200 O O . ALA A 1 641 ? -2.420 4.292 -34.413 1.00 34.28 641 ALA A O 1
ATOM 5201 N N . ASN A 1 642 ? -4.394 5.181 -33.838 1.00 32.59 642 ASN A N 1
ATOM 5202 C CA . ASN A 1 642 ? -5.172 4.332 -34.750 1.00 32.59 642 ASN A CA 1
ATOM 5203 C C . ASN A 1 642 ? -5.108 4.814 -36.215 1.00 32.59 642 ASN A C 1
ATOM 5205 O O . ASN A 1 642 ? -5.113 3.985 -37.120 1.00 32.59 642 ASN A O 1
ATOM 5209 N N . GLU A 1 643 ? -4.991 6.124 -36.460 1.00 33.59 643 GLU A N 1
ATOM 5210 C CA . GLU A 1 643 ? -4.928 6.706 -37.815 1.00 33.59 643 GLU A CA 1
ATOM 5211 C C . GLU A 1 643 ? -3.563 6.433 -38.488 1.00 33.59 643 GLU A C 1
ATOM 5213 O O . GLU A 1 643 ? -3.474 6.216 -39.701 1.00 33.59 643 GLU A O 1
ATOM 5218 N N . VAL A 1 644 ? -2.499 6.318 -37.683 1.00 37.03 644 VAL A N 1
ATOM 5219 C CA . VAL A 1 644 ? -1.170 5.857 -38.129 1.00 37.03 644 VAL A CA 1
ATOM 5220 C C . VAL A 1 644 ? -1.204 4.386 -38.578 1.00 37.03 644 VAL A C 1
ATOM 5222 O O . VAL A 1 644 ? -0.643 4.038 -39.614 1.00 37.03 644 VAL A O 1
ATOM 5225 N N . ILE A 1 645 ? -1.912 3.518 -37.846 1.00 37.44 645 ILE A N 1
ATOM 5226 C CA . ILE A 1 645 ? -1.955 2.072 -38.137 1.00 37.44 645 ILE A CA 1
ATOM 5227 C C . ILE A 1 645 ? -2.696 1.763 -39.450 1.00 37.44 645 ILE A C 1
ATOM 5229 O O . ILE A 1 645 ? -2.326 0.817 -40.146 1.00 37.44 645 ILE A O 1
ATOM 5233 N N . GLU A 1 646 ? -3.711 2.547 -39.829 1.00 33.50 646 GLU A N 1
ATOM 5234 C CA . GLU A 1 646 ? -4.367 2.371 -41.135 1.00 33.50 646 GLU A CA 1
ATOM 5235 C C . GLU A 1 646 ? -3.520 2.918 -42.301 1.00 33.50 646 GLU A C 1
ATOM 5237 O O . GLU A 1 646 ? -3.542 2.350 -43.398 1.00 33.50 646 GLU A O 1
ATOM 5242 N N . THR A 1 647 ? -2.719 3.968 -42.078 1.00 35.25 647 THR A N 1
ATOM 5243 C CA . THR A 1 647 ? -1.932 4.615 -43.144 1.00 35.25 647 THR A CA 1
ATOM 5244 C C . THR A 1 647 ? -0.654 3.866 -43.539 1.00 35.25 647 THR A C 1
ATOM 5246 O O . THR A 1 647 ? -0.297 3.901 -44.717 1.00 35.25 647 THR A O 1
ATOM 5249 N N . GLU A 1 648 ? -0.020 3.087 -42.654 1.00 35.53 648 GLU A N 1
ATOM 5250 C CA . GLU A 1 648 ? 1.179 2.288 -43.000 1.00 35.53 648 GLU A CA 1
ATOM 5251 C C . GLU A 1 648 ? 0.929 1.140 -44.006 1.00 35.53 648 GLU A C 1
ATOM 5253 O O . GLU A 1 648 ? 1.877 0.528 -44.499 1.00 35.53 648 GLU A O 1
ATOM 5258 N N . THR A 1 649 ? -0.324 0.873 -44.397 1.00 34.78 649 THR A N 1
ATOM 5259 C CA . THR A 1 649 ? -0.643 -0.060 -45.500 1.00 34.78 649 THR A CA 1
ATOM 5260 C C . THR A 1 649 ? -0.790 0.608 -46.878 1.00 34.78 649 THR A C 1
ATOM 5262 O O . THR A 1 649 ? -1.006 -0.086 -47.875 1.00 34.78 649 THR A O 1
ATOM 5265 N N . GLY A 1 650 ? -0.635 1.936 -46.974 1.00 26.23 650 GLY A N 1
ATOM 5266 C CA . GLY A 1 650 ? -0.760 2.702 -48.218 1.00 26.23 650 GLY A CA 1
ATOM 5267 C C . GLY A 1 650 ? 0.463 3.572 -48.528 1.00 26.23 650 GLY A C 1
ATOM 5268 O O . GLY A 1 650 ? 0.783 4.498 -47.791 1.00 26.23 650 GLY A O 1
ATOM 5269 N N . MET A 1 651 ? 1.119 3.343 -49.672 1.00 33.78 651 MET A N 1
ATOM 5270 C CA . MET A 1 651 ? 2.218 4.205 -50.137 1.00 33.78 651 MET A CA 1
ATOM 5271 C C . MET A 1 651 ? 1.714 5.634 -50.422 1.00 33.78 651 MET A C 1
ATOM 5273 O O . MET A 1 651 ? 1.070 5.868 -51.446 1.00 33.78 651 MET A O 1
ATOM 5277 N N . GLY A 1 652 ? 2.041 6.600 -49.557 1.00 25.23 652 GLY A N 1
ATOM 5278 C CA . GLY A 1 652 ? 1.614 7.994 -49.720 1.00 25.23 652 GLY A CA 1
ATOM 5279 C C . GLY A 1 652 ? 2.453 8.998 -48.928 1.00 25.23 652 GLY A C 1
ATOM 5280 O O . GLY A 1 652 ? 2.138 9.323 -47.790 1.00 25.23 652 GLY A O 1
ATOM 5281 N N . THR A 1 653 ? 3.503 9.547 -49.542 1.00 29.73 653 THR A N 1
ATOM 5282 C CA . THR A 1 653 ? 4.321 10.609 -48.932 1.00 29.73 653 THR A CA 1
ATOM 5283 C C . THR A 1 653 ? 3.539 11.921 -48.799 1.00 29.73 653 THR A C 1
ATOM 5285 O O . THR A 1 653 ? 3.204 12.537 -49.814 1.00 29.73 653 THR A O 1
ATOM 5288 N N . VAL A 1 654 ? 3.332 12.405 -47.571 1.00 25.94 654 VAL A N 1
ATOM 5289 C CA . VAL A 1 654 ? 2.783 13.744 -47.289 1.00 25.94 654 VAL A CA 1
ATOM 5290 C C . VAL A 1 654 ? 3.704 14.470 -46.307 1.00 25.94 654 VAL A C 1
ATOM 5292 O O . VAL A 1 654 ? 3.808 14.094 -45.145 1.00 25.94 654 VAL A O 1
ATOM 5295 N N . GLY A 1 655 ? 4.406 15.504 -46.777 1.00 25.03 655 GLY A N 1
ATOM 5296 C CA . GLY A 1 655 ? 5.364 16.262 -45.966 1.00 25.03 655 GLY A CA 1
ATOM 5297 C C . GLY A 1 655 ? 4.773 17.545 -45.381 1.00 25.03 655 GLY A C 1
ATOM 5298 O O . GLY A 1 655 ? 4.239 18.368 -46.123 1.00 25.03 655 GLY A O 1
ATOM 5299 N N . PHE A 1 656 ? 4.943 17.759 -44.072 1.00 24.91 656 PHE A N 1
ATOM 5300 C CA . PHE A 1 656 ? 4.537 18.989 -43.379 1.00 24.91 656 PHE A CA 1
ATOM 5301 C C . PHE A 1 656 ? 5.625 19.550 -42.451 1.00 24.91 656 PHE A C 1
ATOM 5303 O O . PHE A 1 656 ? 5.511 19.516 -41.232 1.00 24.91 656 PHE A O 1
ATOM 5310 N N . PHE A 1 657 ? 6.637 20.188 -43.043 1.00 26.94 657 PHE A N 1
ATOM 5311 C CA . PHE A 1 657 ? 7.384 21.256 -42.373 1.00 26.94 657 PHE A CA 1
ATOM 5312 C C . PHE A 1 657 ? 7.537 22.449 -43.319 1.00 26.94 657 PHE A C 1
ATOM 5314 O O . PHE A 1 657 ? 8.255 22.389 -44.315 1.00 26.94 657 PHE A O 1
ATOM 5321 N N . ARG A 1 658 ? 6.855 23.558 -43.002 1.00 27.88 658 ARG A N 1
ATOM 5322 C CA . ARG A 1 658 ? 7.167 24.870 -43.582 1.00 27.88 658 ARG A CA 1
ATOM 5323 C C . ARG A 1 658 ? 8.274 25.505 -42.752 1.00 27.88 658 ARG A C 1
ATOM 5325 O O . ARG A 1 658 ? 8.024 25.922 -41.625 1.00 27.88 658 ARG A O 1
ATOM 5332 N N . GLY A 1 659 ? 9.472 25.593 -43.318 1.00 28.06 659 GLY A N 1
ATOM 5333 C CA . GLY A 1 659 ? 10.488 26.514 -42.820 1.00 28.06 659 GLY A CA 1
ATOM 5334 C C . GLY A 1 659 ? 10.146 27.945 -43.234 1.00 28.06 659 GLY A C 1
ATOM 5335 O O . GLY A 1 659 ? 9.842 28.186 -44.400 1.00 28.06 659 GLY A O 1
ATOM 5336 N N . ASP A 1 660 ? 10.223 28.885 -42.293 1.00 28.08 660 ASP A N 1
ATOM 5337 C CA . ASP A 1 660 ? 10.271 30.324 -42.576 1.00 28.08 660 ASP A CA 1
ATOM 5338 C C . ASP A 1 660 ? 11.692 30.820 -42.259 1.00 28.08 660 ASP A C 1
ATOM 5340 O O . ASP A 1 660 ? 11.978 31.372 -41.195 1.00 28.08 660 ASP A O 1
ATOM 5344 N N . GLU A 1 661 ? 12.621 30.581 -43.188 1.00 31.77 661 GLU A N 1
ATOM 5345 C CA . GLU A 1 661 ? 13.928 31.236 -43.157 1.00 31.77 661 GLU A CA 1
ATOM 5346 C C . GLU A 1 661 ? 13.770 32.713 -43.535 1.00 31.77 661 GLU A C 1
ATOM 5348 O O . GLU A 1 661 ? 13.551 33.060 -44.697 1.00 31.77 661 GLU A O 1
ATOM 5353 N N . ARG A 1 662 ? 13.946 33.610 -42.561 1.00 31.36 662 ARG A N 1
ATOM 5354 C CA . ARG A 1 662 ? 14.288 35.017 -42.809 1.00 31.36 662 ARG A CA 1
ATOM 5355 C C . ARG A 1 662 ? 15.345 35.438 -41.806 1.00 31.36 662 ARG A C 1
ATOM 5357 O O . ARG A 1 662 ? 15.103 35.406 -40.605 1.00 31.36 662 ARG A O 1
ATOM 5364 N N . GLY A 1 663 ? 16.519 35.804 -42.302 1.00 27.38 663 GLY A N 1
ATOM 5365 C CA . GLY A 1 663 ? 17.648 36.201 -41.464 1.00 27.38 663 GLY A CA 1
ATOM 5366 C C . GLY A 1 663 ? 18.278 37.513 -41.913 1.00 27.38 663 GLY A C 1
ATOM 5367 O O . GLY A 1 663 ? 17.676 38.260 -42.682 1.00 27.38 663 GLY A O 1
ATOM 5368 N N . ARG A 1 664 ? 19.540 37.661 -41.494 1.00 30.45 664 ARG A N 1
ATOM 5369 C CA . ARG A 1 664 ? 20.517 38.719 -41.797 1.00 30.45 664 ARG A CA 1
ATOM 5370 C C . ARG A 1 664 ? 20.456 40.016 -40.987 1.00 30.45 664 ARG A C 1
ATOM 5372 O O . ARG A 1 664 ? 19.401 40.611 -40.830 1.00 30.45 664 ARG A O 1
ATOM 5379 N N . ASP A 1 665 ? 21.681 40.395 -40.609 1.00 29.00 665 ASP A N 1
ATOM 5380 C CA . ASP A 1 665 ? 22.268 41.719 -40.376 1.00 29.00 665 ASP A CA 1
ATOM 5381 C C . ASP A 1 665 ? 21.581 42.601 -39.297 1.00 29.00 665 ASP A C 1
ATOM 5383 O O . ASP A 1 665 ? 20.365 42.718 -39.240 1.00 29.00 665 ASP A O 1
ATOM 5387 N N . SER A 1 666 ? 22.294 43.243 -38.366 1.00 28.61 666 SER A N 1
ATOM 5388 C CA . SER A 1 666 ? 23.629 43.847 -38.492 1.00 28.61 666 SER A CA 1
ATOM 5389 C C . SER A 1 666 ? 24.379 44.024 -37.154 1.00 28.61 666 SER A C 1
ATOM 5391 O O . SER A 1 666 ? 23.755 44.178 -36.111 1.00 28.61 666 SER A O 1
ATOM 5393 N N . GLU A 1 667 ? 25.708 44.144 -37.255 1.00 28.12 667 GLU A N 1
ATOM 5394 C CA . GLU A 1 667 ? 26.595 45.008 -36.440 1.00 28.12 667 GLU A CA 1
ATOM 5395 C C . GLU A 1 667 ? 26.656 44.854 -34.902 1.00 28.12 667 GLU A C 1
ATOM 5397 O O . GLU A 1 667 ? 25.795 45.300 -34.149 1.00 28.12 667 GLU A O 1
ATOM 5402 N N . ASP A 1 668 ? 27.811 44.363 -34.445 1.00 44.31 668 ASP A N 1
ATOM 5403 C CA . ASP A 1 668 ? 28.363 44.588 -33.103 1.00 44.31 668 ASP A CA 1
ATOM 5404 C C . ASP A 1 668 ? 29.178 45.899 -33.104 1.00 44.31 668 ASP A C 1
ATOM 5406 O O . ASP A 1 668 ? 30.083 46.050 -33.935 1.00 44.31 668 ASP A O 1
ATOM 5410 N N . PRO A 1 669 ? 28.870 46.863 -32.217 1.00 33.47 669 PRO A N 1
ATOM 5411 C CA . PRO A 1 669 ? 29.953 47.633 -31.613 1.00 33.47 669 PRO A CA 1
ATOM 5412 C C . PRO A 1 669 ? 29.734 47.955 -30.122 1.00 33.47 669 PRO A C 1
ATOM 5414 O O . PRO A 1 669 ? 28.893 48.778 -29.753 1.00 33.47 669 PRO A O 1
ATOM 5417 N N . MET A 1 670 ? 30.614 47.443 -29.255 1.00 36.41 670 MET A N 1
ATOM 5418 C CA . MET A 1 670 ? 30.884 48.095 -27.964 1.00 36.41 670 MET A CA 1
ATOM 5419 C C . MET A 1 670 ? 31.493 49.494 -28.165 1.00 36.41 670 MET A C 1
ATOM 5421 O O . MET A 1 670 ? 32.330 49.694 -29.050 1.00 36.41 670 MET A O 1
ATOM 5425 N N . PRO A 1 671 ? 31.207 50.436 -27.248 1.00 40.53 671 PRO A N 1
ATOM 5426 C CA . PRO A 1 671 ? 32.293 50.823 -26.344 1.00 40.53 671 PRO A CA 1
ATOM 5427 C C . PRO A 1 671 ? 31.885 51.053 -24.875 1.00 40.53 671 PRO A C 1
ATOM 5429 O O . PRO A 1 671 ? 30.870 51.662 -24.570 1.00 40.53 671 PRO A O 1
ATOM 5432 N N . ARG A 1 672 ? 32.795 50.635 -23.984 1.00 30.17 672 ARG A N 1
ATOM 5433 C CA . ARG A 1 672 ? 33.161 51.235 -22.681 1.00 30.17 672 ARG A CA 1
ATOM 5434 C C . ARG A 1 672 ? 32.078 51.884 -21.793 1.00 30.17 672 ARG A C 1
ATOM 5436 O O . ARG A 1 672 ? 31.714 53.034 -21.978 1.00 30.17 672 ARG A O 1
ATOM 5443 N N . ASN A 1 673 ? 31.856 51.214 -20.660 1.00 34.03 673 ASN A N 1
ATOM 5444 C CA . ASN A 1 673 ? 32.293 51.685 -19.334 1.00 34.03 673 ASN A CA 1
ATOM 5445 C C . ASN A 1 673 ? 31.984 53.150 -18.953 1.00 34.03 673 ASN A C 1
ATOM 5447 O O . ASN A 1 673 ? 32.828 54.022 -19.138 1.00 34.03 673 ASN A O 1
ATOM 5451 N N . ASP A 1 674 ? 30.873 53.308 -18.242 1.00 30.38 674 ASP A N 1
ATOM 5452 C CA . ASP A 1 674 ? 30.707 54.043 -16.976 1.00 30.38 674 ASP A CA 1
ATOM 5453 C C . ASP A 1 674 ? 29.681 53.213 -16.156 1.00 30.38 674 ASP A C 1
ATOM 5455 O O . ASP A 1 674 ? 28.993 52.365 -16.725 1.00 30.38 674 ASP A O 1
ATOM 5459 N N . GLY A 1 675 ? 29.510 53.306 -14.838 1.00 29.98 675 GLY A N 1
ATOM 5460 C CA . GLY A 1 675 ? 30.101 54.184 -13.832 1.00 29.98 675 GLY A CA 1
ATOM 5461 C C . GLY A 1 675 ? 29.093 54.322 -12.679 1.00 29.98 675 GLY A C 1
ATOM 5462 O O . GLY A 1 675 ? 28.021 54.869 -12.886 1.00 29.98 675 GLY A O 1
ATOM 5463 N N . GLU A 1 676 ? 29.442 53.815 -11.492 1.00 29.39 676 GLU A N 1
ATOM 5464 C CA . GLU A 1 676 ? 28.659 53.854 -10.235 1.00 29.39 676 GLU A CA 1
ATOM 5465 C C . GLU A 1 676 ? 27.334 53.052 -10.123 1.00 29.39 676 GLU A C 1
ATOM 5467 O O . GLU A 1 676 ? 26.369 53.234 -10.855 1.00 29.39 676 GLU A O 1
ATOM 5472 N N . GLY A 1 677 ? 27.238 52.276 -9.033 1.00 27.61 677 GLY A N 1
ATOM 5473 C CA . GLY A 1 677 ? 26.133 52.469 -8.084 1.00 27.61 677 GLY A CA 1
ATOM 5474 C C . GLY A 1 677 ? 24.891 51.573 -8.164 1.00 27.61 677 GLY A C 1
ATOM 5475 O O . GLY A 1 677 ? 23.861 51.989 -8.674 1.00 27.61 677 GLY A O 1
ATOM 5476 N N . MET A 1 678 ? 24.920 50.440 -7.451 1.00 30.53 678 MET A N 1
ATOM 5477 C CA . MET A 1 678 ? 23.935 50.107 -6.397 1.00 30.53 678 MET A CA 1
ATOM 5478 C C . MET A 1 678 ? 24.482 48.953 -5.539 1.00 30.53 678 MET A C 1
ATOM 5480 O O . MET A 1 678 ? 24.962 47.953 -6.068 1.00 30.53 678 MET A O 1
ATOM 5484 N N . ARG A 1 679 ? 24.419 49.084 -4.208 1.00 38.72 679 ARG A N 1
ATOM 5485 C CA . ARG A 1 679 ? 24.707 47.978 -3.277 1.00 38.72 679 ARG A CA 1
ATOM 5486 C C . ARG A 1 679 ? 23.481 47.064 -3.199 1.00 38.72 679 ARG A C 1
ATOM 5488 O O . ARG A 1 679 ? 22.376 47.567 -3.023 1.00 38.72 679 ARG A O 1
ATOM 5495 N N . GLY A 1 680 ? 23.685 45.753 -3.281 1.00 29.73 680 GLY A N 1
ATOM 5496 C CA . GLY A 1 680 ? 22.671 44.737 -2.994 1.00 29.73 680 GLY A CA 1
ATOM 5497 C C . GLY A 1 680 ? 23.248 43.724 -2.013 1.00 29.73 680 GLY A C 1
ATOM 5498 O O . GLY A 1 680 ? 24.340 43.221 -2.258 1.00 29.73 680 GLY A O 1
ATOM 5499 N N . ASP A 1 681 ? 22.549 43.502 -0.900 1.00 31.59 681 ASP A N 1
ATOM 5500 C CA . ASP A 1 681 ? 23.062 42.818 0.293 1.00 31.59 681 ASP A CA 1
ATOM 5501 C C . ASP A 1 681 ? 23.750 41.473 0.012 1.00 31.59 681 ASP A C 1
ATOM 5503 O O . ASP A 1 681 ? 23.163 40.566 -0.584 1.00 31.59 681 ASP A O 1
ATOM 5507 N N . GLU A 1 682 ? 24.958 41.313 0.554 1.00 33.94 682 GLU A N 1
ATOM 5508 C CA . GLU A 1 682 ? 25.581 40.003 0.717 1.00 33.94 682 GLU A CA 1
ATOM 5509 C C . GLU A 1 682 ? 24.710 39.150 1.649 1.00 33.94 682 GLU A C 1
ATOM 5511 O O . GLU A 1 682 ? 24.464 39.494 2.809 1.00 33.94 682 GLU A O 1
ATOM 5516 N N . ARG A 1 683 ? 24.242 38.011 1.139 1.00 33.47 683 ARG A N 1
ATOM 5517 C CA . ARG A 1 683 ? 23.778 36.895 1.961 1.00 33.47 683 ARG A CA 1
ATOM 5518 C C . ARG A 1 683 ? 24.678 35.710 1.683 1.00 33.47 683 ARG A C 1
ATOM 5520 O O . ARG A 1 683 ? 24.914 35.371 0.527 1.00 33.47 683 ARG A O 1
ATOM 5527 N N . GLU A 1 684 ? 25.165 35.099 2.753 1.00 39.38 684 GLU A N 1
ATOM 5528 C CA . GLU A 1 684 ? 25.997 33.903 2.705 1.00 39.38 684 GLU A CA 1
ATOM 5529 C C . GLU A 1 684 ? 25.153 32.692 2.267 1.00 39.38 684 GLU A C 1
ATOM 5531 O O . GLU A 1 684 ? 24.681 31.902 3.088 1.00 39.38 684 GLU A O 1
ATOM 5536 N N . ASP A 1 685 ? 24.952 32.540 0.956 1.00 34.78 685 ASP A N 1
ATOM 5537 C CA . ASP A 1 685 ? 24.528 31.269 0.367 1.00 34.78 685 ASP A CA 1
ATOM 5538 C C . ASP A 1 685 ? 25.666 30.257 0.585 1.00 34.78 685 ASP A C 1
ATOM 5540 O O . ASP A 1 685 ? 26.677 30.262 -0.118 1.00 34.78 685 ASP A O 1
ATOM 5544 N N . GLY A 1 686 ? 25.528 29.440 1.635 1.00 39.81 686 GLY A N 1
ATOM 5545 C CA . GLY A 1 686 ? 26.618 28.628 2.181 1.00 39.81 686 GLY A CA 1
ATOM 5546 C C . GLY A 1 686 ? 27.293 27.711 1.158 1.00 39.81 686 GLY A C 1
ATOM 5547 O O . GLY A 1 686 ? 26.620 26.961 0.446 1.00 39.81 686 GLY A O 1
ATOM 5548 N N . GLU A 1 687 ? 28.631 27.741 1.125 1.00 41.03 687 GLU A N 1
ATOM 5549 C CA . GLU A 1 687 ? 29.444 26.978 0.173 1.00 41.03 687 GLU A CA 1
ATOM 5550 C C . GLU A 1 687 ? 29.115 25.475 0.200 1.00 41.03 687 GLU A C 1
ATOM 5552 O O . GLU A 1 687 ? 29.507 24.733 1.106 1.00 41.03 687 GLU A O 1
ATOM 5557 N N . THR A 1 688 ? 28.457 24.980 -0.849 1.00 49.00 688 THR A N 1
ATOM 5558 C CA . THR A 1 688 ? 28.412 23.540 -1.109 1.00 49.00 688 THR A CA 1
ATOM 5559 C C . THR A 1 688 ? 29.796 23.080 -1.552 1.00 49.00 688 THR A C 1
ATOM 5561 O O . THR A 1 688 ? 30.210 23.385 -2.672 1.00 49.00 688 THR A O 1
ATOM 5564 N N . LEU A 1 689 ? 30.484 22.332 -0.684 1.00 58.97 689 LEU A N 1
ATOM 5565 C CA . LEU A 1 689 ? 31.781 21.707 -0.964 1.00 58.97 689 LEU A CA 1
ATOM 5566 C C . LEU A 1 689 ? 31.823 21.092 -2.365 1.00 58.97 689 LEU A C 1
ATOM 5568 O O . LEU A 1 689 ? 30.956 20.291 -2.735 1.00 58.97 689 LEU A O 1
ATOM 5572 N N . SER A 1 690 ? 32.866 21.410 -3.131 1.00 80.62 690 SER A N 1
ATOM 5573 C CA . SER A 1 690 ? 33.098 20.736 -4.402 1.00 80.62 690 SER A CA 1
ATOM 5574 C C . SER A 1 690 ? 33.324 19.239 -4.175 1.00 80.62 690 SER A C 1
ATOM 5576 O O . SER A 1 690 ? 33.835 18.802 -3.139 1.00 80.62 690 SER A O 1
ATOM 5578 N N . ARG A 1 691 ? 32.998 18.420 -5.182 1.00 72.75 691 ARG A N 1
ATOM 5579 C CA . ARG A 1 691 ? 33.165 16.956 -5.119 1.00 72.75 691 ARG A CA 1
ATOM 5580 C C . ARG A 1 691 ? 34.595 16.532 -4.734 1.00 72.75 691 ARG A C 1
ATOM 5582 O O . ARG A 1 691 ? 34.764 15.506 -4.086 1.00 72.75 691 ARG A O 1
ATOM 5589 N N . ARG A 1 692 ? 35.600 17.340 -5.097 1.00 78.44 692 ARG A N 1
ATOM 5590 C CA . ARG A 1 692 ? 37.020 17.134 -4.768 1.00 78.44 692 ARG A CA 1
ATOM 5591 C C . ARG A 1 692 ? 37.344 17.494 -3.315 1.00 78.44 692 ARG A C 1
ATOM 5593 O O . ARG A 1 692 ? 38.081 16.755 -2.674 1.00 78.44 692 ARG A O 1
ATOM 5600 N N . GLU A 1 693 ? 36.781 18.577 -2.779 1.00 92.62 693 GLU A N 1
ATOM 5601 C CA . GLU A 1 693 ? 36.932 18.923 -1.358 1.00 92.62 693 GLU A CA 1
ATOM 5602 C C . GLU A 1 693 ? 36.283 17.859 -0.453 1.00 92.62 693 GLU A C 1
ATOM 5604 O O . GLU A 1 693 ? 36.888 17.427 0.529 1.00 92.62 693 GLU A O 1
ATOM 5609 N N . ALA A 1 694 ? 35.098 17.362 -0.828 1.00 88.44 694 ALA A N 1
ATOM 5610 C CA . ALA A 1 694 ? 34.419 16.276 -0.120 1.00 88.44 694 ALA A CA 1
ATOM 5611 C C . ALA A 1 694 ? 35.225 14.957 -0.130 1.00 88.44 694 ALA A C 1
ATOM 5613 O O . ALA A 1 694 ? 35.325 14.291 0.902 1.00 88.44 694 ALA A O 1
ATOM 5614 N N . GLU A 1 695 ? 35.852 14.601 -1.260 1.00 90.75 695 GLU A N 1
ATOM 5615 C CA . GLU A 1 695 ? 36.725 13.420 -1.359 1.00 90.75 695 GLU A CA 1
ATOM 5616 C C . GLU A 1 695 ? 37.970 13.542 -0.460 1.00 90.75 695 GLU A C 1
ATOM 5618 O O . GLU A 1 695 ? 38.341 12.578 0.214 1.00 90.75 695 GLU A O 1
ATOM 5623 N N . ILE A 1 696 ? 38.591 14.728 -0.392 1.00 93.75 696 ILE A N 1
ATOM 5624 C CA . ILE A 1 696 ? 39.731 14.993 0.504 1.00 93.75 696 ILE A CA 1
ATOM 5625 C C . ILE A 1 696 ? 39.310 14.826 1.970 1.00 93.75 696 ILE A C 1
ATOM 5627 O O . ILE A 1 696 ? 40.001 14.144 2.728 1.00 93.75 696 ILE A O 1
ATOM 5631 N N . ILE A 1 697 ? 38.163 15.391 2.362 1.00 91.81 697 ILE A N 1
ATOM 5632 C CA . ILE A 1 697 ? 37.606 15.279 3.719 1.00 91.81 697 ILE A CA 1
ATOM 5633 C C . ILE A 1 697 ? 37.362 13.811 4.099 1.00 91.81 697 ILE A C 1
ATOM 5635 O O . ILE A 1 697 ? 37.821 13.372 5.155 1.00 91.81 697 ILE A O 1
ATOM 5639 N N . GLN A 1 698 ? 36.721 13.026 3.228 1.00 89.81 698 GLN A N 1
ATOM 5640 C CA . GLN A 1 698 ? 36.469 11.600 3.469 1.00 89.81 698 GLN A CA 1
ATOM 5641 C C . GLN A 1 698 ? 37.774 10.783 3.533 1.00 89.81 698 GLN A C 1
ATOM 5643 O O . GLN A 1 698 ? 37.922 9.880 4.363 1.00 89.81 698 GLN A O 1
ATOM 5648 N N . PHE A 1 699 ? 38.763 11.117 2.699 1.00 90.94 699 PHE A N 1
ATOM 5649 C CA . PHE A 1 699 ? 40.069 10.462 2.729 1.00 90.94 699 PHE A CA 1
ATOM 5650 C C . PHE A 1 699 ? 40.827 10.754 4.033 1.00 90.94 699 PHE A C 1
ATOM 5652 O O . PHE A 1 699 ? 41.367 9.825 4.634 1.00 90.94 699 PHE A O 1
ATOM 5659 N N . VAL A 1 700 ? 40.808 12.002 4.519 1.00 93.75 700 VAL A N 1
ATOM 5660 C CA . VAL A 1 700 ? 41.402 12.381 5.813 1.00 93.75 700 VAL A CA 1
ATOM 5661 C C . VAL A 1 700 ? 40.698 11.676 6.974 1.00 93.75 700 VAL A C 1
ATOM 5663 O O . VAL A 1 700 ? 41.383 11.039 7.775 1.00 93.75 700 VAL A O 1
ATOM 5666 N N . GLN A 1 701 ? 39.358 11.698 7.021 1.00 90.88 701 GLN A N 1
ATOM 5667 C CA . GLN A 1 701 ? 38.551 11.000 8.038 1.00 90.88 701 GLN A CA 1
ATOM 5668 C C . GLN A 1 701 ? 38.942 9.527 8.206 1.00 90.88 701 GLN A C 1
ATOM 5670 O O . GLN A 1 701 ? 38.990 9.025 9.325 1.00 90.88 701 GLN A O 1
ATOM 5675 N N . SER A 1 702 ? 39.216 8.835 7.098 1.00 79.50 702 SER A N 1
ATOM 5676 C CA . SER A 1 702 ? 39.501 7.397 7.112 1.00 79.50 702 SER A CA 1
ATOM 5677 C C . SER A 1 702 ? 40.951 7.017 7.442 1.00 79.50 702 SER A C 1
ATOM 5679 O O . SER A 1 702 ? 41.205 5.835 7.672 1.00 79.50 702 SER A O 1
ATOM 5681 N N . ARG A 1 703 ? 41.918 7.954 7.399 1.00 84.56 703 ARG A N 1
ATOM 5682 C CA . ARG A 1 703 ? 43.360 7.605 7.397 1.00 84.56 703 ARG A CA 1
ATOM 5683 C C . ARG A 1 703 ? 44.321 8.539 8.143 1.00 84.56 703 ARG A C 1
ATOM 5685 O O . ARG A 1 703 ? 45.467 8.135 8.300 1.00 84.56 703 ARG A O 1
ATOM 5692 N N . ASN A 1 704 ? 43.918 9.742 8.571 1.00 87.38 704 ASN A N 1
ATOM 5693 C CA . ASN A 1 704 ? 44.809 10.761 9.174 1.00 87.38 704 ASN A CA 1
ATOM 5694 C C . ASN A 1 704 ? 46.195 10.876 8.479 1.00 87.38 704 ASN A C 1
ATOM 5696 O O . ASN A 1 704 ? 47.223 10.650 9.117 1.00 87.38 704 ASN A O 1
ATOM 5700 N N . PRO A 1 705 ? 46.258 11.134 7.159 1.00 93.19 705 PRO A N 1
ATOM 5701 C CA . PRO A 1 705 ? 47.487 10.993 6.377 1.00 93.19 705 PRO A CA 1
ATOM 5702 C C . PRO A 1 705 ? 48.530 12.089 6.654 1.00 93.19 705 PRO A C 1
ATOM 5704 O O . PRO A 1 705 ? 48.205 13.196 7.089 1.00 93.19 705 PRO A O 1
ATOM 5707 N N . ARG A 1 706 ? 49.791 11.800 6.301 1.00 95.06 706 ARG A N 1
ATOM 5708 C CA . ARG A 1 706 ? 50.874 12.793 6.208 1.00 95.06 706 ARG A CA 1
ATOM 5709 C C . ARG A 1 706 ? 50.487 13.904 5.227 1.00 95.06 706 ARG A C 1
ATOM 5711 O O . ARG A 1 706 ? 49.980 13.622 4.138 1.00 95.06 706 ARG A O 1
ATOM 5718 N N . LEU A 1 707 ? 50.777 15.159 5.572 1.00 94.38 707 LEU A N 1
ATOM 5719 C CA . LEU A 1 707 ? 50.457 16.328 4.743 1.00 94.38 707 LEU A CA 1
ATOM 5720 C C . LEU A 1 707 ? 51.107 16.239 3.355 1.00 94.38 707 LEU A C 1
ATOM 5722 O O . LEU A 1 707 ? 50.447 16.496 2.351 1.00 94.38 707 LEU A O 1
ATOM 5726 N N . ALA A 1 708 ? 52.365 15.793 3.292 1.00 92.12 708 ALA A N 1
ATOM 5727 C CA . ALA A 1 708 ? 53.091 15.601 2.038 1.00 92.12 708 ALA A CA 1
ATOM 5728 C C . ALA A 1 708 ? 52.405 14.585 1.102 1.00 92.12 708 ALA A C 1
ATOM 5730 O O . ALA A 1 708 ? 52.297 14.834 -0.096 1.00 92.12 708 ALA A O 1
ATOM 5731 N N . ASP A 1 709 ? 51.883 13.475 1.634 1.00 92.75 709 ASP A N 1
ATOM 5732 C CA . ASP A 1 709 ? 51.148 12.478 0.844 1.00 92.75 709 ASP A CA 1
ATOM 5733 C C . ASP A 1 709 ? 49.774 12.976 0.397 1.00 92.75 709 ASP A C 1
ATOM 5735 O O . ASP A 1 709 ? 49.347 12.702 -0.728 1.00 92.75 709 ASP A O 1
ATOM 5739 N N . LEU A 1 710 ? 49.090 13.738 1.254 1.00 94.56 710 LEU A N 1
ATOM 5740 C CA . LEU A 1 710 ? 47.792 14.317 0.933 1.00 94.56 710 LEU A CA 1
ATOM 5741 C C . LEU A 1 710 ? 47.920 15.364 -0.189 1.00 94.56 710 LEU A C 1
ATOM 5743 O O . LEU A 1 710 ? 47.183 15.283 -1.173 1.00 94.56 710 LEU A O 1
ATOM 5747 N N . ILE A 1 711 ? 48.902 16.271 -0.101 1.00 93.31 711 ILE A N 1
ATOM 5748 C CA . ILE A 1 711 ? 49.233 17.233 -1.168 1.00 93.31 711 ILE A CA 1
ATOM 5749 C C . ILE A 1 711 ? 49.679 16.492 -2.437 1.00 93.31 711 ILE A C 1
ATOM 5751 O O . ILE A 1 711 ? 49.168 16.779 -3.516 1.00 93.31 711 ILE A O 1
ATOM 5755 N N . ARG A 1 712 ? 50.559 15.484 -2.333 1.00 93.00 712 ARG A N 1
ATOM 5756 C CA . ARG A 1 712 ? 51.015 14.677 -3.482 1.00 93.00 712 ARG A CA 1
ATOM 5757 C C . ARG A 1 712 ? 49.866 13.987 -4.226 1.00 93.00 712 ARG A C 1
ATOM 5759 O O . ARG A 1 712 ? 49.947 13.832 -5.441 1.00 93.00 712 ARG A O 1
ATOM 5766 N N . LYS A 1 713 ? 48.808 13.572 -3.519 1.00 92.06 713 LYS A N 1
ATOM 5767 C CA . LYS A 1 713 ? 47.633 12.921 -4.117 1.00 92.06 713 LYS A CA 1
ATOM 5768 C C . LYS A 1 713 ? 46.605 13.914 -4.675 1.00 92.06 713 LYS A C 1
ATOM 5770 O O . LYS A 1 713 ? 46.028 13.644 -5.726 1.00 92.06 713 LYS A O 1
ATOM 5775 N N . PHE A 1 714 ? 46.335 15.019 -3.979 1.00 92.75 714 PHE A N 1
ATOM 5776 C CA . PHE A 1 714 ? 45.184 15.889 -4.269 1.00 92.75 714 PHE A CA 1
ATOM 5777 C C . PHE A 1 714 ? 45.535 17.320 -4.711 1.00 92.75 714 PHE A C 1
ATOM 5779 O O . PHE A 1 714 ? 44.639 18.045 -5.154 1.00 92.75 714 PHE A O 1
ATOM 5786 N N . GLY A 1 715 ? 46.806 17.719 -4.664 1.00 91.06 715 GLY A N 1
ATOM 5787 C CA . GLY A 1 715 ? 47.292 19.057 -5.013 1.00 91.06 715 GLY A CA 1
ATOM 5788 C C . GLY A 1 715 ? 46.888 20.146 -4.013 1.00 91.06 715 GLY A C 1
ATOM 5789 O O . GLY A 1 715 ? 46.386 19.869 -2.923 1.00 91.06 715 GLY A O 1
ATOM 5790 N N . ASP A 1 716 ? 47.064 21.408 -4.410 1.00 90.69 716 ASP A N 1
ATOM 5791 C CA . ASP A 1 716 ? 46.874 22.588 -3.549 1.00 90.69 716 ASP A CA 1
ATOM 5792 C C . ASP A 1 716 ? 45.446 22.805 -3.025 1.00 90.69 716 ASP A C 1
ATOM 5794 O O . ASP A 1 716 ? 45.240 23.602 -2.112 1.00 90.69 716 ASP A O 1
ATOM 5798 N N . THR A 1 717 ? 44.458 22.042 -3.506 1.00 91.81 717 THR A N 1
ATOM 5799 C CA . THR A 1 717 ? 43.123 21.958 -2.885 1.00 91.81 717 THR A CA 1
ATOM 5800 C C . THR A 1 717 ? 43.208 21.586 -1.395 1.00 91.81 717 THR A C 1
ATOM 5802 O O . THR A 1 717 ? 42.385 22.030 -0.600 1.00 91.81 717 THR A O 1
ATOM 5805 N N . VAL A 1 718 ? 44.233 20.822 -0.996 1.00 93.69 718 VAL A N 1
ATOM 5806 C CA . VAL A 1 718 ? 44.530 20.496 0.409 1.00 93.69 718 VAL A CA 1
ATOM 5807 C C . VAL A 1 718 ? 44.912 21.744 1.203 1.00 93.69 718 VAL A C 1
ATOM 5809 O O . VAL A 1 718 ? 44.369 21.970 2.282 1.00 93.69 718 VAL A O 1
ATOM 5812 N N . ASN A 1 719 ? 45.794 22.579 0.648 1.00 92.25 719 ASN A N 1
ATOM 5813 C CA . ASN A 1 719 ? 46.211 23.839 1.261 1.00 92.25 719 ASN A CA 1
ATOM 5814 C C . ASN A 1 719 ? 45.015 24.796 1.383 1.00 92.25 719 ASN A C 1
ATOM 5816 O O . ASN A 1 719 ? 44.800 25.370 2.446 1.00 92.25 719 ASN A O 1
ATOM 5820 N N . GLY A 1 720 ? 44.166 24.870 0.350 1.00 90.88 720 GLY A N 1
ATOM 5821 C CA . GLY A 1 720 ? 42.909 25.625 0.388 1.00 90.88 720 GLY A CA 1
ATOM 5822 C C . GLY A 1 720 ? 41.965 25.185 1.515 1.00 90.88 720 GLY A C 1
ATOM 5823 O O . GLY A 1 720 ? 41.436 26.032 2.229 1.00 90.88 720 GLY A O 1
ATOM 5824 N N . LEU A 1 721 ? 41.795 23.877 1.738 1.00 92.25 721 LEU A N 1
ATOM 5825 C CA . LEU A 1 721 ? 40.970 23.355 2.837 1.00 92.25 721 LEU A CA 1
ATOM 5826 C C . LEU A 1 721 ? 41.564 23.611 4.231 1.00 92.25 721 LEU A C 1
ATOM 5828 O O . LEU A 1 721 ? 40.808 23.829 5.177 1.00 92.25 721 LEU A O 1
ATOM 5832 N N . ILE A 1 722 ? 42.894 23.623 4.364 1.00 94.38 722 ILE A N 1
ATOM 5833 C CA . ILE A 1 722 ? 43.574 24.027 5.605 1.00 94.38 722 ILE A CA 1
ATOM 5834 C C . ILE A 1 722 ? 43.364 25.531 5.848 1.00 94.38 722 ILE A C 1
ATOM 5836 O O . ILE A 1 722 ? 42.984 25.924 6.948 1.00 94.38 722 ILE A O 1
ATOM 5840 N N . SER A 1 723 ? 43.505 26.378 4.820 1.00 90.69 723 SER A N 1
ATOM 5841 C CA . SER A 1 723 ? 43.242 27.824 4.915 1.00 90.69 723 SER A CA 1
ATOM 5842 C C . SER A 1 723 ? 41.772 28.167 5.187 1.00 90.69 723 SER A C 1
ATOM 5844 O O . SER A 1 723 ? 41.509 29.121 5.913 1.00 90.69 723 SER A O 1
ATOM 5846 N N . LYS A 1 724 ? 40.814 27.374 4.683 1.00 91.56 724 LYS A N 1
ATOM 5847 C CA . LYS A 1 724 ? 39.385 27.451 5.054 1.00 91.56 724 LYS A CA 1
ATOM 5848 C C . LYS A 1 724 ? 39.093 26.939 6.479 1.00 91.56 724 LYS A C 1
ATOM 5850 O O . LYS A 1 724 ? 37.940 26.935 6.896 1.00 91.56 724 LYS A O 1
ATOM 5855 N N . GLY A 1 725 ? 40.094 26.453 7.220 1.00 92.00 725 GLY A N 1
ATOM 5856 C CA . GLY A 1 725 ? 39.914 25.884 8.560 1.00 92.00 725 GLY A CA 1
ATOM 5857 C C . GLY A 1 725 ? 39.143 24.559 8.584 1.00 92.00 725 GLY A C 1
ATOM 5858 O O . GLY A 1 725 ? 38.657 24.160 9.636 1.00 92.00 725 GLY A O 1
ATOM 5859 N N . MET A 1 726 ? 39.016 23.870 7.443 1.00 92.75 726 MET A N 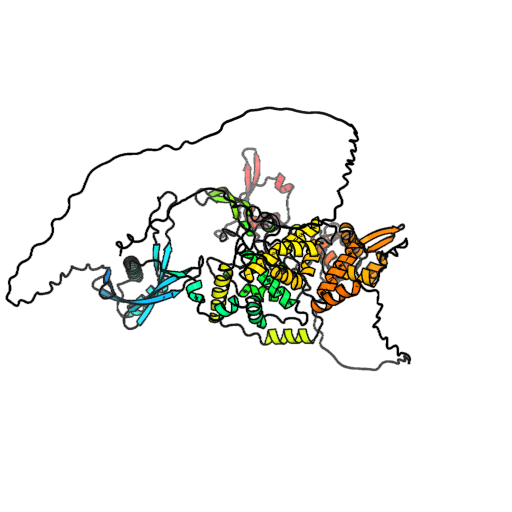1
ATOM 5860 C CA . MET A 1 726 ? 38.278 22.604 7.308 1.00 92.75 726 MET A CA 1
ATOM 5861 C C . MET A 1 726 ? 39.156 21.366 7.529 1.00 92.75 726 MET A C 1
ATOM 5863 O O . MET A 1 726 ? 38.641 20.252 7.613 1.00 92.75 726 MET A O 1
ATOM 5867 N N . LEU A 1 727 ? 40.473 21.559 7.632 1.00 94.75 727 LEU A N 1
ATOM 5868 C CA . LEU A 1 727 ? 41.481 20.556 7.963 1.00 94.75 727 LEU A CA 1
ATOM 5869 C C . LEU A 1 727 ? 42.453 21.151 8.995 1.00 94.75 727 LEU A C 1
ATOM 5871 O O . LEU A 1 727 ? 42.944 22.262 8.812 1.00 94.75 727 LEU A O 1
ATOM 5875 N N . GLU A 1 728 ? 42.763 20.404 10.054 1.00 95.38 728 GLU A N 1
ATOM 5876 C CA . GLU A 1 728 ? 43.808 20.749 11.027 1.00 95.38 728 GLU A CA 1
ATOM 5877 C C . GLU A 1 728 ? 45.102 19.991 10.700 1.00 95.38 728 GLU A C 1
ATOM 5879 O O . GLU A 1 728 ? 45.098 18.763 10.570 1.00 95.38 728 GLU A O 1
ATOM 5884 N N . THR A 1 729 ? 46.231 20.699 10.655 1.00 94.94 729 THR A N 1
ATOM 5885 C CA . THR A 1 729 ? 47.570 20.092 10.672 1.00 94.94 729 THR A CA 1
ATOM 5886 C C . THR A 1 729 ? 48.069 19.901 12.104 1.00 94.94 729 THR A C 1
ATOM 5888 O O . THR A 1 729 ? 47.864 20.765 12.956 1.00 94.94 729 THR A O 1
ATOM 5891 N N . PHE A 1 730 ? 48.779 18.808 12.375 1.00 91.12 730 PHE A N 1
ATOM 5892 C CA . PHE A 1 730 ? 49.487 18.591 13.639 1.00 91.12 730 PHE A CA 1
ATOM 5893 C C . PHE A 1 730 ? 50.801 17.842 13.406 1.00 91.12 730 PHE A C 1
ATOM 5895 O O . PHE A 1 730 ? 50.896 17.027 12.492 1.00 91.12 730 PHE A O 1
ATOM 5902 N N . VAL A 1 731 ? 51.809 18.102 14.238 1.00 90.44 731 VAL A N 1
ATOM 5903 C CA . VAL A 1 731 ? 53.0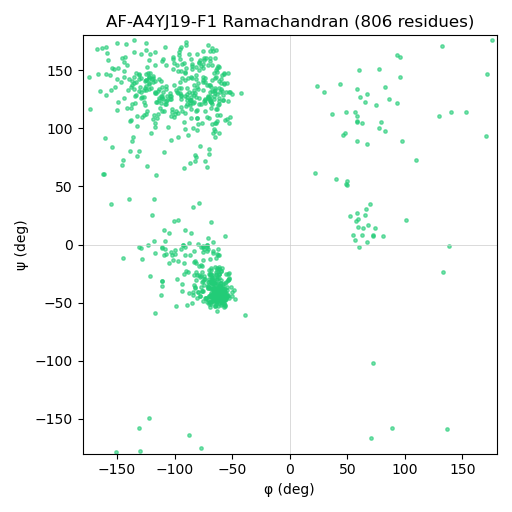75 17.358 14.210 1.00 90.44 731 VAL A CA 1
ATOM 5904 C C . VAL A 1 731 ? 52.944 16.124 15.103 1.00 90.44 731 VAL A C 1
ATOM 5906 O O . VAL A 1 731 ? 52.484 16.230 16.243 1.00 90.44 731 VAL A O 1
ATOM 5909 N N . ALA A 1 732 ? 53.330 14.960 14.583 1.00 76.75 732 ALA A N 1
ATOM 5910 C CA . ALA A 1 732 ? 53.625 13.772 15.382 1.00 76.75 732 ALA A CA 1
ATOM 5911 C C . ALA A 1 732 ? 55.152 13.644 15.514 1.00 76.75 732 ALA A C 1
ATOM 5913 O O . ALA A 1 732 ? 55.879 14.144 14.661 1.00 76.75 732 ALA A O 1
ATOM 5914 N N . GLY A 1 733 ? 55.632 13.047 16.608 1.00 60.94 733 GLY A N 1
ATOM 5915 C CA . GLY A 1 733 ? 57.016 13.189 17.085 1.00 60.94 733 GLY A CA 1
ATOM 5916 C C . GLY A 1 733 ? 58.110 12.495 16.265 1.00 60.94 733 GLY A C 1
ATOM 5917 O O . GLY A 1 733 ? 58.737 11.592 16.794 1.00 60.94 733 GLY A O 1
ATOM 5918 N N . ASP A 1 734 ? 58.337 12.964 15.036 1.00 60.38 734 ASP A N 1
ATOM 5919 C CA . ASP A 1 734 ? 59.496 12.733 14.150 1.00 60.38 734 ASP A CA 1
ATOM 5920 C C . ASP A 1 734 ? 59.613 13.918 13.143 1.00 60.38 734 ASP A C 1
ATOM 5922 O O . ASP A 1 734 ? 59.899 13.742 11.961 1.00 60.38 734 ASP A O 1
ATOM 5926 N N . ASP A 1 735 ? 59.268 15.142 13.580 1.00 77.31 735 ASP A N 1
ATOM 5927 C CA . ASP A 1 735 ? 59.082 16.370 12.765 1.00 77.31 735 ASP A CA 1
ATOM 5928 C C . ASP A 1 735 ? 58.074 16.268 11.589 1.00 77.31 735 ASP A C 1
ATOM 5930 O O . ASP A 1 735 ? 57.891 17.201 10.800 1.00 77.31 735 ASP A O 1
ATOM 5934 N N . GLU A 1 736 ? 57.331 15.166 11.489 1.00 84.75 736 GLU A N 1
ATOM 5935 C CA . GLU A 1 736 ? 56.355 14.934 10.428 1.00 84.75 736 GLU A CA 1
ATOM 5936 C C . GLU A 1 736 ? 54.993 15.596 10.701 1.00 84.75 736 GLU A C 1
ATOM 5938 O O . GLU A 1 736 ? 54.347 15.376 11.729 1.00 84.75 736 GLU A O 1
ATOM 5943 N N . THR A 1 737 ? 54.498 16.360 9.719 1.00 92.38 737 THR A N 1
ATOM 5944 C CA . THR A 1 737 ? 53.162 16.977 9.766 1.00 92.38 737 THR A CA 1
ATOM 5945 C C . THR A 1 737 ? 52.087 16.053 9.186 1.00 92.38 737 THR A C 1
ATOM 5947 O O . THR A 1 737 ? 52.148 15.651 8.021 1.00 92.38 737 THR A O 1
ATOM 5950 N N . TYR A 1 738 ? 51.057 15.782 9.983 1.00 94.44 738 TYR A N 1
ATOM 5951 C CA . TYR A 1 738 ? 49.867 14.994 9.657 1.00 94.44 738 TYR A CA 1
ATOM 5952 C C . TYR A 1 738 ? 48.623 15.884 9.565 1.00 94.44 738 TYR A C 1
ATOM 5954 O O . TYR A 1 738 ? 48.597 16.995 10.098 1.00 94.44 738 TYR A O 1
ATOM 5962 N N . VAL A 1 739 ? 47.580 15.393 8.891 1.00 94.62 739 VAL A N 1
ATOM 5963 C CA . VAL A 1 739 ? 46.318 16.115 8.668 1.00 94.62 739 VAL A CA 1
ATOM 5964 C C . VAL A 1 739 ? 45.145 15.343 9.264 1.00 94.62 739 VAL A C 1
ATOM 5966 O O . VAL A 1 739 ? 45.021 14.135 9.059 1.00 94.62 739 VAL A O 1
ATOM 5969 N N . ARG A 1 740 ? 44.260 16.051 9.970 1.00 95.12 740 ARG A N 1
ATOM 5970 C CA . ARG A 1 740 ? 42.994 15.543 10.525 1.00 95.12 740 ARG A CA 1
ATOM 5971 C C . ARG A 1 740 ? 41.847 16.526 10.269 1.00 95.12 740 ARG A C 1
ATOM 5973 O O . ARG A 1 740 ? 42.068 17.633 9.782 1.00 95.12 740 ARG A O 1
ATOM 5980 N N . LEU A 1 741 ? 40.624 16.149 10.642 1.00 93.81 741 LEU A N 1
ATOM 5981 C CA . LEU A 1 741 ? 39.527 17.116 10.742 1.00 93.81 741 LEU A CA 1
ATOM 5982 C C . LEU A 1 741 ? 39.647 18.005 11.994 1.00 93.81 741 LEU A C 1
ATOM 5984 O O . LEU A 1 741 ? 40.158 17.537 13.018 1.00 93.81 741 LEU A O 1
ATOM 5988 N N . PRO A 1 742 ? 39.122 19.245 11.939 1.00 89.12 742 PRO A N 1
ATOM 5989 C CA . PRO A 1 742 ? 39.007 20.111 13.098 1.00 89.12 742 PRO A CA 1
ATOM 5990 C C . PRO A 1 742 ? 38.171 19.501 14.218 1.00 89.12 742 PRO A C 1
ATOM 5992 O O . PRO A 1 742 ? 37.167 18.819 13.975 1.00 89.12 742 PRO A O 1
ATOM 5995 N N . LYS A 1 743 ? 38.544 19.793 15.465 1.00 79.38 743 LYS A N 1
ATOM 5996 C CA . LYS A 1 743 ? 37.752 19.388 16.634 1.00 79.38 743 LYS A CA 1
ATOM 5997 C C . LYS A 1 743 ? 36.542 20.304 16.811 1.00 79.38 743 LYS A C 1
ATOM 5999 O O . LYS A 1 743 ? 36.574 21.244 17.597 1.00 79.38 743 LYS A O 1
ATOM 6004 N N . THR A 1 744 ? 35.455 19.996 16.108 1.00 53.28 744 THR A N 1
ATOM 6005 C CA . THR A 1 744 ? 34.149 20.609 16.386 1.00 53.28 744 THR A CA 1
ATOM 6006 C C . THR A 1 744 ? 33.698 20.250 17.803 1.00 53.28 744 THR A C 1
ATOM 6008 O O . THR A 1 744 ? 33.554 19.076 18.153 1.00 53.28 744 THR A O 1
ATOM 6011 N N . GLU A 1 745 ? 33.488 21.256 18.654 1.00 44.19 745 GLU A N 1
ATOM 6012 C CA . GLU A 1 745 ? 32.883 21.012 19.960 1.00 44.19 745 GLU A CA 1
ATOM 6013 C C . GLU A 1 745 ? 31.424 20.569 19.788 1.00 44.19 745 GLU A C 1
ATOM 6015 O O . GLU A 1 745 ? 30.641 21.221 19.101 1.00 44.19 745 GLU A O 1
ATOM 6020 N N . ARG A 1 746 ? 31.056 19.489 20.489 1.00 44.44 746 ARG A N 1
ATOM 6021 C CA . ARG A 1 746 ? 29.694 18.931 20.603 1.00 44.44 746 ARG A CA 1
ATOM 6022 C C . ARG A 1 746 ? 29.103 18.342 19.312 1.00 44.44 746 ARG A C 1
ATOM 6024 O O . ARG A 1 746 ? 28.229 18.921 18.675 1.00 44.44 746 ARG A O 1
ATOM 6031 N N . SER A 1 747 ? 29.416 17.068 19.081 1.00 26.55 747 SER A N 1
ATOM 6032 C CA . SER A 1 747 ? 28.448 16.113 18.527 1.00 26.55 747 SER A CA 1
ATOM 6033 C C . SER A 1 747 ? 28.338 14.906 19.475 1.00 26.55 747 SER A C 1
ATOM 6035 O O . SER A 1 747 ? 29.377 14.425 19.937 1.00 26.55 747 SER A O 1
ATOM 6037 N N . PRO A 1 748 ? 27.129 14.435 19.839 1.00 38.72 748 PRO A N 1
ATOM 6038 C CA . PRO A 1 748 ? 26.960 13.347 20.799 1.00 38.72 748 PRO A CA 1
ATOM 6039 C C . PRO A 1 748 ? 27.184 11.985 20.127 1.00 38.72 748 PRO A C 1
ATOM 6041 O O . PRO A 1 748 ? 26.282 11.429 19.505 1.00 38.72 748 PRO A O 1
ATOM 6044 N N . VAL A 1 749 ? 28.388 11.432 20.283 1.00 33.22 749 VAL A N 1
ATOM 6045 C CA . VAL A 1 749 ? 28.726 10.068 19.850 1.00 33.22 749 VAL A CA 1
ATOM 6046 C C . VAL A 1 749 ? 29.019 9.209 21.075 1.00 33.22 749 VAL A C 1
ATOM 6048 O O . VAL A 1 749 ? 29.900 9.550 21.855 1.00 33.22 749 VAL A O 1
ATOM 6051 N N . ASN A 1 750 ? 28.279 8.102 21.181 1.00 38.16 750 ASN A N 1
ATOM 6052 C CA . ASN A 1 750 ? 28.451 6.943 22.064 1.00 38.16 750 ASN A CA 1
ATOM 6053 C C . ASN A 1 750 ? 28.692 7.238 23.558 1.00 38.16 750 ASN A C 1
ATOM 6055 O O . ASN A 1 750 ? 29.735 7.727 23.984 1.00 38.16 750 ASN A O 1
ATOM 6059 N N . ASN A 1 751 ? 27.716 6.847 24.379 1.00 46.12 751 ASN A N 1
ATOM 6060 C CA . ASN A 1 751 ? 27.782 6.908 25.834 1.00 46.12 751 ASN A CA 1
ATOM 6061 C C . ASN A 1 751 ? 29.005 6.128 26.356 1.00 46.12 751 ASN A C 1
ATOM 6063 O O . ASN A 1 751 ? 29.026 4.900 26.348 1.00 46.12 751 ASN A O 1
ATOM 6067 N N . ILE A 1 752 ? 30.028 6.849 26.829 1.00 47.31 752 ILE A N 1
ATOM 6068 C CA . ILE A 1 752 ? 31.304 6.252 27.257 1.00 47.31 752 ILE A CA 1
ATOM 6069 C C . ILE A 1 752 ? 31.137 5.277 28.434 1.00 47.31 752 ILE A C 1
ATOM 6071 O O . ILE A 1 752 ? 31.969 4.394 28.625 1.00 47.31 752 ILE A O 1
ATOM 6075 N N . ASN A 1 753 ? 30.038 5.400 29.189 1.00 52.22 753 ASN A N 1
ATOM 6076 C CA . ASN A 1 753 ? 29.691 4.464 30.252 1.00 52.22 753 ASN A CA 1
ATOM 6077 C C . ASN A 1 753 ? 29.381 3.061 29.712 1.00 52.22 753 ASN A C 1
ATOM 6079 O O . ASN A 1 753 ? 29.739 2.101 30.377 1.00 52.22 753 ASN A O 1
ATOM 6083 N N . ASP A 1 754 ? 28.800 2.922 28.514 1.00 50.66 754 ASP A N 1
ATOM 6084 C CA . ASP A 1 754 ? 28.489 1.605 27.931 1.00 50.66 754 ASP A CA 1
ATOM 6085 C C . ASP A 1 754 ? 29.772 0.877 27.499 1.00 50.66 754 ASP A C 1
ATOM 6087 O O . ASP A 1 754 ? 29.897 -0.333 27.680 1.00 50.66 754 ASP A O 1
ATOM 6091 N N . ILE A 1 755 ? 30.764 1.631 27.005 1.00 50.75 755 ILE A N 1
ATOM 6092 C CA . ILE A 1 755 ? 32.101 1.109 26.690 1.00 50.75 755 ILE A CA 1
ATOM 6093 C C . ILE A 1 755 ? 32.831 0.723 27.981 1.00 50.75 755 ILE A C 1
ATOM 6095 O O . ILE A 1 755 ? 33.309 -0.399 28.098 1.00 50.75 755 ILE A O 1
ATOM 6099 N N . CYS A 1 756 ? 32.905 1.604 28.985 1.00 50.25 756 CYS A N 1
ATOM 6100 C CA . CYS A 1 756 ? 33.598 1.252 30.228 1.00 50.25 756 CYS A CA 1
ATOM 6101 C C . CYS A 1 756 ? 32.859 0.155 31.030 1.00 50.25 756 CYS A C 1
ATOM 6103 O O . CYS A 1 756 ? 33.510 -0.603 31.744 1.00 50.25 756 CYS A O 1
ATOM 6105 N N . ALA A 1 757 ? 31.537 -0.001 30.873 1.00 55.41 757 ALA A N 1
ATOM 6106 C CA . ALA A 1 757 ? 30.772 -1.104 31.461 1.00 55.41 757 ALA A CA 1
ATOM 6107 C C . ALA A 1 757 ? 31.136 -2.472 30.860 1.00 55.41 757 ALA A C 1
ATOM 6109 O O . ALA A 1 757 ? 31.123 -3.460 31.589 1.00 55.41 757 ALA A O 1
ATOM 6110 N N . SER A 1 758 ? 31.542 -2.554 29.583 1.00 52.94 758 SER A N 1
ATOM 6111 C CA . SER A 1 758 ? 32.046 -3.814 29.009 1.00 52.94 758 SER A CA 1
ATOM 6112 C C . SER A 1 758 ? 33.437 -4.221 29.518 1.00 52.94 758 SER A C 1
ATOM 6114 O O . SER A 1 758 ? 33.913 -5.301 29.178 1.00 52.94 758 SER A O 1
ATOM 6116 N N . PHE A 1 759 ? 34.093 -3.373 30.321 1.00 52.34 759 PHE A N 1
ATOM 6117 C CA . PHE A 1 759 ? 35.347 -3.681 31.017 1.00 52.34 759 PHE A CA 1
ATOM 6118 C C . PHE A 1 759 ? 35.164 -3.976 32.515 1.00 52.34 759 PHE A C 1
ATOM 6120 O O . PHE A 1 759 ? 36.139 -4.370 33.158 1.00 52.34 759 PHE A O 1
ATOM 6127 N N . ASP A 1 760 ? 33.964 -3.812 33.091 1.00 49.28 760 ASP A N 1
ATOM 6128 C CA . ASP A 1 760 ? 33.769 -4.077 34.521 1.00 49.28 760 ASP A CA 1
ATOM 6129 C C . ASP A 1 760 ? 34.063 -5.554 34.837 1.00 49.28 760 ASP A C 1
ATOM 6131 O O . ASP A 1 760 ? 33.517 -6.469 34.220 1.00 49.28 760 ASP A O 1
ATOM 6135 N N . ARG A 1 761 ? 34.953 -5.775 35.812 1.00 53.81 761 ARG A N 1
ATOM 6136 C CA . ARG A 1 761 ? 35.463 -7.089 36.252 1.00 53.81 761 ARG A CA 1
ATOM 6137 C C . ARG A 1 761 ? 36.273 -7.900 35.229 1.00 53.81 761 ARG A C 1
ATOM 6139 O O . ARG A 1 761 ? 36.524 -9.075 35.496 1.00 53.81 761 ARG A O 1
ATOM 6146 N N . ARG A 1 762 ? 36.735 -7.328 34.109 1.00 53.97 762 ARG A N 1
ATOM 6147 C CA . ARG A 1 762 ? 37.734 -8.019 33.270 1.00 53.97 762 ARG A CA 1
ATOM 6148 C C . ARG A 1 762 ? 39.108 -7.972 33.946 1.00 53.97 762 ARG A C 1
ATOM 6150 O O . ARG A 1 762 ? 39.631 -6.897 34.228 1.00 53.97 762 ARG A O 1
ATOM 6157 N N . GLU A 1 763 ? 39.700 -9.140 34.168 1.00 56.91 763 GLU A N 1
ATOM 6158 C CA . GLU A 1 763 ? 41.117 -9.253 34.521 1.00 56.91 763 GLU A CA 1
ATOM 6159 C C . GLU A 1 763 ? 41.978 -9.013 33.277 1.00 56.91 763 GLU A C 1
ATOM 6161 O O . GLU A 1 763 ? 41.619 -9.442 32.179 1.00 56.91 763 GLU A O 1
ATOM 6166 N N . ILE A 1 764 ? 43.089 -8.297 33.451 1.00 58.38 764 ILE A N 1
ATOM 6167 C CA . ILE A 1 764 ? 44.040 -7.978 32.383 1.00 58.38 764 ILE A CA 1
ATOM 6168 C C . ILE A 1 764 ? 45.430 -8.388 32.868 1.00 58.38 764 ILE A C 1
ATOM 6170 O O . ILE A 1 764 ? 45.862 -8.007 33.963 1.00 58.38 764 ILE A O 1
ATOM 6174 N N . THR A 1 765 ? 46.117 -9.185 32.059 1.00 62.22 765 THR A N 1
ATOM 6175 C CA . THR A 1 765 ? 47.489 -9.632 32.318 1.00 62.22 765 THR A CA 1
ATOM 6176 C C . THR A 1 765 ? 48.516 -8.549 31.974 1.00 62.22 765 THR A C 1
ATOM 6178 O O . THR A 1 765 ? 48.271 -7.656 31.162 1.00 62.22 765 THR A O 1
ATOM 6181 N N . GLU A 1 766 ? 49.704 -8.633 32.580 1.00 48.94 766 GLU A N 1
ATOM 6182 C CA . GLU A 1 766 ? 50.819 -7.707 32.312 1.00 48.94 766 GLU A CA 1
ATOM 6183 C C . GLU A 1 766 ? 51.281 -7.770 30.832 1.00 48.94 766 GLU A C 1
ATOM 6185 O O . GLU A 1 766 ? 51.755 -6.775 30.285 1.00 48.94 766 GLU A O 1
ATOM 6190 N N . GLU A 1 767 ? 51.045 -8.901 30.154 1.00 52.00 767 GLU A N 1
ATOM 6191 C CA . GLU A 1 767 ? 51.329 -9.121 28.726 1.00 52.00 767 GLU A CA 1
ATOM 6192 C C . GLU A 1 767 ? 50.254 -8.512 27.796 1.00 52.00 767 GLU A C 1
ATOM 6194 O O . GLU A 1 767 ? 50.603 -7.876 26.799 1.00 52.00 767 GLU A O 1
ATOM 6199 N N . GLU A 1 768 ? 48.957 -8.617 28.128 1.00 53.00 768 GLU A N 1
ATOM 6200 C CA . GLU A 1 768 ? 47.874 -7.901 27.417 1.00 53.00 768 GLU A CA 1
ATOM 6201 C C . GLU A 1 768 ? 48.057 -6.377 27.514 1.00 53.00 768 GLU A C 1
ATOM 6203 O O . GLU A 1 768 ? 47.980 -5.669 26.508 1.00 53.00 768 GLU A O 1
ATOM 6208 N N . TYR A 1 769 ? 48.365 -5.866 28.713 1.00 54.25 769 TYR A N 1
ATOM 6209 C CA . TYR A 1 769 ? 48.578 -4.434 28.953 1.00 54.25 769 TYR A CA 1
ATOM 6210 C C . TYR A 1 769 ? 49.723 -3.851 28.103 1.00 54.25 769 TYR A C 1
ATOM 6212 O O . TYR A 1 769 ? 49.663 -2.696 27.678 1.00 54.25 769 TYR A O 1
ATOM 6220 N N . ALA A 1 770 ? 50.757 -4.653 27.831 1.00 50.41 770 ALA A N 1
ATOM 6221 C CA . ALA A 1 770 ? 51.903 -4.263 27.015 1.00 50.41 770 ALA A CA 1
ATOM 6222 C C . ALA A 1 770 ? 51.665 -4.366 25.493 1.00 50.41 770 ALA A C 1
ATOM 6224 O O . ALA A 1 770 ? 52.449 -3.800 24.730 1.00 50.41 770 ALA A O 1
ATOM 6225 N N . SER A 1 771 ? 50.626 -5.080 25.043 1.00 44.41 771 SER A N 1
ATOM 6226 C CA . SER A 1 771 ? 50.419 -5.422 23.626 1.00 44.41 771 SER A CA 1
ATOM 6227 C C . SER A 1 771 ? 49.229 -4.717 22.962 1.00 44.41 771 SER A C 1
ATOM 6229 O O . SER A 1 771 ? 49.329 -4.383 21.781 1.00 44.41 771 SER A O 1
ATOM 6231 N N . GLU A 1 772 ? 48.152 -4.398 23.691 1.00 45.84 772 GLU A N 1
ATOM 6232 C CA . GLU A 1 772 ? 46.990 -3.677 23.143 1.00 45.84 772 GLU A CA 1
ATOM 6233 C C . GLU A 1 772 ? 46.533 -2.504 24.031 1.00 45.84 772 GLU A C 1
ATOM 6235 O O . GLU A 1 772 ? 45.798 -2.675 25.001 1.00 45.84 772 GLU A O 1
ATOM 6240 N N . THR A 1 773 ? 46.881 -1.265 23.656 1.00 45.34 773 THR A N 1
ATOM 6241 C CA . THR A 1 773 ? 46.318 -0.047 24.282 1.00 45.34 773 THR A CA 1
ATOM 6242 C C . THR A 1 773 ? 45.799 0.988 23.270 1.00 45.34 773 THR A C 1
ATOM 6244 O O . THR A 1 773 ? 46.437 2.011 23.007 1.00 45.34 773 THR A O 1
ATOM 6247 N N . PRO A 1 774 ? 44.579 0.798 22.729 1.00 50.00 774 PRO A N 1
ATOM 6248 C CA . PRO A 1 774 ? 43.832 1.872 22.079 1.00 50.00 774 PRO A CA 1
ATOM 6249 C C . PRO A 1 774 ? 43.618 3.072 23.020 1.00 50.00 774 PRO A C 1
ATOM 6251 O O . PRO A 1 774 ? 43.394 2.912 24.222 1.00 50.00 774 PRO A O 1
ATOM 6254 N N . ILE A 1 775 ? 43.586 4.288 22.459 1.00 50.25 775 ILE A N 1
ATOM 6255 C CA . ILE A 1 775 ? 43.382 5.558 23.195 1.00 50.25 775 ILE A CA 1
ATOM 6256 C C . ILE A 1 775 ? 42.114 5.554 24.074 1.00 50.25 775 ILE A C 1
ATOM 6258 O O . ILE A 1 775 ? 42.032 6.285 25.061 1.00 50.25 775 ILE A O 1
ATOM 6262 N N . GLU A 1 776 ? 41.123 4.737 23.729 1.00 48.97 776 GLU A N 1
ATOM 6263 C CA . GLU A 1 776 ? 39.842 4.628 24.430 1.00 48.97 776 GLU A CA 1
ATOM 6264 C C . GLU A 1 776 ? 39.955 3.823 25.734 1.00 48.97 776 GLU A C 1
ATOM 6266 O O . GLU A 1 776 ? 39.399 4.242 26.751 1.00 48.97 776 GLU A O 1
ATOM 6271 N N . VAL A 1 777 ? 40.784 2.771 25.768 1.00 53.78 777 VAL A N 1
ATOM 6272 C CA . VAL A 1 777 ? 41.124 2.034 27.002 1.00 53.78 777 VAL A CA 1
ATOM 6273 C C . VAL A 1 777 ? 41.797 2.978 28.003 1.00 53.78 777 VAL A C 1
ATOM 6275 O O . VAL A 1 777 ? 41.401 3.054 29.167 1.00 53.78 777 VAL A O 1
ATOM 6278 N N . PHE A 1 778 ? 42.723 3.813 27.520 1.00 52.91 778 PHE A N 1
ATOM 6279 C CA . PHE A 1 778 ? 43.399 4.844 28.318 1.00 52.91 778 PHE A CA 1
ATOM 6280 C C . PHE A 1 778 ? 42.436 5.886 28.929 1.00 52.91 778 PHE A C 1
ATOM 6282 O O . PHE A 1 778 ? 42.765 6.515 29.937 1.00 52.91 778 PHE A O 1
ATOM 6289 N N . ARG A 1 779 ? 41.237 6.078 28.354 1.00 52.31 779 ARG A N 1
ATOM 6290 C CA . ARG A 1 779 ? 40.198 6.972 28.902 1.00 52.31 779 ARG A CA 1
ATOM 6291 C C . ARG A 1 779 ? 39.364 6.315 30.000 1.00 52.31 779 ARG A C 1
ATOM 6293 O O . ARG A 1 779 ? 39.042 7.009 30.962 1.00 52.31 779 ARG A O 1
ATOM 6300 N N . CYS A 1 780 ? 39.044 5.022 29.892 1.00 53.50 780 CYS A N 1
ATOM 6301 C CA . CYS A 1 780 ? 38.373 4.305 30.982 1.00 53.50 780 CYS A CA 1
ATOM 6302 C C . CYS A 1 780 ? 39.326 4.117 32.179 1.00 53.50 780 CYS A C 1
ATO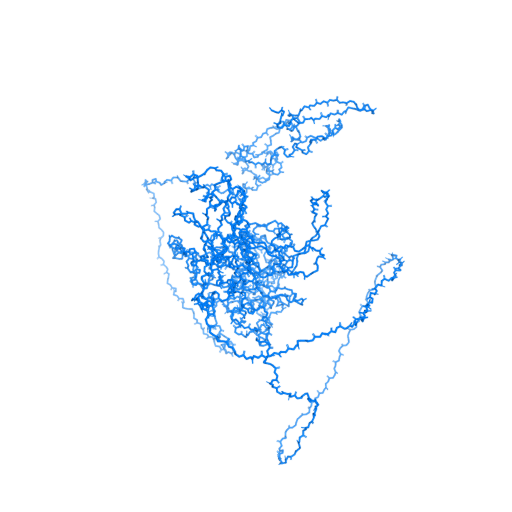M 6304 O O . CYS A 1 780 ? 38.998 4.502 33.301 1.00 53.50 780 CYS A O 1
ATOM 6306 N N . LEU A 1 781 ? 40.549 3.618 31.948 1.00 54.03 781 LEU A N 1
ATOM 6307 C CA . LEU A 1 781 ? 41.506 3.315 33.026 1.00 54.03 781 LEU A CA 1
ATOM 6308 C C . LEU A 1 781 ? 41.877 4.538 33.882 1.00 54.03 781 LEU A C 1
ATOM 6310 O O . LEU A 1 781 ? 42.101 4.394 35.081 1.00 54.03 781 LEU A O 1
ATOM 6314 N N . ARG A 1 782 ? 41.874 5.753 33.312 1.00 55.00 782 ARG A N 1
ATOM 6315 C CA . ARG A 1 782 ? 42.181 7.003 34.035 1.00 55.00 782 ARG A CA 1
ATOM 6316 C C . ARG A 1 782 ? 41.220 7.316 35.197 1.00 55.00 782 ARG A C 1
ATOM 6318 O O . ARG A 1 782 ? 41.591 8.091 36.074 1.00 55.00 782 ARG A O 1
ATOM 6325 N N . ASN A 1 783 ? 40.015 6.741 35.202 1.00 52.47 783 ASN A N 1
ATOM 6326 C CA . ASN A 1 783 ? 38.981 6.995 36.215 1.00 52.47 783 ASN A CA 1
ATOM 6327 C C . ASN A 1 783 ? 38.711 5.794 37.145 1.00 52.47 783 ASN A C 1
ATOM 6329 O O . ASN A 1 783 ? 37.891 5.908 38.057 1.00 52.47 783 ASN A O 1
ATOM 6333 N N . ALA A 1 784 ? 39.372 4.654 36.926 1.00 57.47 784 ALA A N 1
ATOM 6334 C CA . ALA A 1 784 ? 39.226 3.458 37.750 1.00 57.47 784 ALA A CA 1
ATOM 6335 C C . ALA A 1 784 ? 40.240 3.443 38.907 1.00 57.47 784 ALA A C 1
ATOM 6337 O O . ALA A 1 784 ? 41.351 3.961 38.786 1.00 57.47 784 ALA A O 1
ATOM 6338 N N . LYS A 1 785 ? 39.893 2.793 40.024 1.00 55.12 785 LYS A N 1
ATOM 6339 C CA . LYS A 1 785 ? 40.876 2.455 41.066 1.00 55.12 785 LYS A CA 1
ATOM 6340 C C . LYS A 1 785 ? 41.525 1.118 40.723 1.00 55.12 785 LYS A C 1
ATOM 6342 O O . LYS A 1 785 ? 40.827 0.117 40.587 1.00 55.12 785 LYS A O 1
ATOM 6347 N N . ALA A 1 786 ? 42.848 1.125 40.590 1.00 55.38 786 ALA A N 1
ATOM 6348 C CA . ALA A 1 786 ? 43.650 -0.057 40.307 1.00 55.38 786 ALA A CA 1
ATOM 6349 C C . ALA A 1 786 ? 44.227 -0.647 41.598 1.00 55.38 786 ALA A C 1
ATOM 6351 O O . ALA A 1 786 ? 44.800 0.085 42.409 1.00 55.38 786 ALA A O 1
ATOM 6352 N N . TYR A 1 787 ? 44.136 -1.965 41.747 1.00 57.56 787 TYR A N 1
ATOM 6353 C CA . TYR A 1 787 ? 44.813 -2.725 42.794 1.00 57.56 787 TYR A CA 1
ATOM 6354 C C . TYR A 1 787 ? 45.539 -3.920 42.165 1.00 57.56 787 TYR A C 1
ATOM 6356 O O . TYR A 1 787 ? 45.066 -4.504 41.191 1.00 57.56 787 TYR A O 1
ATOM 6364 N N . MET A 1 788 ? 46.721 -4.237 42.691 1.00 56.12 788 MET A N 1
ATOM 6365 C CA . MET A 1 788 ? 47.587 -5.302 42.183 1.00 56.12 788 MET A CA 1
ATOM 6366 C C . MET A 1 788 ? 47.540 -6.478 43.154 1.00 56.12 788 MET A C 1
ATOM 6368 O O . MET A 1 788 ? 47.836 -6.306 44.337 1.00 56.12 788 MET A O 1
ATOM 6372 N N . GLU A 1 789 ? 47.198 -7.659 42.655 1.00 66.06 789 GLU A N 1
ATOM 6373 C CA . GLU A 1 789 ? 47.195 -8.901 43.425 1.00 66.06 789 GLU A CA 1
ATOM 6374 C C . GLU A 1 789 ? 48.181 -9.897 42.799 1.00 66.06 789 GLU A C 1
ATOM 6376 O O . GLU A 1 789 ? 48.363 -9.930 41.580 1.00 66.06 789 GLU A O 1
ATOM 6381 N N . ASN A 1 790 ? 48.842 -10.692 43.643 1.00 65.12 790 ASN A N 1
ATOM 6382 C CA . ASN A 1 790 ? 49.645 -11.825 43.187 1.00 65.12 790 ASN A CA 1
ATOM 6383 C C . ASN A 1 790 ? 48.742 -13.064 43.151 1.00 65.12 790 ASN A C 1
ATOM 6385 O O . ASN A 1 790 ? 48.097 -13.376 44.153 1.00 65.12 790 ASN A O 1
ATOM 6389 N N . THR A 1 791 ? 48.714 -13.770 42.026 1.00 70.06 791 THR A N 1
ATOM 6390 C CA . THR A 1 791 ? 48.013 -15.051 41.883 1.00 70.06 791 THR A CA 1
ATOM 6391 C C . THR A 1 791 ? 48.780 -16.189 42.563 1.00 70.06 791 THR A C 1
ATOM 6393 O O . THR A 1 791 ? 49.959 -16.055 42.898 1.00 70.06 791 THR A O 1
ATOM 6396 N N . GLU A 1 792 ? 48.128 -17.340 42.754 1.00 62.81 792 GLU A N 1
ATOM 6397 C CA . GLU A 1 792 ? 48.755 -18.522 43.372 1.00 62.81 792 GLU A CA 1
ATOM 6398 C C . GLU A 1 792 ? 49.912 -19.101 42.531 1.00 62.81 792 GLU A C 1
ATOM 6400 O O . GLU A 1 792 ? 50.839 -19.684 43.087 1.00 62.81 792 GLU A O 1
ATOM 6405 N N . ASP A 1 793 ? 49.916 -18.878 41.209 1.00 70.81 793 ASP A N 1
ATOM 6406 C CA . ASP A 1 793 ? 51.035 -19.183 40.303 1.00 70.81 793 ASP A CA 1
ATOM 6407 C C . ASP A 1 793 ? 52.093 -18.058 40.217 1.00 70.81 793 ASP A C 1
ATOM 6409 O O . ASP A 1 793 ? 53.008 -18.119 39.397 1.00 70.81 793 ASP A O 1
ATOM 6413 N N . GLY A 1 794 ? 52.005 -17.043 41.086 1.00 67.31 794 GLY A N 1
ATOM 6414 C CA . GLY A 1 794 ? 53.027 -16.010 41.283 1.00 67.31 794 GLY A CA 1
ATOM 6415 C C . GLY A 1 794 ? 53.019 -14.862 40.269 1.00 67.31 794 GLY A C 1
ATOM 6416 O O . GLY A 1 794 ? 53.923 -14.025 40.303 1.00 67.31 794 GLY A O 1
ATOM 6417 N N . LYS A 1 795 ? 52.023 -14.795 39.378 1.00 66.56 795 LYS A N 1
ATOM 6418 C CA . LYS A 1 795 ? 51.867 -13.697 38.414 1.00 66.56 795 LYS A CA 1
ATOM 6419 C C . LYS A 1 795 ? 51.200 -12.492 39.068 1.00 66.56 795 LYS A C 1
ATOM 6421 O O . LYS A 1 795 ? 50.411 -12.624 40.000 1.00 66.56 795 LYS A O 1
ATOM 6426 N N . ARG A 1 796 ? 51.491 -11.302 38.545 1.00 57.00 796 ARG A N 1
ATOM 6427 C CA . ARG A 1 796 ? 50.806 -10.064 38.928 1.00 57.00 796 ARG A CA 1
ATOM 6428 C C . ARG A 1 796 ? 49.596 -9.858 38.034 1.00 57.00 796 ARG A C 1
ATOM 6430 O O . ARG A 1 796 ? 49.715 -9.906 36.812 1.00 57.00 796 ARG A O 1
ATOM 6437 N N . VAL A 1 797 ? 48.449 -9.599 38.647 1.00 62.56 797 VAL A N 1
ATOM 6438 C CA . VAL A 1 797 ? 47.217 -9.228 37.947 1.00 62.56 797 VAL A CA 1
ATOM 6439 C C . VAL A 1 797 ? 46.746 -7.881 38.478 1.00 62.56 797 VAL A C 1
ATOM 6441 O O . VAL A 1 797 ? 46.725 -7.637 39.687 1.00 62.56 797 VAL A O 1
ATOM 6444 N N . TYR A 1 798 ? 46.379 -6.992 37.558 1.00 60.41 798 TYR A N 1
ATOM 6445 C CA . TYR A 1 798 ? 45.862 -5.667 37.875 1.00 60.41 798 TYR A CA 1
ATOM 6446 C C . TYR A 1 798 ? 44.340 -5.686 37.742 1.00 60.41 798 TYR A C 1
ATOM 6448 O O . TYR A 1 798 ? 43.801 -5.775 36.638 1.00 60.41 798 TYR A O 1
ATOM 6456 N N . ARG A 1 799 ? 43.637 -5.599 38.875 1.00 64.19 799 ARG A N 1
ATOM 6457 C CA . ARG A 1 799 ? 42.177 -5.468 38.909 1.00 64.19 799 ARG A CA 1
ATOM 6458 C C . ARG A 1 799 ? 41.803 -3.991 38.996 1.00 64.19 799 ARG A C 1
ATOM 6460 O O . ARG A 1 799 ? 42.282 -3.262 39.868 1.00 64.19 799 ARG A O 1
ATOM 6467 N N . TYR A 1 800 ? 40.931 -3.560 38.092 1.00 61.12 800 TYR A N 1
ATOM 6468 C CA . TYR A 1 800 ? 40.425 -2.192 38.012 1.00 61.12 800 TYR A CA 1
ATOM 6469 C C . TYR A 1 800 ? 38.952 -2.174 38.416 1.00 61.12 800 TYR A C 1
ATOM 6471 O O . TYR A 1 800 ? 38.143 -2.892 37.834 1.00 61.12 800 TYR A O 1
ATOM 6479 N N . ILE A 1 801 ? 38.600 -1.349 39.402 1.00 61.75 801 ILE A N 1
ATOM 6480 C CA . ILE A 1 801 ? 37.219 -1.187 39.870 1.00 61.75 801 ILE A CA 1
ATOM 6481 C C . ILE A 1 801 ? 36.725 0.208 39.492 1.00 61.75 801 ILE A C 1
ATOM 6483 O O . ILE A 1 801 ? 37.353 1.223 39.820 1.00 61.75 801 ILE A O 1
ATOM 6487 N N . TYR A 1 802 ? 35.582 0.249 38.809 1.00 54.03 802 TYR A N 1
ATOM 6488 C CA . TYR A 1 802 ? 34.853 1.475 38.504 1.00 54.03 802 TYR A CA 1
ATOM 6489 C C . TYR A 1 802 ? 33.867 1.787 39.644 1.00 54.03 802 TYR A C 1
ATOM 6491 O O . TYR A 1 802 ? 33.062 0.921 39.984 1.00 54.03 802 TYR A O 1
ATOM 6499 N N . PRO A 1 803 ? 33.883 2.994 40.242 1.00 52.41 803 PRO A N 1
ATOM 6500 C CA . PRO A 1 803 ? 32.917 3.348 41.280 1.00 52.41 803 PRO A CA 1
ATOM 6501 C C . PRO A 1 803 ? 31.507 3.472 40.689 1.00 52.41 803 PRO A C 1
ATOM 6503 O O . PRO A 1 803 ? 31.310 4.089 39.632 1.00 52.41 803 PRO A O 1
ATOM 6506 N N . THR A 1 804 ? 30.519 2.908 41.382 1.00 55.22 804 THR A N 1
ATOM 6507 C CA . THR A 1 804 ? 29.101 3.005 41.008 1.00 55.22 804 THR A CA 1
ATOM 6508 C C . THR A 1 804 ? 28.568 4.432 41.198 1.00 55.22 804 THR A C 1
ATOM 6510 O O . THR A 1 804 ? 29.179 5.251 41.883 1.00 55.22 804 THR A O 1
ATOM 6513 N N . GLU A 1 805 ? 27.392 4.761 40.647 1.00 42.69 805 GLU A N 1
ATOM 6514 C CA . GLU A 1 805 ? 26.732 6.062 40.909 1.00 42.69 805 GLU A CA 1
ATOM 6515 C C . GLU A 1 805 ? 26.372 6.300 42.387 1.00 42.69 805 GLU A C 1
ATOM 6517 O O . GLU A 1 805 ? 25.989 7.405 42.752 1.00 42.69 805 GLU A O 1
ATOM 6522 N N . ARG A 1 806 ? 26.504 5.286 43.253 1.00 34.81 806 ARG A N 1
ATOM 6523 C CA . ARG A 1 806 ? 26.294 5.406 44.702 1.00 34.81 806 ARG A CA 1
ATOM 6524 C C . ARG A 1 806 ? 27.590 5.668 45.487 1.00 34.81 806 ARG A C 1
ATOM 6526 O O . ARG A 1 806 ? 27.539 5.819 46.704 1.00 34.81 806 ARG A O 1
ATOM 6533 N N . GLU A 1 807 ? 28.732 5.683 44.799 1.00 44.31 807 GLU A N 1
ATOM 6534 C CA . GLU A 1 807 ? 30.087 5.845 45.353 1.00 44.31 807 GLU A CA 1
ATOM 6535 C C . GLU A 1 807 ? 30.845 7.043 44.746 1.00 44.31 807 GLU A C 1
ATOM 6537 O O . GLU A 1 807 ? 31.999 7.287 45.109 1.00 44.31 807 GLU A O 1
ATOM 6542 N N . LYS A 1 808 ? 30.208 7.760 43.811 1.00 39.66 808 LYS A N 1
ATOM 6543 C CA . LYS A 1 808 ? 30.662 9.025 43.217 1.00 39.66 808 LYS A CA 1
ATOM 6544 C C . LYS A 1 808 ? 30.017 10.215 43.929 1.00 39.66 808 LYS A C 1
ATOM 6546 O O . LYS A 1 808 ? 30.711 11.250 44.008 1.00 39.66 808 LYS A O 1
#